Protein 7VF3 (pdb70)

Structure (mmCIF, N/CA/C/O backbone):
data_7VF3
#
_entry.id   7VF3
#
_cell.length_a   263.591
_cell.length_b   263.591
_cell.length_c   108.379
_cell.angle_alpha   90.000
_cell.angle_beta   90.000
_cell.angle_gamma   90.000
#
_symmetry.space_group_name_H-M   'I 41 2 2'
#
loop_
_entity.id
_entity.type
_entity.pdbx_description
1 polymer Plexin-B1
2 polymer 'Uteroglobin,PB1m7 peptide,Uteroglobin'
3 non-polymer 2-acetamido-2-deoxy-beta-D-glucopyranose
4 non-polymer DI(HYDROXYETHYL)ETHER
5 non-polymer 'TRIETHYLENE GLYCOL'
6 non-polymer 'TETRAETHYLENE GLYCOL'
7 water water
#
loop_
_atom_site.group_PDB
_atom_site.id
_atom_site.type_symbol
_atom_site.label_atom_id
_atom_site.label_alt_id
_atom_site.label_comp_id
_atom_site.label_asym_id
_atom_site.label_entity_id
_atom_site.label_seq_id
_atom_site.pdbx_PDB_ins_code
_atom_site.Cartn_x
_atom_site.Cartn_y
_atom_site.Cartn_z
_atom_site.occupancy
_atom_site.B_iso_or_equiv
_atom_site.auth_seq_id
_atom_site.auth_comp_id
_atom_site.auth_asym_id
_atom_site.auth_atom_id
_atom_site.pdbx_PDB_model_num
ATOM 1 N N . PRO A 1 6 ? 54.18104 -0.80233 36.00736 1.000 88.03089 24 PRO A N 1
ATOM 2 C CA . PRO A 1 6 ? 53.14869 -1.82400 35.78670 1.000 99.43590 24 PRO A CA 1
ATOM 3 C C . PRO A 1 6 ? 51.80818 -1.20436 35.39457 1.000 97.61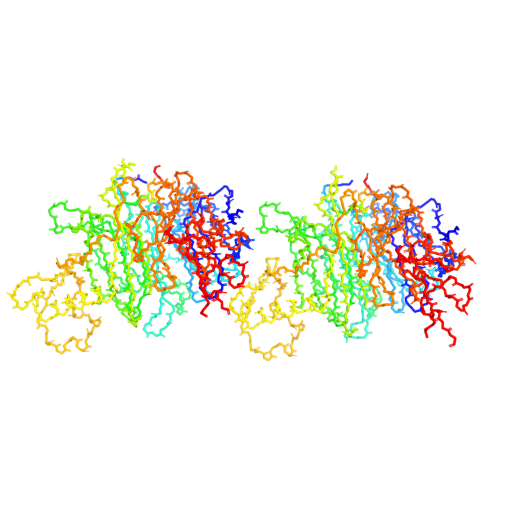438 24 PRO A C 1
ATOM 4 O O . PRO A 1 6 ? 51.10445 -0.72692 36.28365 1.000 92.20998 24 PRO A O 1
ATOM 8 N N . PRO A 1 7 ? 51.45744 -1.21763 34.10597 1.000 98.44867 25 PRO A N 1
ATOM 9 C CA . PRO A 1 7 ? 50.28065 -0.45632 33.66032 1.000 90.94772 25 PRO A CA 1
ATOM 10 C C . PRO A 1 7 ? 48.97967 -1.00831 34.22600 1.000 77.02164 25 PRO A C 1
ATOM 11 O O . PRO A 1 7 ? 48.85103 -2.19569 34.53324 1.000 72.49854 25 PRO A O 1
ATOM 15 N N . THR A 1 8 ? 48.02108 -0.10247 34.39139 1.000 63.49312 26 THR A N 1
ATOM 16 C CA . THR A 1 8 ? 46.68211 -0.46958 34.81583 1.000 50.88261 26 THR A CA 1
ATOM 17 C C . THR A 1 8 ? 46.02671 -1.35916 33.76944 1.000 54.96640 26 THR A C 1
ATOM 18 O O . THR A 1 8 ? 46.06427 -1.05992 32.57280 1.000 52.80246 26 THR A O 1
ATOM 22 N N . ALA A 1 9 ? 45.39891 -2.44360 34.22343 1.000 44.10211 27 ALA A N 1
ATOM 23 C CA . ALA A 1 9 ? 44.81021 -3.41454 33.31416 1.000 44.22436 27 ALA A CA 1
ATOM 24 C C . ALA A 1 9 ? 43.46827 -3.91326 33.83509 1.000 44.85082 27 ALA A C 1
ATOM 25 O O . ALA A 1 9 ? 43.18054 -3.87030 35.03303 1.000 56.77663 27 ALA A O 1
ATOM 27 N N . PHE A 1 10 ? 42.65148 -4.39438 32.89908 1.000 46.45944 28 PHE A N 1
ATOM 28 C CA . PHE A 1 10 ? 41.42114 -5.12297 33.18409 1.000 40.12370 28 PHE A CA 1
ATOM 29 C C . PHE A 1 10 ? 41.47234 -6.42224 32.38565 1.000 47.07126 28 PHE A C 1
ATOM 30 O O . PHE A 1 10 ? 41.44519 -6.40019 31.14712 1.000 39.02382 28 PHE A O 1
ATOM 38 N N . THR A 1 11 ? 41.56411 -7.55194 33.08394 1.000 46.13084 29 THR A N 1
ATOM 39 C CA . THR A 1 11 ? 41.67849 -8.86966 32.45861 1.000 46.06962 29 THR A CA 1
ATOM 40 C C . THR A 1 11 ? 40.56366 -9.75216 33.00454 1.000 48.54133 29 THR A C 1
ATOM 41 O O . THR A 1 11 ? 40.71795 -10.37888 34.06531 1.000 56.38635 29 THR A O 1
ATOM 45 N N . PRO A 1 12 ? 39.41895 -9.81797 32.32449 1.000 47.64089 30 PRO A N 1
ATOM 46 C CA . PRO A 1 12 ? 38.26737 -10.55559 32.86097 1.000 43.49539 30 PRO A CA 1
ATOM 47 C C . PRO A 1 12 ? 38.40945 -12.04594 32.59743 1.000 43.84171 30 PRO A C 1
ATOM 48 O O . PRO A 1 12 ? 38.67470 -12.46055 31.46934 1.000 66.34890 30 PRO A O 1
ATOM 52 N N . ASN A 1 13 ? 38.21005 -12.85242 33.63143 1.000 53.02154 31 ASN A N 1
ATOM 53 C CA . ASN A 1 13 ? 38.33512 -14.29490 33.48751 1.000 56.68965 31 ASN A CA 1
ATOM 54 C C . ASN A 1 13 ? 37.06068 -14.88654 32.89999 1.000 54.61147 31 ASN A C 1
ATOM 55 O O . ASN A 1 13 ? 35.96217 -14.34462 33.05730 1.000 57.40437 31 ASN A O 1
ATOM 60 N N . GLY A 1 14 ? 37.22460 -16.00663 32.19989 1.000 55.50058 32 GLY A N 1
ATOM 61 C CA . GLY A 1 14 ? 36.08503 -16.68683 31.60804 1.000 57.73706 32 GLY A CA 1
ATOM 62 C C . GLY A 1 14 ? 35.35995 -15.92493 30.51686 1.000 61.28021 32 GLY A C 1
ATOM 63 O O . GLY A 1 14 ? 34.15518 -16.12237 30.33682 1.000 59.14677 32 GLY A O 1
ATOM 64 N N . THR A 1 15 ? 36.05131 -15.05605 29.78574 1.000 49.71499 33 THR A N 1
ATOM 65 C CA . THR A 1 15 ? 35.40006 -14.35860 28.68822 1.000 54.54142 33 THR A CA 1
ATOM 66 C C . THR A 1 15 ? 36.46827 -13.84004 27.73139 1.000 48.62537 33 THR A C 1
ATOM 67 O O . THR A 1 15 ? 37.66182 -13.83574 28.04121 1.000 56.69407 33 THR A O 1
ATOM 71 N N . TYR A 1 16 ? 36.02248 -13.43173 26.54791 1.000 48.26709 34 TYR A N 1
ATOM 72 C CA . TYR A 1 16 ? 36.86613 -12.79534 25.54534 1.000 40.76022 34 TYR A CA 1
ATOM 73 C C . TYR A 1 16 ? 36.28583 -11.42599 25.22787 1.000 39.98790 34 TYR A C 1
ATOM 74 O O . TYR A 1 16 ? 35.07721 -11.21187 25.34134 1.000 36.28481 34 TYR A O 1
ATOM 83 N N . LEU A 1 17 ? 37.15480 -10.49612 24.84638 1.000 36.70586 35 LEU A N 1
ATOM 84 C CA . LEU A 1 17 ? 36.73485 -9.13195 24.55351 1.000 36.83166 35 LEU A CA 1
ATOM 85 C C . LEU A 1 17 ? 36.45476 -8.97270 23.05711 1.000 37.62175 35 LEU A C 1
ATOM 86 O O . LEU A 1 17 ? 37.01886 -9.68805 22.22152 1.000 35.14960 35 LEU A O 1
ATOM 91 N N . GLN A 1 18 ? 35.54806 -8.04346 22.72509 1.000 38.57690 36 GLN A N 1
ATOM 92 C CA . GLN A 1 18 ? 35.23871 -7.74910 21.32678 1.000 37.17262 36 GLN A CA 1
ATOM 93 C C . GLN A 1 18 ? 35.30873 -6.24988 21.04201 1.000 37.50106 36 GLN A C 1
ATOM 94 O O . GLN A 1 18 ? 35.95329 -5.83736 20.07460 1.000 34.43179 36 GLN A O 1
ATOM 100 N N . HIS A 1 19 ? 34.64954 -5.41840 21.85691 1.000 34.56213 37 HIS A N 1
ATOM 101 C CA . HIS A 1 19 ? 34.55976 -4.00169 21.53143 1.000 35.34131 37 HIS A CA 1
ATOM 102 C C . HIS A 1 19 ? 34.75442 -3.12532 22.76284 1.000 37.82038 37 HIS A C 1
ATOM 103 O O . HIS A 1 19 ? 34.48568 -3.52994 23.89566 1.000 35.14245 37 HIS A O 1
ATOM 110 N N . LEU A 1 20 ? 35.26745 -1.92243 22.50724 1.000 38.99770 38 LEU A N 1
ATOM 111 C CA . LEU A 1 20 ? 35.49589 -0.89863 23.51047 1.000 35.79997 38 LEU A CA 1
ATOM 112 C C . LEU A 1 20 ? 34.89707 0.39587 22.97646 1.000 36.34863 38 LEU A C 1
ATOM 113 O O . LEU A 1 20 ? 35.16318 0.78070 21.82818 1.000 39.22021 38 LEU A O 1
ATOM 118 N N . ALA A 1 21 ? 34.07420 1.04252 23.80186 1.000 35.17975 39 ALA A N 1
ATOM 119 C CA . ALA A 1 21 ? 33.45812 2.33465 23.52765 1.000 34.09347 39 ALA A CA 1
ATOM 120 C C . ALA A 1 21 ? 33.71626 3.25885 24.71121 1.000 37.48587 39 ALA A C 1
ATOM 121 O O . ALA A 1 21 ? 33.57946 2.84863 25.86179 1.000 37.67363 39 ALA A O 1
ATOM 123 N N . ARG A 1 22 ? 34.05511 4.51131 24.42536 1.000 35.70171 40 ARG A N 1
ATOM 124 C CA . ARG A 1 22 ? 34.33473 5.50934 25.44588 1.000 39.33214 40 ARG A CA 1
ATOM 125 C C . ARG A 1 22 ? 33.29614 6.62281 25.36388 1.000 42.83155 40 ARG A C 1
ATOM 126 O O . ARG A 1 22 ? 33.01811 7.12814 24.27809 1.000 40.52824 40 ARG A O 1
ATOM 134 N N . ASP A 1 23 ? 32.72389 7.00117 26.50300 1.000 39.62264 41 ASP A N 1
ATOM 135 C CA . ASP A 1 23 ? 31.80832 8.13995 26.51355 1.000 41.21151 41 ASP A CA 1
ATOM 136 C C . ASP A 1 23 ? 32.63615 9.41634 26.50661 1.000 45.02786 41 ASP A C 1
ATOM 137 O O . ASP A 1 23 ? 33.35122 9.68068 27.47837 1.000 42.08618 41 ASP A O 1
ATOM 142 N N . PRO A 1 24 ? 32.57347 10.23069 25.44184 1.000 48.72823 42 PRO A N 1
ATOM 143 C CA . PRO A 1 24 ? 33.41032 11.44681 25.40121 1.000 42.53183 42 PRO A CA 1
ATOM 144 C C . PRO A 1 24 ? 32.99947 12.52580 26.40634 1.000 46.34574 42 PRO A C 1
ATOM 145 O O . PRO A 1 24 ? 33.82395 13.39822 26.71564 1.000 45.76364 42 PRO A O 1
ATOM 149 N N . THR A 1 25 ? 31.78698 12.46953 26.96912 1.000 41.02819 43 THR A N 1
ATOM 150 C CA . THR A 1 25 ? 31.38085 13.47623 27.95228 1.000 42.75976 43 THR A CA 1
ATOM 151 C C . THR A 1 25 ? 31.84515 13.14294 29.37422 1.000 45.03667 43 THR A C 1
ATOM 152 O O . THR A 1 25 ? 32.08498 14.06012 30.17260 1.000 44.07956 43 THR A O 1
ATOM 156 N N . SER A 1 26 ? 31.97404 11.85769 29.71460 1.000 34.47753 44 SER A N 1
ATOM 157 C CA . SER A 1 26 ? 32.37465 11.44413 31.05323 1.000 40.95760 44 SER A CA 1
ATOM 158 C C . SER A 1 26 ? 33.71831 10.73267 31.11159 1.000 44.48497 44 SER A C 1
ATOM 159 O O . SER A 1 26 ? 34.37435 10.77410 32.16085 1.000 42.79054 44 SER A O 1
ATOM 162 N N . GLY A 1 27 ? 34.14337 10.08499 30.02615 1.000 35.79481 45 GLY A N 1
ATOM 163 C CA . GLY A 1 27 ? 35.30586 9.22617 30.03932 1.000 35.71606 45 GLY A CA 1
ATOM 164 C C . GLY A 1 27 ? 35.01082 7.79702 30.42209 1.000 41.06989 45 GLY A C 1
ATOM 165 O O . GLY A 1 27 ? 35.90789 6.94859 30.31785 1.000 38.79722 45 GLY A O 1
ATOM 166 N N . THR A 1 28 ? 33.78307 7.50063 30.86668 1.000 37.98918 46 THR A N 1
ATOM 167 C CA . THR A 1 28 ? 33.41897 6.13650 31.22856 1.000 35.90572 46 THR A CA 1
ATOM 168 C C . THR A 1 28 ? 33.64356 5.20467 30.04270 1.000 37.87645 46 THR A C 1
ATOM 169 O O . THR A 1 28 ? 33.36949 5.56961 28.89677 1.000 34.46986 46 THR A O 1
ATOM 173 N N . LEU A 1 29 ? 34.17987 4.01162 30.32280 1.000 36.49026 47 LEU A N 1
ATOM 174 C CA . LEU A 1 29 ? 34.45343 3.00946 29.29927 1.000 38.06104 47 LEU A CA 1
ATOM 175 C C . LEU A 1 29 ? 33.41112 1.90311 29.35047 1.000 33.43928 47 LEU A C 1
ATOM 176 O O . LEU A 1 29 ? 32.96391 1.49762 30.42878 1.000 37.26410 47 LEU A O 1
ATOM 181 N N . TYR A 1 30 ? 33.00524 1.44180 28.17733 1.000 37.29272 48 TYR A N 1
ATOM 182 C CA . TYR A 1 30 ? 32.09874 0.30892 28.05241 1.000 32.75833 48 TYR A CA 1
ATOM 183 C C . TYR A 1 30 ? 32.81276 -0.77988 27.27223 1.000 34.65522 48 TYR A C 1
ATOM 184 O O . TYR A 1 30 ? 33.43873 -0.50915 26.24198 1.000 34.11153 48 TYR A O 1
ATOM 193 N N . LEU A 1 31 ? 32.76107 -1.99709 27.79396 1.000 34.36726 49 LEU A N 1
ATOM 194 C CA . LEU A 1 31 ? 33.50125 -3.11402 27.23213 1.000 38.38854 49 LEU A CA 1
ATOM 195 C C . LEU A 1 31 ? 32.51402 -4.20019 26.83586 1.000 36.12598 49 LEU A C 1
ATOM 196 O O . LEU A 1 31 ? 31.74535 -4.66730 27.67558 1.000 37.93978 49 LEU A O 1
ATOM 201 N N . GLY A 1 32 ? 32.51747 -4.56989 25.55783 1.000 41.40242 50 GLY A N 1
ATOM 202 C CA . GLY A 1 32 ? 31.68949 -5.65131 25.06064 1.000 34.60931 50 GLY A CA 1
ATOM 203 C C . GLY A 1 32 ? 32.51344 -6.92331 24.99947 1.000 35.71608 50 GLY A C 1
ATOM 204 O O . GLY A 1 32 ? 33.59124 -6.94983 24.40740 1.000 35.71156 50 GLY A O 1
ATOM 205 N N . ALA A 1 33 ? 31.99270 -7.97103 25.62324 1.000 35.19550 51 ALA A N 1
ATOM 206 C CA . ALA A 1 33 ? 32.70725 -9.22811 25.76834 1.000 38.16513 51 ALA A CA 1
ATOM 207 C C . ALA A 1 33 ? 31.73936 -10.37136 25.49311 1.000 39.69992 51 ALA A C 1
ATOM 208 O O . ALA A 1 33 ? 30.52918 -10.17127 25.33203 1.000 33.82999 51 ALA A O 1
ATOM 210 N N . THR A 1 34 ? 32.26976 -11.58542 25.44872 1.000 35.02051 52 THR A N 1
ATOM 211 C CA . THR A 1 34 ? 31.41327 -12.74263 25.23994 1.000 36.79330 52 THR A CA 1
ATOM 212 C C . THR A 1 34 ? 30.59404 -12.99057 26.49573 1.000 43.42811 52 THR A C 1
ATOM 213 O O . THR A 1 34 ? 31.15116 -13.23098 27.57395 1.000 42.00154 52 THR A O 1
ATOM 217 N N . ASN A 1 35 ? 29.27461 -12.89118 26.36892 1.000 46.36388 53 ASN A N 1
ATOM 218 C CA . ASN A 1 35 ? 28.32030 -13.07567 27.45765 1.000 38.74519 53 ASN A CA 1
ATOM 219 C C . ASN A 1 35 ? 28.41885 -11.99588 28.52706 1.000 44.25475 53 ASN A C 1
ATOM 220 O O . ASN A 1 35 ? 27.77476 -12.12664 29.57864 1.000 41.89871 53 ASN A O 1
ATOM 225 N N . PHE A 1 36 ? 29.16347 -10.91161 28.29381 1.000 42.24253 54 PHE A N 1
ATOM 226 C CA . PHE A 1 36 ? 29.32156 -9.89130 29.32724 1.000 39.04163 54 PHE A CA 1
ATOM 227 C C . PHE A 1 36 ? 29.42852 -8.49322 28.72647 1.000 34.57830 54 PHE A C 1
ATOM 228 O O . PHE A 1 36 ? 29.98826 -8.30263 27.64673 1.000 33.84986 54 PHE A O 1
ATOM 236 N N . LEU A 1 37 ? 28.91505 -7.51290 29.46309 1.000 39.37307 55 LEU A N 1
ATOM 237 C CA . LEU A 1 37 ? 29.19139 -6.09921 29.23041 1.000 36.07811 55 LEU A CA 1
ATOM 238 C C . LEU A 1 37 ? 29.76847 -5.52904 30.52003 1.000 42.51495 55 LEU A C 1
ATOM 239 O O . LEU A 1 37 ? 29.28207 -5.86111 31.60224 1.000 41.68642 55 LEU A O 1
ATOM 244 N N . PHE A 1 38 ? 30.80036 -4.68886 30.42550 1.000 39.71218 56 PHE A N 1
ATOM 245 C CA . PHE A 1 38 ? 31.40704 -4.07768 31.60911 1.000 35.67917 56 PHE A CA 1
ATOM 246 C C . PHE A 1 38 ? 31.35641 -2.55430 31.52615 1.000 33.06111 56 PHE A C 1
ATOM 247 O O . PHE A 1 38 ? 31.56448 -1.97423 30.46681 1.000 38.67503 56 PHE A O 1
ATOM 255 N N . GLN A 1 39 ? 31.09928 -1.89832 32.64757 1.000 33.90309 57 GLN A N 1
ATOM 256 C CA . GLN A 1 39 ? 31.22133 -0.44920 32.73805 1.000 31.31478 57 GLN A CA 1
ATOM 257 C C . GLN A 1 39 ? 32.44350 -0.15631 33.59424 1.000 35.69219 57 GLN A C 1
ATOM 258 O O . GLN A 1 39 ? 32.52685 -0.63065 34.73158 1.000 34.10706 57 GLN A O 1
ATOM 264 N N . LEU A 1 40 ? 33.39845 0.59143 33.04295 1.000 32.47935 58 LEU A N 1
ATOM 265 C CA . LEU A 1 40 ? 34.66907 0.83175 33.71053 1.000 36.54078 58 LEU A CA 1
ATOM 266 C C . LEU A 1 40 ? 34.89840 2.33035 33.85923 1.000 37.86058 58 LEU A C 1
ATOM 267 O O . LEU A 1 40 ? 34.56116 3.10845 32.95963 1.000 35.52243 58 LEU A O 1
ATOM 272 N N . SER A 1 41 ? 35.46001 2.72888 35.00845 1.000 33.37686 59 SER A N 1
ATOM 273 C CA . SER A 1 41 ? 35.91963 4.09914 35.18163 1.000 39.31990 59 SER A CA 1
ATOM 274 C C . SER A 1 41 ? 37.06828 4.37661 34.21198 1.000 34.84377 59 SER A C 1
ATOM 275 O O . SER A 1 41 ? 37.65499 3.44997 33.65170 1.000 33.79059 59 SER A O 1
ATOM 278 N N . PRO A 1 42 ? 37.43743 5.64720 34.03814 1.000 38.00608 60 PRO A N 1
ATOM 279 C CA . PRO A 1 42 ? 38.62935 5.96476 33.23400 1.000 38.36678 60 PRO A CA 1
ATOM 280 C C . PRO A 1 42 ? 39.90778 5.30370 33.71927 1.000 36.40964 60 PRO A C 1
ATOM 281 O O . PRO A 1 42 ? 40.88139 5.25390 32.96029 1.000 43.30630 60 PRO A O 1
ATOM 285 N N . GLY A 1 43 ? 39.95672 4.82805 34.96075 1.000 40.34328 61 GLY A N 1
ATOM 286 C CA . GLY A 1 43 ? 41.13759 4.16814 35.49064 1.000 33.88202 61 GLY A CA 1
ATOM 287 C C . GLY A 1 43 ? 40.96637 2.66516 35.52195 1.000 38.77237 61 GLY A C 1
ATOM 288 O O . GLY A 1 43 ? 41.70054 1.96563 36.22128 1.000 37.33349 61 GLY A O 1
ATOM 289 N N . LEU A 1 44 ? 39.97525 2.17030 34.77711 1.000 36.25332 62 LEU A N 1
ATOM 290 C CA . LEU A 1 44 ? 39.69768 0.73848 34.62651 1.000 40.39889 62 LEU A CA 1
ATOM 291 C C . LEU A 1 44 ? 39.19827 0.08662 35.92421 1.000 41.60838 62 LEU A C 1
ATOM 292 O O . LEU A 1 44 ? 39.36479 -1.11693 36.11131 1.000 41.80202 62 LEU A O 1
ATOM 297 N N . GLN A 1 45 ? 38.55959 0.85128 36.82070 1.000 39.40459 63 GLN A N 1
ATOM 298 C CA . GLN A 1 45 ? 37.87408 0.27388 37.97368 1.000 44.44740 63 GLN A CA 1
ATOM 299 C C . GLN A 1 45 ? 36.48869 -0.21791 37.54452 1.000 38.54091 63 GLN A C 1
ATOM 300 O O . GLN A 1 45 ? 35.80481 0.45099 36.76775 1.000 39.00321 63 GLN A O 1
ATOM 306 N N . LEU A 1 46 ? 36.07469 -1.38101 38.05529 1.000 33.23802 64 LEU A N 1
ATOM 307 C CA . LEU A 1 46 ? 34.84190 -2.02283 37.59669 1.000 37.01187 64 LEU A CA 1
ATOM 308 C C . LEU A 1 46 ? 33.61440 -1.38010 38.24195 1.000 36.73754 64 LEU A C 1
ATOM 309 O O . LEU A 1 46 ? 33.42318 -1.48773 39.45591 1.000 39.21662 64 LEU A O 1
ATOM 314 N N . GLU A 1 47 ? 32.75714 -0.74414 37.43065 1.000 33.82310 65 GLU A N 1
ATOM 315 C CA . GLU A 1 47 ? 31.56472 -0.11152 37.99085 1.000 40.31516 65 GLU A CA 1
ATOM 316 C C . GLU A 1 47 ? 30.28424 -0.92144 37.82474 1.000 37.66264 65 GLU A C 1
ATOM 317 O O . GLU A 1 47 ? 29.32348 -0.66806 38.56105 1.000 40.28913 65 GLU A O 1
ATOM 323 N N . ALA A 1 48 ? 30.23867 -1.87040 36.89238 1.000 37.83878 66 ALA A N 1
ATOM 324 C CA . ALA A 1 48 ? 29.05071 -2.68920 36.68122 1.000 33.65745 66 ALA A CA 1
ATOM 325 C C . ALA A 1 48 ? 29.41031 -3.85771 35.78109 1.000 43.45382 66 ALA A C 1
ATOM 326 O O . ALA A 1 48 ? 30.29421 -3.74609 34.92352 1.000 39.51908 66 ALA A O 1
ATOM 328 N N . THR A 1 49 ? 28.71271 -4.97428 35.98191 1.000 40.48009 67 THR A N 1
ATOM 329 C CA . THR A 1 49 ? 28.85324 -6.15326 35.13713 1.000 45.13134 67 THR A CA 1
ATOM 330 C C . THR A 1 49 ? 27.46348 -6.66763 34.79799 1.000 46.09934 67 THR A C 1
ATOM 331 O O . THR A 1 49 ? 26.66848 -6.97182 35.69699 1.000 50.41279 67 THR A O 1
ATOM 335 N N . VAL A 1 50 ? 27.18707 -6.76211 33.49664 1.000 45.14692 68 VAL A N 1
ATOM 336 C CA . VAL A 1 50 ? 25.90422 -7.20527 32.97886 1.000 43.43293 68 VAL A CA 1
ATOM 337 C C . VAL A 1 50 ? 26.14991 -8.45438 32.14416 1.000 50.74518 68 VAL A C 1
ATOM 338 O O . VAL A 1 50 ? 26.99067 -8.44475 31.23464 1.000 45.96723 68 VAL A O 1
ATOM 342 N N . SER A 1 51 ? 25.44169 -9.53046 32.47869 1.000 45.37876 69 SER A N 1
ATOM 343 C CA . SER A 1 51 ? 25.49896 -10.76916 31.72658 1.000 48.11440 69 SER A CA 1
ATOM 344 C C . SER A 1 51 ? 24.55335 -10.67749 30.54098 1.000 44.62130 69 SER A C 1
ATOM 345 O O . SER A 1 51 ? 23.39398 -10.29536 30.70198 1.000 47.48676 69 SER A O 1
ATOM 348 N N . THR A 1 52 ? 25.06083 -11.03842 29.36196 1.000 41.38648 70 THR A N 1
ATOM 349 C CA . THR A 1 52 ? 24.30938 -11.04436 28.11264 1.000 41.77123 70 THR A CA 1
ATOM 350 C C . THR A 1 52 ? 24.13130 -12.43494 27.53585 1.000 40.36940 70 THR A C 1
ATOM 351 O O . THR A 1 52 ? 23.54105 -12.56609 26.46371 1.000 41.77171 70 THR A O 1
ATOM 355 N N . GLY A 1 53 ? 24.63952 -13.46730 28.19307 1.000 41.10592 71 GLY A N 1
ATOM 356 C CA . GLY A 1 53 ? 24.53289 -14.81753 27.69691 1.000 43.79577 71 GLY A CA 1
ATOM 357 C C . GLY A 1 53 ? 25.09039 -15.78518 28.72006 1.000 48.45265 71 GLY A C 1
ATOM 358 O O . GLY A 1 53 ? 25.51052 -15.38030 29.80654 1.000 47.57819 71 GLY A O 1
ATOM 359 N N . PRO A 1 54 ? 25.11250 -17.08865 28.40153 1.000 53.11188 72 PRO A N 1
ATOM 360 C CA . PRO A 1 54 ? 24.66071 -17.66764 27.13191 1.000 50.70255 72 PRO A CA 1
ATOM 361 C C . PRO A 1 54 ? 23.13938 -17.65139 26.99810 1.000 45.92637 72 PRO A C 1
ATOM 362 O O . PRO A 1 54 ? 22.44264 -17.46878 27.97939 1.000 53.83052 72 PRO A O 1
ATOM 366 N N . VAL A 1 55 ? 22.62860 -17.81127 25.78162 1.000 55.77644 73 VAL A N 1
ATOM 367 C CA . VAL A 1 55 ? 21.19371 -17.81678 25.53122 1.000 53.33315 73 VAL A CA 1
ATOM 368 C C . VAL A 1 55 ? 20.88150 -18.98342 24.61482 1.000 47.41213 73 VAL A C 1
ATOM 369 O O . VAL A 1 55 ? 21.75490 -19.50366 23.92393 1.000 56.35426 73 VAL A O 1
ATOM 373 N N . LEU A 1 56 ? 19.62290 -19.41231 24.64730 1.000 51.02972 74 LEU A N 1
ATOM 374 C CA . LEU A 1 56 ? 19.12658 -20.36054 23.66176 1.000 60.20701 74 LEU A CA 1
ATOM 375 C C . LEU A 1 56 ? 18.97410 -19.65023 22.31956 1.000 57.56164 74 LEU A C 1
ATOM 376 O O . LEU A 1 56 ? 18.34241 -18.59034 22.24263 1.000 53.44277 74 LEU A O 1
ATOM 381 N N . ASP A 1 57 ? 19.56943 -20.20847 21.26675 1.000 55.07326 75 ASP A N 1
ATOM 382 C CA . ASP A 1 57 ? 19.53033 -19.51215 19.98759 1.000 58.41392 75 ASP A CA 1
ATOM 383 C C . ASP A 1 57 ? 19.78931 -20.49062 18.85281 1.000 57.12539 75 ASP A C 1
ATOM 384 O O . ASP A 1 57 ? 20.29053 -21.60387 19.05622 1.000 55.59073 75 ASP A O 1
ATOM 389 N N . SER A 1 58 ? 19.41897 -20.05125 17.65306 1.000 55.72870 76 SER A N 1
ATOM 390 C CA . SER A 1 58 ? 19.74690 -20.72285 16.40568 1.000 55.03599 76 SER A CA 1
ATOM 391 C C . SER A 1 58 ? 19.72647 -19.67512 15.30239 1.000 57.83170 76 SER A C 1
ATOM 392 O O . SER A 1 58 ? 18.82860 -18.83260 15.26387 1.000 55.35523 76 SER A O 1
ATOM 395 N N . ARG A 1 59 ? 20.71803 -19.71847 14.41316 1.000 58.90275 77 ARG A N 1
ATOM 396 C CA . ARG A 1 59 ? 20.70882 -18.76376 13.30821 1.000 63.73322 77 ARG A CA 1
ATOM 397 C C . ARG A 1 59 ? 19.53741 -18.98065 12.37127 1.000 57.16847 77 ARG A C 1
ATOM 398 O O . ARG A 1 59 ? 19.23908 -18.08990 11.57216 1.000 66.38744 77 ARG A O 1
ATOM 406 N N . ASP A 1 60 ? 18.85598 -20.12058 12.47918 1.000 59.20406 78 ASP A N 1
ATOM 407 C CA . ASP A 1 60 ? 17.68174 -20.42380 11.67799 1.000 61.75001 78 ASP A CA 1
ATOM 408 C C . ASP A 1 60 ? 16.38390 -20.07719 12.39415 1.000 61.56652 78 ASP A C 1
ATOM 409 O O . ASP A 1 60 ? 15.30898 -20.44354 11.91232 1.000 66.41167 78 ASP A O 1
ATOM 414 N N . CYS A 1 61 ? 16.45751 -19.39478 13.53439 1.000 62.55532 79 CYS A N 1
ATOM 415 C CA . CYS A 1 61 ? 15.28813 -19.01818 14.31350 1.000 60.47413 79 CYS A CA 1
ATOM 416 C C . CYS A 1 61 ? 15.24671 -17.50732 14.51564 1.000 52.12623 79 CYS A C 1
ATOM 417 O O . CYS A 1 61 ? 16.27029 -16.82262 14.48163 1.000 51.49021 79 CYS A O 1
ATOM 420 N N . LEU A 1 62 ? 14.04229 -16.99741 14.77277 1.000 53.26400 80 LEU A N 1
ATOM 421 C CA . LEU A 1 62 ? 13.83035 -15.56977 14.90017 1.000 54.65365 80 LEU A CA 1
ATOM 422 C C . LEU A 1 62 ? 13.46413 -15.18331 16.33273 1.000 57.38344 80 LEU A C 1
ATOM 423 O O . LEU A 1 62 ? 12.69548 -15.89169 16.99111 1.000 54.80803 80 LEU A O 1
ATOM 428 N N . PRO A 1 63 ? 13.96480 -14.05536 16.82467 1.000 58.17109 81 PRO A N 1
ATOM 429 C CA . PRO A 1 63 ? 13.72888 -13.67410 18.23084 1.000 53.13327 81 PRO A CA 1
ATOM 430 C C . PRO A 1 63 ? 12.31191 -13.16553 18.44987 1.000 55.59510 81 PRO A C 1
ATOM 431 O O . PRO A 1 63 ? 11.64392 -12.73185 17.50157 1.000 52.24523 81 PRO A O 1
ATOM 435 N N . PRO A 1 64 ? 11.79145 -13.22853 19.69673 1.000 63.36133 82 PRO A N 1
ATOM 436 C CA . PRO A 1 64 ? 12.37780 -13.87117 20.88351 1.000 60.98222 82 PRO A CA 1
ATOM 437 C C . PRO A 1 64 ? 12.39905 -15.39906 20.77481 1.000 59.16941 82 PRO A C 1
ATOM 438 O O . PRO A 1 64 ? 11.37113 -15.98439 20.44232 1.000 62.28880 82 PRO A O 1
ATOM 442 N N . VAL A 1 65 ? 13.54470 -16.02132 21.06094 1.000 62.37236 83 VAL A N 1
ATOM 443 C CA . VAL A 1 65 ? 13.74850 -17.45189 20.82980 1.000 64.51842 83 VAL A CA 1
ATOM 444 C C . VAL A 1 65 ? 13.28329 -18.23694 22.05030 1.000 68.74670 83 VAL A C 1
ATOM 445 O O . VAL A 1 65 ? 13.82810 -18.08756 23.14864 1.000 68.53996 83 VAL A O 1
ATOM 449 N N . MET A 1 66 ? 12.27901 -19.07816 21.85873 1.000 70.85525 84 MET A N 1
ATOM 450 C CA . MET A 1 66 ? 11.77432 -19.95083 22.90240 1.000 73.40273 84 MET A CA 1
ATOM 451 C C . MET A 1 66 ? 11.65075 -21.35804 22.33343 1.000 72.59746 84 MET A C 1
ATOM 452 O O . MET A 1 66 ? 11.46946 -21.52277 21.12274 1.000 65.81706 84 MET A O 1
ATOM 457 N N . PRO A 1 67 ? 11.77262 -22.39231 23.18179 1.000 66.90854 85 PRO A N 1
ATOM 458 C CA . PRO A 1 67 ? 11.78700 -23.78191 22.67549 1.000 56.00424 85 PRO A CA 1
ATOM 459 C C . PRO A 1 67 ? 10.63227 -24.14738 21.76276 1.000 63.97323 85 PRO A C 1
ATOM 460 O O . PRO A 1 67 ? 10.83755 -24.87951 20.78680 1.000 59.02151 85 PRO A O 1
ATOM 464 N N . ASP A 1 68 ? 9.41574 -23.68428 22.05796 1.000 66.86459 86 ASP A N 1
ATOM 465 C CA . ASP A 1 68 ? 8.26480 -24.16968 21.30480 1.000 64.95398 86 ASP A CA 1
ATOM 466 C C . ASP A 1 68 ? 8.37873 -23.79588 19.82674 1.000 68.89856 86 ASP A C 1
ATOM 467 O O . ASP A 1 68 ? 8.12683 -24.63491 18.95920 1.000 68.62699 86 ASP A O 1
ATOM 472 N N . GLU A 1 69 ? 8.81423 -22.56929 19.52085 1.000 64.44145 87 GLU A N 1
ATOM 473 C CA . GLU A 1 69 ? 8.92652 -22.11135 18.13994 1.000 77.89193 87 GLU A CA 1
ATOM 474 C C . GLU A 1 69 ? 10.32787 -22.27810 17.56746 1.000 71.33579 87 GLU A C 1
ATOM 475 O O . GLU A 1 69 ? 10.54321 -21.97616 16.38903 1.000 65.81796 87 GLU A O 1
ATOM 481 N N . CYS A 1 70 ? 11.27601 -22.76666 18.35638 1.000 67.92316 88 CYS A N 1
ATOM 482 C CA . CYS A 1 70 ? 12.64409 -22.99090 17.89087 1.000 63.41856 88 CYS A CA 1
ATOM 483 C C . CYS A 1 70 ? 13.15550 -24.29440 18.47411 1.000 63.37613 88 CYS A C 1
ATOM 484 O O . CYS A 1 70 ? 14.00565 -24.30017 19.37225 1.000 65.56464 88 CYS A O 1
ATOM 487 N N . PRO A 1 71 ? 12.66713 -25.43207 17.97105 1.000 63.08848 89 PRO A N 1
ATOM 488 C CA . PRO A 1 71 ? 13.05561 -26.71774 18.56906 1.000 58.58212 89 PRO A CA 1
ATOM 489 C C . PRO A 1 71 ? 14.53776 -27.00940 18.42963 1.000 57.83946 89 PRO A C 1
ATOM 490 O O . PRO A 1 71 ? 15.08267 -27.76715 19.23854 1.000 65.96763 89 PRO A O 1
ATOM 494 N N . GLN A 1 72 ? 15.21190 -26.40878 17.44747 1.000 61.25518 90 GLN A N 1
ATOM 495 C CA . GLN A 1 72 ? 16.62768 -26.67068 17.20684 1.000 63.71021 90 GLN A CA 1
ATOM 496 C C . GLN A 1 72 ? 17.54123 -25.80964 18.06255 1.000 59.17554 90 GLN A C 1
ATOM 497 O O . GLN A 1 72 ? 18.76543 -25.94141 17.94790 1.000 68.74894 90 GLN A O 1
ATOM 503 N N . ALA A 1 73 ? 16.97461 -24.95556 18.91653 1.000 60.91276 91 ALA A N 1
ATOM 504 C CA . ALA A 1 73 ? 17.76375 -24.04176 19.72744 1.000 65.15892 91 ALA A CA 1
ATOM 505 C C . ALA A 1 73 ? 18.66656 -24.79495 20.69165 1.000 67.82076 91 ALA A C 1
ATOM 506 O O . ALA A 1 73 ? 18.21582 -25.67648 21.43220 1.000 73.02442 91 ALA A O 1
ATOM 508 N N . GLN A 1 74 ? 19.94530 -24.43407 20.69302 1.000 65.29096 92 GLN A N 1
ATOM 509 C CA . GLN A 1 74 ? 20.90888 -24.90353 21.66774 1.000 68.24257 92 GLN A CA 1
ATOM 510 C C . GLN A 1 74 ? 21.53690 -23.71782 22.39949 1.000 67.96902 92 GLN A C 1
ATOM 511 O O . GLN A 1 74 ? 21.48738 -22.57932 21.91545 1.000 66.09610 92 GLN A O 1
ATOM 517 N N . PRO A 1 75 ? 22.06640 -23.94012 23.60516 1.000 64.79182 93 PRO A N 1
ATOM 518 C CA . PRO A 1 75 ? 22.75018 -22.86129 24.30630 1.000 59.21173 93 PRO A CA 1
ATOM 519 C C . PRO A 1 75 ? 23.84525 -22.30161 23.43501 1.000 58.93428 93 PRO A C 1
ATOM 520 O O . PRO A 1 75 ? 24.61456 -23.04003 22.82256 1.000 60.75879 93 PRO A O 1
ATOM 524 N N . THR A 1 76 ? 23.92501 -20.95334 23.37671 1.000 60.20816 94 THR A N 1
ATOM 525 C CA . THR A 1 76 ? 24.79731 -20.21315 22.44044 1.000 53.11840 94 THR A CA 1
ATOM 526 C C . THR A 1 76 ? 25.40330 -19.05209 23.21964 1.000 48.91588 94 THR A C 1
ATOM 527 O O . THR A 1 76 ? 24.70355 -18.37243 23.97752 1.000 51.03941 94 THR A O 1
ATOM 531 N N . ASN A 1 77 ? 26.70585 -18.85886 23.07137 1.000 49.59250 95 ASN A N 1
ATOM 532 C CA . ASN A 1 77 ? 27.38309 -17.71648 23.67192 1.000 42.29146 95 ASN A CA 1
ATOM 533 C C . ASN A 1 77 ? 27.16221 -16.46762 22.81245 1.000 49.06737 95 ASN A C 1
ATOM 534 O O . ASN A 1 77 ? 26.81615 -16.55274 21.62940 1.000 45.14396 95 ASN A O 1
ATOM 539 N N . ASN A 1 78 ? 27.37953 -15.29719 23.42009 1.000 42.67990 96 ASN A N 1
ATOM 540 C CA . ASN A 1 78 ? 26.95013 -14.01539 22.85892 1.000 44.20411 96 ASN A CA 1
ATOM 541 C C . ASN A 1 78 ? 28.09362 -13.00711 22.83410 1.000 44.26448 96 ASN A C 1
ATOM 542 O O . ASN A 1 78 ? 28.15033 -12.09908 23.68416 1.000 37.59133 96 ASN A O 1
ATOM 547 N N . PRO A 1 79 ? 29.01931 -13.13153 21.87154 1.000 43.69791 97 PRO A N 1
ATOM 548 C CA . PRO A 1 79 ? 30.00155 -12.06325 21.65706 1.000 39.03381 97 PRO A CA 1
ATOM 549 C C . PRO A 1 79 ? 29.30086 -10.77287 21.25601 1.000 40.89868 97 PRO A C 1
ATOM 550 O O . PRO A 1 79 ? 28.36176 -10.77362 20.45674 1.000 38.04610 97 PRO A O 1
ATOM 554 N N . ASN A 1 80 ? 29.74837 -9.66886 21.85045 1.000 39.05696 98 ASN A N 1
ATOM 555 C CA . ASN A 1 80 ? 29.23182 -8.35689 21.49223 1.000 36.57000 98 ASN A CA 1
ATOM 556 C C . ASN A 1 80 ? 29.60801 -7.98741 20.05020 1.000 40.28481 98 ASN A C 1
ATOM 557 O O . ASN A 1 80 ? 30.76407 -8.11693 19.64481 1.000 33.67286 98 ASN A O 1
ATOM 562 N N . GLN A 1 81 ? 28.63305 -7.48280 19.29641 1.000 33.64318 99 GLN A N 1
ATOM 563 C CA . GLN A 1 81 ? 28.85393 -7.10688 17.90864 1.000 35.69224 99 GLN A CA 1
ATOM 564 C C . GLN A 1 81 ? 28.92390 -5.59516 17.70109 1.000 37.29068 99 GLN A C 1
ATOM 565 O O . GLN A 1 81 ? 29.56070 -5.14980 16.74147 1.000 41.62850 99 GLN A O 1
ATOM 571 N N . LEU A 1 82 ? 28.32920 -4.78957 18.58639 1.000 37.88037 100 LEU A N 1
ATOM 572 C CA . LEU A 1 82 ? 28.30535 -3.34357 18.38350 1.000 35.34705 100 LEU A CA 1
ATOM 573 C C . LEU A 1 82 ? 28.12362 -2.66314 19.73225 1.000 42.32030 100 LEU A C 1
ATOM 574 O O . LEU A 1 82 ? 27.26919 -3.07623 20.52053 1.000 36.19409 100 LEU A O 1
ATOM 579 N N . LEU A 1 83 ? 28.93545 -1.63947 20.00600 1.000 32.31617 101 LEU A N 1
ATOM 580 C CA . LEU A 1 83 ? 28.87757 -0.95784 21.29623 1.000 31.71230 101 LEU A CA 1
ATOM 581 C C . LEU A 1 83 ? 29.14519 0.51881 21.05237 1.000 36.29174 101 LEU A C 1
ATOM 582 O O . LEU A 1 83 ? 30.25784 0.89241 20.66388 1.000 38.50147 101 LEU A O 1
ATOM 587 N N . LEU A 1 84 ? 28.12993 1.35626 21.27437 1.000 33.38285 102 LEU A N 1
ATOM 588 C CA . LEU A 1 84 ? 28.20382 2.75561 20.87434 1.000 42.21249 102 LEU A CA 1
ATOM 589 C C . LEU A 1 84 ? 27.52238 3.64272 21.90328 1.000 41.28301 102 LEU A C 1
ATOM 590 O O . LEU A 1 84 ? 26.41716 3.34154 22.36017 1.000 43.06826 102 LEU A O 1
ATOM 595 N N . VAL A 1 85 ? 28.16979 4.75395 22.23247 1.000 41.25193 103 VAL A N 1
ATOM 596 C CA . VAL A 1 85 ? 27.59138 5.75983 23.11296 1.000 39.15217 103 VAL A CA 1
ATOM 597 C C . VAL A 1 85 ? 26.81527 6.77161 22.27555 1.000 45.33461 103 VAL A C 1
ATOM 598 O O . VAL A 1 85 ? 27.37692 7.43323 21.39910 1.000 44.84920 103 VAL A O 1
ATOM 602 N N . SER A 1 86 ? 25.52328 6.86957 22.51015 1.000 43.78431 104 SER A N 1
ATOM 603 C CA . SER A 1 86 ? 24.70134 7.94219 21.97518 1.000 44.78855 104 SER A CA 1
ATOM 604 C C . SER A 1 86 ? 24.48216 8.97972 23.05840 1.000 49.33393 104 SER A C 1
ATOM 605 O O . SER A 1 86 ? 24.80435 8.74667 24.22350 1.000 50.30271 104 SER A O 1
ATOM 608 N N . PRO A 1 87 ? 23.96729 10.16520 22.71259 1.000 50.66261 105 PRO A N 1
ATOM 609 C CA . PRO A 1 87 ? 23.75805 11.19201 23.75302 1.000 48.97509 105 PRO A CA 1
ATOM 610 C C . PRO A 1 87 ? 22.93112 10.70649 24.93743 1.000 52.39771 105 PRO A C 1
ATOM 611 O O . PRO A 1 87 ? 23.22610 11.06747 26.08291 1.000 58.78311 105 PRO A O 1
ATOM 615 N N . GLY A 1 88 ? 21.92653 9.86549 24.70857 1.000 52.00797 106 GLY A N 1
ATOM 616 C CA . GLY A 1 88 ? 21.09350 9.44824 25.82140 1.000 52.35815 106 GLY A CA 1
ATOM 617 C C . GLY A 1 88 ? 21.19693 7.99841 26.25951 1.000 51.96247 106 GLY A C 1
ATOM 618 O O . GLY A 1 88 ? 20.48695 7.60804 27.18475 1.000 50.65518 106 GLY A O 1
ATOM 619 N N . ALA A 1 89 ? 22.05463 7.18602 25.64337 1.000 46.85009 107 ALA A N 1
ATOM 620 C CA . ALA A 1 89 ? 22.01515 5.75651 25.92945 1.000 39.64340 107 ALA A CA 1
ATOM 621 C C . ALA A 1 89 ? 23.27030 5.07765 25.40871 1.000 44.42883 107 ALA A C 1
ATOM 622 O O . ALA A 1 89 ? 23.99946 5.61515 24.56988 1.000 44.32261 107 ALA A O 1
ATOM 624 N N . LEU A 1 90 ? 23.47805 3.85693 25.88812 1.000 36.44720 108 LEU A N 1
ATOM 625 C CA . LEU A 1 90 ? 24.44740 2.94306 25.31580 1.000 37.81127 108 LEU A CA 1
ATOM 626 C C . LEU A 1 90 ? 23.70943 1.98569 24.37176 1.000 41.28057 108 LEU A C 1
ATOM 627 O O . LEU A 1 90 ? 22.80106 1.26259 24.80218 1.000 36.32379 108 LEU A O 1
ATOM 632 N N . VAL A 1 91 ? 24.06888 2.02047 23.08310 1.000 39.83386 109 VAL A N 1
ATOM 633 C CA . VAL A 1 91 ? 23.56223 1.06404 22.09845 1.000 40.54618 109 VAL A CA 1
ATOM 634 C C . VAL A 1 91 ? 24.36878 -0.22540 22.18633 1.000 37.18465 109 VAL A C 1
ATOM 635 O O . VAL A 1 91 ? 25.60146 -0.19463 22.11998 1.000 30.73488 109 VAL A O 1
ATOM 639 N N . VAL A 1 92 ? 23.67614 -1.36333 22.32509 1.000 33.65536 110 VAL A N 1
ATOM 640 C CA . VAL A 1 92 ? 24.31979 -2.67228 22.41411 1.000 35.43749 110 VAL A CA 1
ATOM 641 C C . VAL A 1 92 ? 23.62129 -3.64179 21.47422 1.000 38.24271 110 VAL A C 1
ATOM 642 O O . VAL A 1 92 ? 22.41146 -3.86327 21.59669 1.000 43.06433 110 VAL A O 1
ATOM 646 N N . CYS A 1 93 ? 24.39421 -4.27836 20.59771 1.000 33.97161 111 CYS A N 1
ATOM 647 C CA . CYS A 1 93 ? 23.89803 -5.34037 19.73340 1.000 38.30810 111 CYS A CA 1
ATOM 648 C C . CYS A 1 93 ? 24.80649 -6.54694 19.90263 1.000 40.97085 111 CYS A C 1
ATOM 649 O O . CYS A 1 93 ? 26.01816 -6.43946 19.67631 1.000 39.07513 111 CYS A O 1
ATOM 652 N N . GLY A 1 94 ? 24.22983 -7.69215 20.27597 1.000 34.00916 112 GLY A N 1
ATOM 653 C CA . GLY A 1 94 ? 24.97082 -8.93446 20.35622 1.000 39.31157 112 GLY A CA 1
ATOM 654 C C . GLY A 1 94 ? 25.03773 -9.67246 19.01935 1.000 42.89939 112 GLY A C 1
ATOM 655 O O . GLY A 1 94 ? 24.56071 -9.20410 17.98519 1.000 37.29522 112 GLY A O 1
ATOM 656 N N . SER A 1 95 ? 25.65751 -10.85482 19.05722 1.000 39.07097 113 SER A N 1
ATOM 657 C CA . SER A 1 95 ? 25.71498 -11.77718 17.93216 1.000 40.12292 113 SER A CA 1
ATOM 658 C C . SER A 1 95 ? 24.54107 -12.75438 17.88571 1.000 47.06492 113 SER A C 1
ATOM 659 O O . SER A 1 95 ? 24.30545 -13.36632 16.83414 1.000 46.09457 113 SER A O 1
ATOM 662 N N . VAL A 1 96 ? 23.82830 -12.93879 18.99195 1.000 41.67588 114 VAL A N 1
ATOM 663 C CA . VAL A 1 96 ? 22.71854 -13.87469 19.06498 1.000 41.03384 114 VAL A CA 1
ATOM 664 C C . VAL A 1 96 ? 21.43303 -13.16037 18.66064 1.000 43.74703 114 VAL A C 1
ATOM 665 O O . VAL A 1 96 ? 21.36461 -11.93575 18.62472 1.000 47.60979 114 VAL A O 1
ATOM 669 N N . HIS A 1 97 ? 20.37178 -13.93829 18.41810 1.000 40.46584 115 HIS A N 1
ATOM 670 C CA . HIS A 1 97 ? 19.02788 -13.39592 18.19667 1.000 44.21706 115 HIS A CA 1
ATOM 671 C C . HIS A 1 97 ? 19.01246 -12.46518 16.98609 1.000 41.69011 115 HIS A C 1
ATOM 672 O O . HIS A 1 97 ? 18.40879 -11.39011 17.02019 1.000 41.53000 115 HIS A O 1
ATOM 679 N N . GLN A 1 98 ? 19.70690 -12.87889 15.92037 1.000 45.56865 116 GLN A N 1
ATOM 680 C CA . GLN A 1 98 ? 19.74088 -12.15775 14.64124 1.000 47.20257 116 GLN A CA 1
ATOM 681 C C . GLN A 1 98 ? 20.29907 -10.75056 14.79195 1.000 42.97612 116 GLN A C 1
ATOM 682 O O . GLN A 1 98 ? 19.93281 -9.85389 14.03865 1.000 47.78183 116 GLN A O 1
ATOM 688 N N . GLY A 1 99 ? 21.17544 -10.53384 15.77085 1.000 42.95984 117 GLY A N 1
ATOM 689 C CA . GLY A 1 99 ? 21.79718 -9.22760 15.91764 1.000 41.36010 117 GLY A CA 1
ATOM 690 C C . GLY A 1 99 ? 20.88544 -8.11928 16.40691 1.000 44.07068 117 GLY A C 1
ATOM 691 O O . GLY A 1 99 ? 21.13571 -6.95174 16.09302 1.000 45.45139 117 GLY A O 1
ATOM 692 N N . VAL A 1 100 ? 19.83867 -8.44865 17.18272 1.000 44.13727 118 VAL A N 1
ATOM 693 C CA . VAL A 1 100 ? 18.95103 -7.40552 17.72599 1.000 43.17960 118 VAL A CA 1
ATOM 694 C C . VAL A 1 100 ? 19.71148 -6.56925 18.75371 1.000 37.89111 118 VAL A C 1
ATOM 695 O O . VAL A 1 100 ? 20.72339 -6.99567 19.31234 1.000 34.64987 118 VAL A O 1
ATOM 699 N N . CYS A 1 101 ? 19.24308 -5.33695 18.96356 1.000 38.50834 119 CYS A N 1
ATOM 700 C CA . CYS A 1 101 ? 19.94125 -4.38237 19.81336 1.000 38.14186 119 CYS A CA 1
ATOM 701 C C . CYS A 1 101 ? 19.08550 -3.99749 21.01267 1.000 43.41921 119 CYS A C 1
ATOM 702 O O . CYS A 1 101 ? 17.88148 -4.25871 21.07471 1.000 37.51210 119 CYS A O 1
ATOM 705 N N . GLU A 1 102 ? 19.73641 -3.35670 21.97550 1.000 38.25371 120 GLU A N 1
ATOM 706 C CA . GLU A 1 102 ? 19.04953 -2.80099 23.12690 1.000 43.93179 120 GLU A CA 1
ATOM 707 C C . GLU A 1 102 ? 19.73573 -1.49524 23.46667 1.000 42.35646 120 GLU A C 1
ATOM 708 O O . GLU A 1 102 ? 20.80897 -1.18152 22.93909 1.000 43.48827 120 GLU A O 1
ATOM 714 N N . GLN A 1 103 ? 19.10502 -0.72656 24.34303 1.000 41.16909 121 GLN A N 1
ATOM 715 C CA . GLN A 1 103 ? 19.66513 0.52365 24.83005 1.000 42.22357 121 GLN A CA 1
ATOM 716 C C . GLN A 1 103 ? 19.67494 0.50163 26.35628 1.000 39.71527 121 GLN A C 1
ATOM 717 O O . GLN A 1 103 ? 18.65470 0.20434 26.98689 1.000 38.88766 121 GLN A O 1
ATOM 723 N N . ARG A 1 104 ? 20.83381 0.79559 26.93753 1.000 36.90421 122 ARG A N 1
ATOM 724 C CA . ARG A 1 104 ? 21.04881 0.77439 28.37424 1.000 42.22197 122 ARG A CA 1
ATOM 725 C C . ARG A 1 104 ? 21.46315 2.16089 28.83925 1.000 47.06685 122 ARG A C 1
ATOM 726 O O . ARG A 1 104 ? 21.97073 2.96946 28.05516 1.000 41.87383 122 ARG A O 1
ATOM 734 N N . ARG A 1 105 ? 21.22081 2.43250 30.12568 1.000 49.41292 123 ARG A N 1
ATOM 735 C CA . ARG A 1 105 ? 21.45795 3.75949 30.67934 1.000 48.00209 123 ARG A CA 1
ATOM 736 C C . ARG A 1 105 ? 22.94956 4.01850 30.86651 1.000 44.68412 123 ARG A C 1
ATOM 737 O O . ARG A 1 105 ? 23.68683 3.13925 31.32392 1.000 40.01421 123 ARG A O 1
ATOM 745 N N . LEU A 1 106 ? 23.38589 5.22921 30.50541 1.000 35.71098 124 LEU A N 1
ATOM 746 C CA . LEU A 1 106 ? 24.78058 5.61295 30.66023 1.000 37.05540 124 LEU A CA 1
ATOM 747 C C . LEU A 1 106 ? 25.09434 5.83952 32.13311 1.000 39.04060 124 LEU A C 1
ATOM 748 O O . LEU A 1 106 ? 24.35219 6.53735 32.82146 1.000 45.77495 124 LEU A O 1
ATOM 753 N N . GLY A 1 107 ? 26.18483 5.23343 32.62104 1.000 38.05155 125 GLY A N 1
ATOM 754 C CA . GLY A 1 107 ? 26.53359 5.30703 34.04173 1.000 46.86134 125 GLY A CA 1
ATOM 755 C C . GLY A 1 107 ? 25.70889 4.41124 34.95032 1.000 47.35016 125 GLY A C 1
ATOM 756 O O . GLY A 1 107 ? 25.84655 4.50133 36.17768 1.000 75.33467 125 GLY A O 1
ATOM 757 N N . GLN A 1 108 ? 24.83942 3.57964 34.37478 1.000 47.35722 126 GLN A N 1
ATOM 758 C CA . GLN A 1 108 ? 24.09431 2.55625 35.08218 1.000 46.10162 126 GLN A CA 1
ATOM 759 C C . GLN A 1 108 ? 23.76029 1.45428 34.07853 1.000 36.03506 126 GLN A C 1
ATOM 760 O O . GLN A 1 108 ? 22.58905 1.19650 33.77897 1.000 41.40192 126 GLN A O 1
ATOM 766 N N . LEU A 1 109 ? 24.80712 0.79165 33.58133 1.000 39.87640 127 LEU A N 1
ATOM 767 C CA . LEU A 1 109 ? 24.69729 -0.22793 32.53339 1.000 46.92253 127 LEU A CA 1
ATOM 768 C C . LEU A 1 109 ? 23.60692 -1.25798 32.80411 1.000 50.45915 127 LEU A C 1
ATOM 769 O O . LEU A 1 109 ? 23.00054 -1.78593 31.85710 1.000 47.19244 127 LEU A O 1
ATOM 774 N N . GLU A 1 110 ? 23.37176 -1.57324 34.08176 1.000 40.79912 128 GLU A N 1
ATOM 775 C CA . GLU A 1 110 ? 22.42887 -2.60494 34.49063 1.000 47.30546 128 GLU A CA 1
ATOM 776 C C . GLU A 1 110 ? 20.99227 -2.24370 34.16376 1.000 44.45970 128 GLU A C 1
ATOM 777 O O . GLU A 1 110 ? 20.14203 -3.14101 34.10696 1.000 53.40983 128 GLU A O 1
ATOM 783 N N . GLN A 1 111 ? 20.68326 -0.95724 34.00595 1.000 42.29203 129 GLN A N 1
ATOM 784 C CA . GLN A 1 111 ? 19.31729 -0.53742 33.72124 1.000 44.15415 129 GLN A CA 1
ATOM 785 C C . GLN A 1 111 ? 19.08508 -0.53321 32.21568 1.000 48.99671 129 GLN A C 1
ATOM 786 O O . GLN A 1 111 ? 19.75519 0.19410 31.47199 1.000 43.29582 129 GLN A O 1
ATOM 792 N N . LEU A 1 112 ? 18.12952 -1.34067 31.78269 1.000 42.33348 130 LEU A N 1
ATOM 793 C CA . LEU A 1 112 ? 17.68149 -1.34390 30.40135 1.000 45.40609 130 LEU A CA 1
ATOM 794 C C . LEU A 1 112 ? 16.78412 -0.13467 30.15577 1.000 44.67984 130 LEU A C 1
ATOM 795 O O . LEU A 1 112 ? 15.89460 0.15675 30.96102 1.000 48.18828 130 LEU A O 1
ATOM 800 N N . LEU A 1 113 ? 17.02465 0.57741 29.05550 1.000 48.85857 131 LEU A N 1
ATOM 801 C CA . LEU A 1 113 ? 16.16823 1.69085 28.66311 1.000 42.91429 131 LEU A CA 1
ATOM 802 C C . LEU A 1 113 ? 15.14834 1.30273 27.61367 1.000 44.90519 131 LEU A C 1
ATOM 803 O O . LEU A 1 113 ? 13.98287 1.68152 27.72365 1.000 47.08142 131 LEU A O 1
ATOM 808 N N . LEU A 1 114 ? 15.56658 0.55612 26.59508 1.000 54.67769 132 LEU A N 1
ATOM 809 C CA . LEU A 1 114 ? 14.68795 0.19152 25.48798 1.000 47.99814 132 LEU A CA 1
ATOM 810 C C . LEU A 1 114 ? 15.15201 -1.14521 24.92555 1.000 52.21414 132 LEU A C 1
ATOM 811 O O . LEU A 1 114 ? 16.33077 -1.28879 24.58368 1.000 48.36834 132 LEU A O 1
ATOM 816 N N . ARG A 1 115 ? 14.24112 -2.12201 24.87143 1.000 44.60275 133 ARG A N 1
ATOM 817 C CA . ARG A 1 115 ? 14.48689 -3.36970 24.16446 1.000 46.13700 133 ARG A CA 1
ATOM 818 C C . ARG A 1 115 ? 13.16887 -3.80444 23.55262 1.000 60.96611 133 ARG A C 1
ATOM 819 O O . ARG A 1 115 ? 12.24582 -4.19127 24.28212 1.000 50.45176 133 ARG A O 1
ATOM 827 N N . PRO A 1 116 ? 13.03307 -3.69664 22.23045 1.000 54.39900 134 PRO A N 1
ATOM 828 C CA . PRO A 1 116 ? 11.77774 -4.08816 21.57852 1.000 53.04308 134 PRO A CA 1
ATOM 829 C C . PRO A 1 116 ? 11.39798 -5.52089 21.93534 1.000 52.40607 134 PRO A C 1
ATOM 830 O O . PRO A 1 116 ? 12.23535 -6.42695 21.92200 1.000 54.27807 134 PRO A O 1
ATOM 834 N N . GLU A 1 117 ? 10.11785 -5.71709 22.25690 1.000 52.65315 135 GLU A N 1
ATOM 835 C CA . GLU A 1 117 ? 9.67695 -6.99945 22.79511 1.000 63.81314 135 GLU A CA 1
ATOM 836 C C . GLU A 1 117 ? 9.54509 -8.05640 21.70767 1.000 63.24470 135 GLU A C 1
ATOM 837 O O . GLU A 1 117 ? 9.91316 -9.21899 21.92145 1.000 61.98396 135 GLU A O 1
ATOM 843 N N . ARG A 1 118 ? 9.01073 -7.67750 20.54507 1.000 59.16744 136 ARG A N 1
ATOM 844 C CA . ARG A 1 118 ? 8.81625 -8.58929 19.41842 1.000 62.61826 136 ARG A CA 1
ATOM 845 C C . ARG A 1 118 ? 9.44154 -7.93151 18.19775 1.000 54.44706 136 ARG A C 1
ATOM 846 O O . ARG A 1 118 ? 8.75588 -7.25900 17.42052 1.000 51.40788 136 ARG A O 1
ATOM 854 N N . PRO A 1 119 ? 10.74747 -8.06424 18.02132 1.000 58.30889 137 PRO A N 1
ATOM 855 C CA . PRO A 1 119 ? 11.40607 -7.40661 16.88989 1.000 51.10386 137 PRO A CA 1
ATOM 856 C C . PRO A 1 119 ? 11.07824 -8.10209 15.58068 1.000 52.09474 137 PRO A C 1
ATOM 857 O O . PRO A 1 119 ? 10.93986 -9.32507 15.52046 1.000 55.74981 137 PRO A O 1
ATOM 861 N N . GLY A 1 120 ? 10.92924 -7.29265 14.52585 1.000 55.37717 138 GLY A N 1
ATOM 862 C CA . GLY A 1 120 ? 10.66410 -7.77612 13.19099 1.000 44.69298 138 GLY A CA 1
ATOM 863 C C . GLY A 1 120 ? 11.89414 -7.73768 12.29892 1.000 53.11674 138 GLY A C 1
ATOM 864 O O . GLY A 1 120 ? 13.01078 -7.47170 12.74937 1.000 47.38582 138 GLY A O 1
ATOM 865 N N . ASP A 1 121 ? 11.66168 -7.99433 10.99409 1.000 54.75818 139 ASP A N 1
ATOM 866 C CA . ASP A 1 121 ? 12.76557 -8.18914 10.05024 1.000 55.58639 139 ASP A CA 1
ATOM 867 C C . ASP A 1 121 ? 13.60053 -6.92479 9.84646 1.000 50.71158 139 ASP A C 1
ATOM 868 O O . ASP A 1 121 ? 14.79852 -7.03533 9.56560 1.000 51.77453 139 ASP A O 1
ATOM 873 N N . THR A 1 122 ? 13.01742 -5.73671 10.01298 1.000 53.29815 140 THR A N 1
ATOM 874 C CA . THR A 1 122 ? 13.77301 -4.49023 9.91389 1.000 50.85658 140 THR A CA 1
ATOM 875 C C . THR A 1 122 ? 14.52805 -4.14290 11.18810 1.000 47.08624 140 THR A C 1
ATOM 876 O O . THR A 1 122 ? 15.13669 -3.06853 11.24795 1.000 44.76831 140 THR A O 1
ATOM 880 N N . GLN A 1 123 ? 14.50786 -5.00989 12.20079 1.000 46.66507 141 GLN A N 1
ATOM 881 C CA . GLN A 1 123 ? 15.17670 -4.73486 13.46566 1.000 42.42184 141 GLN A CA 1
ATOM 882 C C . GLN A 1 123 ? 16.29545 -5.73118 13.74757 1.000 46.50582 141 GLN A C 1
ATOM 883 O O . GLN A 1 123 ? 16.80503 -5.77807 14.87750 1.000 41.34398 141 GLN A O 1
ATOM 889 N N . TYR A 1 124 ? 16.69779 -6.52303 12.74551 1.000 44.08415 142 TYR A N 1
ATOM 890 C CA . TYR A 1 124 ? 17.87304 -7.38980 12.84896 1.000 46.04866 142 TYR A CA 1
ATOM 891 C C . TYR A 1 124 ? 19.07187 -6.55909 12.39075 1.000 44.03666 142 TYR A C 1
ATOM 892 O O . TYR A 1 124 ? 19.25683 -6.31827 11.19994 1.000 44.01110 142 TYR A O 1
ATOM 901 N N . VAL A 1 125 ? 19.89223 -6.11195 13.34086 1.000 45.51324 143 VAL A N 1
ATOM 902 C CA . VAL A 1 125 ? 20.84855 -5.03947 13.07575 1.000 43.30920 143 VAL A CA 1
ATOM 903 C C . VAL A 1 125 ? 22.24079 -5.57450 12.76143 1.000 46.81686 143 VAL A C 1
ATOM 904 O O . VAL A 1 125 ? 22.81784 -5.28027 11.70273 1.000 43.72606 143 VAL A O 1
ATOM 908 N N . ALA A 1 126 ? 22.78878 -6.34848 13.68051 1.000 42.68552 144 ALA A N 1
ATOM 909 C CA . ALA A 1 126 ? 24.17872 -6.76468 13.62303 1.000 43.26676 144 ALA A CA 1
ATOM 910 C C . ALA A 1 126 ? 24.30997 -8.13911 12.97189 1.000 37.90122 144 ALA A C 1
ATOM 911 O O . ALA A 1 126 ? 23.35440 -8.91381 12.88917 1.000 38.39754 144 ALA A O 1
ATOM 913 N N . ALA A 1 127 ? 25.51680 -8.43567 12.50763 1.000 43.54221 145 ALA A N 1
ATOM 914 C CA . ALA A 1 127 ? 25.76452 -9.75808 11.96177 1.000 44.01099 145 ALA A CA 1
ATOM 915 C C . ALA A 1 127 ? 25.62976 -10.78821 13.07391 1.000 48.86865 145 ALA A C 1
ATOM 916 O O . ALA A 1 127 ? 26.09355 -10.56887 14.19339 1.000 48.79143 145 ALA A O 1
ATOM 918 N N . ASN A 1 128 ? 24.96439 -11.90597 12.77864 1.000 54.73191 146 ASN A N 1
ATOM 919 C CA . ASN A 1 128 ? 24.81130 -12.96403 13.76953 1.000 48.75778 146 ASN A CA 1
ATOM 920 C C . ASN A 1 128 ? 25.99800 -13.92082 13.79428 1.000 47.41194 146 ASN A C 1
ATOM 921 O O . ASN A 1 128 ? 25.83686 -15.07826 14.17998 1.000 62.29781 146 ASN A O 1
ATOM 926 N N . ASP A 1 129 ? 27.18312 -13.46623 13.39245 1.000 53.55959 147 ASP A N 1
ATOM 927 C CA . ASP A 1 129 ? 28.38500 -14.28682 13.32398 1.000 49.06488 147 ASP A CA 1
ATOM 928 C C . ASP A 1 129 ? 29.54023 -13.47239 13.88717 1.000 49.51876 147 ASP A C 1
ATOM 929 O O . ASP A 1 129 ? 29.81642 -12.37033 13.38777 1.000 52.26526 147 ASP A O 1
ATOM 934 N N . PRO A 1 130 ? 30.23150 -13.96580 14.91599 1.000 52.85253 148 PRO A N 1
ATOM 935 C CA . PRO A 1 130 ? 31.32132 -13.16898 15.51444 1.000 47.05322 148 PRO A CA 1
ATOM 936 C C . PRO A 1 130 ? 32.43612 -12.82882 14.53615 1.000 50.35837 148 PRO A C 1
ATOM 937 O O . PRO A 1 130 ? 33.10572 -11.80193 14.71245 1.000 45.62630 148 PRO A O 1
ATOM 941 N N . ALA A 1 131 ? 32.62686 -13.64846 13.49005 1.000 41.43215 149 ALA A N 1
ATOM 942 C CA . ALA A 1 131 ? 33.68609 -13.46708 12.50754 1.000 47.80232 149 ALA A CA 1
ATOM 943 C C . ALA A 1 131 ? 33.33939 -12.42828 11.44999 1.000 51.01981 149 ALA A C 1
ATOM 944 O O . ALA A 1 131 ? 34.21015 -12.05639 10.65659 1.000 49.07896 149 ALA A O 1
ATOM 946 N N . VAL A 1 132 ? 32.09428 -11.97022 11.41493 1.000 48.63120 150 VAL A N 1
ATOM 947 C CA . VAL A 1 132 ? 31.65982 -10.90385 10.52556 1.000 51.36625 150 VAL A CA 1
ATOM 948 C C . VAL A 1 132 ? 31.56128 -9.63623 11.35633 1.000 52.60586 150 VAL A C 1
ATOM 949 O O . VAL A 1 132 ? 30.95952 -9.64610 12.44086 1.000 45.00589 150 VAL A O 1
ATOM 953 N N . SER A 1 133 ? 32.16327 -8.54851 10.86723 1.000 46.20782 151 SER A N 1
ATOM 954 C CA . SER A 1 133 ? 32.20313 -7.31443 11.64127 1.000 49.98166 151 SER A CA 1
ATOM 955 C C . SER A 1 133 ? 30.96594 -6.45373 11.39321 1.000 49.79619 151 SER A C 1
ATOM 956 O O . SER A 1 133 ? 30.35342 -6.48154 10.31559 1.000 41.52273 151 SER A O 1
ATOM 959 N N . THR A 1 134 ? 30.60523 -5.69599 12.42502 1.000 39.06601 152 THR A N 1
ATOM 960 C CA . THR A 1 134 ? 29.54103 -4.70793 12.38717 1.000 38.33488 152 THR A CA 1
ATOM 961 C C . THR A 1 134 ? 30.16105 -3.40610 12.86392 1.000 38.49718 152 THR A C 1
ATOM 962 O O . THR A 1 134 ? 30.85081 -3.39009 13.89236 1.000 42.96845 152 THR A O 1
ATOM 966 N N . VAL A 1 135 ? 29.95606 -2.33180 12.11204 1.000 36.19460 153 VAL A N 1
ATOM 967 C CA . VAL A 1 135 ? 30.41727 -1.01355 12.52701 1.000 33.99289 153 VAL A CA 1
ATOM 968 C C . VAL A 1 135 ? 29.20369 -0.10993 12.64264 1.000 35.47789 153 VAL A C 1
ATOM 969 O O . VAL A 1 135 ? 28.15316 -0.35440 12.04929 1.000 35.83732 153 VAL A O 1
ATOM 973 N N . GLY A 1 136 ? 29.33997 0.91902 13.46512 1.000 37.82777 154 GLY A N 1
ATOM 974 C CA . GLY A 1 136 ? 28.22680 1.82333 13.65690 1.000 37.36052 154 GLY A CA 1
ATOM 975 C C . GLY A 1 136 ? 28.69750 3.22548 13.95403 1.000 36.21557 154 GLY A C 1
ATOM 976 O O . GLY A 1 136 ? 29.86458 3.45996 14.28262 1.000 40.54510 154 GLY A O 1
ATOM 977 N N . LEU A 1 137 ? 27.76425 4.16275 13.82312 1.000 36.05393 155 LEU A N 1
ATOM 978 C CA . LEU A 1 137 ? 27.98011 5.50601 14.32619 1.000 44.76849 155 LEU A CA 1
ATOM 979 C C . LEU A 1 137 ? 26.61288 6.10318 14.61808 1.000 42.25279 155 LEU A C 1
ATOM 980 O O . LEU A 1 137 ? 25.61794 5.75392 13.97468 1.000 40.92199 155 LEU A O 1
ATOM 985 N N . VAL A 1 138 ? 26.57991 7.01195 15.58980 1.000 36.41248 156 VAL A N 1
ATOM 986 C CA . VAL A 1 138 ? 25.35553 7.65995 16.04607 1.000 31.65410 156 VAL A CA 1
ATOM 987 C C . VAL A 1 138 ? 25.39678 9.11398 15.61629 1.000 34.31411 156 VAL A C 1
ATOM 988 O O . VAL A 1 138 ? 26.46332 9.73823 15.62319 1.000 38.21529 156 VAL A O 1
ATOM 992 N N . ALA A 1 139 ? 24.23205 9.66078 15.26444 1.000 34.07966 157 ALA A N 1
ATOM 993 C CA . ALA A 1 139 ? 24.13887 11.03760 14.81003 1.000 36.70137 157 ALA A CA 1
ATOM 994 C C . ALA A 1 139 ? 22.73821 11.56387 15.06663 1.000 40.25316 157 ALA A C 1
ATOM 995 O O . ALA A 1 139 ? 21.77099 10.79994 15.09316 1.000 44.35285 157 ALA A O 1
ATOM 997 N N . GLN A 1 140 ? 22.63427 12.88095 15.22362 1.000 40.89884 158 GLN A N 1
ATOM 998 C CA . GLN A 1 140 ? 21.32899 13.51255 15.34434 1.000 43.65066 158 GLN A CA 1
ATOM 999 C C . GLN A 1 140 ? 20.74802 13.73912 13.95246 1.000 45.93762 158 GLN A C 1
ATOM 1000 O O . GLN A 1 140 ? 21.43129 14.23187 13.05338 1.000 41.35617 158 GLN A O 1
ATOM 1006 N N . GLY A 1 141 ? 19.47540 13.38447 13.78558 1.000 45.22704 159 GLY A N 1
ATOM 1007 C CA . GLY A 1 141 ? 18.80961 13.48647 12.50763 1.000 43.66498 159 GLY A CA 1
ATOM 1008 C C . GLY A 1 141 ? 17.99149 14.76628 12.37936 1.000 46.23743 159 GLY A C 1
ATOM 1009 O O . GLY A 1 141 ? 17.82815 15.54539 13.32244 1.000 44.00239 159 GLY A O 1
ATOM 1010 N N . LEU A 1 142 ? 17.46626 14.97009 11.17187 1.000 41.26019 160 LEU A N 1
ATOM 1011 C CA . LEU A 1 142 ? 16.75446 16.19992 10.84136 1.000 43.57826 160 LEU A CA 1
ATOM 1012 C C . LEU A 1 142 ? 15.42051 16.34779 11.57022 1.000 41.66810 160 LEU A C 1
ATOM 1013 O O . LEU A 1 142 ? 14.82497 17.42952 11.50865 1.000 47.05922 160 LEU A O 1
ATOM 1018 N N . ALA A 1 143 ? 14.93221 15.31922 12.26338 1.000 43.85917 161 ALA A N 1
ATOM 1019 C CA . ALA A 1 143 ? 13.77807 15.50087 13.13629 1.000 49.88774 161 ALA A CA 1
ATOM 1020 C C . ALA A 1 143 ? 14.17650 15.66860 14.60088 1.000 52.23009 161 ALA A C 1
ATOM 1021 O O . ALA A 1 143 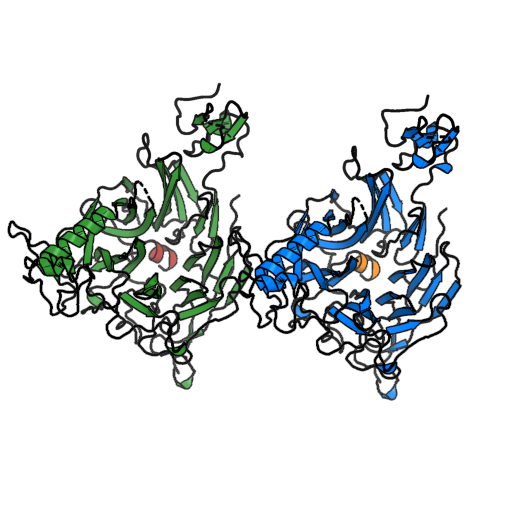? 13.32326 15.55522 15.49275 1.000 57.60951 161 ALA A O 1
ATOM 1023 N N . GLY A 1 144 ? 15.44967 15.94218 14.87199 1.000 53.09567 162 GLY A N 1
ATOM 1024 C CA . GLY A 1 144 ? 15.89617 16.10785 16.24593 1.000 53.94970 162 GLY A CA 1
ATOM 1025 C C . GLY A 1 144 ? 16.14154 14.81923 16.99482 1.000 61.89314 162 GLY A C 1
ATOM 1026 O O . GLY A 1 144 ? 16.50435 14.86141 18.17332 1.000 61.94223 162 GLY A O 1
ATOM 1027 N N . GLU A 1 145 ? 15.98054 13.67312 16.34410 1.000 62.59033 163 GLU A N 1
ATOM 1028 C CA . GLU A 1 145 ? 16.04114 12.40214 17.04137 1.000 57.59420 163 GLU A CA 1
ATOM 1029 C C . GLU A 1 145 ? 17.32230 11.65417 16.68828 1.000 49.82624 163 GLU A C 1
ATOM 1030 O O . GLU A 1 145 ? 17.92191 11.89808 15.64218 1.000 49.50627 163 GLU A O 1
ATOM 1036 N N . PRO A 1 146 ? 17.79671 10.77159 17.55880 1.000 57.63712 164 PRO A N 1
ATOM 1037 C CA . PRO A 1 146 ? 19.09050 10.12496 17.31337 1.000 41.35443 164 PRO A CA 1
ATOM 1038 C C . PRO A 1 146 ? 18.98402 8.99411 16.29631 1.000 42.72624 164 PRO A C 1
ATOM 1039 O O . PRO A 1 146 ? 18.00998 8.23682 16.26093 1.000 36.14036 164 PRO A O 1
ATOM 1043 N N . LEU A 1 147 ? 20.00081 8.90828 15.44130 1.000 35.89613 165 LEU A N 1
ATOM 1044 C CA . LEU A 1 147 ? 20.06650 7.92123 14.38105 1.000 45.33387 165 LEU A CA 1
ATOM 1045 C C . LEU A 1 147 ? 21.27032 7.02986 14.61573 1.000 37.26010 165 LEU A C 1
ATOM 1046 O O . LEU A 1 147 ? 22.26686 7.45808 15.19429 1.000 40.62190 165 LEU A O 1
ATOM 1051 N N . LEU A 1 148 ? 21.16992 5.78913 14.15899 1.000 37.73889 166 LEU A N 1
ATOM 1052 C CA . LEU A 1 148 ? 22.26381 4.83174 14.25060 1.000 36.38852 166 LEU A CA 1
ATOM 1053 C C . LEU A 1 148 ? 22.57556 4.35998 12.83734 1.000 35.59825 166 LEU A C 1
ATOM 1054 O O . LEU A 1 148 ? 21.74480 3.68067 12.22797 1.000 37.94679 166 LEU A O 1
ATOM 1059 N N . PHE A 1 149 ? 23.73600 4.74833 12.30032 1.000 34.76409 167 PHE A N 1
ATOM 1060 C CA . PHE A 1 149 ? 24.21296 4.18150 11.03621 1.000 36.33293 167 PHE A CA 1
ATOM 1061 C C . PHE A 1 149 ? 24.87899 2.85328 11.33145 1.000 36.08464 167 PHE A C 1
ATOM 1062 O O . PHE A 1 149 ? 25.66558 2.75281 12.27981 1.000 41.27409 167 PHE A O 1
ATOM 1070 N N . VAL A 1 150 ? 24.57797 1.82952 10.53484 1.000 37.90231 168 VAL A N 1
ATOM 1071 C CA . VAL A 1 150 ? 25.14991 0.50537 10.75987 1.000 35.25577 168 VAL A CA 1
ATOM 1072 C C . VAL A 1 150 ? 25.69630 -0.03682 9.45399 1.000 39.78500 168 VAL A C 1
ATOM 1073 O O . VAL A 1 150 ? 24.96315 -0.13922 8.46240 1.000 40.15109 168 VAL A O 1
ATOM 1077 N N . GLY A 1 151 ? 26.98378 -0.38274 9.45681 1.000 36.58169 169 GLY A N 1
ATOM 1078 C CA . GLY A 1 151 ? 27.57829 -1.14111 8.38339 1.000 32.63543 169 GLY A CA 1
ATOM 1079 C C . GLY A 1 151 ? 27.71721 -2.57823 8.83156 1.000 42.15970 169 GLY A C 1
ATOM 1080 O O . GLY A 1 151 ? 28.37503 -2.85778 9.83815 1.000 41.20635 169 GLY A O 1
ATOM 1081 N N . ARG A 1 152 ? 27.09990 -3.49338 8.09723 1.000 40.50183 170 ARG A N 1
ATOM 1082 C CA . ARG A 1 152 ? 27.03469 -4.90044 8.46092 1.000 44.02353 170 ARG A CA 1
ATOM 1083 C C . ARG A 1 152 ? 27.56149 -5.72630 7.29412 1.000 45.30827 170 ARG A C 1
ATOM 1084 O O . ARG A 1 152 ? 27.13135 -5.53769 6.15434 1.000 44.00949 170 ARG A O 1
ATOM 1092 N N . GLY A 1 153 ? 28.48184 -6.63523 7.57309 1.000 47.01429 171 GLY A N 1
ATOM 1093 C CA . GLY A 1 153 ? 28.97773 -7.49543 6.52270 1.000 41.06254 171 GLY A CA 1
ATOM 1094 C C . GLY A 1 153 ? 28.00282 -8.59671 6.16365 1.000 44.29942 171 GLY A C 1
ATOM 1095 O O . GLY A 1 153 ? 26.97540 -8.80674 6.81232 1.000 49.50194 171 GLY A O 1
ATOM 1096 N N . TYR A 1 154 ? 28.34903 -9.32150 5.10616 1.000 48.36833 172 TYR A N 1
ATOM 1097 C CA . TYR A 1 154 ? 27.47371 -10.36631 4.59424 1.000 49.78139 172 TYR A CA 1
ATOM 1098 C C . TYR A 1 154 ? 27.52137 -11.58343 5.50623 1.000 52.07586 172 TYR A C 1
ATOM 1099 O O . TYR A 1 154 ? 28.60394 -12.03622 5.88612 1.000 58.39064 172 TYR A O 1
ATOM 1108 N N . THR A 1 155 ? 26.35494 -12.12148 5.85840 1.000 52.42901 173 THR A N 1
ATOM 1109 C CA . THR A 1 155 ? 26.28520 -13.40990 6.53535 1.000 58.03512 173 THR A CA 1
ATOM 1110 C C . THR A 1 155 ? 25.52096 -14.37224 5.64678 1.000 56.59381 173 THR A C 1
ATOM 1111 O O . THR A 1 155 ? 24.48085 -14.01410 5.08675 1.000 65.29849 173 THR A O 1
ATOM 1115 N N . SER A 1 156 ? 26.04830 -15.58364 5.51362 1.000 68.52059 174 SER A N 1
ATOM 1116 C CA . SER A 1 156 ? 25.41934 -16.59127 4.67828 1.000 79.55077 174 SER A CA 1
ATOM 1117 C C . SER A 1 156 ? 24.52795 -17.51305 5.50113 1.000 91.80632 174 SER A C 1
ATOM 1118 O O . SER A 1 156 ? 23.38289 -17.78480 5.11731 1.000 95.89837 174 SER A O 1
ATOM 1121 N N . ARG A 1 157 ? 25.03330 -17.96765 6.64920 1.000 107.07253 175 ARG A N 1
ATOM 1122 C CA . ARG A 1 157 ? 24.35710 -18.99221 7.44154 1.000 113.44122 175 ARG A CA 1
ATOM 1123 C C . ARG A 1 157 ? 23.10522 -18.42547 8.11057 1.000 112.46662 175 ARG A C 1
ATOM 1124 O O . ARG A 1 157 ? 23.15472 -17.37405 8.76198 1.000 99.14352 175 ARG A O 1
ATOM 1132 N N . GLY A 1 158 ? 21.98041 -19.12675 7.93647 1.000 108.94552 176 GLY A N 1
ATOM 1133 C CA . GLY A 1 158 ? 20.72142 -18.75598 8.55373 1.000 96.64141 176 GLY A CA 1
ATOM 1134 C C . GLY A 1 158 ? 20.02923 -17.59086 7.86411 1.000 110.02516 176 GLY A C 1
ATOM 1135 O O . GLY A 1 158 ? 20.60380 -16.87679 7.03489 1.000 120.47950 176 GLY A O 1
ATOM 1136 N N . VAL A 1 159 ? 18.74920 -17.40699 8.21862 1.000 101.42433 177 VAL A N 1
ATOM 1137 C CA . VAL A 1 159 ? 18.00303 -16.23933 7.75690 1.000 101.92412 177 VAL A CA 1
ATOM 1138 C C . VAL A 1 159 ? 18.75310 -14.97499 8.17417 1.000 98.33607 177 VAL A C 1
ATOM 1139 O O . VAL A 1 159 ? 19.46566 -14.95553 9.19165 1.000 98.03156 177 VAL A O 1
ATOM 1143 N N . GLY A 1 160 ? 18.61011 -13.92008 7.38086 1.000 89.01098 178 GLY A N 1
ATOM 1144 C CA . GLY A 1 160 ? 19.31033 -12.68416 7.61470 1.000 76.45238 178 GLY A CA 1
ATOM 1145 C C . GLY A 1 160 ? 20.45073 -12.37289 6.65452 1.000 84.83603 178 GLY A C 1
ATOM 1146 O O . GLY A 1 160 ? 21.30891 -11.54505 6.99369 1.000 84.85504 178 GLY A O 1
ATOM 1147 N N . GLY A 1 161 ? 20.50554 -13.01998 5.49657 1.000 92.14697 179 GLY A N 1
ATOM 1148 C CA . GLY A 1 161 ? 21.40680 -12.59169 4.44659 1.000 87.25769 179 GLY A CA 1
ATOM 1149 C C . GLY A 1 161 ? 20.84661 -11.48991 3.57835 1.000 93.48829 179 GLY A C 1
ATOM 1150 O O . GLY A 1 161 ? 21.51878 -11.01373 2.65285 1.000 84.83993 179 GLY A O 1
ATOM 1151 N N . GLY A 1 162 ? 19.61117 -11.07867 3.85552 1.000 84.33429 180 GLY A N 1
ATOM 1152 C CA . GLY A 1 162 ? 18.94409 -10.01287 3.14627 1.000 80.55574 180 GLY A CA 1
ATOM 1153 C C . GLY A 1 162 ? 19.00900 -8.66586 3.82585 1.000 69.48162 180 GLY A C 1
ATOM 1154 O O . GLY A 1 162 ? 18.33028 -7.73484 3.37731 1.000 84.48954 180 GLY A O 1
ATOM 1155 N N . ILE A 1 163 ? 19.79715 -8.52283 4.88134 1.000 57.67117 181 ILE A N 1
ATOM 1156 C CA . ILE A 1 163 ? 19.89266 -7.23442 5.56751 1.000 48.47351 181 ILE A CA 1
ATOM 1157 C C . ILE A 1 163 ? 20.80052 -6.31251 4.75464 1.000 49.17053 181 ILE A C 1
ATOM 1158 O O . ILE A 1 163 ? 21.87888 -6.74582 4.30840 1.000 48.13429 181 ILE A O 1
ATOM 1163 N N . PRO A 1 164 ? 20.37944 -5.07514 4.49588 1.000 47.14261 182 PRO A N 1
ATOM 1164 C CA . PRO A 1 164 ? 21.18209 -4.18540 3.65488 1.000 42.36919 182 PRO A CA 1
ATOM 1165 C C . PRO A 1 164 ? 22.52418 -3.89937 4.29156 1.000 43.62870 182 PRO A C 1
ATOM 1166 O O . PRO A 1 164 ? 22.64821 -3.84186 5.52943 1.000 45.90769 182 PRO A O 1
ATOM 1170 N N . PRO A 1 165 ? 23.57280 -3.71194 3.48176 1.000 45.49884 183 PRO A N 1
ATOM 1171 C CA . PRO A 1 165 ? 24.92718 -3.53865 4.04587 1.000 41.91131 183 PRO A CA 1
ATOM 1172 C C . PRO A 1 165 ? 25.12441 -2.24970 4.84125 1.000 42.39874 183 PRO A C 1
ATOM 1173 O O . PRO A 1 165 ? 25.92892 -2.23285 5.77952 1.000 43.90088 183 PRO A O 1
ATOM 1177 N N . ILE A 1 166 ? 24.45821 -1.15950 4.47802 1.000 37.59503 184 ILE A N 1
ATOM 1178 C CA . ILE A 1 166 ? 24.44500 0.05638 5.27918 1.000 36.37863 184 ILE A CA 1
ATOM 1179 C C . ILE A 1 166 ? 22.99427 0.44972 5.50266 1.000 41.07630 184 ILE A C 1
ATOM 1180 O O . ILE A 1 166 ? 22.18304 0.38771 4.57063 1.000 38.28025 184 ILE A O 1
ATOM 1185 N N . THR A 1 167 ? 22.66908 0.82980 6.73728 1.000 34.88534 185 THR A N 1
ATOM 1186 C CA . THR A 1 167 ? 21.31332 1.21444 7.11161 1.000 40.65036 185 THR A CA 1
ATOM 1187 C C . THR A 1 167 ? 21.37972 2.38514 8.08758 1.000 37.39835 185 THR A C 1
ATOM 1188 O O . THR A 1 167 ? 22.39026 2.60597 8.76208 1.000 35.35224 185 THR A O 1
ATOM 1192 N N . THR A 1 168 ? 20.28303 3.12758 8.16455 1.000 35.05479 186 THR A N 1
ATOM 1193 C CA . THR A 1 168 ? 20.15528 4.26802 9.06633 1.000 35.39311 186 THR A CA 1
ATOM 1194 C C . THR A 1 168 ? 18.91016 4.01088 9.91172 1.000 40.87102 186 THR A C 1
ATOM 1195 O O . THR A 1 168 ? 17.78240 4.05166 9.40793 1.000 40.59893 186 THR A O 1
ATOM 1199 N N . ARG A 1 169 ? 19.10891 3.70474 11.19031 1.000 36.40168 187 ARG A N 1
ATOM 1200 C CA . ARG A 1 169 ? 18.01520 3.22487 12.01946 1.000 38.45283 187 ARG A CA 1
ATOM 1201 C C . ARG A 1 169 ? 17.67846 4.24919 13.09047 1.000 38.68001 187 ARG A C 1
ATOM 1202 O O . ARG A 1 169 ? 18.51403 5.06388 13.48893 1.000 45.58915 187 ARG A O 1
ATOM 1210 N N . ALA A 1 170 ? 16.43297 4.19863 13.54422 1.000 41.24342 188 ALA A N 1
ATOM 1211 C CA . ALA A 1 170 ? 15.92151 5.13177 14.53601 1.000 43.13926 188 ALA A CA 1
ATOM 1212 C C . ALA A 1 170 ? 16.17089 4.59208 15.93619 1.000 45.91124 188 ALA A C 1
ATOM 1213 O O . ALA A 1 170 ? 15.77732 3.46516 16.24470 1.000 45.27925 188 ALA A O 1
ATOM 1215 N N . LEU A 1 171 ? 16.80295 5.40193 16.78816 1.000 46.34941 189 LEU A N 1
ATOM 1216 C CA . LEU A 1 171 ? 17.05890 4.98429 18.16557 1.000 46.88167 189 LEU A CA 1
ATOM 1217 C C . LEU A 1 171 ? 15.93803 5.36921 19.12106 1.000 52.51578 189 LEU A C 1
ATOM 1218 O O . LEU A 1 171 ? 15.71282 4.65936 20.11353 1.000 60.85078 189 LEU A O 1
ATOM 1223 N N . TRP A 1 172 ? 15.23485 6.47424 18.87723 1.000 53.62779 190 TRP A N 1
ATOM 1224 C CA . TRP A 1 172 ? 14.11446 6.89558 19.72666 1.000 61.63100 190 TRP A CA 1
ATOM 1225 C C . TRP A 1 172 ? 12.91703 7.28160 18.86104 1.000 63.11384 190 TRP A C 1
ATOM 1226 O O . TRP A 1 172 ? 12.49244 8.44359 18.84605 1.000 60.56330 190 TRP A O 1
ATOM 1237 N N . PRO A 1 173 ? 12.33186 6.32353 18.14524 1.000 60.30076 191 PRO A N 1
ATOM 1238 C CA . PRO A 1 173 ? 11.21320 6.64038 17.26260 1.000 64.34050 191 PRO A CA 1
ATOM 1239 C C . PRO A 1 173 ? 9.95027 6.88105 18.07047 1.000 63.43028 191 PRO A C 1
ATOM 1240 O O . PRO A 1 173 ? 9.91221 6.57891 19.27095 1.000 61.26852 191 PRO A O 1
ATOM 1244 N N . PRO A 1 174 ? 8.90020 7.45782 17.45345 1.000 62.50234 192 PRO A N 1
ATOM 1245 C CA . PRO A 1 174 ? 7.64675 7.72076 18.17387 1.000 70.78592 192 PRO A CA 1
ATOM 1246 C C . PRO A 1 174 ? 7.15828 6.54005 18.99223 1.000 61.18747 192 PRO A C 1
ATOM 1247 O O . PRO A 1 174 ? 6.74789 6.70107 20.14861 1.000 66.21693 192 PRO A O 1
ATOM 1251 N N . ASP A 1 175 ? 7.18960 5.34896 18.39822 1.000 67.17827 193 ASP A N 1
ATOM 1252 C CA . ASP A 1 175 ? 6.83202 4.11482 19.08309 1.000 63.13782 193 ASP A CA 1
ATOM 1253 C C . ASP A 1 175 ? 8.10955 3.41150 19.52795 1.000 58.80179 193 ASP A C 1
ATOM 1254 O O . ASP A 1 175 ? 8.88457 2.95641 18.66376 1.000 55.12157 193 ASP A O 1
ATOM 1259 N N . PRO A 1 176 ? 8.38831 3.32095 20.84093 1.000 54.55431 194 PRO A N 1
ATOM 1260 C CA . PRO A 1 176 ? 9.61580 2.64929 21.30457 1.000 55.85322 194 PRO A CA 1
ATOM 1261 C C . PRO A 1 176 ? 9.80796 1.26228 20.71718 1.000 58.51617 194 PRO A C 1
ATOM 1262 O O . PRO A 1 176 ? 10.95565 0.84534 20.50005 1.000 56.25927 194 PRO A O 1
ATOM 1266 N N . GLN A 1 177 ? 8.71091 0.53451 20.45305 1.000 54.53416 195 GLN A N 1
ATOM 1267 C CA . GLN A 1 177 ? 8.79594 -0.82551 19.92903 1.000 53.38838 195 GLN A CA 1
ATOM 1268 C C . GLN A 1 177 ? 9.35200 -0.88051 18.51384 1.000 55.54156 195 GLN A C 1
ATOM 1269 O O . GLN A 1 177 ? 9.77036 -1.95679 18.07312 1.000 53.51667 195 GLN A O 1
ATOM 1275 N N . ALA A 1 178 ? 9.36808 0.24405 17.79795 1.000 52.90327 196 ALA A N 1
ATOM 1276 C CA . ALA A 1 178 ? 9.96137 0.32582 16.47367 1.000 47.07209 196 ALA A CA 1
ATOM 1277 C C . ALA A 1 178 ? 11.42955 0.69841 16.52197 1.000 46.62708 196 ALA A C 1
ATOM 1278 O O . ALA A 1 178 ? 12.04904 0.87249 15.46783 1.000 45.79814 196 ALA A O 1
ATOM 1280 N N . ALA A 1 179 ? 12.00017 0.82925 17.71627 1.000 49.20391 197 ALA A N 1
ATOM 1281 C CA . ALA A 1 179 ? 13.40399 1.19383 17.83419 1.000 44.46818 197 ALA A CA 1
ATOM 1282 C C . ALA A 1 179 ? 14.28916 0.21329 17.07347 1.000 39.79984 197 ALA A C 1
ATOM 1283 O O . ALA A 1 179 ? 14.02626 -0.99355 17.02451 1.000 42.12403 197 ALA A O 1
ATOM 1285 N N . PHE A 1 180 ? 15.34935 0.76492 16.48177 1.000 36.38999 198 PHE A N 1
ATOM 1286 C CA . PHE A 1 180 ? 16.39447 0.13000 15.68074 1.000 40.63906 198 PHE A CA 1
ATOM 1287 C C . PHE A 1 180 ? 15.95583 -0.26012 14.26223 1.000 43.27582 198 PHE A C 1
ATOM 1288 O O . PHE A 1 180 ? 16.78165 -0.80099 13.51964 1.000 43.90015 198 PHE A O 1
ATOM 1296 N N . SER A 1 181 ? 14.71498 0.00482 13.85550 1.000 42.73232 199 SER A N 1
ATOM 1297 C CA . SER A 1 181 ? 14.25401 -0.26473 12.49621 1.000 43.89286 199 SER A CA 1
ATOM 1298 C C . SER A 1 181 ? 14.60466 0.89238 11.56605 1.000 41.80414 199 SER A C 1
ATOM 1299 O O . SER A 1 181 ? 14.83331 2.02655 11.98906 1.000 52.15588 199 SER A O 1
ATOM 1302 N N . TYR A 1 182 ? 14.68626 0.58099 10.28390 1.000 47.37470 200 TYR A N 1
ATOM 1303 C CA . TYR A 1 182 ? 14.96611 1.57383 9.25592 1.000 46.16622 200 TYR A CA 1
ATOM 1304 C C . TYR A 1 182 ? 13.75192 1.74094 8.35131 1.000 45.43453 200 TYR A C 1
ATOM 1305 O O . TYR A 1 182 ? 13.03514 0.77731 8.08025 1.000 43.43897 200 TYR A O 1
ATOM 1314 N N . GLU A 1 183 ? 13.50742 2.97603 7.91911 1.000 52.11523 201 GLU A N 1
ATOM 1315 C CA . GLU A 1 183 ? 12.50025 3.24144 6.90051 1.000 56.24554 201 GLU A CA 1
ATOM 1316 C C . GLU A 1 183 ? 12.89134 2.56419 5.58974 1.000 50.69990 201 GLU A C 1
ATOM 1317 O O . GLU A 1 183 ? 14.04206 2.16275 5.39591 1.000 46.66911 201 GLU A O 1
ATOM 1323 N N . GLU A 1 184 ? 11.91529 2.46363 4.67416 1.000 53.03075 202 GLU A N 1
ATOM 1324 C CA . GLU A 1 184 ? 12.10806 1.70333 3.43726 1.000 55.19145 202 GLU A CA 1
ATOM 1325 C C . GLU A 1 184 ? 13.26884 2.23151 2.59642 1.000 52.88156 202 GLU A C 1
ATOM 1326 O O . GLU A 1 184 ? 13.97513 1.43974 1.96287 1.000 55.89400 202 GLU A O 1
ATOM 1332 N N . THR A 1 185 ? 13.50140 3.54587 2.59651 1.000 48.08542 203 THR A N 1
ATOM 1333 C CA . THR A 1 185 ? 14.58186 4.15326 1.82548 1.000 48.83900 203 THR A CA 1
ATOM 1334 C C . THR A 1 185 ? 15.84287 4.41942 2.65144 1.000 46.42300 203 THR A C 1
ATOM 1335 O O . THR A 1 185 ? 16.84896 4.87399 2.09365 1.000 45.25182 203 THR A O 1
ATOM 1339 N N . ALA A 1 186 ? 15.82498 4.12636 3.95283 1.000 46.21238 204 ALA A N 1
ATOM 1340 C CA . ALA A 1 186 ? 16.95410 4.37117 4.85479 1.000 44.38841 204 ALA A CA 1
ATOM 1341 C C . ALA A 1 186 ? 18.01871 3.27778 4.77989 1.000 42.90636 204 ALA A C 1
ATOM 1342 O O . ALA A 1 186 ? 18.51788 2.80570 5.80585 1.000 38.32236 204 ALA A O 1
ATOM 1344 N N . LYS A 1 187 ? 18.39610 2.86558 3.57031 1.000 43.74284 205 LYS A N 1
ATOM 1345 C CA . LYS A 1 187 ? 19.35109 1.78523 3.36604 1.000 39.06197 205 LYS A CA 1
ATOM 1346 C C . LYS A 1 187 ? 20.07713 2.02452 2.04771 1.000 49.37096 205 LYS A C 1
ATOM 1347 O O . LYS A 1 187 ? 19.57401 2.71598 1.15499 1.000 39.62129 205 LYS A O 1
ATOM 1353 N N . LEU A 1 188 ? 21.25387 1.41985 1.91742 1.000 46.68545 206 LEU A N 1
ATOM 1354 C CA . LEU A 1 188 ? 21.92118 1.32016 0.62342 1.000 48.25564 206 LEU A CA 1
ATOM 1355 C C . LEU A 1 188 ? 21.32445 0.12992 -0.12048 1.000 51.01825 206 LEU A C 1
ATOM 1356 O O . LEU A 1 188 ? 21.56018 -1.02090 0.25941 1.000 47.74374 206 LEU A O 1
ATOM 1361 N N . ALA A 1 189 ? 20.52350 0.39348 -1.15653 1.000 51.29331 207 ALA A N 1
ATOM 1362 C CA . ALA A 1 189 ? 19.85041 -0.68673 -1.88079 1.000 52.19798 207 ALA A CA 1
ATOM 1363 C C . ALA A 1 189 ? 20.85150 -1.32629 -2.83984 1.000 53.27084 207 ALA A C 1
ATOM 1364 O O . ALA A 1 189 ? 21.29642 -0.69753 -3.80444 1.000 63.18251 207 ALA A O 1
ATOM 1366 N N . VAL A 1 190 ? 21.23260 -2.56543 -2.55722 1.000 52.21904 208 VAL A N 1
ATOM 1367 C CA . VAL A 1 190 ? 22.33776 -3.22204 -3.23914 1.000 54.13658 208 VAL A CA 1
ATOM 1368 C C . VAL A 1 190 ? 22.00019 -4.70147 -3.33489 1.000 57.55304 208 VAL A C 1
ATOM 1369 O O . VAL A 1 190 ? 21.72301 -5.33749 -2.31341 1.000 58.29009 208 VAL A O 1
ATOM 1373 N N . GLY A 1 191 ? 21.99854 -5.24353 -4.56310 1.000 58.41400 209 GLY A N 1
ATOM 1374 C CA . GLY A 1 191 ? 21.82921 -6.66615 -4.77425 1.000 53.79993 209 GLY A CA 1
ATOM 1375 C C . GLY A 1 191 ? 23.15811 -7.40536 -4.73562 1.000 57.41716 209 GLY A C 1
ATOM 1376 O O . GLY A 1 191 ? 24.22208 -6.82558 -4.51534 1.000 55.42243 209 GLY A O 1
ATOM 1377 N N . ARG A 1 192 ? 23.08147 -8.71989 -4.94151 1.000 52.11877 210 ARG A N 1
ATOM 1378 C CA . ARG A 1 192 ? 24.27686 -9.55924 -5.03261 1.000 55.78768 210 ARG A CA 1
ATOM 1379 C C . ARG A 1 192 ? 25.16461 -9.38187 -3.80272 1.000 52.99335 210 ARG A C 1
ATOM 1380 O O . ARG A 1 192 ? 26.39524 -9.35426 -3.90169 1.000 50.39302 210 ARG A O 1
ATOM 1388 N N . LEU A 1 193 ? 24.52446 -9.23551 -2.63258 1.000 52.78644 211 LEU A N 1
ATOM 1389 C CA . LEU A 1 193 ? 25.27218 -9.00759 -1.39642 1.000 47.30755 211 LEU A CA 1
ATOM 1390 C C . LEU A 1 193 ? 26.34124 -10.07488 -1.18484 1.000 47.88049 211 LEU A C 1
ATOM 1391 O O . LEU A 1 193 ? 27.49033 -9.75085 -0.86318 1.000 48.28859 211 LEU A O 1
ATOM 1396 N N . SER A 1 194 ? 25.99446 -11.34726 -1.40660 1.000 49.84830 212 SER A N 1
ATOM 1397 C CA . SER A 1 194 ? 26.97098 -12.42550 -1.27120 1.000 51.72053 212 SER A CA 1
ATOM 1398 C C . SER A 1 194 ? 28.14582 -12.26555 -2.23042 1.000 54.89299 212 SER A C 1
ATOM 1399 O O . SER A 1 194 ? 29.23834 -12.77562 -1.95061 1.000 57.47784 212 SER A O 1
ATOM 1402 N N . GLU A 1 195 ? 27.94648 -11.57884 -3.36555 1.000 48.28789 213 GLU A N 1
ATOM 1403 C CA . GLU A 1 195 ? 29.02401 -11.43414 -4.34194 1.000 59.56857 213 GLU A CA 1
ATOM 1404 C C . GLU A 1 195 ? 29.92024 -10.25239 -3.99993 1.000 55.23097 213 GLU A C 1
ATOM 1405 O O . GLU A 1 195 ? 31.14921 -10.36400 -4.06917 1.000 53.50815 213 GLU A O 1
ATOM 1411 N N . TYR A 1 196 ? 29.32713 -9.11947 -3.62563 1.000 46.33732 214 TYR A N 1
ATOM 1412 C CA . TYR A 1 196 ? 30.13951 -8.00442 -3.14554 1.000 51.87431 214 TYR A CA 1
ATOM 1413 C C . TYR A 1 196 ? 30.82989 -8.34980 -1.83176 1.000 46.86289 214 TYR A C 1
ATOM 1414 O O . TYR A 1 196 ? 32.00399 -8.00785 -1.63469 1.000 43.54913 214 TYR A O 1
ATOM 1423 N N . SER A 1 197 ? 30.12962 -9.04462 -0.93618 1.000 44.01098 215 SER A N 1
ATOM 1424 C CA . SER A 1 197 ? 30.70018 -9.48730 0.32994 1.000 40.59758 215 SER A CA 1
ATOM 1425 C C . SER A 1 197 ? 31.38881 -8.32928 1.05677 1.000 41.46368 215 SER A C 1
ATOM 1426 O O . SER A 1 197 ? 32.59332 -8.35452 1.31056 1.000 41.59510 215 SER A O 1
ATOM 1429 N N . HIS A 1 198 ? 30.60275 -7.29105 1.35938 1.000 38.39535 216 HIS A N 1
ATOM 1430 C CA . HIS A 1 198 ? 31.10862 -6.16379 2.14064 1.000 42.32464 216 HIS A CA 1
ATOM 1431 C C . HIS A 1 198 ? 31.73017 -6.64412 3.44942 1.000 41.48599 216 HIS A C 1
ATOM 1432 O O . HIS A 1 198 ? 31.15051 -7.47429 4.15840 1.000 38.14803 216 HIS A O 1
ATOM 1439 N N . HIS A 1 199 ? 32.93270 -6.14217 3.73535 1.000 40.03458 217 HIS A N 1
ATOM 1440 C CA . HIS A 1 199 ? 33.62515 -6.30627 5.01185 1.000 41.96462 217 HIS A CA 1
ATOM 1441 C C . HIS A 1 199 ? 33.85546 -4.89970 5.55335 1.000 45.04668 217 HIS A C 1
ATOM 1442 O O . HIS A 1 199 ? 34.58429 -4.11231 4.93568 1.000 43.33037 217 HIS A O 1
ATOM 1449 N N . PHE A 1 200 ? 33.22949 -4.56942 6.68018 1.000 40.85636 218 PHE A N 1
ATOM 1450 C CA . PHE A 1 200 ? 33.32215 -3.21847 7.22666 1.000 39.48863 218 PHE A CA 1
ATOM 1451 C C . PHE A 1 200 ? 34.43695 -3.11621 8.25681 1.000 40.72632 218 PHE A C 1
ATOM 1452 O O . PHE A 1 200 ? 34.63765 -4.02256 9.07256 1.000 38.13935 218 PHE A O 1
ATOM 1460 N N . VAL A 1 201 ? 35.17207 -2.00821 8.20235 1.000 38.60176 219 VAL A N 1
ATOM 1461 C CA . VAL A 1 201 ? 36.32011 -1.79326 9.06902 1.000 39.78801 219 VAL A CA 1
ATOM 1462 C C . VAL A 1 201 ? 36.08186 -0.64670 10.04702 1.000 39.33075 219 VAL A C 1
ATOM 1463 O O . VAL A 1 201 ? 36.47662 -0.73415 11.20637 1.000 43.43352 219 VAL A O 1
ATOM 1467 N N . SER A 1 202 ? 35.44093 0.43785 9.60640 1.000 39.83542 220 SER A N 1
ATOM 1468 C CA . SER A 1 202 ? 35.25921 1.57331 10.49901 1.000 35.07809 220 SER A CA 1
ATOM 1469 C C . SER A 1 202 ? 34.12642 2.42781 9.96372 1.000 39.66059 220 SER A C 1
ATOM 1470 O O . SER A 1 202 ? 33.81556 2.39321 8.77077 1.000 39.07061 220 SER A O 1
ATOM 1473 N N . ALA A 1 203 ? 33.50996 3.19041 10.86246 1.000 38.98373 221 ALA A N 1
ATOM 1474 C CA . ALA A 1 203 ? 32.56348 4.23462 10.49954 1.000 29.61830 221 ALA A CA 1
ATOM 1475 C C . ALA A 1 203 ? 32.81282 5.43378 11.39828 1.000 42.57268 221 ALA A C 1
ATOM 1476 O O . ALA A 1 203 ? 32.98801 5.27805 12.61582 1.000 43.58592 221 ALA A O 1
ATOM 1478 N N . PHE A 1 204 ? 32.83761 6.62558 10.80605 1.000 38.64442 222 PHE A N 1
ATOM 1479 C CA . PHE A 1 204 ? 33.10088 7.83721 11.57535 1.000 39.75757 222 PHE A CA 1
ATOM 1480 C C . PHE A 1 204 ? 32.36315 8.99263 10.91875 1.000 43.00674 222 PHE A C 1
ATOM 1481 O O . PHE A 1 204 ? 31.86207 8.88238 9.79760 1.000 40.65496 222 PHE A O 1
ATOM 1489 N N . ALA A 1 205 ? 32.30009 10.10965 11.64014 1.000 34.89778 223 ALA A N 1
ATOM 1490 C CA . ALA A 1 205 ? 31.60466 11.29023 11.16905 1.000 41.44983 223 ALA A CA 1
ATOM 1491 C C . ALA A 1 205 ? 32.53193 12.49708 11.22542 1.000 46.42589 223 ALA A C 1
ATOM 1492 O O . ALA A 1 205 ? 33.43035 12.57855 12.06776 1.000 41.47117 223 ALA A O 1
ATOM 1494 N N . ARG A 1 206 ? 32.31716 13.42244 10.29300 1.000 48.40263 224 ARG A N 1
ATOM 1495 C CA . ARG A 1 206 ? 32.90287 14.75672 10.36778 1.000 52.42580 224 ARG A CA 1
ATOM 1496 C C . ARG A 1 206 ? 31.95763 15.74155 9.69935 1.000 51.53772 224 ARG A C 1
ATOM 1497 O O . ARG A 1 206 ? 31.52908 15.52626 8.55684 1.000 54.14208 224 ARG A O 1
ATOM 1505 N N . GLY A 1 207 ? 31.64793 16.81468 10.41281 1.000 39.95967 225 GLY A N 1
ATOM 1506 C CA . GLY A 1 207 ? 30.77030 17.82642 9.86074 1.000 44.05757 225 GLY A CA 1
ATOM 1507 C C . GLY A 1 207 ? 29.39476 17.25996 9.59203 1.000 49.65940 225 GLY A C 1
ATOM 1508 O O . GLY A 1 207 ? 28.78432 16.61015 10.44528 1.000 48.33955 225 GLY A O 1
ATOM 1509 N N . ALA A 1 208 ? 28.90353 17.49105 8.37738 1.000 50.66412 226 ALA A N 1
ATOM 1510 C CA . ALA A 1 208 ? 27.59528 17.02060 7.95426 1.000 48.40014 226 ALA A CA 1
ATOM 1511 C C . ALA A 1 208 ? 27.66361 15.66243 7.25785 1.000 42.21580 226 ALA A C 1
ATOM 1512 O O . ALA A 1 208 ? 26.69052 15.25426 6.61268 1.000 42.43927 226 ALA A O 1
ATOM 1514 N N . SER A 1 209 ? 28.77644 14.94259 7.38328 1.000 33.68245 227 SER A N 1
ATOM 1515 C CA . SER A 1 209 ? 28.94059 13.71256 6.61698 1.000 47.08676 227 SER A CA 1
ATOM 1516 C C . SER A 1 209 ? 29.26548 12.54381 7.53113 1.000 43.05921 227 SER A C 1
ATOM 1517 O O . SER A 1 209 ? 29.94881 12.70777 8.54335 1.000 41.49921 227 SER A O 1
ATOM 1520 N N . ALA A 1 210 ? 28.77209 11.36457 7.15835 1.000 42.51539 228 ALA A N 1
ATOM 1521 C CA . ALA A 1 210 ? 29.18651 10.09757 7.74294 1.000 38.85325 228 ALA A CA 1
ATOM 1522 C C . ALA A 1 210 ? 30.09467 9.38069 6.74906 1.000 45.39699 228 ALA A C 1
ATOM 1523 O O . ALA A 1 210 ? 29.88651 9.47838 5.53860 1.000 39.70702 228 ALA A O 1
ATOM 1525 N N . TYR A 1 211 ? 31.11581 8.68405 7.26040 1.000 45.01303 229 TYR A N 1
ATOM 1526 C CA . TYR A 1 211 ? 32.09183 7.98628 6.43009 1.000 37.86974 229 TYR A CA 1
ATOM 1527 C C . TYR A 1 211 ? 32.12960 6.50637 6.79535 1.000 40.91088 229 TYR A C 1
ATOM 1528 O O . TYR A 1 211 ? 31.99429 6.14857 7.96992 1.000 37.44668 229 TYR A O 1
ATOM 1537 N N . PHE A 1 212 ? 32.28459 5.64189 5.78820 1.000 30.51734 230 PHE A N 1
ATOM 1538 C CA . PHE A 1 212 ? 32.41633 4.20340 6.00178 1.000 33.18452 230 PHE A CA 1
ATOM 1539 C C . PHE A 1 212 ? 33.67820 3.70291 5.31073 1.000 37.89710 230 PHE A C 1
ATOM 1540 O O . PHE A 1 212 ? 33.94910 4.06880 4.16059 1.000 38.73582 230 PHE A O 1
ATOM 1548 N N . LEU A 1 213 ? 34.44777 2.87398 6.00288 1.000 35.45955 231 LEU A N 1
ATOM 1549 C CA . LEU A 1 213 ? 35.62399 2.24187 5.42578 1.000 38.64709 231 LEU A CA 1
ATOM 1550 C C . LEU A 1 213 ? 35.33532 0.75706 5.33427 1.000 40.57383 231 LEU A C 1
ATOM 1551 O O . LEU A 1 213 ? 34.93478 0.14611 6.32158 1.000 35.83639 231 LEU A O 1
ATOM 1556 N N . PHE A 1 214 ? 35.51437 0.17682 4.15089 1.000 37.54138 232 PHE A N 1
ATOM 1557 C CA . PHE A 1 214 ? 35.08188 -1.20311 3.98755 1.000 40.45570 232 PHE A CA 1
ATOM 1558 C C . PHE A 1 214 ? 35.81654 -1.81901 2.80753 1.000 39.23447 232 PHE A C 1
ATOM 1559 O O . PHE A 1 214 ? 36.42065 -1.12533 1.99271 1.000 38.35755 232 PHE A O 1
ATOM 1567 N N . LEU A 1 215 ? 35.76942 -3.14136 2.74878 1.000 37.89148 233 LEU A N 1
ATOM 1568 C CA . LEU A 1 215 ? 36.29271 -3.91579 1.64328 1.000 38.14067 233 LEU A CA 1
ATOM 1569 C C . LEU A 1 215 ? 35.11089 -4.52942 0.90531 1.000 43.53936 233 LEU A C 1
ATOM 1570 O O . LEU A 1 215 ? 34.11336 -4.89009 1.52896 1.000 40.12483 233 LEU A O 1
ATOM 1575 N N . ARG A 1 216 ? 35.21270 -4.65410 -0.41521 1.000 38.13454 234 ARG A N 1
ATOM 1576 C CA . ARG A 1 216 ? 34.19139 -5.37726 -1.15664 1.000 38.31541 234 ARG A CA 1
ATOM 1577 C C . ARG A 1 216 ? 34.80430 -5.84476 -2.46688 1.000 48.42460 234 ARG A C 1
ATOM 1578 O O . ARG A 1 216 ? 35.82723 -5.31994 -2.91342 1.000 40.98938 234 ARG A O 1
ATOM 1586 N N . ARG A 1 217 ? 34.18165 -6.85733 -3.06677 1.000 41.18131 235 ARG A N 1
ATOM 1587 C CA . ARG A 1 217 ? 34.68711 -7.39463 -4.32074 1.000 50.55485 235 ARG A CA 1
ATOM 1588 C C . ARG A 1 217 ? 34.44717 -6.40883 -5.46219 1.000 48.33053 235 ARG A C 1
ATOM 1589 O O . ARG A 1 217 ? 33.34967 -5.85566 -5.59515 1.000 44.38228 235 ARG A O 1
ATOM 1597 N N . ASP A 1 218 ? 35.47952 -6.16917 -6.27332 1.000 48.59855 236 ASP A N 1
ATOM 1598 C CA . ASP A 1 218 ? 35.29980 -5.40869 -7.50758 1.000 53.57596 236 ASP A CA 1
ATOM 1599 C C . ASP A 1 218 ? 34.79745 -6.37624 -8.56238 1.000 56.21571 236 ASP A C 1
ATOM 1600 O O . ASP A 1 218 ? 35.56445 -7.17491 -9.11097 1.000 59.76243 236 ASP A O 1
ATOM 1605 N N . LEU A 1 219 ? 33.49410 -6.32486 -8.83125 1.000 56.15916 237 LEU A N 1
ATOM 1606 C CA . LEU A 1 219 ? 32.89676 -7.27187 -9.76032 1.000 61.88383 237 LEU A CA 1
ATOM 1607 C C . LEU A 1 219 ? 33.18767 -6.93528 -11.22053 1.000 68.89262 237 LEU A C 1
ATOM 1608 O O . LEU A 1 219 ? 32.85057 -7.73740 -12.10158 1.000 76.21377 237 LEU A O 1
ATOM 1613 N N . GLN A 1 220 ? 33.81765 -5.79483 -11.50447 1.000 64.45787 238 GLN A N 1
ATOM 1614 C CA . GLN A 1 220 ? 34.21209 -5.48164 -12.87134 1.000 64.99162 238 GLN A CA 1
ATOM 1615 C C . GLN A 1 220 ? 35.59128 -6.01643 -13.22879 1.000 66.60447 238 GLN A C 1
ATOM 1616 O O . GLN A 1 220 ? 36.03385 -5.82802 -14.36530 1.000 79.10427 238 GLN A O 1
ATOM 1622 N N . ALA A 1 221 ? 36.25846 -6.69581 -12.30079 1.000 68.24187 239 ALA A N 1
ATOM 1623 C CA . ALA A 1 221 ? 37.54295 -7.34451 -12.52007 1.000 72.84304 239 ALA A CA 1
ATOM 1624 C C . ALA A 1 221 ? 37.35544 -8.85885 -12.52024 1.000 87.83110 239 ALA A C 1
ATOM 1625 O O . ALA A 1 221 ? 36.64260 -9.39670 -11.66495 1.000 85.00931 239 ALA A O 1
ATOM 1627 N N . GLN A 1 222 ? 37.99354 -9.54545 -13.48757 1.000 93.53411 240 GLN A N 1
ATOM 1628 C CA . GLN A 1 222 ? 37.87189 -11.00362 -13.57778 1.000 89.91876 240 GLN A CA 1
ATOM 1629 C C . GLN A 1 222 ? 38.40190 -11.69144 -12.32546 1.000 101.64914 240 GLN A C 1
ATOM 1630 O O . GLN A 1 222 ? 37.93517 -12.78354 -11.97021 1.000 96.54232 240 GLN A O 1
ATOM 1636 N N . SER A 1 223 ? 39.37452 -11.07560 -11.64668 1.000 92.61824 241 SER A N 1
ATOM 1637 C CA . SER A 1 223 ? 39.80313 -11.58213 -10.35024 1.000 73.65360 241 SER A CA 1
ATOM 1638 C C . SER A 1 223 ? 38.67808 -11.54736 -9.32529 1.000 77.49872 241 SER A C 1
ATOM 1639 O O . SER A 1 223 ? 38.70500 -12.33614 -8.37169 1.000 77.43634 241 SER A O 1
ATOM 1642 N N . ARG A 1 224 ? 37.69025 -10.66189 -9.49636 1.000 72.46080 242 ARG A N 1
ATOM 1643 C CA . ARG A 1 224 ? 36.67565 -10.44191 -8.46650 1.000 68.19400 242 ARG A CA 1
ATOM 1644 C C . ARG A 1 224 ? 37.34912 -10.20084 -7.11196 1.000 60.99800 242 ARG A C 1
ATOM 1645 O O . ARG A 1 224 ? 36.90164 -10.68343 -6.07058 1.000 57.53790 242 ARG A O 1
ATOM 1653 N N . ALA A 1 225 ? 38.45693 -9.46282 -7.13300 1.000 59.04058 243 ALA A N 1
ATOM 1654 C CA . ALA A 1 225 ? 39.28511 -9.26405 -5.95003 1.000 50.61387 243 ALA A CA 1
ATOM 1655 C C . ALA A 1 225 ? 38.72821 -8.17227 -5.05529 1.000 45.50948 243 ALA A C 1
ATOM 1656 O O . ALA A 1 225 ? 38.08438 -7.22756 -5.52276 1.000 46.00901 243 ALA A O 1
ATOM 1658 N N . PHE A 1 226 ? 38.98142 -8.31222 -3.75116 1.000 50.04262 244 PHE A N 1
ATOM 1659 C CA . PHE A 1 226 ? 38.55971 -7.29493 -2.80089 1.000 46.81941 244 PHE A CA 1
ATOM 1660 C C . PHE A 1 226 ? 39.37476 -6.01712 -2.98032 1.000 50.06275 244 PHE A C 1
ATOM 1661 O O . PHE A 1 226 ? 40.57416 -6.05726 -3.26709 1.000 47.94156 244 PHE A O 1
ATOM 1669 N N . ARG A 1 227 ? 38.69043 -4.88327 -2.87626 1.000 42.90059 245 ARG A N 1
ATOM 1670 C CA . ARG A 1 227 ? 39.28967 -3.56119 -2.94349 1.000 48.56443 245 ARG A CA 1
ATOM 1671 C C . ARG A 1 227 ? 38.81317 -2.77233 -1.73535 1.000 45.26666 245 ARG A C 1
ATOM 1672 O O . ARG A 1 227 ? 37.75322 -3.06182 -1.17561 1.000 41.44105 245 ARG A O 1
ATOM 1680 N N . ALA A 1 228 ? 39.60725 -1.79081 -1.32026 1.000 45.63270 246 ALA A N 1
ATOM 1681 C CA . ALA A 1 228 ? 39.23241 -0.93906 -0.19859 1.000 35.73430 246 ALA A CA 1
ATOM 1682 C C . ALA A 1 228 ? 38.51080 0.30982 -0.69588 1.000 40.36727 246 ALA A C 1
ATOM 1683 O O . ALA A 1 228 ? 38.91524 0.92486 -1.68768 1.000 39.17955 246 ALA A O 1
ATOM 1685 N N . TYR A 1 229 ? 37.45334 0.70118 0.02054 1.000 36.83169 247 TYR A N 1
ATOM 1686 C CA . TYR A 1 229 ? 36.65601 1.86113 -0.34990 1.000 38.52161 247 TYR A CA 1
ATOM 1687 C C . TYR A 1 229 ? 36.42461 2.72386 0.88284 1.000 41.59481 247 TYR A C 1
ATOM 1688 O O . TYR A 1 229 ? 36.41111 2.22028 2.00615 1.000 38.02799 247 TYR A O 1
ATOM 1697 N N . VAL A 1 230 ? 36.24798 4.02801 0.66976 1.000 39.59455 248 VAL A N 1
ATOM 1698 C CA . VAL A 1 230 ? 35.62949 4.91146 1.65209 1.000 33.20192 248 VAL A CA 1
ATOM 1699 C C . VAL A 1 230 ? 34.39147 5.49912 1.00357 1.000 35.72937 248 VAL A C 1
ATOM 1700 O O . VAL A 1 230 ? 34.44225 5.96042 -0.13985 1.000 38.45058 248 VAL A O 1
ATOM 1704 N N . SER A 1 231 ? 33.27224 5.43676 1.69568 1.000 36.92301 249 SER A N 1
ATOM 1705 C CA . SER A 1 231 ? 32.04425 5.99433 1.16525 1.000 34.96588 249 SER A CA 1
ATOM 1706 C C . SER A 1 231 ? 31.58304 7.10985 2.08775 1.000 38.14959 249 SER A C 1
ATOM 1707 O O . SER A 1 231 ? 31.83423 7.07641 3.29476 1.000 40.13211 249 SER A O 1
ATOM 1710 N N . ARG A 1 232 ? 30.94302 8.11864 1.50183 1.000 36.83381 250 ARG A N 1
ATOM 1711 C CA . ARG A 1 232 ? 30.44060 9.25178 2.26060 1.000 40.22067 250 ARG A CA 1
ATOM 1712 C C . ARG A 1 232 ? 28.94689 9.36116 2.01864 1.000 43.15187 250 ARG A C 1
ATOM 1713 O O . ARG A 1 232 ? 28.46974 9.15993 0.89486 1.000 41.32704 250 ARG A O 1
ATOM 1721 N N . VAL A 1 233 ? 28.20902 9.63028 3.08678 1.000 36.78966 251 VAL A N 1
ATOM 1722 C CA . VAL A 1 233 ? 26.78329 9.87607 2.97886 1.000 38.40319 251 VAL A CA 1
ATOM 1723 C C . VAL A 1 233 ? 26.47010 11.03179 3.92143 1.000 45.11732 251 VAL A C 1
ATOM 1724 O O . VAL A 1 233 ? 27.13530 11.21459 4.94473 1.000 54.69531 251 VAL A O 1
ATOM 1728 N N . CYS A 1 234 ? 25.48938 11.84809 3.54944 1.000 45.77897 252 CYS A N 1
ATOM 1729 C CA . CYS A 1 234 ? 25.08403 12.94895 4.41096 1.000 50.30068 252 CYS A CA 1
ATOM 1730 C C . CYS A 1 234 ? 24.59271 12.40092 5.75094 1.000 44.01593 252 CYS A C 1
ATOM 1731 O O . CYS A 1 234 ? 23.96340 11.33965 5.81441 1.000 42.58537 252 CYS A O 1
ATOM 1734 N N . LEU A 1 235 ? 24.89732 13.13144 6.83117 1.000 45.66784 253 LEU A N 1
ATOM 1735 C CA . LEU A 1 235 ? 24.83152 12.56269 8.17898 1.000 44.46610 253 LEU A CA 1
ATOM 1736 C C . LEU A 1 235 ? 23.42772 12.52013 8.78537 1.000 46.46655 253 LEU A C 1
ATOM 1737 O O . LEU A 1 235 ? 23.20217 11.72378 9.70786 1.000 54.74237 253 LEU A O 1
ATOM 1742 N N . ARG A 1 236 ? 22.47115 13.33496 8.31454 1.000 47.45889 254 ARG A N 1
ATOM 1743 C CA . ARG A 1 236 ? 21.25288 13.53152 9.09836 1.000 47.25874 254 ARG A CA 1
ATOM 1744 C C . ARG A 1 236 ? 19.91331 13.20714 8.42709 1.000 49.68031 254 ARG A C 1
ATOM 1745 O O . ARG A 1 236 ? 18.89586 13.16495 9.13853 1.000 44.94708 254 ARG A O 1
ATOM 1753 N N . ASP A 1 237 ? 19.86544 12.93635 7.10583 1.000 44.46728 255 ASP A N 1
ATOM 1754 C CA . ASP A 1 237 ? 18.57841 12.91433 6.40460 1.000 42.25531 255 ASP A CA 1
ATOM 1755 C C . ASP A 1 237 ? 17.87330 11.55492 6.38104 1.000 56.06098 255 ASP A C 1
ATOM 1756 O O . ASP A 1 237 ? 16.69675 11.51142 6.00040 1.000 56.57716 255 ASP A O 1
ATOM 1761 N N . GLN A 1 238 ? 18.52698 10.46558 6.81171 1.000 44.14006 256 GLN A N 1
ATOM 1762 C CA . GLN A 1 238 ? 17.99198 9.10001 6.74063 1.000 46.21249 256 GLN A CA 1
ATOM 1763 C C . GLN A 1 238 ? 17.85794 8.58468 5.30718 1.000 47.09221 256 GLN A C 1
ATOM 1764 O O . GLN A 1 238 ? 17.10808 7.63789 5.06034 1.000 53.65762 256 GLN A O 1
ATOM 1770 N N . HIS A 1 239 ? 18.53584 9.17552 4.33256 1.000 46.67799 257 HIS A N 1
ATOM 1771 C CA . HIS A 1 239 ? 18.41383 8.71182 2.95495 1.000 46.51016 257 HIS A CA 1
ATOM 1772 C C . HIS A 1 239 ? 19.80404 8.42452 2.42217 1.000 44.19943 257 HIS A C 1
ATOM 1773 O O . HIS A 1 239 ? 20.80745 8.80555 3.02531 1.000 41.38039 257 HIS A O 1
ATOM 1780 N N . TYR A 1 240 ? 19.87543 7.76546 1.26449 1.000 41.08055 258 TYR A N 1
ATOM 1781 C CA . TYR A 1 240 ? 21.17897 7.46571 0.68320 1.000 44.84726 258 TYR A CA 1
ATOM 1782 C C . TYR A 1 240 ? 21.38200 8.17849 -0.65419 1.000 46.90170 258 TYR A C 1
ATOM 1783 O O . TYR A 1 240 ? 22.28731 7.82686 -1.41909 1.000 42.65913 258 TYR A O 1
ATOM 1792 N N . TYR A 1 241 ? 20.60232 9.23966 -0.89444 1.000 38.11184 259 TYR A N 1
ATOM 1793 C CA . TYR A 1 241 ? 20.72845 10.03623 -2.11227 1.000 38.26293 259 TYR A CA 1
ATOM 1794 C C . TYR A 1 241 ? 22.15601 10.50934 -2.34380 1.000 40.05463 259 TYR A C 1
ATOM 1795 O O . TYR A 1 241 ? 22.61256 10.57713 -3.49237 1.000 34.60316 259 TYR A O 1
ATOM 1804 N N . SER A 1 242 ? 22.85775 10.84420 -1.26977 1.000 34.42317 260 SER A N 1
ATOM 1805 C CA . SER A 1 242 ? 24.17540 11.44789 -1.31244 1.000 33.86821 260 SER A CA 1
ATOM 1806 C C . SER A 1 242 ? 25.29046 10.43022 -1.25920 1.000 34.15469 260 SER A C 1
ATOM 1807 O O . SER A 1 242 ? 26.45669 10.82949 -1.21445 1.000 37.97460 260 SER A O 1
ATOM 1810 N N . TYR A 1 243 ? 24.96829 9.13463 -1.23334 1.000 32.82018 261 TYR A N 1
ATOM 1811 C CA . TYR A 1 243 ? 26.00484 8.11102 -1.13216 1.000 38.18098 261 TYR A CA 1
ATOM 1812 C C . TYR A 1 243 ? 26.96114 8.21125 -2.31365 1.000 42.12211 261 TYR A C 1
ATOM 1813 O O . TYR A 1 243 ? 26.53404 8.15334 -3.46776 1.000 37.27816 261 TYR A O 1
ATOM 1822 N N . VAL A 1 244 ? 28.25064 8.36947 -2.02380 1.000 40.41715 262 VAL A N 1
ATOM 1823 C CA . VAL A 1 244 ? 29.29082 8.34468 -3.04503 1.000 39.77243 262 VAL A CA 1
ATOM 1824 C C . VAL A 1 244 ? 30.42854 7.45804 -2.54563 1.000 41.91577 262 VAL A C 1
ATOM 1825 O O . VAL A 1 244 ? 30.85055 7.56455 -1.39204 1.000 39.93695 262 VAL A O 1
ATOM 1829 N N . GLU A 1 245 ? 30.92087 6.58016 -3.41122 1.000 43.51502 263 GLU A N 1
ATOM 1830 C CA . GLU A 1 245 ? 31.91062 5.56964 -3.06002 1.000 34.68539 263 GLU A CA 1
ATOM 1831 C C . GLU A 1 245 ? 33.24221 5.89513 -3.73023 1.000 41.90767 263 GLU A C 1
ATOM 1832 O O . GLU A 1 245 ? 33.31609 5.98539 -4.96803 1.000 41.44989 263 GLU A O 1
ATOM 1838 N N . LEU A 1 246 ? 34.29091 6.08409 -2.91630 1.000 36.73296 264 LEU A N 1
ATOM 1839 C CA . LEU A 1 246 ? 35.61778 6.36076 -3.44298 1.000 39.58955 264 LEU A CA 1
ATOM 1840 C C . LEU A 1 246 ? 36.54775 5.18279 -3.18420 1.000 38.65548 264 LEU A C 1
ATOM 1841 O O . LEU A 1 246 ? 36.65817 4.74070 -2.03727 1.000 45.50572 264 LEU A O 1
ATOM 1846 N N . PRO A 1 247 ? 37.19506 4.62304 -4.21333 1.000 42.70850 265 PRO A N 1
ATOM 1847 C CA . PRO A 1 247 ? 38.22141 3.59797 -3.97542 1.000 41.50398 265 PRO A CA 1
ATOM 1848 C C . PRO A 1 247 ? 39.42852 4.18926 -3.25430 1.000 43.22543 265 PRO A C 1
ATOM 1849 O O . PRO A 1 247 ? 39.85405 5.30833 -3.54630 1.000 44.76281 265 PRO A O 1
ATOM 1853 N N . LEU A 1 248 ? 40.00784 3.42317 -2.33505 1.000 42.19774 266 LEU A N 1
ATOM 1854 C CA . LEU A 1 248 ? 41.24058 3.83410 -1.66204 1.000 44.84264 266 LEU A CA 1
ATOM 1855 C C . LEU A 1 248 ? 42.43084 3.10317 -2.26193 1.000 50.98020 266 LEU A C 1
ATOM 1856 O O . LEU A 1 248 ? 42.36217 1.89796 -2.53074 1.000 56.52569 266 LEU A O 1
ATOM 1861 N N . ALA A 1 249 ? 43.53161 3.82798 -2.45739 1.000 40.03180 267 ALA A N 1
ATOM 1862 C CA . ALA A 1 249 ? 44.72408 3.25419 -3.07228 1.000 50.41324 267 ALA A CA 1
ATOM 1863 C C . ALA A 1 249 ? 45.93298 3.58949 -2.20756 1.000 51.38458 267 ALA A C 1
ATOM 1864 O O . ALA A 1 249 ? 46.51136 4.67320 -2.31618 1.000 55.88816 267 ALA A O 1
ATOM 1866 N N . CYS A 1 250 ? 46.31725 2.64985 -1.35950 1.000 49.98087 268 CYS A N 1
ATOM 1867 C CA . CYS A 1 250 ? 47.55825 2.74600 -0.61219 1.000 51.11851 268 CYS A CA 1
ATOM 1868 C C . CYS A 1 250 ? 48.68392 2.14075 -1.45241 1.000 45.34638 268 CYS A C 1
ATOM 1869 O O . CYS A 1 250 ? 48.69772 0.92697 -1.69120 1.000 50.04396 268 CYS A O 1
ATOM 1872 N N . GLU A 1 251 ? 49.64084 2.97502 -1.85843 1.000 48.30796 269 GLU A N 1
ATOM 1873 C CA . GLU A 1 251 ? 50.66507 2.62350 -2.84899 1.000 56.57828 269 GLU A CA 1
ATOM 1874 C C . GLU A 1 251 ? 50.03944 1.94601 -4.06894 1.000 53.57811 269 GLU A C 1
ATOM 1875 O O . GLU A 1 251 ? 50.40181 0.83728 -4.45805 1.000 56.62125 269 GLU A O 1
ATOM 1881 N N . GLY A 1 252 ? 49.06883 2.63683 -4.66341 1.000 50.43529 270 GLY A N 1
ATOM 1882 C CA . GLY A 1 252 ? 48.44034 2.11835 -5.87238 1.000 54.67844 270 GLY A CA 1
ATOM 1883 C C . GLY A 1 252 ? 47.56300 0.89406 -5.69521 1.000 62.42203 270 GLY A C 1
ATOM 1884 O O . GLY A 1 252 ? 47.18955 0.27681 -6.69607 1.000 60.20459 270 GLY A O 1
ATOM 1885 N N . GLY A 1 253 ? 47.19451 0.53600 -4.46078 1.000 57.88615 271 GLY A N 1
ATOM 1886 C CA . GLY A 1 253 ? 46.47408 -0.70033 -4.19425 1.000 48.44482 271 GLY A CA 1
ATOM 1887 C C . GLY A 1 253 ? 47.35977 -1.91138 -3.95745 1.000 50.33928 271 GLY A C 1
ATOM 1888 O O . GLY A 1 253 ? 46.83211 -3.00886 -3.72507 1.000 52.81527 271 GLY A O 1
ATOM 1889 N N . ARG A 1 254 ? 48.68578 -1.75267 -4.02789 1.000 51.56413 272 ARG A N 1
ATOM 1890 C CA . ARG A 1 254 ? 49.58367 -2.83647 -3.64128 1.000 51.58312 272 ARG A CA 1
ATOM 1891 C C . ARG A 1 254 ? 49.31399 -3.28166 -2.20862 1.000 54.95953 272 ARG A C 1
ATOM 1892 O O . ARG A 1 254 ? 49.31908 -4.48448 -1.91239 1.000 52.12487 272 ARG A O 1
ATOM 1900 N N . TYR A 1 255 ? 49.06984 -2.32686 -1.30666 1.000 49.66316 273 TYR A N 1
ATOM 1901 C CA . TYR A 1 255 ? 48.56409 -2.63394 0.03385 1.000 48.37917 273 TYR A CA 1
ATOM 1902 C C . TYR A 1 255 ? 47.04295 -2.48618 -0.02302 1.000 46.99931 273 TYR A C 1
ATOM 1903 O O . TYR A 1 255 ? 46.48399 -1.40190 0.15628 1.000 45.49853 273 TYR A O 1
ATOM 1912 N N . GLY A 1 256 ? 46.35815 -3.59806 -0.27819 1.000 38.93922 274 GLY A N 1
ATOM 1913 C CA . GLY A 1 256 ? 44.96991 -3.52198 -0.68324 1.000 43.78774 274 GLY A CA 1
ATOM 1914 C C . GLY A 1 256 ? 43.92676 -3.74044 0.39279 1.000 45.97036 274 GLY A C 1
ATOM 1915 O O . GLY A 1 256 ? 42.81763 -3.20675 0.29653 1.000 44.68679 274 GLY A O 1
ATOM 1916 N N . LEU A 1 257 ? 44.25313 -4.52105 1.41980 1.000 44.93114 275 LEU A N 1
ATOM 1917 C CA . LEU A 1 257 ? 43.25618 -4.94815 2.40492 1.000 42.90456 275 LEU A CA 1
ATOM 1918 C C . LEU A 1 257 ? 43.35758 -4.02007 3.60895 1.000 40.81035 275 LEU A C 1
ATOM 1919 O O . LEU A 1 257 ? 44.16361 -4.23637 4.51257 1.000 46.80796 275 LEU A O 1
ATOM 1924 N N . ILE A 1 258 ? 42.53846 -2.96712 3.61418 1.000 36.02690 276 ILE A N 1
ATOM 1925 C CA . ILE A 1 258 ? 42.47645 -2.09452 4.78233 1.000 42.70842 276 ILE A CA 1
ATOM 1926 C C . ILE A 1 258 ? 42.11616 -2.91752 6.02749 1.000 39.08037 276 ILE A C 1
ATOM 1927 O O . ILE A 1 258 ? 41.28567 -3.83415 5.97584 1.000 37.84742 276 ILE A O 1
ATOM 1932 N N . GLN A 1 259 ? 42.77945 -2.62053 7.15270 1.000 41.94175 277 GLN A N 1
ATOM 1933 C CA . GLN A 1 259 ? 42.57605 -3.35585 8.40851 1.000 43.45092 277 GLN A CA 1
ATOM 1934 C C . GLN A 1 259 ? 41.99279 -2.52228 9.53685 1.000 41.38511 277 GLN A C 1
ATOM 1935 O O . GLN A 1 259 ? 41.22095 -3.05617 10.33810 1.000 42.36586 277 GLN A O 1
ATOM 1941 N N . ALA A 1 260 ? 42.35290 -1.24283 9.63940 1.000 35.21615 278 ALA A N 1
ATOM 1942 C CA . ALA A 1 260 ? 42.02291 -0.41877 10.79943 1.000 38.62747 278 ALA A CA 1
ATOM 1943 C C . ALA A 1 260 ? 42.31877 1.02522 10.42735 1.000 39.71988 278 ALA A C 1
ATOM 1944 O O . ALA A 1 260 ? 43.08411 1.28963 9.49493 1.000 34.89254 278 ALA A O 1
ATOM 1946 N N . ALA A 1 261 ? 41.72880 1.96009 11.17966 1.000 34.92074 279 ALA A N 1
ATOM 1947 C CA . ALA A 1 261 ? 41.93815 3.37523 10.89153 1.000 37.13803 279 ALA A CA 1
ATOM 1948 C C . ALA A 1 261 ? 41.66218 4.20623 12.13782 1.000 37.39028 279 ALA A C 1
ATOM 1949 O O . ALA A 1 261 ? 41.10563 3.72504 13.12674 1.000 38.10344 279 ALA A O 1
ATOM 1951 N N . ALA A 1 262 ? 42.09347 5.46664 12.07021 1.000 34.87454 280 ALA A N 1
ATOM 1952 C CA . ALA A 1 262 ? 41.81461 6.49470 13.06185 1.000 37.26183 280 ALA A CA 1
ATOM 1953 C C . ALA A 1 262 ? 41.76366 7.83289 12.34632 1.000 40.64985 280 ALA A C 1
ATOM 1954 O O . ALA A 1 262 ? 42.34582 7.99204 11.26942 1.000 38.48517 280 ALA A O 1
ATOM 1956 N N . VAL A 1 263 ? 41.05866 8.78663 12.95120 1.000 41.05464 281 VAL A N 1
ATOM 1957 C CA . VAL A 1 263 ? 41.02807 10.17281 12.50326 1.000 41.05625 281 VAL A CA 1
ATOM 1958 C C . VAL A 1 263 ? 41.71980 11.00677 13.57369 1.000 46.85154 281 VAL A C 1
ATOM 1959 O O . VAL A 1 263 ? 41.59232 10.71929 14.76752 1.000 60.12115 281 VAL A O 1
ATOM 1963 N N . ALA A 1 264 ? 42.49716 12.00321 13.14746 1.000 56.01136 282 ALA A N 1
ATOM 1964 C CA . ALA A 1 264 ? 43.23283 12.85286 14.06894 1.000 40.72069 282 ALA A CA 1
ATOM 1965 C C . ALA A 1 264 ? 43.26136 14.26452 13.51601 1.000 51.40193 282 ALA A C 1
ATOM 1966 O O . ALA A 1 264 ? 43.15829 14.46923 12.30538 1.000 53.08137 282 ALA A O 1
ATOM 1968 N N . THR A 1 265 ? 43.41143 15.23684 14.41234 1.000 58.34642 283 THR A N 1
ATOM 1969 C CA . THR A 1 265 ? 43.47287 16.63719 14.00578 1.000 61.85867 283 THR A CA 1
ATOM 1970 C C . THR A 1 265 ? 44.90350 17.15754 13.94866 1.000 72.65099 283 THR A C 1
ATOM 1971 O O . THR A 1 265 ? 45.15456 18.24002 13.41380 1.000 85.54102 283 THR A O 1
ATOM 1975 N N . VAL A 1 269 ? 45.57965 23.88077 12.00187 1.000 92.73516 287 VAL A N 1
ATOM 1976 C CA . VAL A 1 269 ? 44.84412 23.95385 10.74042 1.000 99.07883 287 VAL A CA 1
ATOM 1977 C C . VAL A 1 269 ? 43.36789 23.63198 10.98712 1.000 105.07934 287 VAL A C 1
ATOM 1978 O O . VAL A 1 269 ? 43.04568 22.61482 11.60524 1.000 101.81449 287 VAL A O 1
ATOM 1982 N N . ALA A 1 270 ? 42.47689 24.50581 10.51297 1.000 108.60484 288 ALA A N 1
ATOM 1983 C CA . ALA A 1 270 ? 41.04237 24.28482 10.66328 1.000 104.74655 288 ALA A CA 1
ATOM 1984 C C . ALA A 1 270 ? 40.55713 23.22139 9.68224 1.000 105.44658 288 ALA A C 1
ATOM 1985 O O . ALA A 1 270 ? 41.07277 23.10145 8.56553 1.000 106.86086 288 ALA A O 1
ATOM 1987 N N . HIS A 1 271 ? 39.52954 22.46730 10.10576 1.000 96.89702 289 HIS A N 1
ATOM 1988 C CA . HIS A 1 271 ? 39.05460 21.24455 9.44642 1.000 96.62087 289 HIS A CA 1
ATOM 1989 C C . HIS A 1 271 ? 40.20267 20.43512 8.85051 1.000 93.31031 289 HIS A C 1
ATOM 1990 O O . HIS A 1 271 ? 40.08801 19.89526 7.74403 1.000 92.41501 289 HIS A O 1
ATOM 1997 N N . GLY A 1 272 ? 41.30168 20.33514 9.59727 1.000 82.73082 290 GLY A N 1
ATOM 1998 C CA . GLY A 1 272 ? 42.48495 19.63800 9.14427 1.000 65.33546 290 GLY A CA 1
ATOM 1999 C C . GLY A 1 272 ? 42.52911 18.18596 9.56805 1.000 50.32331 290 GLY A C 1
ATOM 2000 O O . GLY A 1 272 ? 43.61566 17.63645 9.73482 1.000 53.05821 290 GLY A O 1
ATOM 2001 N N . GLU A 1 273 ? 41.36939 17.55211 9.74024 1.000 52.64163 291 GLU A N 1
ATOM 2002 C CA . GLU A 1 273 ? 41.33317 16.14432 10.12079 1.000 53.67784 291 GLU A CA 1
ATOM 2003 C C . GLU A 1 273 ? 41.95089 15.28031 9.02774 1.000 49.57994 291 GLU A C 1
ATOM 2004 O O . GLU A 1 273 ? 41.70877 15.49540 7.83737 1.000 50.43158 291 GLU A O 1
ATOM 2010 N N . VAL A 1 274 ? 42.76647 14.30502 9.43436 1.000 45.51703 292 VAL A N 1
ATOM 2011 C CA . VAL A 1 274 ? 43.38590 13.35760 8.51185 1.000 45.83226 292 VAL A CA 1
ATOM 2012 C C . VAL A 1 274 ? 42.98312 11.95025 8.92062 1.000 45.10840 292 VAL A C 1
ATOM 2013 O O . VAL A 1 274 ? 43.02154 11.60917 10.10955 1.000 42.53577 292 VAL A O 1
ATOM 2017 N N . LEU A 1 275 ? 42.59309 11.13415 7.93987 1.000 40.45472 293 LEU A N 1
ATOM 2018 C CA . LEU A 1 275 ? 42.34774 9.71316 8.17245 1.000 40.08533 293 LEU A CA 1
ATOM 2019 C C . LEU A 1 275 ? 43.65412 8.95236 7.98946 1.000 38.06092 293 LEU A C 1
ATOM 2020 O O . LEU A 1 275 ? 44.26504 9.01868 6.92309 1.000 44.48790 293 LEU A O 1
ATOM 2025 N N . PHE A 1 276 ? 44.08908 8.25051 9.03172 1.000 43.24170 294 PHE A N 1
ATOM 2026 C CA . PHE A 1 276 ? 45.23882 7.35219 8.97210 1.000 40.66846 294 PHE A CA 1
ATOM 2027 C C . PHE A 1 276 ? 44.70010 5.92961 8.97775 1.000 41.76903 294 PHE A C 1
ATOM 2028 O O . PHE A 1 276 ? 43.92072 5.57437 9.86301 1.000 41.44691 294 PHE A O 1
ATOM 2036 N N . ALA A 1 277 ? 45.09811 5.12361 7.99702 1.000 37.22989 295 ALA A N 1
ATOM 2037 C CA . ALA A 1 277 ? 44.57422 3.77276 7.87799 1.000 40.06085 295 ALA A CA 1
ATOM 2038 C C . ALA A 1 277 ? 45.69988 2.79178 7.58268 1.000 42.23972 295 ALA A C 1
ATOM 2039 O O . ALA A 1 277 ? 46.61125 3.09715 6.80044 1.000 42.96790 295 ALA A O 1
ATOM 2041 N N . ALA A 1 278 ? 45.64027 1.61948 8.22291 1.000 38.36291 296 ALA A N 1
ATOM 2042 C CA . ALA A 1 278 ? 46.60129 0.54535 7.96925 1.000 44.06686 296 ALA A CA 1
ATOM 2043 C C . ALA A 1 278 ? 46.04330 -0.43130 6.94197 1.000 40.12635 296 ALA A C 1
ATOM 2044 O O . ALA A 1 278 ? 44.84424 -0.73016 6.93773 1.000 39.52545 296 ALA A O 1
ATOM 2046 N N . PHE A 1 279 ? 46.92903 -0.92677 6.07400 1.000 41.26446 297 PHE A N 1
ATOM 2047 C CA . PHE A 1 279 ? 46.57251 -1.80821 4.97069 1.000 32.90322 297 PHE A CA 1
ATOM 2048 C C . PHE A 1 279 ? 47.53729 -2.98056 4.95975 1.000 37.45046 297 PHE A C 1
ATOM 2049 O O . PHE A 1 279 ? 48.74811 -2.77731 5.08565 1.000 43.28381 297 PHE A O 1
ATOM 2057 N N . SER A 1 280 ? 47.01751 -4.19858 4.79524 1.000 37.29570 298 SER A N 1
ATOM 2058 C CA . SER A 1 280 ? 47.85187 -5.38342 4.63950 1.000 37.93323 298 SER A CA 1
ATOM 2059 C C . SER A 1 280 ? 48.01434 -5.70416 3.16062 1.000 52.70172 298 SER A C 1
ATOM 2060 O O . SER A 1 280 ? 47.07615 -5.54081 2.37351 1.000 41.59111 298 SER A O 1
ATOM 2063 N N . SER A 1 281 ? 49.21300 -6.14940 2.78400 1.000 54.30784 299 SER A N 1
ATOM 2064 C CA . SER A 1 281 ? 49.42307 -6.58445 1.40737 1.000 54.69663 299 SER A CA 1
ATOM 2065 C C . SER A 1 281 ? 48.79757 -7.94450 1.15074 1.000 53.33594 299 SER A C 1
ATOM 2066 O O . SER A 1 281 ? 48.37493 -8.22095 0.02546 1.000 63.17133 299 SER A O 1
ATOM 2069 N N . ALA A 1 282 ? 48.75724 -8.80534 2.15528 1.000 49.55282 300 ALA A N 1
ATOM 2070 C CA . ALA A 1 282 ? 48.29078 -10.16484 1.97929 1.000 55.49699 300 ALA A CA 1
ATOM 2071 C C . ALA A 1 282 ? 47.13548 -10.44231 2.93297 1.000 53.38981 300 ALA A C 1
ATOM 2072 O O . ALA A 1 282 ? 47.08656 -9.91038 4.04188 1.000 51.64109 300 ALA A O 1
ATOM 2074 N N . ALA A 1 283 ? 46.19498 -11.26397 2.46391 1.000 58.37666 301 ALA A N 1
ATOM 2075 C CA . ALA A 1 283 ? 45.06463 -11.70322 3.25750 1.000 51.59609 301 ALA A CA 1
ATOM 2076 C C . ALA A 1 283 ? 45.50971 -12.75156 4.26552 1.000 55.96355 301 ALA A C 1
ATOM 2077 O O . ALA A 1 283 ? 46.55219 -13.38719 4.08928 1.000 59.86023 301 ALA A O 1
ATOM 2079 N N . PRO A 1 284 ? 44.74281 -12.94400 5.33809 1.000 56.12388 302 PRO A N 1
ATOM 2080 C CA . PRO A 1 284 ? 45.10071 -13.97771 6.30457 1.000 61.90801 302 PRO A CA 1
ATOM 2081 C C . PRO A 1 284 ? 45.01755 -15.35276 5.67321 1.000 63.04917 302 PRO A C 1
ATOM 2082 O O . PRO A 1 284 ? 44.20309 -15.58730 4.76162 1.000 65.12994 302 PRO A O 1
ATOM 2086 N N . PRO A 1 285 ? 45.84850 -16.29827 6.12174 1.000 70.63247 303 PRO A N 1
ATOM 2087 C CA . PRO A 1 285 ? 45.87708 -17.62045 5.47907 1.000 73.26217 303 PRO A CA 1
ATOM 2088 C C . PRO A 1 285 ? 44.54094 -18.33740 5.62272 1.000 80.54770 303 PRO A C 1
ATOM 2089 O O . PRO A 1 285 ? 43.82450 -18.17257 6.60973 1.000 81.38560 303 PRO A O 1
ATOM 2093 N N . THR A 1 286 ? 44.20989 -19.14296 4.61667 1.000 97.77224 304 THR A N 1
ATOM 2094 C CA . THR A 1 286 ? 42.95688 -19.89294 4.60030 1.000 100.11485 304 THR A CA 1
ATOM 2095 C C . THR A 1 286 ? 42.86876 -20.83687 5.80118 1.000 102.07710 304 THR A C 1
ATOM 2096 O O . THR A 1 286 ? 42.66781 -22.04385 5.64227 1.000 111.81285 304 THR A O 1
ATOM 2100 N N . SER A 1 298 ? 55.31331 -13.24931 6.70586 1.000 76.17702 316 SER A N 1
ATOM 2101 C CA . SER A 1 298 ? 55.09771 -13.07259 5.26438 1.000 86.91999 316 SER A CA 1
ATOM 2102 C C . SER A 1 298 ? 54.02572 -12.03252 5.00140 1.000 89.89433 316 SER A C 1
ATOM 2103 O O . SER A 1 298 ? 52.99725 -12.00450 5.68328 1.000 87.26038 316 SER A O 1
ATOM 2106 N N . GLY A 1 299 ? 54.25516 -11.20161 3.98950 1.000 85.89262 317 GLY A N 1
ATOM 2107 C CA . GLY A 1 299 ? 53.40610 -10.05416 3.72519 1.000 71.31729 317 GLY A CA 1
ATOM 2108 C C . GLY A 1 299 ? 53.95475 -8.80289 4.38502 1.000 65.62247 317 GLY A C 1
ATOM 2109 O O . GLY A 1 299 ? 55.03453 -8.78896 4.98464 1.000 66.95481 317 GLY A O 1
ATOM 2110 N N . ALA A 1 300 ? 53.17984 -7.72996 4.27861 1.000 62.28676 318 ALA A N 1
ATOM 2111 C CA . ALA A 1 300 ? 53.63338 -6.43803 4.76325 1.000 54.79014 318 ALA A CA 1
ATOM 2112 C C . ALA A 1 300 ? 52.42574 -5.56389 5.04394 1.000 49.58668 318 ALA A C 1
ATOM 2113 O O . ALA A 1 300 ? 51.32780 -5.80139 4.52853 1.000 50.14412 318 ALA A O 1
ATOM 2115 N N . SER A 1 301 ? 52.64226 -4.54533 5.87389 1.000 44.64232 319 SER A N 1
ATOM 2116 C CA . SER A 1 301 ? 51.59616 -3.60084 6.23850 1.000 46.21270 319 SER A CA 1
ATOM 2117 C C . SER A 1 301 ? 52.08080 -2.19205 5.95418 1.000 39.74683 319 SER A C 1
ATOM 2118 O O . SER A 1 301 ? 53.27968 -1.91108 5.99519 1.000 43.49808 319 SER A O 1
ATOM 2121 N N . ALA A 1 302 ? 51.13849 -1.29993 5.69899 1.000 41.34717 320 ALA A N 1
ATOM 2122 C CA . ALA A 1 302 ? 51.46813 0.08809 5.42471 1.000 45.19581 320 ALA A CA 1
ATOM 2123 C C . ALA A 1 302 ? 50.48659 0.98168 6.16326 1.000 47.40714 320 ALA A C 1
ATOM 2124 O O . ALA A 1 302 ? 49.33378 0.60303 6.38325 1.000 42.16091 320 ALA A O 1
ATOM 2126 N N . LEU A 1 303 ? 50.94818 2.17566 6.53011 1.000 43.17941 321 LEU A N 1
ATOM 2127 C CA . LEU A 1 303 ? 50.08926 3.21017 7.09143 1.000 43.97450 321 LEU A CA 1
ATOM 2128 C C . LEU A 1 303 ? 49.95754 4.30549 6.04294 1.000 41.77247 321 LEU A C 1
ATOM 2129 O O . LEU A 1 303 ? 50.96584 4.87359 5.60370 1.000 42.34830 321 LEU A O 1
ATOM 2134 N N . CYS A 1 304 ? 48.72259 4.58838 5.64037 1.000 37.96984 322 CYS A N 1
ATOM 2135 C CA . CYS A 1 304 ? 48.42812 5.56647 4.60793 1.000 38.17195 322 CYS A CA 1
ATOM 2136 C C . CYS A 1 304 ? 47.57647 6.67545 5.19986 1.000 43.17501 322 CYS A C 1
ATOM 2137 O O . CYS A 1 304 ? 46.69466 6.41480 6.02282 1.000 48.48423 322 CYS A O 1
ATOM 2140 N N . ALA A 1 305 ? 47.86231 7.91370 4.80677 1.000 43.20588 323 ALA A N 1
ATOM 2141 C CA . ALA A 1 305 ? 47.15156 9.08492 5.30671 1.000 43.69728 323 ALA A CA 1
ATOM 2142 C C . ALA A 1 305 ? 46.27991 9.66971 4.20030 1.000 48.36599 323 ALA A C 1
ATOM 2143 O O . ALA A 1 305 ? 46.75246 9.86660 3.07369 1.000 43.63942 323 ALA A O 1
ATOM 2145 N N . PHE A 1 306 ? 45.01260 9.93863 4.51930 1.000 45.82732 324 PHE A N 1
ATOM 2146 C CA . PHE A 1 306 ? 44.06641 10.55642 3.58476 1.000 41.67681 324 PHE A CA 1
ATOM 2147 C C . PHE A 1 306 ? 43.42301 11.75963 4.27159 1.000 42.55019 324 PHE A C 1
ATOM 2148 O O . PHE A 1 306 ? 42.50376 11.59157 5.09483 1.000 39.56372 324 PHE A O 1
ATOM 2156 N N . PRO A 1 307 ? 43.86075 12.98025 3.96700 1.000 44.98513 325 PRO A N 1
ATOM 2157 C CA . PRO A 1 307 ? 43.23257 14.15600 4.58772 1.000 39.41037 325 PRO A CA 1
ATOM 2158 C C . PRO A 1 307 ? 41.75111 14.20365 4.24263 1.000 40.89048 325 PRO A C 1
ATOM 2159 O O . PRO A 1 307 ? 41.37185 14.05050 3.07804 1.000 45.52532 325 PRO A O 1
ATOM 2163 N N . LEU A 1 308 ? 40.90575 14.41118 5.26059 1.000 38.38735 326 LEU A N 1
ATOM 2164 C CA . LEU A 1 308 ? 39.46710 14.38974 5.02078 1.000 41.05770 326 LEU A CA 1
ATOM 2165 C C . LEU A 1 308 ? 39.03522 15.49292 4.05784 1.000 47.14636 326 LEU A C 1
ATOM 2166 O O . LEU A 1 308 ? 38.00815 15.35819 3.38044 1.000 45.45596 326 LEU A O 1
ATOM 2171 N N . ASP A 1 309 ? 39.80025 16.58182 3.97048 1.000 45.71599 327 ASP A N 1
ATOM 2172 C CA . ASP A 1 309 ? 39.50443 17.60054 2.96868 1.000 49.47642 327 ASP A CA 1
ATOM 2173 C C . ASP A 1 309 ? 39.67207 17.04700 1.55337 1.000 50.27166 327 ASP A C 1
ATOM 2174 O O . ASP A 1 309 ? 38.83889 17.30704 0.68019 1.000 46.83836 327 ASP A O 1
ATOM 2179 N N . GLU A 1 310 ? 40.73493 16.26508 1.31636 1.000 45.09662 328 GLU A N 1
ATOM 2180 C CA . GLU A 1 310 ? 40.90947 15.60708 0.02347 1.000 47.40202 328 GLU A CA 1
ATOM 2181 C C . GLU A 1 310 ? 39.82956 14.56676 -0.21927 1.000 45.99605 328 GLU A C 1
ATOM 2182 O O . GLU A 1 310 ? 39.38022 14.39717 -1.35285 1.000 41.21247 328 GLU A O 1
ATOM 2188 N N . VAL A 1 311 ? 39.41706 13.84866 0.83052 1.000 44.09850 329 VAL A N 1
ATOM 2189 C CA . VAL A 1 311 ? 38.31468 12.89900 0.70318 1.000 40.04613 329 VAL A CA 1
ATOM 2190 C C . VAL A 1 311 ? 37.05631 13.61261 0.24304 1.000 43.34224 329 VAL A C 1
ATOM 2191 O O . VAL A 1 311 ? 36.32798 13.12647 -0.63497 1.000 40.43403 329 VAL A O 1
ATOM 2195 N N . ASP A 1 312 ? 36.78199 14.78293 0.83446 1.000 47.98726 330 ASP A N 1
ATOM 2196 C CA . ASP A 1 312 ? 35.57041 15.53695 0.51749 1.000 46.57651 330 ASP A CA 1
ATOM 2197 C C . ASP A 1 312 ? 35.63913 16.16913 -0.87601 1.000 40.80206 330 ASP A C 1
ATOM 2198 O O . ASP A 1 312 ? 34.62603 16.21936 -1.58305 1.000 41.55828 330 ASP A O 1
ATOM 2203 N N . ARG A 1 313 ? 36.81112 16.66910 -1.28529 1.000 38.94219 331 ARG A N 1
ATOM 2204 C CA . ARG A 1 313 ? 36.93330 17.24849 -2.62261 1.000 47.22432 331 ARG A CA 1
ATOM 2205 C C . ARG A 1 313 ? 36.62462 16.21346 -3.69614 1.000 44.31202 331 ARG A C 1
ATOM 2206 O O . ARG A 1 313 ? 35.83516 16.47078 -4.60798 1.000 44.87815 331 ARG A O 1
ATOM 2214 N N . LEU A 1 314 ? 37.21682 15.02127 -3.58466 1.000 35.39339 332 LEU A N 1
ATOM 2215 C CA . LEU A 1 314 ? 36.94614 13.97903 -4.56514 1.000 39.34275 332 LEU A CA 1
ATOM 2216 C C . LEU A 1 314 ? 35.47617 13.56675 -4.54152 1.000 41.22270 332 LEU A C 1
ATOM 2217 O O . LEU A 1 314 ? 34.84833 13.42827 -5.60173 1.000 39.87407 332 LEU A O 1
ATOM 2222 N N . ALA A 1 315 ? 34.90401 13.38444 -3.33847 1.000 40.43549 333 ALA A N 1
ATOM 2223 C CA . ALA A 1 315 ? 33.47602 13.09969 -3.21943 1.000 39.87842 333 ALA A CA 1
ATOM 2224 C C . ALA A 1 315 ? 32.63970 14.21381 -3.83627 1.000 40.20113 333 ALA A C 1
ATOM 2225 O O . ALA A 1 315 ? 31.70756 13.94793 -4.60098 1.000 36.09276 333 ALA A O 1
ATOM 2227 N N . ASN A 1 316 ? 32.97206 15.47001 -3.51157 1.000 41.95802 334 ASN A N 1
ATOM 2228 C CA . ASN A 1 316 ? 32.29506 16.62601 -4.09282 1.000 40.61746 334 ASN A CA 1
ATOM 2229 C C . ASN A 1 316 ? 32.44637 16.64641 -5.61462 1.000 40.30173 334 ASN A C 1
ATOM 2230 O O . ASN A 1 316 ? 31.47326 16.88185 -6.33934 1.000 39.14231 334 ASN A O 1
ATOM 2235 N N . ARG A 1 317 ? 33.66605 16.40375 -6.11692 1.000 37.53051 335 ARG A N 1
ATOM 2236 C CA . ARG A 1 317 ? 33.89556 16.40021 -7.56609 1.000 39.75666 335 ARG A CA 1
ATOM 2237 C C . ARG A 1 317 ? 33.13563 15.27477 -8.24096 1.000 38.76864 335 ARG A C 1
ATOM 2238 O O . ARG A 1 317 ? 32.59007 15.45832 -9.33373 1.000 38.24831 335 ARG A O 1
ATOM 2246 N N . THR A 1 318 ? 33.10190 14.09760 -7.60429 1.000 37.66472 336 THR A N 1
ATOM 2247 C CA . THR A 1 318 ? 32.29445 12.99502 -8.11075 1.000 39.64491 336 THR A CA 1
ATOM 2248 C C . THR A 1 318 ? 30.83866 13.41039 -8.23202 1.000 41.21135 336 THR A C 1
ATOM 2249 O O . THR A 1 318 ? 30.20478 13.18707 -9.27038 1.000 42.27636 336 THR A O 1
ATOM 2253 N N . ARG A 1 319 ? 30.30475 14.03938 -7.18367 1.000 36.11269 337 ARG A N 1
ATOM 2254 C CA . ARG A 1 319 ? 28.90391 14.44453 -7.17656 1.000 40.97778 337 ARG A CA 1
ATOM 2255 C C . ARG A 1 319 ? 28.63965 15.51016 -8.22268 1.000 39.21213 337 ARG A C 1
ATOM 2256 O O . ARG A 1 319 ? 27.66321 15.42149 -8.98260 1.000 41.07179 337 ARG A O 1
ATOM 2264 N N . ASP A 1 320 ? 29.49579 16.52881 -8.27256 1.000 36.53398 338 ASP A N 1
ATOM 2265 C CA . ASP A 1 320 ? 29.28364 17.61193 -9.21961 1.000 39.21976 338 ASP A CA 1
ATOM 2266 C C . ASP A 1 320 ? 29.36005 17.10153 -10.65929 1.000 45.56993 338 ASP A C 1
ATOM 2267 O O . ASP A 1 320 ? 28.58020 17.53142 -11.51822 1.000 44.59264 338 ASP A O 1
ATOM 2272 N N . ALA A 1 321 ? 30.28101 16.17113 -10.93854 1.000 40.95425 339 ALA A N 1
ATOM 2273 C CA . ALA A 1 321 ? 30.37040 15.60841 -12.28541 1.000 40.73234 339 ALA A CA 1
ATOM 2274 C C . ALA A 1 321 ? 29.12817 14.78892 -12.61744 1.000 45.22744 339 ALA A C 1
ATOM 2275 O O . ALA A 1 321 ? 28.54271 14.94628 -13.69994 1.000 39.12179 339 ALA A O 1
ATOM 2277 N N . CYS A 1 322 ? 28.69467 13.93354 -11.68165 1.000 40.98953 340 CYS A N 1
ATOM 2278 C CA . CYS A 1 322 ? 27.50901 13.11917 -11.91028 1.000 45.49053 340 CYS A CA 1
ATOM 2279 C C . CYS A 1 322 ? 26.26299 13.98218 -12.08671 1.000 43.13001 340 CYS A C 1
ATOM 2280 O O . CYS A 1 322 ? 25.40846 13.66573 -12.92447 1.000 47.06170 340 CYS A O 1
ATOM 2283 N N . TYR A 1 323 ? 26.16902 15.09159 -11.34657 1.000 39.44935 341 TYR A N 1
ATOM 2284 C CA . TYR A 1 323 ? 24.96608 15.92197 -11.36809 1.000 41.69546 341 TYR A CA 1
ATOM 2285 C C . TYR A 1 323 ? 24.86914 16.78631 -12.61987 1.000 41.18651 341 TYR A C 1
ATOM 2286 O O . TYR A 1 323 ? 23.77868 16.91359 -13.18876 1.000 44.25901 341 TYR A O 1
ATOM 2295 N N . THR A 1 324 ? 25.97484 17.41510 -13.04685 1.000 43.10346 342 THR A N 1
ATOM 2296 C CA . THR A 1 324 ? 25.90919 18.48008 -14.04320 1.000 42.48268 342 THR A CA 1
ATOM 2297 C C . THR A 1 324 ? 26.69158 18.21558 -15.32585 1.000 43.50014 342 THR A C 1
ATOM 2298 O O . THR A 1 324 ? 26.49759 18.95108 -16.29350 1.000 46.22412 342 THR A O 1
ATOM 2302 N N . ARG A 1 325 ? 27.57797 17.22116 -15.36446 1.000 47.20698 343 ARG A N 1
ATOM 2303 C CA . ARG A 1 325 ? 28.42153 17.02055 -16.54005 1.000 42.45130 343 ARG A CA 1
ATOM 2304 C C . ARG A 1 325 ? 28.42814 15.56374 -16.99852 1.000 47.24625 343 ARG A C 1
ATOM 2305 O O . ARG A 1 325 ? 29.42346 15.09342 -17.55648 1.000 49.02940 343 ARG A O 1
ATOM 2313 N N . GLU A 1 326 ? 27.32321 14.84120 -16.78617 1.000 39.65797 344 GLU A N 1
ATOM 2314 C CA . GLU A 1 326 ? 27.18899 13.45387 -17.24056 1.000 43.60330 344 GLU A CA 1
ATOM 2315 C C . GLU A 1 326 ? 28.32564 12.57433 -16.73737 1.000 46.41450 344 GLU A C 1
ATOM 2316 O O . GLU A 1 326 ? 28.77001 11.65030 -17.42685 1.000 50.52079 344 GLU A O 1
ATOM 2322 N N . GLY A 1 327 ? 28.81379 12.86822 -15.53453 1.000 38.99619 345 GLY A N 1
ATOM 2323 C CA . GLY A 1 327 ? 29.83583 12.04762 -14.93216 1.000 38.15960 345 GLY A CA 1
ATOM 2324 C C . GLY A 1 327 ? 31.24347 12.43778 -15.28739 1.000 41.10206 345 GLY A C 1
ATOM 2325 O O . GLY A 1 327 ? 32.17993 11.71884 -14.92546 1.000 43.34360 345 GLY A O 1
ATOM 2326 N N . ARG A 1 328 ? 31.42439 13.55951 -15.96492 1.000 41.81662 346 ARG A N 1
ATOM 2327 C CA . ARG A 1 328 ? 32.72461 13.97433 -16.45408 1.000 46.19932 346 ARG A CA 1
ATOM 2328 C C . ARG A 1 328 ? 33.25134 15.15207 -15.64647 1.000 45.54560 346 ARG A C 1
ATOM 2329 O O . ARG A 1 328 ? 32.48151 15.95989 -15.12361 1.000 49.00779 346 ARG A O 1
ATOM 2337 N N . ALA A 1 329 ? 34.57662 15.23945 -15.55976 1.000 47.19145 347 ALA A N 1
ATOM 2338 C CA . ALA A 1 329 ? 35.23719 16.39462 -14.97659 1.000 51.58286 347 ALA A CA 1
ATOM 2339 C C . ALA A 1 329 ? 35.21558 17.54904 -15.97594 1.000 54.98899 347 ALA A C 1
ATOM 2340 O O . ALA A 1 329 ? 34.75627 17.40960 -17.10800 1.000 57.71236 347 ALA A O 1
ATOM 2342 N N . GLU A 1 330 ? 35.73383 18.70846 -15.56798 1.000 59.78231 348 GLU A N 1
ATOM 2343 C CA . GLU A 1 330 ? 35.70112 19.85754 -16.46147 1.000 64.24155 348 GLU A CA 1
ATOM 2344 C C . GLU A 1 330 ? 36.63627 19.69346 -17.64268 1.000 50.56475 348 GLU A C 1
ATOM 2345 O O . GLU A 1 330 ? 36.45087 20.38638 -18.64294 1.000 52.90193 348 GLU A O 1
ATOM 2351 N N . ASP A 1 331 ? 37.62781 18.79946 -17.55423 1.000 56.05667 349 ASP A N 1
ATOM 2352 C CA . ASP A 1 331 ? 38.49941 18.53569 -18.69660 1.000 54.33150 349 ASP A CA 1
ATOM 2353 C C . ASP A 1 331 ? 37.92262 17.49963 -19.66282 1.000 55.86287 349 ASP A C 1
ATOM 2354 O O . ASP A 1 331 ? 38.50948 17.28583 -20.72921 1.000 53.98946 349 ASP A O 1
ATOM 2359 N N . GLY A 1 332 ? 36.79321 16.85855 -19.31904 1.000 52.11529 350 GLY A N 1
ATOM 2360 C CA . GLY A 1 332 ? 36.17813 15.83161 -20.13494 1.000 48.62828 350 GLY A CA 1
ATOM 2361 C C . GLY A 1 332 ? 36.30764 14.42681 -19.58152 1.000 51.30355 350 GLY A C 1
ATOM 2362 O O . GLY A 1 332 ? 35.53025 13.55112 -19.96843 1.000 51.88243 350 GLY A O 1
ATOM 2363 N N . THR A 1 333 ? 37.25555 14.20542 -18.67635 1.000 49.34445 351 THR A N 1
ATOM 2364 C CA . THR A 1 333 ? 37.53412 12.88031 -18.13526 1.000 49.68732 351 THR A CA 1
ATOM 2365 C C . THR A 1 333 ? 36.30554 12.26888 -17.48598 1.000 45.02934 351 THR A C 1
ATOM 2366 O O . THR A 1 333 ? 35.56975 12.94810 -16.76935 1.000 42.40485 351 THR A O 1
ATOM 2370 N N . GLU A 1 334 ? 36.09016 10.97421 -17.72205 1.000 38.18427 352 GLU A N 1
ATOM 2371 C CA . GLU A 1 334 ? 35.03491 10.27160 -17.00307 1.000 43.77905 352 GLU A CA 1
ATOM 2372 C C . GLU A 1 334 ? 35.51272 10.01781 -15.57697 1.000 45.56936 352 GLU A C 1
ATOM 2373 O O . GLU A 1 334 ? 36.48886 9.29250 -15.36683 1.000 47.12577 352 GLU A O 1
ATOM 2379 N N . VAL A 1 335 ? 34.84045 10.61995 -14.60130 1.000 39.72391 353 VAL A N 1
ATOM 2380 C CA . VAL A 1 335 ? 35.23744 10.47468 -13.20686 1.000 45.92660 353 VAL A CA 1
ATOM 2381 C C . VAL A 1 335 ? 34.14195 9.88175 -12.33248 1.000 43.34142 353 VAL A C 1
ATOM 2382 O O . VAL A 1 335 ? 34.44628 9.39991 -11.23040 1.000 47.02897 353 VAL A O 1
ATOM 2386 N N . ALA A 1 336 ? 32.88509 9.87764 -12.76172 1.000 36.40414 354 ALA A N 1
ATOM 2387 C CA . ALA A 1 336 ? 31.81650 9.40303 -11.90096 1.000 42.08181 354 ALA A CA 1
ATOM 2388 C C . ALA A 1 336 ? 30.89916 8.47963 -12.68320 1.000 42.74666 354 ALA A C 1
ATOM 2389 O O . ALA A 1 336 ? 30.75047 8.61087 -13.89329 1.000 51.44639 354 ALA A O 1
ATOM 2391 N N . TYR A 1 337 ? 30.29762 7.53435 -11.96514 1.000 46.54221 355 TYR A N 1
ATOM 2392 C CA . TYR A 1 337 ? 29.40270 6.54066 -12.54400 1.000 44.36816 355 TYR A CA 1
ATOM 2393 C C . TYR A 1 337 ? 28.49997 6.03758 -11.41501 1.000 42.51674 355 TYR A C 1
ATOM 2394 O O . TYR A 1 337 ? 28.69208 6.38518 -10.24821 1.000 42.47486 355 TYR A O 1
ATOM 2403 N N . ILE A 1 338 ? 27.50205 5.22957 -11.77630 1.000 43.05003 356 ILE A N 1
ATOM 2404 C CA . ILE A 1 338 ? 26.53991 4.67202 -10.82792 1.000 42.52989 356 ILE A CA 1
ATOM 2405 C C . ILE A 1 338 ? 26.90288 3.21386 -10.56025 1.000 46.00250 356 ILE A C 1
ATOM 2406 O O . ILE A 1 338 ? 27.05161 2.42628 -11.50597 1.000 47.13164 356 ILE A O 1
ATOM 2411 N N . GLU A 1 339 ? 27.01947 2.84111 -9.27887 1.000 42.91126 357 GLU A N 1
ATOM 2412 C CA . GLU A 1 339 ? 27.46882 1.50703 -8.88873 1.000 40.38552 357 GLU A CA 1
ATOM 2413 C C . GLU A 1 339 ? 26.30260 0.55729 -8.62050 1.000 40.30002 357 GLU A C 1
ATOM 2414 O O . GLU A 1 339 ? 25.13366 0.93957 -8.62729 1.000 41.45303 357 GLU A O 1
ATOM 2420 N N . TYR A 1 340 ? 26.65014 -0.71767 -8.42206 1.000 43.33408 358 TYR A N 1
ATOM 2421 C CA . TYR A 1 340 ? 25.74874 -1.74149 -7.88905 1.000 46.07514 358 TYR A CA 1
ATOM 2422 C C . TYR A 1 340 ? 24.61806 -2.10082 -8.84933 1.000 55.03747 358 TYR A C 1
ATOM 2423 O O . TYR A 1 340 ? 23.55571 -2.57116 -8.42282 1.000 57.25712 358 TYR A O 1
ATOM 2432 N N . ASP A 1 341 ? 24.84988 -1.90078 -10.14477 1.000 58.71337 359 ASP A N 1
ATOM 2433 C CA . ASP A 1 341 ? 23.89731 -2.26003 -11.19485 1.000 58.35367 359 ASP A CA 1
ATOM 2434 C C . ASP A 1 341 ? 22.50835 -1.68816 -10.93201 1.000 57.42350 359 ASP A C 1
ATOM 2435 O O . ASP A 1 341 ? 21.49437 -2.28926 -11.28748 1.000 65.51125 359 ASP A O 1
ATOM 2440 N N . VAL A 1 342 ? 22.45516 -0.52132 -10.30138 1.000 56.82593 360 VAL A N 1
ATOM 2441 C CA . VAL A 1 342 ? 21.19296 0.17594 -10.08012 1.000 56.73743 360 VAL A CA 1
ATOM 2442 C C . VAL A 1 342 ? 20.80451 0.88288 -11.37247 1.000 51.54633 360 VAL A C 1
ATOM 2443 O O . VAL A 1 342 ? 21.67074 1.40911 -12.08476 1.000 50.77713 360 VAL A O 1
ATOM 2447 N N . ASN A 1 343 ? 19.50502 0.90750 -11.68489 1.000 48.99533 361 ASN A N 1
ATOM 2448 C CA . ASN A 1 343 ? 19.01023 1.59913 -12.87905 1.000 48.96713 361 ASN A CA 1
ATOM 2449 C C . ASN A 1 343 ? 19.00735 3.11175 -12.64303 1.000 48.19130 361 ASN A C 1
ATOM 2450 O O . ASN A 1 343 ? 17.96440 3.74081 -12.45618 1.000 49.45621 361 ASN A O 1
ATOM 2455 N N . SER A 1 344 ? 20.20258 3.70321 -12.70610 1.000 49.54541 362 SER A N 1
ATOM 2456 C CA . SER A 1 344 ? 20.40346 5.13848 -12.54693 1.000 44.10603 362 SER A CA 1
ATOM 2457 C C . SER A 1 344 ? 21.57012 5.54120 -13.44975 1.000 43.74810 362 SER A C 1
ATOM 2458 O O . SER A 1 344 ? 22.38124 4.70320 -13.84767 1.000 52.10186 362 SER A O 1
ATOM 2461 N N . ASP A 1 345 ? 21.62124 6.81700 -13.82341 1.000 46.15009 363 ASP A N 1
ATOM 2462 C CA . ASP A 1 345 ? 22.67983 7.32383 -14.69030 1.000 51.08961 363 ASP A CA 1
ATOM 2463 C C . ASP A 1 345 ? 22.98408 8.74240 -14.24384 1.000 48.80783 363 ASP A C 1
ATOM 2464 O O . ASP A 1 345 ? 22.11687 9.41271 -13.67806 1.000 48.82262 363 ASP A O 1
ATOM 2469 N N . CYS A 1 346 ? 24.22557 9.18050 -14.44953 1.000 47.89092 364 CYS A N 1
ATOM 2470 C CA . CYS A 1 346 ? 24.54943 10.57373 -14.17803 1.000 50.62432 364 CYS A CA 1
ATOM 2471 C C . CYS A 1 346 ? 23.77515 11.45697 -15.16402 1.000 48.97798 364 CYS A C 1
ATOM 2472 O O . CYS A 1 346 ? 23.15855 10.96802 -16.10149 1.000 47.03128 364 CYS A O 1
ATOM 2475 N N . ALA A 1 347 ? 23.81319 12.77213 -14.95518 1.000 48.18916 365 ALA A N 1
ATOM 2476 C CA . ALA A 1 347 ? 22.85525 13.65546 -15.60635 1.000 41.11072 365 ALA A CA 1
ATOM 2477 C C . ALA A 1 347 ? 23.52380 14.95209 -16.05313 1.000 42.85416 365 ALA A C 1
ATOM 2478 O O . ALA A 1 347 ? 24.70599 15.18832 -15.80493 1.000 42.57345 365 ALA A O 1
ATOM 2480 N N . GLN A 1 348 ? 22.73382 15.82187 -16.69020 1.000 39.40295 366 GLN A N 1
ATOM 2481 C CA . GLN A 1 348 ? 23.17678 17.16971 -17.04841 1.000 49.55254 366 GLN A CA 1
ATOM 2482 C C . GLN A 1 348 ? 22.18250 18.20448 -16.50161 1.000 47.21103 366 GLN A C 1
ATOM 2483 O O . GLN A 1 348 ? 21.50106 18.92057 -17.23725 1.000 45.01587 366 GLN A O 1
ATOM 2489 N N . LEU A 1 349 ? 22.10725 18.28259 -15.17940 1.000 42.65839 367 LEU A N 1
ATOM 2490 C CA . LEU A 1 349 ? 21.18194 19.18328 -14.51325 1.000 42.45159 367 LEU A CA 1
ATOM 2491 C C . LEU A 1 349 ? 21.76310 20.59253 -14.48446 1.000 45.96834 367 LEU A C 1
ATOM 2492 O O . LEU A 1 349 ? 22.97762 20.77425 -14.62638 1.000 43.06069 367 LEU A O 1
ATOM 2497 N N . PRO A 1 350 ? 20.92324 21.61351 -14.30119 1.000 49.86294 368 PRO A N 1
ATOM 2498 C CA . PRO A 1 350 ? 21.45990 22.97360 -14.16952 1.000 52.17720 368 PRO A CA 1
ATOM 2499 C C . PRO A 1 350 ? 22.38933 23.06764 -12.96896 1.000 50.25679 368 PRO A C 1
ATOM 2500 O O . PRO A 1 350 ? 22.25655 22.31541 -11.99889 1.000 46.99545 368 PRO A O 1
ATOM 2504 N N . VAL A 1 351 ? 23.35642 23.99099 -13.05909 1.000 46.35817 369 VAL A N 1
ATOM 2505 C CA . VAL A 1 351 ? 24.43148 24.08901 -12.06480 1.000 46.49040 369 VAL A CA 1
ATOM 2506 C C . VAL A 1 351 ? 23.94256 24.59336 -10.71003 1.000 44.82922 369 VAL A C 1
ATOM 2507 O O . VAL A 1 351 ? 24.60131 24.34081 -9.69607 1.000 43.21880 369 VAL A O 1
ATOM 2511 N N . ASP A 1 352 ? 22.80690 25.30254 -10.66042 1.000 42.19647 370 ASP A N 1
ATOM 2512 C CA . ASP A 1 352 ? 22.20254 25.68079 -9.38809 1.000 39.23440 370 ASP A CA 1
ATOM 2513 C C . ASP A 1 352 ? 21.83175 24.45781 -8.54854 1.000 47.76899 370 ASP A C 1
ATOM 2514 O O . ASP A 1 352 ? 21.59208 24.60107 -7.34832 1.000 53.60401 370 ASP A O 1
ATOM 2519 N N . THR A 1 353 ? 21.79962 23.26690 -9.15345 1.000 47.06373 371 THR A N 1
ATOM 2520 C CA . THR A 1 353 ? 21.59048 22.02600 -8.41415 1.000 46.62366 371 THR A CA 1
ATOM 2521 C C . THR A 1 353 ? 22.64700 21.80929 -7.33009 1.000 43.33070 371 THR A C 1
ATOM 2522 O O . THR A 1 353 ? 22.35258 21.20158 -6.29037 1.000 43.50115 371 THR A O 1
ATOM 2526 N N . LEU A 1 354 ? 23.88273 22.25616 -7.55555 1.000 41.09985 372 LEU A N 1
ATOM 2527 C CA . LEU A 1 354 ? 24.96363 21.86595 -6.65042 1.000 43.46988 372 LEU A CA 1
ATOM 2528 C C . LEU A 1 354 ? 24.87453 22.58221 -5.30812 1.000 44.33335 372 LEU A C 1
ATOM 2529 O O . LEU A 1 354 ? 25.25478 22.01368 -4.27848 1.000 57.30541 372 LEU A O 1
ATOM 2534 N N . ASP A 1 355 ? 24.39794 23.82028 -5.29907 1.000 47.35360 373 ASP A N 1
ATOM 2535 C CA . ASP A 1 355 ? 24.22149 24.56033 -4.06208 1.000 56.72888 373 ASP A CA 1
ATOM 2536 C C . ASP A 1 355 ? 22.88510 24.25192 -3.40618 1.000 49.73603 373 ASP A C 1
ATOM 2537 O O . ASP A 1 355 ? 22.78137 24.30081 -2.17596 1.000 50.93771 373 ASP A O 1
ATOM 2542 N N . ALA A 1 356 ? 21.86924 23.91282 -4.20640 1.000 46.79546 374 ALA A N 1
ATOM 2543 C CA . ALA A 1 356 ? 20.53084 23.65410 -3.69958 1.000 41.98781 374 ALA A CA 1
ATOM 2544 C C . ALA A 1 356 ? 20.36619 22.25003 -3.11897 1.000 40.20154 374 ALA A C 1
ATOM 2545 O O . ALA A 1 356 ? 19.62433 22.08350 -2.14720 1.000 42.43856 374 ALA A O 1
ATOM 2547 N N . TYR A 1 357 ? 21.02395 21.23306 -3.69172 1.000 40.44575 375 TYR A N 1
ATOM 2548 C CA . TYR A 1 357 ? 20.88281 19.84406 -3.24385 1.000 35.97746 375 TYR A CA 1
ATOM 2549 C C . TYR A 1 357 ? 22.24559 19.17317 -3.09657 1.000 37.84541 375 TYR A C 1
ATOM 2550 O O . TYR A 1 357 ? 22.50930 18.13375 -3.70775 1.000 38.24651 375 TYR A O 1
ATOM 2559 N N . PRO A 1 358 ? 23.12167 19.72500 -2.25615 1.000 38.95456 376 PRO A N 1
ATOM 2560 C CA . PRO A 1 358 ? 24.38442 19.03571 -1.93431 1.000 42.62660 376 PRO A CA 1
ATOM 2561 C C . PRO A 1 358 ? 24.19881 17.58538 -1.53361 1.000 46.57971 376 PRO A C 1
ATOM 2562 O O . PRO A 1 358 ? 25.06370 16.76108 -1.83990 1.000 44.75239 376 PRO A O 1
ATOM 2566 N N . CYS A 1 359 ? 23.09450 17.25033 -0.85131 1.000 38.78972 377 CYS A N 1
ATOM 2567 C CA . CYS A 1 359 ? 22.83700 15.89637 -0.38591 1.000 37.49563 377 CYS A CA 1
ATOM 2568 C C . CYS A 1 359 ? 21.84362 15.13779 -1.25574 1.000 45.44359 377 CYS A C 1
ATOM 2569 O O . CYS A 1 359 ? 21.43569 14.03571 -0.87909 1.000 45.15821 377 CYS A O 1
ATOM 2572 N N . GLY A 1 360 ? 21.44660 15.70226 -2.40520 1.000 37.23562 378 GLY A N 1
ATOM 2573 C CA . GLY A 1 360 ? 20.62456 15.00061 -3.36905 1.000 38.79014 378 GLY A CA 1
ATOM 2574 C C . GLY A 1 360 ? 19.14066 15.04296 -3.06994 1.000 38.57736 378 GLY A C 1
ATOM 2575 O O . GLY A 1 360 ? 18.65526 15.75955 -2.19531 1.000 44.50033 378 GLY A O 1
ATOM 2576 N N . SER A 1 361 ? 18.40542 14.24685 -3.84297 1.000 37.32160 379 SER A N 1
ATOM 2577 C CA . SER A 1 361 ? 16.97033 14.06678 -3.67239 1.000 38.11205 379 SER A CA 1
ATOM 2578 C C . SER A 1 361 ? 16.59383 12.68933 -4.18532 1.000 39.75032 379 SER A C 1
ATOM 2579 O O . SER A 1 361 ? 17.42834 11.94872 -4.70839 1.000 41.02545 379 SER A O 1
ATOM 2582 N N . ASP A 1 362 ? 15.32259 12.37191 -4.08045 1.000 37.25606 380 ASP A N 1
ATOM 2583 C CA . ASP A 1 362 ? 14.92199 11.04099 -4.49827 1.000 45.89291 380 ASP A CA 1
ATOM 2584 C C . ASP A 1 362 ? 14.91397 10.87370 -6.02538 1.000 44.14216 380 ASP A C 1
ATOM 2585 O O . ASP A 1 362 ? 14.44149 9.82476 -6.49092 1.000 40.32675 380 ASP A O 1
ATOM 2590 N N . HIS A 1 363 ? 15.40755 11.87194 -6.77339 1.000 42.01303 381 HIS A N 1
ATOM 2591 C CA . HIS A 1 363 ? 15.52107 11.77707 -8.22210 1.000 43.03803 381 HIS A CA 1
ATOM 2592 C C . HIS A 1 363 ? 16.92782 12.03231 -8.74950 1.000 45.19994 381 HIS A C 1
ATOM 2593 O O . HIS A 1 363 ? 17.16274 11.80407 -9.93741 1.000 46.01784 381 HIS A O 1
ATOM 2600 N N . THR A 1 364 ? 17.86246 12.50042 -7.92077 1.000 45.90508 382 THR A N 1
ATOM 2601 C CA . THR A 1 364 ? 19.22010 12.71155 -8.38966 1.000 40.74613 382 THR A CA 1
ATOM 2602 C C . THR A 1 364 ? 19.92260 11.36453 -8.55913 1.000 41.26701 382 THR A C 1
ATOM 2603 O O . THR A 1 364 ? 19.47763 10.35229 -8.01276 1.000 42.85315 382 THR A O 1
ATOM 2607 N N . PRO A 1 365 ? 20.99647 11.31718 -9.35058 1.000 45.39420 383 PRO A N 1
ATOM 2608 C CA . PRO A 1 365 ? 21.65951 10.02740 -9.61721 1.000 48.97074 383 PRO A CA 1
ATOM 2609 C C . PRO A 1 365 ? 22.21233 9.40321 -8.33842 1.000 44.30835 383 PRO A C 1
ATOM 2610 O O . PRO A 1 365 ? 22.84740 10.07841 -7.52923 1.000 46.26031 383 PRO A O 1
ATOM 2614 N N . SER A 1 366 ? 21.95494 8.10643 -8.15231 1.000 39.38831 384 SER A N 1
ATOM 2615 C CA . SER A 1 366 ? 22.39078 7.39978 -6.95460 1.000 44.84512 384 SER A CA 1
ATOM 2616 C C . SER A 1 366 ? 22.37256 5.90787 -7.24958 1.000 35.45009 384 SER A C 1
ATOM 2617 O O . SER A 1 366 ? 21.48675 5.45062 -7.97265 1.000 37.97077 384 SER A O 1
ATOM 2620 N N . PRO A 1 367 ? 23.31379 5.11361 -6.68941 1.000 36.33125 385 PRO A N 1
ATOM 2621 C CA . PRO A 1 367 ? 24.44899 5.47412 -5.82634 1.000 38.16815 385 PRO A CA 1
ATOM 2622 C C . PRO A 1 367 ? 25.74825 5.75668 -6.60973 1.000 40.81212 385 PRO A C 1
ATOM 2623 O O . PRO A 1 367 ? 26.17938 4.95195 -7.43249 1.000 38.18031 385 PRO A O 1
ATOM 2627 N N . MET A 1 368 ? 26.37126 6.89448 -6.32457 1.000 39.85686 386 MET A N 1
ATOM 2628 C CA . MET A 1 368 ? 27.48736 7.39065 -7.11453 1.000 39.02451 386 MET A CA 1
ATOM 2629 C C . MET A 1 368 ? 28.80004 6.74199 -6.69137 1.000 41.40105 386 MET A C 1
ATOM 2630 O O . MET A 1 368 ? 28.98760 6.34951 -5.53494 1.000 42.15413 386 MET A O 1
ATOM 2635 N N . ALA A 1 369 ? 29.71402 6.63292 -7.64697 1.000 39.18958 387 ALA A N 1
ATOM 2636 C CA . ALA A 1 369 ? 31.05113 6.16097 -7.34100 1.000 39.39160 387 ALA A CA 1
ATOM 2637 C C . ALA A 1 369 ? 32.04366 6.93613 -8.19088 1.000 38.97531 387 ALA A C 1
ATOM 2638 O O . ALA A 1 369 ? 31.68503 7.53741 -9.21123 1.000 42.74395 387 ALA A O 1
ATOM 2640 N N . SER A 1 370 ? 33.29552 6.91711 -7.75462 1.000 39.01169 388 SER A N 1
ATOM 2641 C CA . SER A 1 370 ? 34.39119 7.59504 -8.43309 1.000 40.12466 388 SER A CA 1
ATOM 2642 C C . SER A 1 370 ? 35.21557 6.58741 -9.21271 1.000 44.32229 388 SER A C 1
ATOM 2643 O O . SER A 1 370 ? 35.58912 5.54082 -8.66895 1.000 40.46575 388 SER A O 1
ATOM 2646 N N . ARG A 1 371 ? 35.48139 6.90475 -10.49284 1.000 45.65433 389 ARG A N 1
ATOM 2647 C CA . ARG A 1 371 ? 36.45387 6.15398 -11.28250 1.000 40.00831 389 ARG A CA 1
ATOM 2648 C C . ARG A 1 371 ? 37.87348 6.45649 -10.83455 1.000 37.24462 389 ARG A C 1
ATOM 2649 O O . ARG A 1 371 ? 38.78245 5.65377 -11.05648 1.000 46.03839 389 ARG A O 1
ATOM 2657 N N . VAL A 1 372 ? 38.07516 7.61744 -10.22842 1.000 42.21005 390 VAL A N 1
ATOM 2658 C CA . VAL A 1 372 ? 39.38959 8.05862 -9.77538 1.000 44.71993 390 VAL A CA 1
ATOM 2659 C C . VAL A 1 372 ? 39.58116 7.59920 -8.33341 1.000 50.15971 390 VAL A C 1
ATOM 2660 O O . VAL A 1 372 ? 38.81206 8.02689 -7.45012 1.000 46.29218 390 VAL A O 1
ATOM 2664 N N . PRO A 1 373 ? 40.57387 6.76792 -8.04856 1.000 45.81112 391 PRO A N 1
ATOM 2665 C CA . PRO A 1 373 ? 40.84748 6.38317 -6.66314 1.000 44.09879 391 PRO A CA 1
ATOM 2666 C C . PRO A 1 373 ? 41.46833 7.52264 -5.87466 1.000 49.75242 391 PRO A C 1
ATOM 2667 O O . PRO A 1 373 ? 42.13818 8.40211 -6.41954 1.000 51.39942 391 PRO A O 1
ATOM 2671 N N . LEU A 1 374 ? 41.22440 7.50114 -4.56580 1.000 48.99153 392 LEU A N 1
ATOM 2672 C CA . LEU A 1 374 ? 41.96348 8.34567 -3.63932 1.000 48.38851 392 LEU A CA 1
ATOM 2673 C C . LEU A 1 374 ? 43.31749 7.69379 -3.38023 1.000 45.45756 392 LEU A C 1
ATOM 2674 O O . LEU A 1 374 ? 43.37359 6.55890 -2.89976 1.000 50.17322 392 LEU A O 1
ATOM 2679 N N . GLU A 1 375 ? 44.40277 8.37594 -3.73588 1.000 46.35240 393 GLU A N 1
ATOM 2680 C CA . GLU A 1 375 ? 45.73501 7.79327 -3.65537 1.000 48.15002 393 GLU A CA 1
ATOM 2681 C C . GLU A 1 375 ? 46.50049 8.36580 -2.47331 1.000 51.36795 393 GLU A C 1
ATOM 2682 O O . GLU A 1 375 ? 46.31366 9.52105 -2.08555 1.000 56.85839 393 GLU A O 1
ATOM 2688 N N . ALA A 1 376 ? 47.36203 7.53237 -1.90156 1.000 52.37363 394 ALA A N 1
ATOM 2689 C CA . ALA A 1 376 ? 48.27475 7.96991 -0.86127 1.000 49.52238 394 ALA A CA 1
ATOM 2690 C C . ALA A 1 376 ? 49.56563 7.19049 -1.01516 1.000 52.13306 394 ALA A C 1
ATOM 2691 O O . ALA A 1 376 ? 49.54841 6.01663 -1.39391 1.000 46.82137 394 ALA A O 1
ATOM 2693 N N . THR A 1 377 ? 50.67055 7.85608 -0.74016 1.000 49.66186 395 THR A N 1
ATOM 2694 C CA . THR A 1 377 ? 51.95016 7.18887 -0.63034 1.000 51.89196 395 THR A CA 1
ATOM 2695 C C . THR A 1 377 ? 52.18240 6.82433 0.82809 1.000 57.15418 395 THR A C 1
ATOM 2696 O O . THR A 1 377 ? 52.02530 7.69431 1.70059 1.000 55.10813 395 THR A O 1
ATOM 2700 N N . PRO A 1 378 ? 52.49411 5.56311 1.12820 1.000 56.35670 396 PRO A N 1
ATOM 2701 C CA . PRO A 1 378 ? 52.59780 5.12894 2.52874 1.000 53.77617 396 PRO A CA 1
ATOM 2702 C C . PRO A 1 378 ? 53.50414 6.00917 3.38185 1.000 48.07416 396 PRO A C 1
ATOM 2703 O O . PRO A 1 378 ? 54.58953 6.41510 2.96295 1.000 57.28563 396 PRO A O 1
ATOM 2707 N N . ILE A 1 379 ? 53.01730 6.31833 4.58627 1.000 49.57441 397 ILE A N 1
ATOM 2708 C CA . ILE A 1 379 ? 53.84572 6.91427 5.62833 1.000 47.47905 397 ILE A CA 1
ATOM 2709 C C . ILE A 1 379 ? 54.95813 5.95867 6.02143 1.000 43.45067 397 ILE A C 1
ATOM 2710 O O . ILE A 1 379 ? 56.09499 6.37222 6.28296 1.000 57.91980 397 ILE A O 1
ATOM 2715 N N . LEU A 1 380 ? 54.64877 4.66581 6.07415 1.000 44.21542 398 LEU A N 1
ATOM 2716 C CA . LEU A 1 380 ? 55.59048 3.66282 6.55153 1.000 47.79811 398 LEU A CA 1
ATOM 2717 C C . LEU A 1 380 ? 55.18361 2.31542 5.98351 1.000 47.23404 398 LEU A C 1
ATOM 2718 O O . LEU A 1 380 ? 53.99506 2.05414 5.78769 1.000 48.72947 398 LEU A O 1
ATOM 2723 N N . GLU A 1 381 ? 56.17590 1.45396 5.74900 1.000 46.98980 399 GLU A N 1
ATOM 2724 C CA . GLU A 1 381 ? 55.94957 0.10809 5.22370 1.000 47.52471 399 GLU A CA 1
ATOM 2725 C C . GLU A 1 381 ? 56.76278 -0.85095 6.07307 1.000 48.92749 399 GLU A C 1
ATOM 2726 O O . GLU A 1 381 ? 57.98018 -0.68089 6.18798 1.000 51.76596 399 GLU A O 1
ATOM 2732 N N . TRP A 1 382 ? 56.10187 -1.83913 6.67376 1.000 46.57276 400 TRP A N 1
ATOM 2733 C CA . TRP A 1 382 ? 56.76001 -2.78749 7.56971 1.000 52.67669 400 TRP A CA 1
ATOM 2734 C C . TRP A 1 382 ? 56.57984 -4.20806 7.05144 1.000 49.80690 400 TRP A C 1
ATOM 2735 O O . TRP A 1 382 ? 55.43676 -4.68680 6.95122 1.000 51.53496 400 TRP A O 1
ATOM 2746 N N . PRO A 1 383 ? 57.65226 -4.92684 6.73626 1.000 54.47332 401 PRO A N 1
ATOM 2747 C CA . PRO A 1 383 ? 57.51067 -6.33122 6.33396 1.000 50.99055 401 PRO A CA 1
ATOM 2748 C C . PRO A 1 383 ? 57.26098 -7.23399 7.53147 1.000 54.83663 401 PRO A C 1
ATOM 2749 O O . PRO A 1 383 ? 57.79115 -7.00853 8.62180 1.000 59.74334 401 PRO A O 1
ATOM 2753 N N . GLY A 1 384 ? 56.43625 -8.25955 7.32188 1.000 52.45450 402 GLY A N 1
ATOM 2754 C CA . GLY A 1 384 ? 56.19903 -9.26514 8.33826 1.000 54.84948 402 GLY A CA 1
ATOM 2755 C C . GLY A 1 384 ? 55.31961 -8.83763 9.49062 1.000 60.71370 402 GLY A C 1
ATOM 2756 O O . GLY A 1 384 ? 55.09007 -9.63822 10.39929 1.000 65.79054 402 GLY A O 1
ATOM 2757 N N . ILE A 1 385 ? 54.82236 -7.60568 9.48756 1.000 56.69647 403 ILE A N 1
ATOM 2758 C CA . ILE A 1 385 ? 53.91773 -7.10365 10.51048 1.000 52.47000 403 ILE A CA 1
ATOM 2759 C C . ILE A 1 385 ? 52.54909 -6.92696 9.87356 1.000 50.70163 403 ILE A C 1
ATOM 2760 O O . ILE A 1 385 ? 52.43817 -6.36301 8.77929 1.000 53.15297 403 ILE A O 1
ATOM 2765 N N . GLN A 1 386 ? 51.51765 -7.41837 10.53967 1.000 42.71355 404 GLN A N 1
ATOM 2766 C CA . GLN A 1 386 ? 50.13429 -7.22464 10.11621 1.000 38.14481 404 GLN A CA 1
ATOM 2767 C C . GLN A 1 386 ? 49.48293 -6.26528 11.10521 1.000 48.01460 404 GLN A C 1
ATOM 2768 O O . GLN A 1 386 ? 49.08732 -6.66350 12.20926 1.000 45.91021 404 GLN A O 1
ATOM 2774 N N . LEU A 1 387 ? 49.40872 -4.99253 10.71815 1.000 37.14753 405 LEU A N 1
ATOM 2775 C CA . LEU A 1 387 ? 48.86881 -3.96817 11.59625 1.000 38.13874 405 LEU A CA 1
ATOM 2776 C C . LEU A 1 387 ? 47.35985 -4.13662 11.72157 1.000 41.67955 405 LEU A C 1
ATOM 2777 O O . LEU A 1 387 ? 46.65462 -4.28647 10.72737 1.000 36.26964 405 LEU A O 1
ATOM 2782 N N . THR A 1 388 ? 46.85727 -4.13937 12.95566 1.000 43.09930 406 THR A N 1
ATOM 2783 C CA . THR A 1 388 ? 45.43032 -4.30967 13.17243 1.000 35.32900 406 THR A CA 1
ATOM 2784 C C . THR A 1 388 ? 44.80136 -3.15822 13.93672 1.000 36.67455 406 THR A C 1
ATOM 2785 O O . THR A 1 388 ? 43.59645 -3.20170 14.18985 1.000 41.08327 406 THR A O 1
ATOM 2789 N N . ALA A 1 389 ? 45.56787 -2.14259 14.33093 1.000 38.14524 407 ALA A N 1
ATOM 2790 C CA . ALA A 1 389 ? 45.01228 -1.06578 15.14636 1.000 39.58675 407 ALA A CA 1
ATOM 2791 C C . ALA A 1 389 ? 45.80715 0.21279 14.91956 1.000 33.71396 407 ALA A C 1
ATOM 2792 O O . ALA A 1 389 ? 47.02849 0.16446 14.77173 1.000 39.68957 407 ALA A O 1
ATOM 2794 N N . VAL A 1 390 ? 45.11390 1.34974 14.92064 1.000 32.34624 408 VAL A N 1
ATOM 2795 C CA . VAL A 1 390 ? 45.71994 2.64599 14.62445 1.000 35.02204 408 VAL A CA 1
ATOM 2796 C C . VAL A 1 390 ? 45.12252 3.69062 15.55791 1.000 40.04301 408 VAL A C 1
ATOM 2797 O O . VAL A 1 390 ? 43.89645 3.75810 15.73836 1.000 29.82312 408 VAL A O 1
ATOM 2801 N N . ALA A 1 391 ? 45.99401 4.51529 16.13698 1.000 32.78890 409 ALA A N 1
ATOM 2802 C CA . ALA A 1 391 ? 45.59477 5.70254 16.87998 1.000 38.01282 409 ALA A CA 1
ATOM 2803 C C . ALA A 1 391 ? 46.70021 6.72546 16.70800 1.000 33.98540 409 ALA A C 1
ATOM 2804 O O . ALA A 1 391 ? 47.88370 6.38162 16.77079 1.000 40.02265 409 ALA A O 1
ATOM 2806 N N . VAL A 1 392 ? 46.31950 7.97269 16.50559 1.000 33.32585 410 VAL A N 1
ATOM 2807 C CA . VAL A 1 392 ? 47.26781 9.00429 16.13160 1.000 35.96128 410 VAL A CA 1
ATOM 2808 C C . VAL A 1 392 ? 47.03295 10.23516 16.98592 1.000 38.47774 410 VAL A C 1
ATOM 2809 O O . VAL A 1 392 ? 45.88444 10.62865 17.22001 1.000 37.57960 410 VAL A O 1
ATOM 2813 N N . THR A 1 393 ? 48.12679 10.83751 17.45140 1.000 36.10674 411 THR A N 1
ATOM 2814 C CA . THR A 1 393 ? 48.07730 12.03824 18.26430 1.000 39.07613 411 THR A CA 1
ATOM 2815 C C . THR A 1 393 ? 49.17994 12.97890 17.79846 1.000 44.83661 411 THR A C 1
ATOM 2816 O O . THR A 1 393 ? 49.89924 12.69994 16.83393 1.000 45.12486 411 THR A O 1
ATOM 2820 N N . MET A 1 394 ? 49.27931 14.11656 18.46701 1.000 43.74297 412 MET A N 1
ATOM 2821 C CA . MET A 1 394 ? 50.21257 15.17340 18.11999 1.000 52.45521 412 MET A CA 1
ATOM 2822 C C . MET A 1 394 ? 50.97199 15.57666 19.37993 1.000 60.18201 412 MET A C 1
ATOM 2823 O O . MET A 1 394 ? 50.43707 15.51929 20.49113 1.000 62.42946 412 MET A O 1
ATOM 2828 N N . GLU A 1 395 ? 52.23228 15.96457 19.20555 1.000 62.53158 413 GLU A N 1
ATOM 2829 C CA . GLU A 1 395 ? 53.00078 16.56313 20.29288 1.000 50.26255 413 GLU A CA 1
ATOM 2830 C C . GLU A 1 395 ? 53.90735 17.61355 19.68419 1.000 52.41667 413 GLU A C 1
ATOM 2831 O O . GLU A 1 395 ? 54.73963 17.28290 18.83809 1.000 51.79898 413 GLU A O 1
ATOM 2837 N N . ASP A 1 396 ? 53.73109 18.86431 20.11036 1.000 55.80140 414 ASP A N 1
ATOM 2838 C CA . ASP A 1 396 ? 54.50354 19.99444 19.60113 1.000 56.84977 414 ASP A CA 1
ATOM 2839 C C . ASP A 1 396 ? 54.42045 20.09153 18.08180 1.000 56.42954 414 ASP A C 1
ATOM 2840 O O . ASP A 1 396 ? 55.41802 20.33085 17.39762 1.000 66.69694 414 ASP A O 1
ATOM 2845 N N . GLY A 1 397 ? 53.21985 19.89509 17.54745 1.000 53.37094 415 GLY A N 1
ATOM 2846 C CA . GLY A 1 397 ? 52.98281 20.04937 16.12779 1.000 58.51959 415 GLY A CA 1
ATOM 2847 C C . GLY A 1 397 ? 53.34535 18.85416 15.27931 1.000 59.67689 415 GLY A C 1
ATOM 2848 O O . GLY A 1 397 ? 53.20028 18.91648 14.05170 1.000 57.09626 415 GLY A O 1
ATOM 2849 N N . HIS A 1 398 ? 53.79799 17.76287 15.87884 1.000 55.79391 416 HIS A N 1
ATOM 2850 C CA . HIS A 1 398 ? 54.29554 16.65667 15.08358 1.000 57.68986 416 HIS A CA 1
ATOM 2851 C C . HIS A 1 398 ? 53.59808 15.36050 15.46006 1.000 56.20052 416 HIS A C 1
ATOM 2852 O O . HIS A 1 398 ? 53.38557 15.06356 16.64265 1.000 55.68716 416 HIS A O 1
ATOM 2859 N N . THR A 1 399 ? 53.24078 14.60750 14.41994 1.000 50.27703 417 THR A N 1
ATOM 2860 C CA . THR A 1 399 ? 52.39246 13.42969 14.53717 1.000 43.68737 417 THR A CA 1
ATOM 2861 C C . THR A 1 399 ? 53.13442 12.28077 15.21438 1.000 49.95271 417 THR A C 1
ATOM 2862 O O . THR A 1 399 ? 54.29110 11.99238 14.87313 1.000 40.56509 417 THR A O 1
ATOM 2866 N N . ILE A 1 400 ? 52.45689 11.60544 16.14744 1.000 38.02629 418 ILE A N 1
ATOM 2867 C CA . ILE A 1 400 ? 52.92753 10.35264 16.73425 1.000 41.24725 418 ILE A CA 1
ATOM 2868 C C . ILE A 1 400 ? 51.83479 9.30406 16.55442 1.000 46.22894 418 ILE A C 1
ATOM 2869 O O . ILE A 1 400 ? 50.66284 9.56638 16.85419 1.000 41.32850 418 ILE A O 1
ATOM 2874 N N . ALA A 1 401 ? 52.20970 8.11906 16.07565 1.000 39.99221 419 ALA A N 1
ATOM 2875 C CA . ALA A 1 401 ? 51.24059 7.06649 15.79513 1.000 42.20665 419 ALA A CA 1
ATOM 2876 C C . ALA A 1 401 ? 51.44129 5.91356 16.77018 1.000 41.35391 419 ALA A C 1
ATOM 2877 O O . ALA A 1 401 ? 52.57714 5.50733 17.02937 1.000 41.58989 419 ALA A O 1
ATOM 2879 N N . PHE A 1 402 ? 50.34385 5.40167 17.32129 1.000 44.60577 420 PHE A N 1
ATOM 2880 C CA . PHE A 1 402 ? 50.35546 4.17874 18.11942 1.000 41.66177 420 PHE A CA 1
ATOM 2881 C C . PHE A 1 402 ? 49.69076 3.09722 17.27782 1.000 40.99644 420 PHE A C 1
ATOM 2882 O O . PHE A 1 402 ? 48.55560 3.27682 16.82468 1.000 39.52778 420 PHE A O 1
ATOM 2890 N N . LEU A 1 403 ? 50.39590 1.98985 17.05802 1.000 34.90214 421 LEU A N 1
ATOM 2891 C CA . LEU A 1 403 ? 49.95483 0.95723 16.12639 1.000 42.16143 421 LEU A CA 1
ATOM 2892 C C . LEU A 1 403 ? 50.00315 -0.41102 16.77778 1.000 42.22365 421 LEU A C 1
ATOM 2893 O O . LEU A 1 403 ? 51.03547 -0.78846 17.33525 1.000 49.66383 421 LEU A O 1
ATOM 2898 N N . GLY A 1 404 ? 48.91072 -1.16737 16.67407 1.000 39.34173 422 GLY A N 1
ATOM 2899 C CA . GLY A 1 404 ? 48.86084 -2.52935 17.17963 1.000 39.81650 422 GLY A CA 1
ATOM 2900 C C . GLY A 1 404 ? 48.87011 -3.51991 16.02957 1.000 42.68993 422 GLY A C 1
ATOM 2901 O O . GLY A 1 404 ? 48.35149 -3.22939 14.94979 1.000 41.20075 422 GLY A O 1
ATOM 2902 N N . ASP A 1 405 ? 49.44736 -4.70143 16.26579 1.000 39.03561 423 ASP A N 1
ATOM 2903 C CA . ASP A 1 405 ? 49.60284 -5.71681 15.23306 1.000 39.27079 423 ASP A CA 1
ATOM 2904 C C . ASP A 1 405 ? 48.90285 -7.02403 15.62823 1.000 45.37044 423 ASP A C 1
ATOM 2905 O O . ASP A 1 405 ? 48.34954 -7.15634 16.72196 1.000 42.67100 423 ASP A O 1
ATOM 2910 N N . SER A 1 406 ? 48.93410 -8.00019 14.70747 1.000 40.92000 424 SER A N 1
ATOM 2911 C CA . SER A 1 406 ? 48.23082 -9.27062 14.86632 1.000 39.32273 424 SER A CA 1
ATOM 2912 C C . SER A 1 406 ? 48.84448 -10.17640 15.92368 1.000 46.12416 424 SER A C 1
ATOM 2913 O O . SER A 1 406 ? 48.21814 -11.17770 16.29837 1.000 45.96530 424 SER A O 1
ATOM 2916 N N . GLN A 1 407 ? 50.05506 -9.87631 16.38404 1.000 45.18336 425 GLN A N 1
ATOM 2917 C CA . GLN A 1 407 ? 50.71677 -10.68115 17.39634 1.000 49.85603 425 GLN A CA 1
ATOM 2918 C C . GLN A 1 407 ? 50.60440 -10.07557 18.79189 1.000 45.20328 425 GLN A C 1
ATOM 2919 O O . GLN A 1 407 ? 51.25188 -10.56367 19.72359 1.000 53.37396 425 GLN A O 1
ATOM 2925 N N . GLY A 1 408 ? 49.79547 -9.03098 18.95197 1.000 41.14564 426 GLY A N 1
ATOM 2926 C CA . GLY A 1 408 ? 49.51956 -8.48540 20.25832 1.000 39.01842 426 GLY A CA 1
ATOM 2927 C C . GLY A 1 408 ? 50.49666 -7.44090 20.72018 1.000 48.06157 426 GLY A C 1
ATOM 2928 O O . GLY A 1 408 ? 50.60153 -7.19338 21.92560 1.000 40.48179 426 GLY A O 1
ATOM 2929 N N . GLN A 1 409 ? 51.21167 -6.80812 19.80326 1.000 45.43125 427 GLN A N 1
ATOM 2930 C CA . GLN A 1 409 ? 52.22368 -5.83961 20.16504 1.000 42.14929 427 GLN A CA 1
ATOM 2931 C C . GLN A 1 409 ? 51.71879 -4.44367 19.85753 1.000 43.28732 427 GLN A C 1
ATOM 2932 O O . GLN A 1 409 ? 50.93210 -4.25395 18.92463 1.000 41.13540 427 GLN A O 1
ATOM 2938 N N . LEU A 1 410 ? 52.13332 -3.48633 20.68138 1.000 45.84423 428 LEU A N 1
ATOM 2939 C CA . LEU A 1 410 ? 51.83268 -2.07502 20.49899 1.000 42.89794 428 LEU A CA 1
ATOM 2940 C C . LEU A 1 410 ? 53.13408 -1.35117 20.18039 1.000 45.79342 428 LEU A C 1
ATOM 2941 O O . LEU A 1 410 ? 54.07838 -1.39084 20.97988 1.000 48.35294 428 LEU A O 1
ATOM 2946 N N . HIS A 1 411 ? 53.17614 -0.69876 19.01929 1.000 42.38980 429 HIS A N 1
ATOM 2947 C CA . HIS A 1 411 ? 54.32134 0.06183 18.53851 1.000 40.84845 429 HIS A CA 1
ATOM 2948 C C . HIS A 1 411 ? 54.00299 1.55115 18.57656 1.000 37.37159 429 HIS A C 1
ATOM 2949 O O . HIS A 1 411 ? 52.86572 1.95648 18.33943 1.000 39.69076 429 HIS A O 1
ATOM 2956 N N . ARG A 1 412 ? 55.02131 2.36460 18.85281 1.000 39.75364 430 ARG A N 1
ATOM 2957 C CA . ARG A 1 412 ? 54.90291 3.81912 18.85344 1.000 38.31833 430 ARG A CA 1
ATOM 2958 C C . ARG A 1 412 ? 55.88829 4.37280 17.83924 1.000 36.74595 430 ARG A C 1
ATOM 2959 O O . ARG A 1 412 ? 57.03429 3.92793 17.78012 1.000 42.47877 430 ARG A O 1
ATOM 2967 N N . VAL A 1 413 ? 55.43708 5.33060 17.03508 1.000 43.01303 431 VAL A N 1
ATOM 2968 C CA . VAL A 1 413 ? 56.19209 5.80347 15.88422 1.000 40.10156 431 VAL A CA 1
ATOM 2969 C C . VAL A 1 413 ? 56.10808 7.32291 15.83258 1.000 41.09343 431 VAL A C 1
ATOM 2970 O O . VAL A 1 413 ? 55.00868 7.88311 15.78671 1.000 40.50547 431 VAL A O 1
ATOM 2974 N N . TYR A 1 414 ? 57.26311 7.98512 15.86445 1.000 33.51420 432 TYR A N 1
ATOM 2975 C CA . TYR A 1 414 ? 57.34212 9.41232 15.59822 1.000 41.24647 432 TYR A CA 1
ATOM 2976 C C . TYR A 1 414 ? 57.34759 9.64973 14.08926 1.000 43.50934 432 TYR A C 1
ATOM 2977 O O . TYR A 1 414 ? 58.16465 9.07268 13.36670 1.000 40.47374 432 TYR A O 1
ATOM 2986 N N . LEU A 1 415 ? 56.44276 10.49956 13.61825 1.000 44.07767 433 LEU A N 1
ATOM 2987 C CA . LEU A 1 415 ? 56.29445 10.75613 12.19767 1.000 43.54318 433 LEU A CA 1
ATOM 2988 C C . LEU A 1 415 ? 56.78041 12.14221 11.81240 1.000 50.48915 433 LEU A C 1
ATOM 2989 O O . LEU A 1 415 ? 56.58404 12.55936 10.66714 1.000 54.16149 433 LEU A O 1
ATOM 2994 N N . GLY A 1 416 ? 57.42809 12.85787 12.73085 1.000 46.73748 434 GLY A N 1
ATOM 2995 C CA . GLY A 1 416 ? 57.93416 14.17905 12.44596 1.000 44.56414 434 GLY A CA 1
ATOM 2996 C C . GLY A 1 416 ? 59.27959 14.14290 11.74803 1.000 47.49143 434 GLY A C 1
ATOM 2997 O O . GLY A 1 416 ? 59.77874 13.07147 11.37489 1.000 42.04570 434 GLY A O 1
ATOM 2998 N N . PRO A 1 417 ? 59.89336 15.31838 11.56205 1.000 46.65152 435 PRO A N 1
ATOM 2999 C CA . PRO A 1 417 ? 61.20723 15.38427 10.90181 1.000 43.22112 435 PRO A CA 1
ATOM 3000 C C . PRO A 1 417 ? 62.24088 14.55967 11.65342 1.000 49.45418 435 PRO A C 1
ATOM 3001 O O . PRO A 1 417 ? 62.30105 14.59170 12.88511 1.000 54.44398 435 PRO A O 1
ATOM 3005 N N . GLY A 1 418 ? 63.06487 13.82154 10.90261 1.000 51.05169 436 GLY A N 1
ATOM 3006 C CA . GLY A 1 418 ? 64.13631 13.02905 11.48020 1.000 46.18086 436 GLY A CA 1
ATOM 3007 C C . GLY A 1 418 ? 63.87201 11.53945 11.59298 1.000 47.92251 436 GLY A C 1
ATOM 3008 O O . GLY A 1 418 ? 64.76883 10.80663 12.03170 1.000 47.08344 436 GLY A O 1
ATOM 3009 N N . SER A 1 419 ? 62.68704 11.07551 11.20161 1.000 45.06488 437 SER A N 1
ATOM 3010 C CA . SER A 1 419 ? 62.24558 9.70148 11.36848 1.000 44.37308 437 SER A CA 1
ATOM 3011 C C . SER A 1 419 ? 62.16429 8.98316 10.02319 1.000 54.11316 437 SER A C 1
ATOM 3012 O O . SER A 1 419 ? 61.91935 9.59918 8.98234 1.000 51.50550 437 SER A O 1
ATOM 3015 N N . ASP A 1 420 ? 62.35692 7.66522 10.06123 1.000 50.57700 438 ASP A N 1
ATOM 3016 C CA . ASP A 1 420 ? 62.18116 6.80349 8.90493 1.000 56.38004 438 ASP A CA 1
ATOM 3017 C C . ASP A 1 420 ? 60.86140 6.04992 8.94318 1.000 54.45398 438 ASP A C 1
ATOM 3018 O O . ASP A 1 420 ? 60.56138 5.30626 8.00520 1.000 61.01508 438 ASP A O 1
ATOM 3023 N N . GLY A 1 421 ? 60.08047 6.20771 10.00547 1.000 53.72235 439 GLY A N 1
ATOM 3024 C CA . GLY A 1 421 ? 58.84410 5.47501 10.17744 1.000 50.02878 439 GLY A CA 1
ATOM 3025 C C . GLY A 1 421 ? 58.98162 4.17531 10.92520 1.000 44.22237 439 GLY A C 1
ATOM 3026 O O . GLY A 1 421 ? 58.00642 3.42687 11.01473 1.000 45.20640 439 GLY A O 1
ATOM 3027 N N . HIS A 1 422 ? 60.08468 3.88994 11.39694 1.000 50.17570 440 HIS A N 1
ATOM 3028 C CA . HIS A 1 422 ? 60.37309 2.76168 12.26087 1.000 54.98930 440 HIS A CA 1
ATOM 3029 C C . HIS A 1 422 ? 59.93523 3.08334 13.69381 1.000 48.31664 440 HIS A C 1
ATOM 3030 O O . HIS A 1 422 ? 60.03183 4.23335 14.13009 1.000 47.42814 440 HIS A O 1
ATOM 3037 N N . PRO A 1 423 ? 59.40674 2.11227 14.44505 1.000 53.17987 441 PRO A N 1
ATOM 3038 C CA . PRO A 1 423 ? 58.91020 2.41224 15.79981 1.000 46.40718 441 PRO A CA 1
ATOM 3039 C C . PRO A 1 423 ? 60.05033 2.67253 16.77986 1.000 50.63969 441 PRO A C 1
ATOM 3040 O O . PRO A 1 423 ? 61.11113 2.04927 16.69857 1.000 57.09374 441 PRO A O 1
ATOM 3044 N N . TYR A 1 424 ? 59.83283 3.61496 17.71279 1.000 44.38325 442 TYR A N 1
ATOM 3045 C CA . TYR A 1 424 ? 60.79941 3.85564 18.78301 1.000 45.78026 442 TYR A CA 1
ATOM 3046 C C . TYR A 1 424 ? 60.51893 3.03485 20.03167 1.000 50.04254 442 TYR A C 1
ATOM 3047 O O . TYR A 1 424 ? 61.33909 3.04224 20.95378 1.000 55.79821 442 TYR A O 1
ATOM 3056 N N . SER A 1 425 ? 59.37835 2.35137 20.09069 1.000 45.08017 443 SER A N 1
ATOM 3057 C CA . SER A 1 425 ? 59.02696 1.48685 21.20632 1.000 43.52578 443 SER A CA 1
ATOM 3058 C C . SER A 1 425 ? 58.13926 0.36374 20.69260 1.000 45.16012 443 SER A C 1
ATOM 3059 O O . SER A 1 425 ? 57.27191 0.59068 19.84279 1.000 46.00280 443 SER A O 1
ATOM 3062 N N . THR A 1 426 ? 58.35760 -0.83796 21.21588 1.000 42.91074 444 THR A N 1
ATOM 3063 C CA . THR A 1 426 ? 57.51986 -1.99450 20.91570 1.000 47.16298 444 THR A CA 1
ATOM 3064 C C . THR A 1 426 ? 57.36057 -2.79282 22.20023 1.000 49.59652 444 THR A C 1
ATOM 3065 O O . THR A 1 426 ? 58.35959 -3.15737 22.82834 1.000 60.79617 444 THR A O 1
ATOM 3069 N N . GLN A 1 427 ? 56.11115 -3.03377 22.60422 1.000 48.63624 445 GLN A N 1
ATOM 3070 C CA . GLN A 1 427 ? 55.79326 -3.75393 23.83040 1.000 47.91836 445 GLN A CA 1
ATOM 3071 C C . GLN A 1 427 ? 54.70177 -4.78191 23.55123 1.000 50.29745 445 GLN A C 1
ATOM 3072 O O . GLN A 1 427 ? 53.82725 -4.57327 22.70410 1.000 50.46257 445 GLN A O 1
ATOM 3078 N N . SER A 1 428 ? 54.76466 -5.90026 24.26485 1.000 48.12238 446 SER A N 1
ATOM 3079 C CA . SER A 1 428 ? 53.78216 -6.96925 24.12572 1.000 46.87788 446 SER A CA 1
ATOM 3080 C C . SER A 1 428 ? 52.61761 -6.72277 25.07982 1.000 46.50843 446 SER A C 1
ATOM 3081 O O . SER A 1 428 ? 52.80695 -6.72867 26.29442 1.000 48.77271 446 SER A O 1
ATOM 3084 N N . ILE A 1 429 ? 51.42486 -6.47517 24.53138 1.000 49.80220 447 ILE A N 1
ATOM 3085 C CA . ILE A 1 429 ? 50.21278 -6.45828 25.34513 1.000 37.41256 447 ILE A CA 1
ATOM 3086 C C . ILE A 1 429 ? 49.79542 -7.88094 25.69546 1.000 44.84710 447 ILE A C 1
ATOM 3087 O O . ILE A 1 429 ? 49.53657 -8.19556 26.86127 1.000 52.00163 447 ILE A O 1
ATOM 3092 N N . GLN A 1 430 ? 49.73379 -8.75887 24.69035 1.000 48.23503 448 GLN A N 1
ATOM 3093 C CA . GLN A 1 430 ? 49.46311 -10.18221 24.90344 1.000 43.80795 448 GLN A CA 1
ATOM 3094 C C . GLN A 1 430 ? 49.98130 -10.92163 23.67344 1.000 52.28815 448 GLN A C 1
ATOM 3095 O O . GLN A 1 430 ? 49.46045 -10.72187 22.57033 1.000 46.59357 448 GLN A O 1
ATOM 3101 N N . GLN A 1 431 ? 50.97010 -11.78834 23.85683 1.000 47.38215 449 GLN A N 1
ATOM 3102 C CA . GLN A 1 431 ? 51.58306 -12.45821 22.71783 1.000 55.93160 449 GLN A CA 1
ATOM 3103 C C . GLN A 1 431 ? 50.57767 -13.35644 21.99034 1.000 57.35465 449 GLN A C 1
ATOM 3104 O O . GLN A 1 431 ? 49.96912 -14.24543 22.59298 1.000 56.57995 449 GLN A O 1
ATOM 3110 N N . GLY A 1 432 ? 50.39416 -13.11337 20.68704 1.000 50.59928 450 GLY A N 1
ATOM 3111 C CA . GLY A 1 432 ? 49.55129 -13.95340 19.85829 1.000 44.79172 450 GLY A CA 1
ATOM 3112 C C . GLY A 1 432 ? 48.08845 -13.56783 19.80003 1.000 47.63768 450 GLY A C 1
ATOM 3113 O O . GLY A 1 432 ? 47.29370 -14.30979 19.21455 1.000 53.63218 450 GLY A O 1
ATOM 3114 N N . SER A 1 433 ? 47.70865 -12.43478 20.37421 1.000 39.24697 451 SER A N 1
ATOM 3115 C CA . SER A 1 433 ? 46.32744 -11.98623 20.37058 1.000 44.93633 451 SER A CA 1
ATOM 3116 C C . SER A 1 433 ? 46.32023 -10.58047 19.79209 1.000 45.65080 451 SER A C 1
ATOM 3117 O O . SER A 1 433 ? 46.81753 -9.64916 20.42908 1.000 39.83450 451 SER A O 1
ATOM 3120 N N . ALA A 1 434 ? 45.75526 -10.42909 18.59245 1.000 40.13433 452 ALA A N 1
ATOM 3121 C CA . ALA A 1 434 ? 45.80353 -9.14743 17.89169 1.000 41.46965 452 ALA A CA 1
ATOM 3122 C C . ALA A 1 434 ? 45.24702 -8.02384 18.75911 1.000 41.86300 452 ALA A C 1
ATOM 3123 O O . ALA A 1 434 ? 44.34295 -8.21847 19.57632 1.000 39.17537 452 ALA A O 1
ATOM 3125 N N . VAL A 1 435 ? 45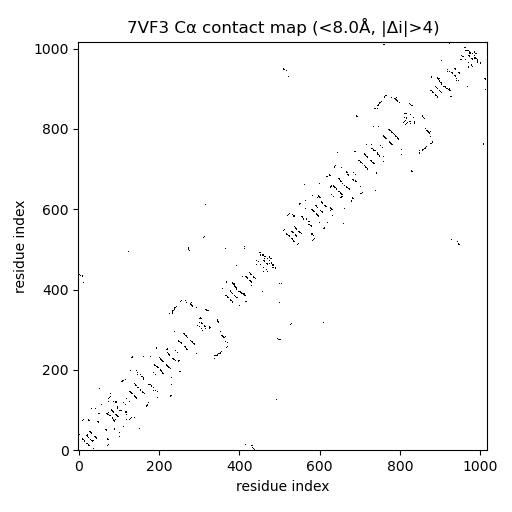.81254 -6.84263 18.57942 1.000 41.34965 453 VAL A N 1
ATOM 3126 C CA . VAL A 1 435 ? 45.27801 -5.63266 19.18453 1.000 35.50059 453 VAL A CA 1
ATOM 3127 C C . VAL A 1 435 ? 44.01429 -5.23162 18.44045 1.000 39.30345 453 VAL A C 1
ATOM 3128 O O . VAL A 1 435 ? 43.97811 -5.22640 17.19707 1.000 40.60417 453 VAL A O 1
ATOM 3132 N N . SER A 1 436 ? 42.96846 -4.92307 19.19987 1.000 36.02400 454 SER A N 1
ATOM 3133 C CA . SER A 1 436 ? 41.69181 -4.50929 18.63927 1.000 36.73717 454 SER A CA 1
ATOM 3134 C C . SER A 1 436 ? 41.81364 -3.15960 17.93713 1.000 43.26842 454 SER A C 1
ATOM 3135 O O . SER A 1 436 ? 42.53744 -2.26811 18.38775 1.000 44.61253 454 SER A O 1
ATOM 3138 N N . ARG A 1 437 ? 41.06891 -2.99790 16.83315 1.000 40.33433 455 ARG A N 1
ATOM 3139 C CA . ARG A 1 437 ? 41.03501 -1.69741 16.17629 1.000 40.17348 455 ARG A CA 1
ATOM 3140 C C . ARG A 1 437 ? 40.35876 -0.63923 17.03815 1.000 42.14050 455 ARG A C 1
ATOM 3141 O O . ARG A 1 437 ? 40.43467 0.54030 16.69789 1.000 37.49054 455 ARG A O 1
ATOM 3149 N N . ASP A 1 438 ? 39.75068 -1.02935 18.17203 1.000 39.72877 456 ASP A N 1
ATOM 3150 C CA . ASP A 1 438 ? 39.04766 -0.11511 19.06657 1.000 38.66901 456 ASP A CA 1
ATOM 3151 C C . ASP A 1 438 ? 39.97588 0.65928 20.03262 1.000 37.28120 456 ASP A C 1
ATOM 3152 O O . ASP A 1 438 ? 39.48547 1.24359 20.99739 1.000 56.27496 456 ASP A O 1
ATOM 3157 N N . LEU A 1 439 ? 41.27403 0.68920 19.74696 1.000 46.88401 457 LEU A N 1
ATOM 3158 C CA . LEU A 1 439 ? 42.22688 1.61149 20.36136 1.000 46.31850 457 LEU A CA 1
ATOM 3159 C C . LEU A 1 439 ? 41.66223 3.03072 20.48062 1.000 45.97090 457 LEU A C 1
ATOM 3160 O O . LEU A 1 439 ? 41.21327 3.61154 19.49214 1.000 49.45632 457 LEU A O 1
ATOM 3165 N N . THR A 1 440 ? 41.69194 3.59484 21.69764 1.000 44.65986 458 THR A N 1
ATOM 3166 C CA . THR A 1 440 ? 41.20289 4.95149 21.92593 1.000 40.48735 458 THR A CA 1
ATOM 3167 C C . THR A 1 440 ? 42.02146 5.67451 22.99331 1.000 40.75482 458 THR A C 1
ATOM 3168 O O . THR A 1 440 ? 42.55493 5.06666 23.92713 1.000 41.07260 458 THR A O 1
ATOM 3172 N N . PHE A 1 441 ? 42.12103 6.99018 22.82303 1.000 39.01372 459 PHE A N 1
ATOM 3173 C CA . PHE A 1 441 ? 42.76922 7.87838 23.76808 1.000 38.41153 459 PHE A CA 1
ATOM 3174 C C . PHE A 1 441 ? 41.77758 8.32696 24.83936 1.000 49.38158 459 PHE A C 1
ATOM 3175 O O . PHE A 1 441 ? 40.55649 8.22577 24.67618 1.000 42.20321 459 PHE A O 1
ATOM 3183 N N . ASP A 1 442 ? 42.31405 8.84947 25.93774 1.000 44.44293 460 ASP A N 1
ATOM 3184 C CA . ASP A 1 442 ? 41.46735 9.50354 26.92141 1.000 43.53338 460 ASP A CA 1
ATOM 3185 C C . ASP A 1 442 ? 41.31060 10.97892 26.55214 1.000 43.93016 460 ASP A C 1
ATOM 3186 O O . ASP A 1 442 ? 41.84633 11.44859 25.54227 1.000 51.07104 460 ASP A O 1
ATOM 3191 N N . GLY A 1 443 ? 40.55661 11.71753 27.37320 1.000 43.85761 461 GLY A N 1
ATOM 3192 C CA . GLY A 1 443 ? 40.19230 13.08415 27.02868 1.000 44.88707 461 GLY A CA 1
ATOM 3193 C C . GLY A 1 443 ? 41.37340 14.00451 26.79535 1.000 45.13271 461 GLY A C 1
ATOM 3194 O O . GLY A 1 443 ? 41.32533 14.87182 25.91961 1.000 55.15614 461 GLY A O 1
ATOM 3195 N N . THR A 1 444 ? 42.44431 13.82282 27.54600 1.000 45.46993 462 THR A N 1
ATOM 3196 C CA . THR A 1 444 ? 43.60241 14.69787 27.48524 1.000 45.82198 462 THR A CA 1
ATOM 3197 C C . THR A 1 444 ? 44.67982 14.19503 26.52802 1.000 47.93407 462 THR A C 1
ATOM 3198 O O . THR A 1 444 ? 45.73842 14.82349 26.42212 1.000 51.29843 462 THR A O 1
ATOM 3202 N N . PHE A 1 445 ? 44.43993 13.07174 25.85027 1.000 40.92872 463 PHE A N 1
ATOM 3203 C CA . PHE A 1 445 ? 45.44345 12.40322 25.02447 1.000 37.80925 463 PHE A CA 1
ATOM 3204 C C . PHE A 1 445 ? 46.70666 12.10127 25.82551 1.000 42.64274 463 PHE A C 1
ATOM 3205 O O . PHE A 1 445 ? 47.81520 12.11901 25.28906 1.000 41.43975 463 PHE A O 1
ATOM 3213 N N . GLU A 1 446 ? 46.55130 11.82891 27.12624 1.000 43.00419 464 GLU A N 1
ATOM 3214 C CA . GLU A 1 446 ? 47.67535 11.43917 27.96463 1.000 37.72590 464 GLU A CA 1
ATOM 3215 C C . GLU A 1 446 ? 47.75985 9.93282 28.16259 1.000 38.77377 464 GLU A C 1
ATOM 3216 O O . GLU A 1 446 ? 48.82487 9.42701 28.53417 1.000 41.10319 464 GLU A O 1
ATOM 3222 N N . HIS A 1 447 ? 46.67610 9.20310 27.90767 1.000 38.73394 465 HIS A N 1
ATOM 3223 C CA . HIS A 1 447 ? 46.69956 7.75112 28.00678 1.000 41.20490 465 HIS A CA 1
ATOM 3224 C C . HIS A 1 447 ? 46.01394 7.15202 26.78678 1.000 43.09797 465 HIS A C 1
ATOM 3225 O O . HIS A 1 447 ? 45.19254 7.78945 26.12354 1.000 38.73500 465 HIS A O 1
ATOM 3232 N N . LEU A 1 448 ? 46.36157 5.90646 26.50538 1.000 40.60900 466 LEU A N 1
ATOM 3233 C CA . LEU A 1 448 ? 45.76325 5.16447 25.41228 1.000 39.62636 466 LEU A CA 1
ATOM 3234 C C . LEU A 1 448 ? 45.21886 3.85636 25.96489 1.000 44.03043 466 LEU A C 1
ATOM 3235 O O . LEU A 1 448 ? 45.89952 3.16923 26.73039 1.000 39.62679 466 LEU A O 1
ATOM 3240 N N . TYR A 1 449 ? 43.98628 3.52321 25.58512 1.000 37.59108 467 TYR A N 1
ATOM 3241 C CA . TYR A 1 449 ? 43.37073 2.27052 25.99440 1.000 37.42905 467 TYR A CA 1
ATOM 3242 C C . TYR A 1 449 ? 43.58869 1.24010 24.89426 1.000 39.57489 467 TYR A C 1
ATOM 3243 O O . TYR A 1 449 ? 43.08248 1.39848 23.77899 1.000 41.72623 467 TYR A O 1
ATOM 3252 N N . VAL A 1 450 ? 44.33515 0.19066 25.21716 1.000 43.30198 468 VAL A N 1
ATOM 3253 C CA . VAL A 1 450 ? 44.76296 -0.82816 24.26599 1.000 43.49979 468 VAL A CA 1
ATOM 3254 C C . VAL A 1 450 ? 44.18302 -2.15855 24.70452 1.000 39.64753 468 VAL A C 1
ATOM 3255 O O . VAL A 1 450 ? 44.32165 -2.53307 25.87242 1.000 44.17895 468 VAL A O 1
ATOM 3259 N N . MET A 1 451 ? 43.60517 -2.89700 23.76149 1.000 39.35534 469 MET A N 1
ATOM 3260 C CA . MET A 1 451 ? 42.84796 -4.10389 24.05558 1.000 37.59626 469 MET A CA 1
ATOM 3261 C C . MET A 1 451 ? 43.26186 -5.24196 23.13369 1.000 42.85937 469 MET A C 1
ATOM 3262 O O . MET A 1 451 ? 43.29492 -5.05929 21.91750 1.000 43.46525 469 MET A O 1
ATOM 3267 N N . THR A 1 452 ? 43.56587 -6.41173 23.70176 1.000 40.31764 470 THR A N 1
ATOM 3268 C CA . THR A 1 452 ? 43.64752 -7.65821 22.95149 1.000 41.07557 470 THR A CA 1
ATOM 3269 C C . THR A 1 452 ? 42.39033 -8.47471 23.25334 1.000 44.72744 470 THR A C 1
ATOM 3270 O O . THR A 1 452 ? 41.44180 -7.97591 23.87217 1.000 43.20496 470 THR A O 1
ATOM 3274 N N . GLN A 1 453 ? 42.37694 -9.74073 22.81678 1.000 39.13060 471 GLN A N 1
ATOM 3275 C CA . GLN A 1 453 ? 41.17811 -10.54925 23.02290 1.000 42.37618 471 GLN A CA 1
ATOM 3276 C C . GLN A 1 453 ? 40.95508 -10.90472 24.49050 1.000 47.41782 471 GLN A C 1
ATOM 3277 O O . GLN A 1 453 ? 39.84053 -11.30868 24.85607 1.000 46.35775 471 GLN A O 1
ATOM 3283 N N . SER A 1 454 ? 41.96102 -10.73504 25.34899 1.000 41.92480 472 SER A N 1
ATOM 3284 C CA . SER A 1 454 ? 41.80723 -11.11628 26.74047 1.000 46.21334 472 SER A CA 1
ATOM 3285 C C . SER A 1 454 ? 42.12766 -10.01898 27.75031 1.000 47.18274 472 SER A C 1
ATOM 3286 O O . SER A 1 454 ? 41.87167 -10.22814 28.94236 1.000 42.53149 472 SER A O 1
ATOM 3289 N N . THR A 1 455 ? 42.67407 -8.87227 27.33412 1.000 40.81780 473 THR A N 1
ATOM 3290 C CA . THR A 1 455 ? 43.05858 -7.86720 28.31395 1.000 42.56637 473 THR A CA 1
ATOM 3291 C C . THR A 1 455 ? 42.94706 -6.46589 27.73059 1.000 37.40005 473 THR A C 1
ATOM 3292 O O . THR A 1 455 ? 43.20125 -6.23793 26.54833 1.000 40.30390 473 THR A O 1
ATOM 3296 N N . LEU A 1 456 ? 42.55248 -5.53244 28.59312 1.000 35.65640 474 LEU A N 1
ATOM 3297 C CA . LEU A 1 456 ? 42.50264 -4.11465 28.29076 1.000 34.49353 474 LEU A CA 1
ATOM 3298 C C . LEU A 1 456 ? 43.49384 -3.40450 29.20030 1.000 41.54022 474 LEU A C 1
ATOM 3299 O O . LEU A 1 456 ? 43.52150 -3.66567 30.41232 1.000 44.29254 474 LEU A O 1
ATOM 3304 N N . LEU A 1 457 ? 44.29479 -2.50997 28.62677 1.000 38.29580 475 LEU A N 1
ATOM 3305 C CA . LEU A 1 457 ? 45.35796 -1.80489 29.33102 1.000 37.53605 475 LEU A CA 1
ATOM 3306 C C . LEU A 1 457 ? 45.15990 -0.30504 29.21614 1.000 43.87842 475 LEU A C 1
ATOM 3307 O O . LEU A 1 457 ? 44.75974 0.19338 28.16208 1.000 45.25515 475 LEU A O 1
ATOM 3312 N N . LYS A 1 458 ? 45.45809 0.42269 30.28745 1.000 39.93344 476 LYS A N 1
ATOM 3313 C CA . LYS A 1 458 ? 45.56448 1.87359 30.20429 1.000 38.91813 476 LYS A CA 1
ATOM 3314 C C . LYS A 1 458 ? 47.05561 2.20429 30.15144 1.000 45.17755 476 LYS A C 1
ATOM 3315 O O . LYS A 1 458 ? 47.77940 1.98859 31.12277 1.000 43.99078 476 LYS A O 1
ATOM 3321 N N . VAL A 1 459 ? 47.51708 2.67798 29.00093 1.000 43.23636 477 VAL A N 1
ATOM 3322 C CA . VAL A 1 459 ? 48.92990 2.89000 28.69631 1.000 40.21271 477 VAL A CA 1
ATOM 3323 C C . VAL A 1 459 ? 49.18937 4.39331 28.68132 1.000 46.81518 477 VAL A C 1
ATOM 3324 O O . VAL A 1 459 ? 48.53983 5.11091 27.90577 1.000 44.91529 477 VAL A O 1
ATOM 3328 N N . PRO A 1 460 ? 50.11304 4.91672 29.49720 1.000 39.53253 478 PRO A N 1
ATOM 3329 C CA . PRO A 1 460 ? 50.48026 6.33807 29.36894 1.000 38.82949 478 PRO A CA 1
ATOM 3330 C C . PRO A 1 460 ? 51.23745 6.58417 28.07021 1.000 40.44376 478 PRO A C 1
ATOM 3331 O O . PRO A 1 460 ? 52.05732 5.76698 27.64722 1.000 44.90485 478 PRO A O 1
ATOM 3335 N N . VAL A 1 461 ? 50.91416 7.69330 27.39869 1.000 41.24377 479 VAL A N 1
ATOM 3336 C CA . VAL A 1 461 ? 51.55578 7.95813 26.11435 1.000 43.94613 479 VAL A CA 1
ATOM 3337 C C . VAL A 1 461 ? 53.02799 8.28263 26.30381 1.000 48.60442 479 VAL A C 1
ATOM 3338 O O . VAL A 1 461 ? 53.81994 8.13359 25.36345 1.000 52.60860 479 VAL A O 1
ATOM 3342 N N . ALA A 1 462 ? 53.41292 8.71506 27.50464 1.000 45.45462 480 ALA A N 1
ATOM 3343 C CA . ALA A 1 462 ? 54.79207 9.03760 27.82986 1.000 52.14970 480 ALA A CA 1
ATOM 3344 C C . ALA A 1 462 ? 54.99754 8.81733 29.31630 1.000 54.87394 480 ALA A C 1
ATOM 3345 O O . ALA A 1 462 ? 54.07298 8.99122 30.11227 1.000 52.70629 480 ALA A O 1
ATOM 3347 N N . SER A 1 463 ? 56.21151 8.41941 29.68355 1.000 67.26170 481 SER A N 1
ATOM 3348 C CA . SER A 1 463 ? 56.58559 8.20325 31.08183 1.000 62.34448 481 SER A CA 1
ATOM 3349 C C . SER A 1 463 ? 57.87249 8.94645 31.39273 1.000 61.79944 481 SER A C 1
ATOM 3350 O O . SER A 1 463 ? 58.83613 8.38704 31.91983 1.000 71.11485 481 SER A O 1
ATOM 3353 N N . CYS A 1 464 ? 57.87850 10.24603 31.07298 1.000 57.12245 482 CYS A N 1
ATOM 3354 C CA . CYS A 1 464 ? 59.06829 11.07509 31.23998 1.000 63.19518 482 CYS A CA 1
ATOM 3355 C C . CYS A 1 464 ? 59.43542 11.23606 32.70983 1.000 66.68969 482 CYS A C 1
ATOM 3356 O O . CYS A 1 464 ? 60.62037 11.21801 33.05859 1.000 64.40642 482 CYS A O 1
ATOM 3359 N N . ALA A 1 465 ? 58.43289 11.39077 33.58018 1.000 63.96316 483 ALA A N 1
ATOM 3360 C CA . ALA A 1 465 ? 58.67919 11.68360 34.98971 1.000 67.07741 483 ALA A CA 1
ATOM 3361 C C . ALA A 1 465 ? 59.41651 10.55891 35.71182 1.000 68.64743 483 ALA A C 1
ATOM 3362 O O . ALA A 1 465 ? 60.09708 10.82319 36.70981 1.000 71.62604 483 ALA A O 1
ATOM 3364 N N . GLN A 1 466 ? 59.30206 9.31765 35.22752 1.000 78.65343 484 GLN A N 1
ATOM 3365 C CA . GLN A 1 466 ? 59.99391 8.17098 35.81297 1.000 77.62095 484 GLN A CA 1
ATOM 3366 C C . GLN A 1 466 ? 61.50839 8.33226 35.83378 1.000 74.59908 484 GLN A C 1
ATOM 3367 O O . GLN A 1 466 ? 62.18821 7.55605 36.51074 1.000 72.68499 484 GLN A O 1
ATOM 3373 N N . HIS A 1 467 ? 62.05587 9.29925 35.11297 1.000 78.93539 485 HIS A N 1
ATOM 3374 C CA . HIS A 1 467 ? 63.49640 9.47512 35.01139 1.000 81.14927 485 HIS A CA 1
ATOM 3375 C C . HIS A 1 467 ? 63.88558 10.69484 35.83618 1.000 81.98893 485 HIS A C 1
ATOM 3376 O O . HIS A 1 467 ? 63.35454 11.79158 35.62555 1.000 79.41621 485 HIS A O 1
ATOM 3383 N N . LEU A 1 468 ? 64.79302 10.49743 36.79292 1.000 84.61803 486 LEU A N 1
ATOM 3384 C CA . LEU A 1 468 ? 65.14092 11.55131 37.72920 1.000 79.99271 486 LEU A CA 1
ATOM 3385 C C . LEU A 1 468 ? 66.54116 12.11284 37.52974 1.000 75.48182 486 LEU A C 1
ATOM 3386 O O . LEU A 1 468 ? 66.89763 13.08597 38.20137 1.000 85.41911 486 LEU A O 1
ATOM 3391 N N . ASP A 1 469 ? 67.33842 11.53820 36.63546 1.000 77.40255 487 ASP A N 1
ATOM 3392 C CA . ASP A 1 469 ? 68.58434 12.14556 36.19270 1.000 77.09032 487 ASP A CA 1
ATOM 3393 C C . ASP A 1 469 ? 68.50263 12.45482 34.69693 1.000 80.98532 487 ASP A C 1
ATOM 3394 O O . ASP A 1 469 ? 67.64551 11.92981 33.98350 1.000 84.99104 487 ASP A O 1
ATOM 3399 N N . CYS A 1 470 ? 69.39810 13.33079 34.22580 1.000 72.04654 488 CYS A N 1
ATOM 3400 C CA . CYS A 1 470 ? 69.37867 13.70879 32.81491 1.000 74.57899 488 CYS A CA 1
ATOM 3401 C C . CYS A 1 470 ? 69.69991 12.51899 31.92091 1.000 79.17964 488 CYS A C 1
ATOM 3402 O O . CYS A 1 470 ? 69.07815 12.33757 30.86777 1.000 74.75082 488 CYS A O 1
ATOM 3405 N N . ALA A 1 471 ? 70.66417 11.69145 32.33480 1.000 78.65469 489 ALA A N 1
ATOM 3406 C CA . ALA A 1 471 ? 71.16088 10.63118 31.46425 1.000 74.35484 489 ALA A CA 1
ATOM 3407 C C . ALA A 1 471 ? 70.06810 9.61387 31.15925 1.000 75.83989 489 ALA A C 1
ATOM 3408 O O . ALA A 1 471 ? 69.84576 9.26123 29.99423 1.000 75.92737 489 ALA A O 1
ATOM 3410 N N . SER A 1 472 ? 69.35874 9.14540 32.19350 1.000 68.43874 490 SER A N 1
ATOM 3411 C CA . SER A 1 472 ? 68.26802 8.20579 31.95876 1.000 74.04796 490 SER A CA 1
ATOM 3412 C C . SER A 1 472 ? 67.12618 8.86413 31.19295 1.000 70.29181 490 SER A C 1
ATOM 3413 O O . SER A 1 472 ? 66.42538 8.18473 30.43818 1.000 73.58100 490 SER A O 1
ATOM 3416 N N . CYS A 1 473 ? 66.92250 10.17226 31.37856 1.000 66.79123 491 CYS A N 1
ATOM 3417 C CA . CYS A 1 473 ? 65.94237 10.89754 30.57619 1.000 70.57511 491 CYS A CA 1
ATOM 3418 C C . CYS A 1 473 ? 66.27637 10.79858 29.09364 1.000 64.15762 491 CYS A C 1
ATOM 3419 O O . CYS A 1 473 ? 65.43517 10.40102 28.28068 1.000 63.25619 491 CYS A O 1
ATOM 3422 N N . LEU A 1 474 ? 67.51869 11.13377 28.73237 1.000 67.07964 492 LEU A N 1
ATOM 3423 C CA . LEU A 1 474 ? 67.94233 11.15984 27.34151 1.000 63.83710 492 LEU A CA 1
ATOM 3424 C C . LEU A 1 474 ? 68.20991 9.77095 26.77675 1.000 65.56801 492 LEU A C 1
ATOM 3425 O O . LEU A 1 474 ? 68.19932 9.60857 25.54957 1.000 59.72855 492 LEU A O 1
ATOM 3430 N N . ALA A 1 475 ? 68.41902 8.77137 27.63984 1.000 64.79709 493 ALA A N 1
ATOM 3431 C CA . ALA A 1 475 ? 68.70055 7.41452 27.18491 1.000 63.62156 493 ALA A CA 1
ATOM 3432 C C . ALA A 1 475 ? 67.42718 6.66968 26.79635 1.000 65.29512 493 ALA A C 1
ATOM 3433 O O . ALA A 1 475 ? 67.44950 5.85067 25.87186 1.000 76.19985 493 ALA A O 1
ATOM 3435 N N . HIS A 1 476 ? 66.31831 6.91329 27.49728 1.000 58.95185 494 HIS A N 1
ATOM 3436 C CA . HIS A 1 476 ? 65.02365 6.33871 27.12608 1.000 61.67877 494 HIS A CA 1
ATOM 3437 C C . HIS A 1 476 ? 64.39898 7.26721 26.09246 1.000 54.62106 494 HIS A C 1
ATOM 3438 O O . HIS A 1 476 ? 63.59662 8.14986 26.39965 1.000 57.84625 494 HIS A O 1
ATOM 3445 N N . ARG A 1 477 ? 64.82558 7.07446 24.84040 1.000 55.43766 495 ARG A N 1
ATOM 3446 C CA . ARG A 1 477 ? 64.52194 8.01713 23.76919 1.000 48.29591 495 ARG A CA 1
ATOM 3447 C C . ARG A 1 477 ? 63.03888 7.95832 23.42414 1.000 48.84443 495 ARG A C 1
ATOM 3448 O O . ARG A 1 477 ? 62.50082 6.88526 23.13700 1.000 44.50853 495 ARG A O 1
ATOM 3456 N N . ASP A 1 478 ? 62.38537 9.10581 23.46733 1.000 44.94232 496 ASP A N 1
ATOM 3457 C CA . ASP A 1 478 ? 60.93962 9.21548 23.37540 1.000 46.41031 496 ASP A CA 1
ATOM 3458 C C . ASP A 1 478 ? 60.64908 10.62184 22.87320 1.000 44.80205 496 ASP A C 1
ATOM 3459 O O . ASP A 1 478 ? 61.16727 11.58774 23.44449 1.000 52.99484 496 ASP A O 1
ATOM 3464 N N . PRO A 1 479 ? 59.86115 10.79205 21.80852 1.000 46.40351 497 PRO A N 1
ATOM 3465 C CA . PRO A 1 479 ? 59.62923 12.14758 21.28749 1.000 46.08654 497 PRO A CA 1
ATOM 3466 C C . PRO A 1 479 ? 58.96107 13.08268 22.29092 1.000 48.06617 497 PRO A C 1
ATOM 3467 O O . PRO A 1 479 ? 59.07177 14.30320 22.13138 1.000 47.57125 497 PRO A O 1
ATOM 3471 N N . TYR A 1 480 ? 58.30397 12.55740 23.33427 1.000 45.16883 498 TYR A N 1
ATOM 3472 C CA . TYR A 1 480 ? 57.65883 13.41283 24.32939 1.000 50.92379 498 TYR A CA 1
ATOM 3473 C C . TYR A 1 480 ? 58.64213 13.96941 25.34679 1.000 46.52313 498 TYR A C 1
ATOM 3474 O O . TYR A 1 480 ? 58.38539 15.03902 25.91717 1.000 53.41560 498 TYR A O 1
ATOM 3483 N N . CYS A 1 481 ? 59.75304 13.27181 25.59253 1.000 45.59590 499 CYS A N 1
ATOM 3484 C CA . CYS A 1 481 ? 60.53923 13.48084 26.80371 1.000 50.80328 499 CYS A CA 1
ATOM 3485 C C . CYS A 1 481 ? 61.84294 14.21206 26.52160 1.000 58.22871 499 CYS A C 1
ATOM 3486 O O . CYS A 1 481 ? 62.50689 13.97061 25.50256 1.000 56.23865 499 CYS A O 1
ATOM 3489 N N . GLY A 1 482 ? 62.20556 15.09716 27.45277 1.000 55.95322 500 GLY A N 1
ATOM 3490 C CA . GLY A 1 482 ? 63.43804 15.86070 27.41312 1.000 55.27081 500 GLY A CA 1
ATOM 3491 C C . GLY A 1 482 ? 63.76169 16.39300 28.79137 1.000 57.21190 500 GLY A C 1
ATOM 3492 O O . GLY A 1 482 ? 62.90621 16.45336 29.67756 1.000 65.24990 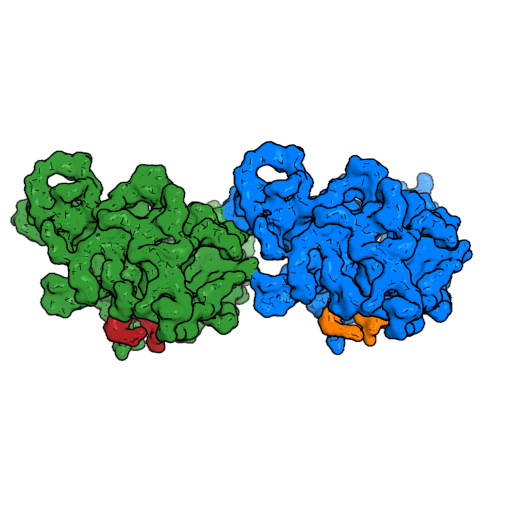500 GLY A O 1
ATOM 3493 N N . TRP A 1 483 ? 65.01853 16.78491 28.96977 1.000 57.39280 501 TRP A N 1
ATOM 3494 C CA . TRP A 1 483 ? 65.50332 17.26700 30.25536 1.000 64.20468 501 TRP A CA 1
ATOM 3495 C C . TRP A 1 483 ? 65.37496 18.78644 30.32918 1.000 69.80965 501 TRP A C 1
ATOM 3496 O O . TRP A 1 483 ? 66.09135 19.50577 29.62485 1.000 66.79422 501 TRP A O 1
ATOM 3507 N N . CYS A 1 484 ? 64.47458 19.27496 31.19173 1.000 66.70804 502 CYS A N 1
ATOM 3508 C CA . CYS A 1 484 ? 64.39777 20.70551 31.48691 1.000 73.96007 502 CYS A CA 1
ATOM 3509 C C . CYS A 1 484 ? 65.57882 21.07260 32.37920 1.000 73.76383 502 CYS A C 1
ATOM 3510 O O . CYS A 1 484 ? 65.61775 20.67662 33.54956 1.000 73.73393 502 CYS A O 1
ATOM 3513 N N . VAL A 1 485 ? 66.54355 21.81905 31.82272 1.000 72.88712 503 VAL A N 1
ATOM 3514 C CA . VAL A 1 485 ? 67.78898 22.11142 32.53617 1.000 78.03593 503 VAL A CA 1
ATOM 3515 C C . VAL A 1 485 ? 67.51089 22.92678 33.79137 1.000 86.80884 503 VAL A C 1
ATOM 3516 O O . VAL A 1 485 ? 67.94078 22.56287 34.89155 1.000 81.73286 503 VAL A O 1
ATOM 3520 N N . LEU A 1 486 ? 66.78768 24.04150 33.64667 1.000 99.35806 504 LEU A N 1
ATOM 3521 C CA . LEU A 1 486 ? 66.52565 24.93813 34.76663 1.000 97.38819 504 LEU A CA 1
ATOM 3522 C C . LEU A 1 486 ? 65.37148 24.47070 35.64574 1.000 93.66798 504 LEU A C 1
ATOM 3523 O O . LEU A 1 486 ? 64.87360 25.25733 36.45781 1.000 98.66806 504 LEU A O 1
ATOM 3528 N N . LEU A 1 487 ? 64.94087 23.21641 35.50003 1.000 77.70698 505 LEU A N 1
ATOM 3529 C CA . LEU A 1 487 ? 63.98335 22.61049 36.41740 1.000 83.23384 505 LEU A CA 1
ATOM 3530 C C . LEU A 1 487 ? 64.45280 21.28704 37.00196 1.000 80.02772 505 LEU A C 1
ATOM 3531 O O . LEU A 1 487 ? 63.79060 20.77579 37.90875 1.000 78.81692 505 LEU A O 1
ATOM 3536 N N . GLY A 1 488 ? 65.55376 20.71842 36.51500 1.000 81.18261 506 GLY A N 1
ATOM 3537 C CA . GLY A 1 488 ? 66.01332 19.41277 36.97931 1.000 77.54862 506 GLY A CA 1
ATOM 3538 C C . GLY A 1 488 ? 64.97870 18.31403 36.85386 1.000 81.67401 506 GLY A C 1
ATOM 3539 O O . GLY A 1 488 ? 64.87539 17.45283 37.74163 1.000 83.75494 506 GLY A O 1
ATOM 3540 N N . ARG A 1 489 ? 64.21250 18.31735 35.76654 1.000 75.36720 507 ARG A N 1
ATOM 3541 C CA . ARG A 1 489 ? 63.12817 17.36516 35.57937 1.000 75.49692 507 ARG A CA 1
ATOM 3542 C C . ARG A 1 489 ? 63.11909 16.85004 34.14461 1.000 77.15151 507 ARG A C 1
ATOM 3543 O O . ARG A 1 489 ? 63.42533 17.59091 33.20340 1.000 68.08196 507 ARG A O 1
ATOM 3551 N N . CYS A 1 490 ? 62.77525 15.57012 33.99327 1.000 71.45764 508 CYS A N 1
ATOM 3552 C CA . CYS A 1 490 ? 62.47115 14.97652 32.69598 1.000 63.16339 508 CYS A CA 1
ATOM 3553 C C . CYS A 1 490 ? 60.99137 15.22911 32.43544 1.000 66.54902 508 CYS A C 1
ATOM 3554 O O . CYS A 1 490 ? 60.13439 14.71037 33.15465 1.000 70.03370 508 CYS A O 1
ATOM 3557 N N . SER A 1 491 ? 60.68637 16.03660 31.42671 1.000 65.43525 509 SER A N 1
ATOM 3558 C CA . SER A 1 491 ? 59.31871 16.48685 31.20873 1.000 61.62444 509 SER A CA 1
ATOM 3559 C C . SER A 1 491 ? 59.03828 16.54940 29.71678 1.000 64.36957 509 SER A C 1
ATOM 3560 O O . SER A 1 491 ? 59.86408 16.16713 28.88281 1.000 60.34518 509 SER A O 1
ATOM 3563 N N . ARG A 1 492 ? 57.86273 17.06433 29.39517 1.000 62.26150 510 ARG A N 1
ATOM 3564 C CA . ARG A 1 492 ? 57.49773 17.45950 28.05065 1.000 60.11143 510 ARG A CA 1
ATOM 3565 C C . ARG A 1 492 ? 57.91059 18.91389 27.82699 1.000 65.41558 510 ARG A C 1
ATOM 3566 O O . ARG A 1 492 ? 58.06709 19.68436 28.77684 1.000 63.04445 510 ARG A O 1
ATOM 3574 N N . ARG A 1 493 ? 58.11615 19.27957 26.55459 1.000 64.64423 511 ARG A N 1
ATOM 3575 C CA . ARG A 1 493 ? 58.56190 20.64015 26.24294 1.000 68.20014 511 ARG A CA 1
ATOM 3576 C C . ARG A 1 493 ? 57.60381 21.68484 26.80620 1.000 67.93202 511 ARG A C 1
ATOM 3577 O O . ARG A 1 493 ? 58.03551 22.74660 27.26990 1.000 67.36781 511 ARG A O 1
ATOM 3585 N N . SER A 1 494 ? 56.29998 21.39691 26.78105 1.000 69.10933 512 SER A N 1
ATOM 3586 C CA . SER A 1 494 ? 55.32238 22.33676 27.31630 1.000 68.58164 512 SER A CA 1
ATOM 3587 C C . SER A 1 494 ? 55.51492 22.55558 28.81073 1.000 77.77293 512 SER A C 1
ATOM 3588 O O . SER A 1 494 ? 55.17828 23.62684 29.32780 1.000 86.65630 512 SER A O 1
ATOM 3591 N N . GLU A 1 495 ? 56.06139 21.56852 29.51502 1.000 77.90471 513 GLU A N 1
ATOM 3592 C CA . GLU A 1 495 ? 56.28021 21.65894 30.95217 1.000 67.02267 513 GLU A CA 1
ATOM 3593 C C . GLU A 1 495 ? 57.62023 22.29033 31.31605 1.000 73.24284 513 GLU A C 1
ATOM 3594 O O . GLU A 1 495 ? 57.90417 22.45948 32.50498 1.000 81.34094 513 GLU A O 1
ATOM 3600 N N . CYS A 1 496 ? 58.44339 22.65979 30.33192 1.000 79.84649 514 CYS A N 1
ATOM 3601 C CA . CYS A 1 496 ? 59.73615 23.30116 30.59214 1.000 85.33098 514 CYS A CA 1
ATOM 3602 C C . CYS A 1 496 ? 59.58850 24.81359 30.42271 1.000 94.61496 514 CYS A C 1
ATOM 3603 O O . CYS A 1 496 ? 60.02025 25.40583 29.42975 1.000 91.91149 514 CYS A O 1
ATOM 3606 N N . SER A 1 497 ? 58.97956 25.44353 31.42904 1.000 94.11172 515 SER A N 1
ATOM 3607 C CA . SER A 1 497 ? 58.76749 26.88630 31.45808 1.000 97.53302 515 SER A CA 1
ATOM 3608 C C . SER A 1 497 ? 58.37518 27.29817 32.87172 1.000 104.71942 515 SER A C 1
ATOM 3609 O O . SER A 1 497 ? 57.76496 26.51627 33.60736 1.000 101.02707 515 SER A O 1
ATOM 3612 N N . ARG A 1 498 ? 58.73445 28.52587 33.24312 1.000 102.23383 516 ARG A N 1
ATOM 3613 C CA . ARG A 1 498 ? 58.30893 29.10067 34.52258 1.000 100.18299 516 ARG A CA 1
ATOM 3614 C C . ARG A 1 498 ? 57.83637 30.53603 34.33771 1.000 102.93334 516 ARG A C 1
ATOM 3615 O O . ARG A 1 498 ? 57.33823 30.90068 33.27200 1.000 106.50559 516 ARG A O 1
ATOM 3623 N N . PRO A 1 502 ? 60.02453 29.72730 27.54722 1.000 116.24119 520 PRO A N 1
ATOM 3624 C CA . PRO A 1 502 ? 60.52374 28.42335 27.09058 1.000 114.83923 520 PRO A CA 1
ATOM 3625 C C . PRO A 1 502 ? 62.01415 28.22134 27.38231 1.000 113.32575 520 PRO A C 1
ATOM 3626 O O . PRO A 1 502 ? 62.84995 28.71176 26.61972 1.000 110.51964 520 PRO A O 1
ATOM 3630 N N . GLU A 1 503 ? 62.33315 27.50205 28.46095 1.000 107.65925 521 GLU A N 1
ATOM 3631 C CA . GLU A 1 503 ? 63.70963 27.32846 28.90892 1.000 103.20289 521 GLU A CA 1
ATOM 3632 C C . GLU A 1 503 ? 64.38901 26.18134 28.15497 1.000 101.18696 521 GLU A C 1
ATOM 3633 O O . GLU A 1 503 ? 63.76044 25.44905 27.38373 1.000 103.79392 521 GLU A O 1
ATOM 3639 N N . GLN A 1 504 ? 65.69360 26.02562 28.39122 1.000 93.19865 522 GLN A N 1
ATOM 3640 C CA . GLN A 1 504 ? 66.47945 25.03761 27.65759 1.000 87.84926 522 GLN A CA 1
ATOM 3641 C C . GLN A 1 504 ? 65.99247 23.62300 27.95167 1.000 85.77595 522 GLN A C 1
ATOM 3642 O O . GLN A 1 504 ? 65.91703 23.21008 29.11457 1.000 82.61794 522 GLN A O 1
ATOM 3648 N N . TRP A 1 505 ? 65.69506 22.87436 26.88608 1.000 79.35660 523 TRP A N 1
ATOM 3649 C CA . TRP A 1 505 ? 65.09354 21.54446 26.96889 1.000 72.47024 523 TRP A CA 1
ATOM 3650 C C . TRP A 1 505 ? 65.89122 20.59339 26.08641 1.000 71.64002 523 TRP A C 1
ATOM 3651 O O . TRP A 1 505 ? 65.91891 20.75912 24.86111 1.000 65.30485 523 TRP A O 1
ATOM 3662 N N . LEU A 1 506 ? 66.52577 19.59533 26.70179 1.000 66.29113 524 LEU A N 1
ATOM 3663 C CA . LEU A 1 506 ? 67.36147 18.64058 25.97390 1.000 60.13753 524 LEU A CA 1
ATOM 3664 C C . LEU A 1 506 ? 66.48256 17.48923 25.49685 1.000 61.84096 524 LEU A C 1
ATOM 3665 O O . LEU A 1 506 ? 66.11203 16.61912 26.28344 1.000 59.68755 524 LEU A O 1
ATOM 3670 N N . TRP A 1 507 ? 66.16278 17.46890 24.20007 1.000 56.76428 525 TRP A N 1
ATOM 3671 C CA . TRP A 1 507 ? 65.32091 16.41529 23.64281 1.000 50.67353 525 TRP A CA 1
ATOM 3672 C C . TRP A 1 507 ? 66.01231 15.05587 23.72845 1.000 56.65988 525 TRP A C 1
ATOM 3673 O O . TRP A 1 507 ? 67.17066 14.90884 23.32350 1.000 58.32186 525 TRP A O 1
ATOM 3684 N N . SER A 1 508 ? 65.29235 14.05331 24.24370 1.000 50.99281 526 SER A N 1
ATOM 3685 C CA . SER A 1 508 ? 65.80368 12.68582 24.24253 1.000 53.69376 526 SER A CA 1
ATOM 3686 C C . SER A 1 508 ? 65.82146 12.07535 22.84839 1.000 54.16005 526 SER A C 1
ATOM 3687 O O . SER A 1 508 ? 66.45973 11.03093 22.65537 1.000 53.35823 526 SER A O 1
ATOM 3690 N N . PHE A 1 509 ? 65.12746 12.69731 21.89090 1.000 48.58142 527 PHE A N 1
ATOM 3691 C CA . PHE A 1 509 ? 65.07666 12.26727 20.50343 1.000 51.02129 527 PHE A CA 1
ATOM 3692 C C . PHE A 1 509 ? 66.07648 13.02827 19.62872 1.000 49.40302 527 PHE A C 1
ATOM 3693 O O . PHE A 1 509 ? 65.85542 13.16727 18.42647 1.000 53.60401 527 PHE A O 1
ATOM 3701 N N . GLN A 1 510 ? 67.16287 13.53966 20.21504 1.000 57.54317 528 GLN A N 1
ATOM 3702 C CA . GLN A 1 510 ? 68.28300 14.11960 19.46914 1.000 61.56751 528 GLN A CA 1
ATOM 3703 C C . GLN A 1 510 ? 69.55558 13.41986 19.92648 1.000 64.34457 528 GLN A C 1
ATOM 3704 O O . GLN A 1 510 ? 70.25992 13.91899 20.81921 1.000 62.32873 528 GLN A O 1
ATOM 3710 N N . PRO A 1 511 ? 69.89505 12.26967 19.33235 1.000 62.51352 529 PRO A N 1
ATOM 3711 C CA . PRO A 1 511 ? 71.00945 11.46646 19.85977 1.000 57.63611 529 PRO A CA 1
ATOM 3712 C C . PRO A 1 511 ? 72.35794 12.15003 19.78216 1.000 58.25998 529 PRO A C 1
ATOM 3713 O O . PRO A 1 511 ? 73.22870 11.84616 20.60601 1.000 69.70418 529 PRO A O 1
ATOM 3717 N N . GLU A 1 512 ? 72.56734 13.06534 18.83443 1.000 63.52321 530 GLU A N 1
ATOM 3718 C CA . GLU A 1 512 ? 73.83687 13.78659 18.77403 1.000 68.25986 530 GLU A CA 1
ATOM 3719 C C . GLU A 1 512 ? 73.98564 14.80914 19.89586 1.000 64.48284 530 GLU A C 1
ATOM 3720 O O . GLU A 1 512 ? 75.03666 15.44998 19.97402 1.000 63.95549 530 GLU A O 1
ATOM 3726 N N . LEU A 1 513 ? 72.97099 14.97616 20.75063 1.000 76.37266 531 LEU A N 1
ATOM 3727 C CA . LEU A 1 513 ? 72.96551 15.95496 21.83571 1.000 76.05154 531 LEU A CA 1
ATOM 3728 C C . LEU A 1 513 ? 72.85599 15.24031 23.17589 1.000 67.49131 531 LEU A C 1
ATOM 3729 O O . LEU A 1 513 ? 71.96243 14.41140 23.36862 1.000 69.87317 531 LEU A O 1
ATOM 3734 N N . GLY A 1 514 ? 73.74871 15.57113 24.10498 1.000 73.75126 532 GLY A N 1
ATOM 3735 C CA . GLY A 1 514 ? 73.76105 14.88134 25.38041 1.000 65.52201 532 GLY A CA 1
ATOM 3736 C C . GLY A 1 514 ? 73.64996 15.77774 26.59755 1.000 73.88099 532 GLY A C 1
ATOM 3737 O O . GLY A 1 514 ? 73.40922 16.98303 26.48079 1.000 77.21990 532 GLY A O 1
ATOM 3738 N N . CYS A 1 515 ? 73.82210 15.18823 27.77669 1.000 87.16874 533 CYS A N 1
ATOM 3739 C CA . CYS A 1 515 ? 73.76561 15.93638 29.02079 1.000 86.48549 533 CYS A CA 1
ATOM 3740 C C . CYS A 1 515 ? 74.95664 16.88467 29.13538 1.000 92.87618 533 CYS A C 1
ATOM 3741 O O . CYS A 1 515 ? 75.97683 16.73665 28.45550 1.000 91.18780 533 CYS A O 1
ATOM 3744 N N . LEU A 1 516 ? 74.81462 17.86735 30.01888 1.000 97.74002 534 LEU A N 1
ATOM 3745 C CA . LEU A 1 516 ? 75.82164 18.90955 30.17870 1.000 101.40245 534 LEU A CA 1
ATOM 3746 C C . LEU A 1 516 ? 76.75174 18.59988 31.35088 1.000 82.59184 534 LEU A C 1
ATOM 3747 O O . LEU A 1 516 ? 77.75027 17.89557 31.19027 1.000 85.33385 534 LEU A O 1
ATOM 3752 N N . CYS B 2 72 ? 35.54267 -21.06574 10.53821 1.000 120.14806 100 CYS B N 1
ATOM 3753 C CA . CYS B 2 72 ? 35.90339 -19.85634 9.80266 1.000 124.36556 100 CYS B CA 1
ATOM 3754 C C . CYS B 2 72 ? 35.48875 -19.97111 8.34621 1.000 124.46134 100 CYS B C 1
ATOM 3755 O O . CYS B 2 72 ? 34.48091 -20.60987 8.02811 1.000 122.22219 100 CYS B O 1
ATOM 3758 N N . ASN B 2 73 ? 36.28615 -19.36058 7.47064 1.000 118.58586 101 ASN B N 1
ATOM 3759 C CA . ASN B 2 73 ? 36.00721 -19.30324 6.03971 1.000 111.74092 101 ASN B CA 1
ATOM 3760 C C . ASN B 2 73 ? 37.19854 -18.65105 5.35278 1.000 103.58973 101 ASN B C 1
ATOM 3761 O O . ASN B 2 73 ? 38.07507 -18.08455 6.00841 1.000 102.18319 101 ASN B O 1
ATOM 3766 N N . SER B 2 74 ? 37.22139 -18.73850 4.01728 1.000 99.73506 102 SER B N 1
ATOM 3767 C CA . SER B 2 74 ? 38.18306 -17.99144 3.21014 1.000 90.32305 102 SER B CA 1
ATOM 3768 C C . SER B 2 74 ? 37.75809 -16.54523 3.01657 1.000 87.63060 102 SER B C 1
ATOM 3769 O O . SER B 2 74 ? 38.47632 -15.77681 2.36408 1.000 74.08355 102 SER B O 1
ATOM 3772 N N . ASN B 2 75 ? 36.60435 -16.17013 3.56397 1.000 85.42138 103 ASN B N 1
ATOM 3773 C CA . ASN B 2 75 ? 36.13533 -14.79566 3.56060 1.000 75.19977 103 ASN B CA 1
ATOM 3774 C C . ASN B 2 75 ? 36.87332 -13.90938 4.55599 1.000 69.14420 103 ASN B C 1
ATOM 3775 O O . ASN B 2 75 ? 36.53077 -12.72841 4.67486 1.000 64.97144 103 ASN B O 1
ATOM 3780 N N . VAL B 2 76 ? 37.86537 -14.43709 5.26908 1.000 63.78386 104 VAL B N 1
ATOM 3781 C CA . VAL B 2 76 ? 38.52926 -13.68408 6.32874 1.000 59.44315 104 VAL B CA 1
ATOM 3782 C C . VAL B 2 76 ? 39.58966 -12.78993 5.69442 1.000 52.59826 104 VAL B C 1
ATOM 3783 O O . VAL B 2 76 ? 40.58352 -13.27316 5.15206 1.000 55.24986 104 VAL B O 1
ATOM 3787 N N . LEU B 2 77 ? 39.36577 -11.47904 5.76083 1.000 50.09090 105 LEU B N 1
ATOM 3788 C CA . LEU B 2 77 ? 40.31705 -10.47445 5.31484 1.000 47.09048 105 LEU B CA 1
ATOM 3789 C C . LEU B 2 77 ? 40.94616 -9.70032 6.46829 1.000 50.32855 105 LEU B C 1
ATOM 3790 O O . LEU B 2 77 ? 41.95086 -9.00932 6.26033 1.000 44.72369 105 LEU B O 1
ATOM 3795 N N . SER B 2 78 ? 40.38960 -9.80851 7.67187 1.000 46.60349 106 SER B N 1
ATOM 3796 C CA . SER B 2 78 ? 40.90923 -9.11907 8.84181 1.000 41.99764 106 SER B CA 1
ATOM 3797 C C . SER B 2 78 ? 41.88475 -10.01224 9.59608 1.000 46.45511 106 SER B C 1
ATOM 3798 O O . SER B 2 78 ? 41.55997 -11.15440 9.94332 1.000 48.29426 106 SER B O 1
ATOM 3801 N N . TRP B 2 79 ? 43.08880 -9.49016 9.83822 1.000 47.57363 107 TRP B N 1
ATOM 3802 C CA . TRP B 2 79 ? 44.06107 -10.22696 10.63845 1.000 46.42431 107 TRP B CA 1
ATOM 3803 C C . TRP B 2 79 ? 43.66055 -10.28393 12.11116 1.000 43.93280 107 TRP B C 1
ATOM 3804 O O . TRP B 2 79 ? 43.96967 -11.27099 12.78887 1.000 44.94717 107 TRP B O 1
ATOM 3815 N N . GLN B 2 80 ? 42.96387 -9.26230 12.61507 1.000 38.35372 108 GLN B N 1
ATOM 3816 C CA . GLN B 2 80 ? 42.40532 -9.35904 13.96153 1.000 38.17253 108 GLN B CA 1
ATOM 3817 C C . GLN B 2 80 ? 41.41274 -10.51612 14.05221 1.000 43.73039 108 GLN B C 1
ATOM 3818 O O . GLN B 2 80 ? 41.44907 -11.29847 15.01078 1.000 47.76803 108 GLN B O 1
ATOM 3824 N N . THR B 2 81 ? 40.54686 -10.66294 13.03841 1.000 42.13431 109 THR B N 1
ATOM 3825 C CA . THR B 2 81 ? 39.58338 -11.76176 13.01284 1.000 47.69839 109 THR B CA 1
ATOM 3826 C C . THR B 2 81 ? 40.29215 -13.10955 12.97808 1.000 52.62958 109 THR B C 1
ATOM 3827 O O . THR B 2 81 ? 39.95688 -14.01756 13.74867 1.000 49.43984 109 THR B O 1
ATOM 3831 N N . TYR B 2 82 ? 41.28176 -13.24719 12.09044 1.000 48.23928 110 TYR B N 1
ATOM 3832 C CA . TYR B 2 82 ? 42.08935 -14.46137 12.02651 1.000 55.44490 110 TYR B CA 1
ATOM 3833 C C . TYR B 2 82 ? 42.77001 -14.76907 13.36627 1.000 47.93167 110 TYR B C 1
ATOM 3834 O O . TYR B 2 82 ? 42.75259 -15.91546 13.82759 1.000 48.98881 110 TYR B O 1
ATOM 3843 N N . SER B 2 83 ? 43.38773 -13.76590 13.99700 1.000 45.70099 111 SER B N 1
ATOM 3844 C CA . SER B 2 83 ? 44.03708 -14.00148 15.28486 1.000 50.89238 111 SER B CA 1
ATOM 3845 C C . SER B 2 83 ? 43.03489 -14.46545 16.33745 1.000 49.16666 111 SER B C 1
ATOM 3846 O O . SER B 2 83 ? 43.30239 -15.42361 17.07468 1.000 48.43587 111 SER B O 1
ATOM 3849 N N . TRP B 2 84 ? 41.86951 -13.82113 16.39375 1.000 42.49752 112 TRP B N 1
ATOM 3850 C CA . TRP B 2 84 ? 40.90051 -14.03324 17.46465 1.000 50.19584 112 TRP B CA 1
ATOM 3851 C C . TRP B 2 84 ? 39.98987 -15.23600 17.25958 1.000 49.76273 112 TRP B C 1
ATOM 3852 O O . TRP B 2 84 ? 39.59582 -15.86348 18.24691 1.000 51.93733 112 TRP B O 1
ATOM 3863 N N . TYR B 2 85 ? 39.60787 -15.54830 16.01594 1.000 49.10234 113 TYR B N 1
ATOM 3864 C CA . TYR B 2 85 ? 38.59466 -16.55882 15.74603 1.000 54.25286 113 TYR B CA 1
ATOM 3865 C C . TYR B 2 85 ? 39.07468 -17.71052 14.87702 1.000 59.69739 113 TYR B C 1
ATOM 3866 O O . TYR B 2 85 ? 38.36854 -18.72240 14.79055 1.000 68.94130 113 TYR B O 1
ATOM 3875 N N . CYS B 2 86 ? 40.24265 -17.59874 14.24652 1.000 61.58093 114 CYS B N 1
ATOM 3876 C CA . CYS B 2 86 ? 40.77699 -18.67104 13.39955 1.000 73.30117 114 CYS B CA 1
ATOM 3877 C C . CYS B 2 86 ? 42.15208 -19.08755 13.92176 1.000 68.94652 114 CYS B C 1
ATOM 3878 O O . CYS B 2 86 ? 42.43191 -20.27749 14.07591 1.000 77.99434 114 CYS B O 1
ATOM 3881 N N . PRO C 1 6 ? 57.87635 -1.19837 -17.94158 1.000 98.44397 24 PRO C N 1
ATOM 3882 C CA . PRO C 1 6 ? 57.18950 -1.91512 -19.02593 1.000 99.59014 24 PRO C CA 1
ATOM 3883 C C . PRO C 1 6 ? 55.85602 -1.26165 -19.37834 1.000 106.53279 24 PRO C C 1
ATOM 3884 O O . PRO C 1 6 ? 55.24467 -0.65600 -18.49264 1.000 102.26659 24 PRO C O 1
ATOM 3888 N N . PRO C 1 7 ? 55.41707 -1.37912 -20.63640 1.000 113.14628 25 PRO C N 1
ATOM 3889 C CA . PRO C 1 7 ? 54.18484 -0.69532 -21.05099 1.000 105.94515 25 PRO C CA 1
ATOM 3890 C C . PRO C 1 7 ? 52.95542 -1.31087 -20.40103 1.000 94.74182 25 PRO C C 1
ATOM 3891 O O . PRO C 1 7 ? 52.88945 -2.51681 -20.14496 1.000 87.55675 25 PRO C O 1
ATOM 3895 N N . THR C 1 8 ? 51.98277 -0.44946 -20.11997 1.000 69.76930 26 THR C N 1
ATOM 3896 C CA . THR C 1 8 ? 50.72078 -0.89131 -19.55735 1.000 57.54320 26 THR C CA 1
ATOM 3897 C C . THR C 1 8 ? 49.91188 -1.64611 -20.60991 1.000 57.50134 26 THR C C 1
ATOM 3898 O O . THR C 1 8 ? 49.85259 -1.25088 -21.77817 1.000 54.35893 26 THR C O 1
ATOM 3902 N N . ALA C 1 9 ? 49.28398 -2.73946 -20.18469 1.000 53.53388 27 ALA C N 1
ATOM 3903 C CA . ALA C 1 9 ? 48.68774 -3.70806 -21.08826 1.000 49.01019 27 ALA C CA 1
ATOM 3904 C C . ALA C 1 9 ? 47.31289 -4.13055 -20.59357 1.000 47.93512 27 ALA C C 1
ATOM 3905 O O . ALA C 1 9 ? 47.02281 -4.09336 -19.39233 1.000 44.34611 27 ALA C O 1
ATOM 3907 N N . PHE C 1 10 ? 46.47296 -4.54575 -21.53970 1.000 49.51730 28 PHE C N 1
ATOM 3908 C CA . PHE C 1 10 ? 45.21173 -5.21411 -21.23889 1.000 44.46453 28 PHE C CA 1
ATOM 3909 C C . PHE C 1 10 ? 45.09491 -6.44041 -22.13402 1.000 44.63928 28 PHE C C 1
ATOM 3910 O O . PHE C 1 10 ? 44.95176 -6.31173 -23.35881 1.000 44.08140 28 PHE C O 1
ATOM 3918 N N . THR C 1 11 ? 45.14210 -7.61623 -21.50979 1.000 44.28474 29 THR C N 1
ATOM 3919 C CA . THR C 1 11 ? 45.10105 -8.92341 -22.16003 1.000 42.74331 29 THR C CA 1
ATOM 3920 C C . THR C 1 11 ? 43.91232 -9.70680 -21.61739 1.000 49.19942 29 THR C C 1
ATOM 3921 O O . THR C 1 11 ? 44.04330 -10.43454 -20.61869 1.000 53.64509 29 THR C O 1
ATOM 3925 N N . PRO C 1 12 ? 42.73778 -9.59095 -22.23758 1.000 47.95272 30 PRO C N 1
ATOM 3926 C CA . PRO C 1 12 ? 41.55826 -10.28667 -21.71727 1.000 44.57694 30 PRO C CA 1
ATOM 3927 C C . PRO C 1 12 ? 41.64219 -11.78193 -21.96063 1.000 52.05623 30 PRO C C 1
ATOM 3928 O O . PRO C 1 12 ? 42.14360 -12.23138 -22.99053 1.000 60.41419 30 PRO C O 1
ATOM 3932 N N . ASN C 1 13 ? 41.12417 -12.55185 -21.00729 1.000 55.56284 31 ASN C N 1
ATOM 3933 C CA . ASN C 1 13 ? 41.13372 -14.00744 -21.08369 1.000 58.43337 31 ASN C CA 1
ATOM 3934 C C . ASN C 1 13 ? 39.89529 -14.51963 -21.81448 1.000 57.29625 31 ASN C C 1
ATOM 3935 O O . ASN C 1 13 ? 38.81029 -13.93965 -21.71158 1.000 58.72463 31 ASN C O 1
ATOM 3940 N N . GLY C 1 14 ? 40.05984 -15.61265 -22.55161 1.000 51.77196 32 GLY C N 1
ATOM 3941 C CA . GLY C 1 14 ? 38.91406 -16.24146 -23.17600 1.000 45.81492 32 GLY C CA 1
ATOM 3942 C C . GLY C 1 14 ? 38.19340 -15.42242 -24.23215 1.000 61.40751 32 GLY C C 1
ATOM 3943 O O . GLY C 1 14 ? 36.98844 -15.61527 -24.42528 1.000 58.78799 32 GLY C O 1
ATOM 3944 N N . THR C 1 15 ? 38.88625 -14.51838 -24.92817 1.000 51.38448 33 THR C N 1
ATOM 3945 C CA . THR C 1 15 ? 38.24596 -13.76557 -26.00315 1.000 50.53316 33 THR C CA 1
ATOM 3946 C C . THR C 1 15 ? 39.30160 -13.29130 -26.99871 1.000 43.08338 33 THR C C 1
ATOM 3947 O O . THR C 1 15 ? 40.50336 -13.44941 -26.78274 1.000 50.84383 33 THR C O 1
ATOM 3951 N N . TYR C 1 16 ? 38.83118 -12.71133 -28.10151 1.000 43.10990 34 TYR C N 1
ATOM 3952 C CA . TYR C 1 16 ? 39.68067 -12.08170 -29.10413 1.000 40.82737 34 TYR C CA 1
ATOM 3953 C C . TYR C 1 16 ? 39.16744 -10.66792 -29.33428 1.000 42.64137 34 TYR C C 1
ATOM 3954 O O . TYR C 1 16 ? 37.96047 -10.41169 -29.24945 1.000 39.05174 34 TYR C O 1
ATOM 3963 N N . LEU C 1 17 ? 40.09241 -9.75050 -29.60376 1.000 37.16769 35 LEU C N 1
ATOM 3964 C CA . LEU C 1 17 ? 39.77087 -8.34771 -29.83641 1.000 38.84145 35 LEU C CA 1
ATOM 3965 C C . LEU C 1 17 ? 39.48458 -8.09801 -31.32483 1.000 39.81861 35 LEU C C 1
ATOM 3966 O O . LEU C 1 17 ? 40.06726 -8.74752 -32.19860 1.000 38.96843 35 LEU C O 1
ATOM 3971 N N . GLN C 1 18 ? 38.55828 -7.16261 -31.60915 1.000 37.02348 36 GLN C N 1
ATOM 3972 C CA . GLN C 1 18 ? 38.26296 -6.75629 -32.98959 1.000 40.37309 36 GLN C CA 1
ATOM 3973 C C . GLN C 1 18 ? 38.47653 -5.26043 -33.20637 1.000 37.00059 36 GLN C C 1
ATOM 3974 O O . GLN C 1 18 ? 39.13892 -4.87247 -34.17329 1.000 41.51981 36 GLN C O 1
ATOM 3980 N N . HIS C 1 19 ? 37.95988 -4.41337 -32.31433 1.000 33.79072 37 HIS C N 1
ATOM 3981 C CA . HIS C 1 19 ? 37.93717 -2.98058 -32.56382 1.000 36.66612 37 HIS C CA 1
ATOM 3982 C C . HIS C 1 19 ? 38.24112 -2.16510 -31.31423 1.000 38.24227 37 HIS C C 1
ATOM 3983 O O . HIS C 1 19 ? 37.96462 -2.57888 -30.18385 1.000 39.16671 37 HIS C O 1
ATOM 3990 N N . LEU C 1 20 ? 38.80214 -0.98159 -31.54680 1.000 36.11180 38 LEU C N 1
ATOM 3991 C CA . LEU C 1 20 ? 39.11451 -0.01631 -30.50299 1.000 36.47702 38 LEU C CA 1
ATOM 3992 C C . LEU C 1 20 ? 38.53372 1.33823 -30.89671 1.000 38.32078 38 LEU C C 1
ATOM 3993 O O . LEU C 1 20 ? 38.72612 1.79538 -32.03129 1.000 42.71568 38 LEU C O 1
ATOM 3998 N N . ALA C 1 21 ? 37.82487 1.96952 -29.96516 1.000 38.50745 39 ALA C N 1
ATOM 3999 C CA . ALA C 1 21 ? 37.30662 3.32158 -30.13606 1.000 42.69834 39 ALA C CA 1
ATOM 4000 C C . ALA C 1 21 ? 37.64027 4.14517 -28.89831 1.000 41.95218 39 ALA C C 1
ATOM 4001 O O . ALA C 1 21 ? 37.33549 3.73329 -27.78054 1.000 39.20711 39 ALA C O 1
ATOM 4003 N N . ARG C 1 22 ? 38.25434 5.30651 -29.11228 1.000 41.94476 40 ARG C N 1
ATOM 4004 C CA . ARG C 1 22 ? 38.57230 6.25983 -28.06220 1.000 33.61364 40 ARG C CA 1
ATOM 4005 C C . ARG C 1 22 ? 37.57899 7.41609 -28.09831 1.000 43.70303 40 ARG C C 1
ATOM 4006 O O . ARG C 1 22 ? 37.38467 8.03635 -29.14625 1.000 43.74515 40 ARG C O 1
ATOM 4014 N N . ASP C 1 23 ? 36.97195 7.71876 -26.96068 1.000 39.84828 41 ASP C N 1
ATOM 4015 C CA . ASP C 1 23 ? 36.14188 8.91512 -26.87001 1.000 38.41061 41 ASP C CA 1
ATOM 4016 C C . ASP C 1 23 ? 37.04687 10.13934 -26.89858 1.000 42.00608 41 ASP C C 1
ATOM 4017 O O . ASP C 1 23 ? 37.85796 10.31162 -25.98131 1.000 44.46776 41 ASP C O 1
ATOM 4022 N N . PRO C 1 24 ? 36.97795 10.99053 -27.92614 1.000 42.19384 42 PRO C N 1
ATOM 4023 C CA . PRO C 1 24 ? 37.93683 12.10300 -28.00448 1.000 40.05441 42 PRO C CA 1
ATOM 4024 C C . PRO C 1 24 ? 37.69378 13.14964 -26.94759 1.000 43.87794 42 PRO C C 1
ATOM 4025 O O . PRO C 1 24 ? 38.63339 13.86144 -26.57819 1.000 47.52936 42 PRO C O 1
ATOM 4029 N N . THR C 1 25 ? 36.47895 13.22764 -26.40613 1.000 41.74289 43 THR C N 1
ATOM 4030 C CA . THR C 1 25 ? 36.16207 14.21843 -25.38946 1.000 40.79114 43 THR C CA 1
ATOM 4031 C C . THR C 1 25 ? 36.58081 13.80234 -23.98635 1.000 38.86916 43 THR C C 1
ATOM 4032 O O . THR C 1 25 ? 36.70843 14.66810 -23.11310 1.000 44.57510 43 THR C O 1
ATOM 4036 N N . SER C 1 26 ? 36.80759 12.51091 -23.74474 1.000 44.56300 44 SER C N 1
ATOM 4037 C CA . SER C 1 26 ? 37.09702 12.03402 -22.39799 1.000 41.68718 44 SER C CA 1
ATOM 4038 C C . SER C 1 26 ? 38.38592 11.23616 -22.29225 1.000 45.32369 44 SER C C 1
ATOM 4039 O O . SER C 1 26 ? 38.98582 11.19549 -21.20807 1.000 39.01924 44 SER C O 1
ATOM 4042 N N . GLY C 1 27 ? 38.83270 10.60681 -23.37735 1.000 38.05310 45 GLY C N 1
ATOM 4043 C CA . GLY C 1 27 ? 39.96516 9.71181 -23.32698 1.000 39.07405 45 GLY C CA 1
ATOM 4044 C C . GLY C 1 27 ? 39.61411 8.27046 -23.03224 1.000 40.66339 45 GLY C C 1
ATOM 4045 O O . GLY C 1 27 ? 40.48989 7.40227 -23.14236 1.000 43.71618 45 GLY C O 1
ATOM 4046 N N . THR C 1 28 ? 38.36446 7.98635 -22.67645 1.000 42.35720 46 THR C N 1
ATOM 4047 C CA . THR C 1 28 ? 37.96792 6.61939 -22.36281 1.000 42.94974 46 THR C CA 1
ATOM 4048 C C . THR C 1 28 ? 38.11034 5.72842 -23.59076 1.000 39.87066 46 THR C C 1
ATOM 4049 O O . THR C 1 28 ? 37.80797 6.13429 -24.71264 1.000 41.03478 46 THR C O 1
ATOM 4053 N N . LEU C 1 29 ? 38.58878 4.50825 -23.37447 1.000 42.83456 47 LEU C N 1
ATOM 4054 C CA . LEU C 1 29 ? 38.72624 3.51792 -24.43311 1.000 39.09929 47 LEU C CA 1
ATOM 4055 C C . LEU C 1 29 ? 37.57222 2.53395 -24.36299 1.000 39.29958 47 LEU C C 1
ATOM 4056 O O . LEU C 1 29 ? 37.14820 2.13184 -23.27509 1.000 43.86926 47 LEU C O 1
ATOM 4061 N N . TYR C 1 30 ? 37.05438 2.16733 -25.52220 1.000 39.34036 48 TYR C N 1
ATOM 4062 C CA . TYR C 1 30 ? 36.03968 1.13551 -25.63689 1.000 39.62315 48 TYR C CA 1
ATOM 4063 C C . TYR C 1 30 ? 36.58940 0.06074 -26.56367 1.000 41.36777 48 TYR C C 1
ATOM 4064 O O . TYR C 1 30 ? 37.22298 0.37842 -27.56975 1.000 36.91309 48 TYR C O 1
ATOM 4073 N N . LEU C 1 31 ? 36.37603 -1.20216 -26.20121 1.000 38.04153 49 LEU C N 1
ATOM 4074 C CA . LEU C 1 31 ? 36.97712 -2.33908 -26.87859 1.000 33.94741 49 LEU C CA 1
ATOM 4075 C C . LEU C 1 31 ? 35.88448 -3.31276 -27.30009 1.000 41.58302 49 LEU C C 1
ATOM 4076 O O . LEU C 1 31 ? 35.06587 -3.72574 -26.47633 1.000 41.56871 49 LEU C O 1
ATOM 4081 N N . GLY C 1 32 ? 35.84989 -3.66294 -28.58185 1.000 37.20861 50 GLY C N 1
ATOM 4082 C CA . GLY C 1 32 ? 34.92654 -4.66740 -29.08267 1.000 35.64413 50 GLY C CA 1
ATOM 4083 C C . GLY C 1 32 ? 35.64303 -5.99735 -29.24728 1.000 38.88434 50 GLY C C 1
ATOM 4084 O O . GLY C 1 32 ? 36.71586 -6.05992 -29.84603 1.000 37.58153 50 GLY C O 1
ATOM 4085 N N . ALA C 1 33 ? 35.02608 -7.05342 -28.72291 1.000 39.43537 51 ALA C N 1
ATOM 4086 C CA . ALA C 1 33 ? 35.67754 -8.34756 -28.64522 1.000 41.13074 51 ALA C CA 1
ATOM 4087 C C . ALA C 1 33 ? 34.64792 -9.43949 -28.90051 1.000 39.56459 51 ALA C C 1
ATOM 4088 O O . ALA C 1 33 ? 33.45499 -9.17053 -29.05759 1.000 42.81430 51 ALA C O 1
ATOM 4090 N N . THR C 1 34 ? 35.11170 -10.68354 -28.93291 1.000 33.66179 52 THR C N 1
ATOM 4091 C CA . THR C 1 34 ? 34.20084 -11.80572 -29.14403 1.000 41.87283 52 THR C CA 1
ATOM 4092 C C . THR C 1 34 ? 33.39775 -12.02562 -27.87258 1.000 45.60571 52 THR C C 1
ATOM 4093 O O . THR C 1 34 ? 33.96177 -12.36639 -26.82370 1.000 38.02363 52 THR C O 1
ATOM 4097 N N . ASN C 1 35 ? 32.08871 -11.79180 -27.95750 1.000 42.49548 53 ASN C N 1
ATOM 4098 C CA . ASN C 1 35 ? 31.14464 -11.93630 -26.85667 1.000 45.04356 53 ASN C CA 1
ATOM 4099 C C . ASN C 1 35 ? 31.35001 -10.91828 -25.74648 1.000 43.34802 53 ASN C C 1
ATOM 4100 O O . ASN C 1 35 ? 30.67851 -11.01114 -24.71657 1.000 44.82466 53 ASN C O 1
ATOM 4105 N N . PHE C 1 36 ? 32.22512 -9.92792 -25.92337 1.000 40.27765 54 PHE C N 1
ATOM 4106 C CA . PHE C 1 36 ? 32.46580 -8.97275 -24.85153 1.000 42.81881 54 PHE C CA 1
ATOM 4107 C C . PHE C 1 36 ? 32.62311 -7.56324 -25.40119 1.000 42.33967 54 PHE C C 1
ATOM 4108 O O . PHE C 1 36 ? 33.13562 -7.35319 -26.50711 1.000 41.99766 54 PHE C O 1
ATOM 4116 N N . LEU C 1 37 ? 32.21080 -6.59947 -24.58496 1.000 42.62868 55 LEU C N 1
ATOM 4117 C CA . LEU C 1 37 ? 32.54670 -5.19382 -24.74975 1.000 41.60941 55 LEU C CA 1
ATOM 4118 C C . LEU C 1 37 ? 33.26468 -4.74230 -23.48844 1.000 43.69546 55 LEU C C 1
ATOM 4119 O O . LEU C 1 37 ? 32.83122 -5.07090 -22.37596 1.000 47.75648 55 LEU C O 1
ATOM 4124 N N . PHE C 1 38 ? 34.36126 -4.00424 -23.64458 1.000 39.12496 56 PHE C N 1
ATOM 4125 C CA . PHE C 1 38 ? 35.12711 -3.51814 -22.50183 1.000 47.18004 56 PHE C CA 1
ATOM 4126 C C . PHE C 1 38 ? 35.16803 -1.98851 -22.52357 1.000 44.24689 56 PHE C C 1
ATOM 4127 O O . PHE C 1 38 ? 35.27682 -1.37949 -23.58931 1.000 40.66468 56 PHE C O 1
ATOM 4135 N N . GLN C 1 39 ? 35.02640 -1.37180 -21.34986 1.000 42.19078 57 GLN C N 1
ATOM 4136 C CA . GLN C 1 39 ? 35.34338 0.04059 -21.14263 1.000 42.30215 57 GLN C CA 1
ATOM 4137 C C . GLN C 1 39 ? 36.60658 0.11990 -20.29481 1.000 42.84121 57 GLN C C 1
ATOM 4138 O O . GLN C 1 39 ? 36.74760 -0.62470 -19.32261 1.000 39.90717 57 GLN C O 1
ATOM 4144 N N . LEU C 1 40 ? 37.52596 1.00705 -20.66860 1.000 41.15228 58 LEU C N 1
ATOM 4145 C CA . LEU C 1 40 ? 38.81997 1.09933 -20.00975 1.000 38.50174 58 LEU C CA 1
ATOM 4146 C C . LEU C 1 40 ? 39.16069 2.56130 -19.77326 1.000 40.30769 58 LEU C C 1
ATOM 4147 O O . LEU C 1 40 ? 38.90357 3.40223 -20.63631 1.000 39.32820 58 LEU C O 1
ATOM 4152 N N . SER C 1 41 ? 39.76021 2.86115 -18.61182 1.000 37.50507 59 SER C N 1
ATOM 4153 C CA . SER C 1 41 ? 40.30210 4.19439 -18.37355 1.000 37.76987 59 SER C CA 1
ATOM 4154 C C . SER C 1 41 ? 41.40748 4.51959 -19.38430 1.000 45.90569 59 SER C C 1
ATOM 4155 O O . SER C 1 41 ? 41.93763 3.62250 -20.04943 1.000 35.85923 59 SER C O 1
ATOM 4158 N N . PRO C 1 42 ? 41.78957 5.79883 -19.49597 1.000 40.65322 60 PRO C N 1
ATOM 4159 C CA . PRO C 1 42 ? 42.92783 6.15016 -20.35488 1.000 41.74227 60 PRO C CA 1
ATOM 4160 C C . PRO C 1 42 ? 44.22347 5.45603 -19.95898 1.000 47.95400 60 PRO C C 1
ATOM 4161 O O . PRO C 1 42 ? 45.14002 5.38316 -20.78545 1.000 50.13445 60 PRO C O 1
ATOM 4165 N N . GLY C 1 43 ? 44.32519 4.94931 -18.72708 1.000 39.58788 61 GLY C N 1
ATOM 4166 C CA . GLY C 1 43 ? 45.47091 4.16993 -18.28143 1.000 39.11789 61 GLY C CA 1
ATOM 4167 C C . GLY C 1 43 ? 45.27950 2.66366 -18.40239 1.000 48.78924 61 GLY C C 1
ATOM 4168 O O . GLY C 1 43 ? 46.04530 1.89222 -17.81747 1.000 45.55541 61 GLY C O 1
ATOM 4169 N N . LEU C 1 44 ? 44.26007 2.23798 -19.16167 1.000 45.24936 62 LEU C N 1
ATOM 4170 C CA . LEU C 1 44 ? 43.97964 0.82332 -19.45181 1.000 45.04930 62 LEU C CA 1
ATOM 4171 C C . LEU C 1 44 ? 43.56198 0.04998 -18.20725 1.000 48.13918 62 LEU C C 1
ATOM 4172 O O . LEU C 1 44 ? 43.87118 -1.13369 -18.06700 1.000 52.52235 62 LEU C O 1
ATOM 4177 N N . GLN C 1 45 ? 42.85023 0.70836 -17.29866 1.000 44.13484 63 GLN C N 1
ATOM 4178 C CA . GLN C 1 45 ? 42.24051 0.02345 -16.17399 1.000 48.08046 63 GLN C CA 1
ATOM 4179 C C . GLN C 1 45 ? 40.82917 -0.38483 -16.57960 1.000 44.09964 63 GLN C C 1
ATOM 4180 O O . GLN C 1 45 ? 40.05528 0.44708 -17.06026 1.000 43.44821 63 GLN C O 1
ATOM 4186 N N . LEU C 1 46 ? 40.51109 -1.66868 -16.40491 1.000 45.60406 64 LEU C N 1
ATOM 4187 C CA . LEU C 1 46 ? 39.20580 -2.21575 -16.75550 1.000 42.19294 64 LEU C CA 1
ATOM 4188 C C . LEU C 1 46 ? 38.11178 -1.59846 -15.89211 1.000 47.24614 64 LEU C C 1
ATOM 4189 O O . LEU C 1 46 ? 38.07850 -1.81874 -14.68158 1.000 41.91077 64 LEU C O 1
ATOM 4194 N N . GLU C 1 47 ? 37.21526 -0.82691 -16.50145 1.000 46.66234 65 GLU C N 1
ATOM 4195 C CA . GLU C 1 47 ? 36.16692 -0.16489 -15.74312 1.000 40.84209 65 GLU C CA 1
ATOM 4196 C C . GLU C 1 47 ? 34.81919 -0.84291 -15.88586 1.000 43.95000 65 GLU C C 1
ATOM 4197 O O . GLU C 1 47 ? 33.98731 -0.73031 -14.98577 1.000 52.98143 65 GLU C O 1
ATOM 4203 N N . ALA C 1 48 ? 34.57724 -1.55070 -16.98235 1.000 47.40825 66 ALA C N 1
ATOM 4204 C CA . ALA C 1 48 ? 33.28908 -2.19384 -17.18477 1.000 44.86225 66 ALA C CA 1
ATOM 4205 C C . ALA C 1 48 ? 33.45196 -3.27883 -18.23272 1.000 47.22470 66 ALA C C 1
ATOM 4206 O O . ALA C 1 48 ? 34.22988 -3.12398 -19.17385 1.000 41.41025 66 ALA C O 1
ATOM 4208 N N . THR C 1 49 ? 32.74055 -4.38485 -18.03510 1.000 56.01425 67 THR C N 1
ATOM 4209 C CA . THR C 1 49 ? 32.64900 -5.47200 -18.99717 1.000 46.35052 67 THR C CA 1
ATOM 4210 C C . THR C 1 49 ? 31.18229 -5.73338 -19.29092 1.000 53.20549 67 THR C C 1
ATOM 4211 O O . THR C 1 49 ? 30.36753 -5.78008 -18.37180 1.000 56.04516 67 THR C O 1
ATOM 4215 N N . VAL C 1 50 ? 30.84585 -5.88098 -20.57078 1.000 52.53029 68 VAL C N 1
ATOM 4216 C CA . VAL C 1 50 ? 29.48613 -6.19800 -20.99005 1.000 51.21699 68 VAL C CA 1
ATOM 4217 C C . VAL C 1 50 ? 29.54058 -7.40273 -21.91926 1.000 49.97070 68 VAL C C 1
ATOM 4218 O O . VAL C 1 50 ? 30.29166 -7.39904 -22.89757 1.000 46.39292 68 VAL C O 1
ATOM 4222 N N . SER C 1 51 ? 28.76373 -8.43221 -21.60893 1.000 43.27843 69 SER C N 1
ATOM 4223 C CA . SER C 1 51 ? 28.72190 -9.60900 -22.45608 1.000 50.50974 69 SER C CA 1
ATOM 4224 C C . SER C 1 51 ? 27.75366 -9.39661 -23.61593 1.000 51.27474 69 SER C C 1
ATOM 4225 O O . SER C 1 51 ? 26.63298 -8.91984 -23.41797 1.000 51.39662 69 SER C O 1
ATOM 4228 N N . THR C 1 52 ? 28.19782 -9.74286 -24.83025 1.000 48.70910 70 THR C N 1
ATOM 4229 C CA . THR C 1 52 ? 27.40585 -9.62066 -26.04983 1.000 39.86665 70 THR C CA 1
ATOM 4230 C C . THR C 1 52 ? 27.06590 -10.96238 -26.68135 1.000 44.98268 70 THR C C 1
ATOM 4231 O O . THR C 1 52 ? 26.43826 -10.98859 -27.74747 1.000 46.51458 70 THR C O 1
ATOM 4235 N N . GLY C 1 53 ? 27.48950 -12.06650 -26.07987 1.000 44.33609 71 GLY C N 1
ATOM 4236 C CA . GLY C 1 53 ? 27.27340 -13.38119 -26.62950 1.000 44.78116 71 GLY C CA 1
ATOM 4237 C C . GLY C 1 53 ? 27.83284 -14.42615 -25.68957 1.000 46.83922 71 GLY C C 1
ATOM 4238 O O . GLY C 1 53 ? 28.34012 -14.10481 -24.61153 1.000 45.23997 71 GLY C O 1
ATOM 4239 N N . PRO C 1 54 ? 27.76409 -15.70390 -26.07461 1.000 48.76118 72 PRO C N 1
ATOM 4240 C CA . PRO C 1 54 ? 27.24878 -16.22324 -27.33791 1.000 48.87334 72 PRO C CA 1
ATOM 4241 C C . PRO C 1 54 ? 25.73098 -16.07767 -27.45169 1.000 53.45094 72 PRO C C 1
ATOM 4242 O O . PRO C 1 54 ? 25.05359 -15.85857 -26.45167 1.000 45.37923 72 PRO C O 1
ATOM 4246 N N . VAL C 1 55 ? 25.20233 -16.17077 -28.67012 1.000 47.96849 73 VAL C N 1
ATOM 4247 C CA . VAL C 1 55 ? 23.76789 -16.10525 -28.90360 1.000 49.04585 73 VAL C CA 1
ATOM 4248 C C . VAL C 1 55 ? 23.36821 -17.29731 -29.75901 1.000 48.38471 73 VAL C C 1
ATOM 4249 O O . VAL C 1 55 ? 24.20994 -18.01663 -30.29483 1.000 55.57311 73 VAL C O 1
ATOM 4253 N N . LEU C 1 56 ? 22.06524 -17.51306 -29.86592 1.000 53.05022 74 LEU C N 1
ATOM 4254 C CA . LEU C 1 56 ? 21.53934 -18.49777 -30.79833 1.000 57.53237 74 LEU C CA 1
ATOM 4255 C C . LEU C 1 56 ? 21.18429 -17.78771 -32.09313 1.000 56.24167 74 LEU C C 1
ATOM 4256 O O . LEU C 1 56 ? 20.51082 -16.75006 -32.06964 1.000 57.17838 74 LEU C O 1
ATOM 4261 N N . ASP C 1 57 ? 21.66982 -18.31403 -33.21465 1.000 52.72262 75 ASP C N 1
ATOM 4262 C CA . ASP C 1 57 ? 21.57388 -17.53405 -34.43707 1.000 50.33505 75 ASP C CA 1
ATOM 4263 C C . ASP C 1 57 ? 21.77350 -18.43848 -35.64264 1.000 59.61987 75 ASP C C 1
ATOM 4264 O O . ASP C 1 57 ? 22.19846 -19.59272 -35.52291 1.000 55.94564 75 ASP C O 1
ATOM 4269 N N . SER C 1 58 ? 21.42707 -17.89051 -36.80440 1.000 57.33087 76 SER C N 1
ATOM 4270 C CA . SER C 1 58 ? 21.69914 -18.48121 -38.10139 1.000 57.10870 76 SER C CA 1
ATOM 4271 C C . SER C 1 58 ? 21.69175 -17.34652 -39.11620 1.000 60.23374 76 SER C C 1
ATOM 4272 O O . SER C 1 58 ? 20.95028 -16.37211 -38.95967 1.000 59.86175 76 SER C O 1
ATOM 4275 N N . ARG C 1 59 ? 22.53514 -17.46698 -40.14962 1.000 58.86503 77 ARG C N 1
ATOM 4276 C CA . ARG C 1 59 ? 22.59442 -16.41627 -41.15981 1.000 58.68701 77 ARG C CA 1
ATOM 4277 C C . ARG C 1 59 ? 21.36206 -16.41842 -42.04373 1.000 52.79784 77 ARG C C 1
ATOM 4278 O O . ARG C 1 59 ? 21.09835 -15.41771 -42.71031 1.000 61.85835 77 ARG C O 1
ATOM 4286 N N . ASP C 1 60 ? 20.57449 -17.48961 -42.01354 1.000 54.65590 78 ASP C N 1
ATOM 4287 C CA . ASP C 1 60 ? 19.32602 -17.57390 -42.75263 1.000 66.41753 78 ASP C CA 1
ATOM 4288 C C . ASP C 1 60 ? 18.11606 -17.18968 -41.90669 1.000 66.69538 78 ASP C C 1
ATOM 4289 O O . ASP C 1 60 ? 16.97666 -17.42929 -42.32442 1.000 66.20658 78 ASP C O 1
ATOM 4294 N N . CYS C 1 61 ? 18.33253 -16.60055 -40.73149 1.000 63.70579 79 CYS C N 1
ATOM 4295 C CA . CYS C 1 61 ? 17.24698 -16.15585 -39.87004 1.000 58.00582 79 CYS C CA 1
ATOM 4296 C C . CYS C 1 61 ? 17.32065 -14.64952 -39.65107 1.000 55.83474 79 CYS C C 1
ATOM 4297 O O . CYS C 1 61 ? 18.37113 -14.02351 -39.81073 1.000 52.85429 79 CYS C O 1
ATOM 4300 N N . LEU C 1 62 ? 16.18298 -14.07449 -39.28150 1.000 57.10041 80 LEU C N 1
ATOM 4301 C CA . LEU C 1 62 ? 16.05594 -12.64289 -39.06431 1.000 58.45134 80 LEU C CA 1
ATOM 4302 C C . LEU C 1 62 ? 15.83298 -12.35400 -37.58827 1.000 53.02234 80 LEU C C 1
ATOM 4303 O O . LEU C 1 62 ? 15.17961 -13.13669 -36.89529 1.000 52.89934 80 LEU C O 1
ATOM 4308 N N . PRO C 1 63 ? 16.35999 -11.24614 -37.07697 1.000 55.25343 81 PRO C N 1
ATOM 4309 C CA . PRO C 1 63 ? 16.23230 -10.95029 -35.64365 1.000 47.96989 81 PRO C CA 1
ATOM 4310 C C . PRO C 1 63 ? 14.89969 -10.28752 -35.33720 1.000 50.68548 81 PRO C C 1
ATOM 4311 O O . PRO C 1 63 ? 14.31984 -9.61825 -36.20546 1.000 55.32161 81 PRO C O 1
ATOM 4315 N N . PRO C 1 64 ? 14.35683 -10.46116 -34.11293 1.000 61.38467 82 PRO C N 1
ATOM 4316 C CA . PRO C 1 64 ? 14.86956 -11.24939 -32.98115 1.000 58.96194 82 PRO C CA 1
ATOM 4317 C C . PRO C 1 64 ? 14.76087 -12.75595 -33.23968 1.000 60.92353 82 PRO C C 1
ATOM 4318 O O . PRO C 1 64 ? 13.70698 -13.25900 -33.64523 1.000 54.44807 82 PRO C O 1
ATOM 4322 N N . VAL C 1 65 ? 15.85906 -13.46609 -33.01339 1.000 53.23299 83 VAL C N 1
ATOM 4323 C CA . VAL C 1 65 ? 15.91205 -14.89599 -33.28881 1.000 55.01812 83 VAL C CA 1
ATOM 4324 C C . VAL C 1 65 ? 15.26786 -15.63140 -32.12272 1.000 63.42117 83 VAL C C 1
ATOM 4325 O O . VAL C 1 65 ? 15.69715 -15.49117 -30.97353 1.000 64.59497 83 VAL C O 1
ATOM 4329 N N . MET C 1 66 ? 14.21665 -16.38487 -32.41045 1.000 56.51686 84 MET C N 1
ATOM 4330 C CA . MET C 1 66 ? 13.52670 -17.17446 -31.41277 1.000 61.59152 84 MET C CA 1
ATOM 4331 C C . MET C 1 66 ? 13.35395 -18.58068 -31.96053 1.000 66.33143 84 MET C C 1
ATOM 4332 O O . MET C 1 66 ? 13.21704 -18.75741 -33.17438 1.000 62.55017 84 MET C O 1
ATOM 4337 N N . PRO C 1 67 ? 13.35552 -19.59715 -31.08745 1.000 62.91872 85 PRO C N 1
ATOM 4338 C CA . PRO C 1 67 ? 13.37918 -20.99972 -31.55786 1.000 59.52729 85 PRO C CA 1
ATOM 4339 C C . PRO C 1 67 ? 12.41106 -21.35285 -32.67962 1.000 59.53149 85 PRO C C 1
ATOM 4340 O O . PRO C 1 67 ? 12.85221 -21.97078 -33.65566 1.000 63.42544 85 PRO C O 1
ATOM 4344 N N . ASP C 1 68 ? 11.12598 -20.99349 -32.60636 1.000 61.35392 86 ASP C N 1
ATOM 4345 C CA . ASP C 1 68 ? 10.25031 -21.45973 -33.68099 1.000 60.21560 86 ASP C CA 1
ATOM 4346 C C . ASP C 1 68 ? 10.47460 -20.69451 -34.98462 1.000 70.65416 86 ASP C C 1
ATOM 4347 O O . ASP C 1 68 ? 10.36144 -21.28432 -36.06726 1.000 78.00238 86 ASP C O 1
ATOM 4352 N N . GLU C 1 69 ? 10.80237 -19.40286 -34.91714 1.000 66.75256 87 GLU C N 1
ATOM 4353 C CA . GLU C 1 69 ? 11.09314 -18.65943 -36.13921 1.000 65.15225 87 GLU C CA 1
ATOM 4354 C C . GLU C 1 69 ? 12.41701 -19.07950 -36.76321 1.000 61.88397 87 GLU C C 1
ATOM 4355 O O . GLU C 1 69 ? 12.62617 -18.86826 -37.96021 1.000 73.19351 87 GLU C O 1
ATOM 4361 N N . CYS C 1 70 ? 13.30936 -19.66943 -35.98128 1.000 64.57487 88 CYS C N 1
ATOM 4362 C CA . CYS C 1 70 ? 14.64406 -20.05892 -36.42983 1.000 60.10069 88 CYS C CA 1
ATOM 4363 C C . CYS C 1 70 ? 14.95259 -21.44378 -35.87528 1.000 66.23916 88 CYS C C 1
ATOM 4364 O O . CYS C 1 70 ? 15.77413 -21.58675 -34.96062 1.000 55.69778 88 CYS C O 1
ATOM 4367 N N . PRO C 1 71 ? 14.30295 -22.48931 -36.40731 1.000 58.01421 89 PRO C N 1
ATOM 4368 C CA . PRO C 1 71 ? 14.51070 -23.84088 -35.86579 1.000 54.58205 89 PRO C CA 1
ATOM 4369 C C . PRO C 1 71 ? 15.92879 -24.33468 -36.04362 1.000 55.64387 89 PRO C C 1
ATOM 4370 O O . PRO C 1 71 ? 16.34257 -25.24100 -35.31369 1.000 63.43171 89 PRO C O 1
ATOM 4374 N N . GLN C 1 72 ? 16.67843 -23.78350 -37.00384 1.000 58.06650 90 GLN C N 1
ATOM 4375 C CA . GLN C 1 72 ? 18.06958 -24.15590 -37.24017 1.000 59.20643 90 GLN C CA 1
ATOM 4376 C C . GLN C 1 72 ? 19.04833 -23.33207 -36.41188 1.000 58.11467 90 GLN C C 1
ATOM 4377 O O . GLN C 1 72 ? 20.25782 -23.42572 -36.63682 1.000 59.90267 90 GLN C O 1
ATOM 4383 N N . ALA C 1 73 ? 18.55538 -22.53656 -35.46342 1.000 67.52344 91 ALA C N 1
ATOM 4384 C CA . ALA C 1 73 ? 19.43057 -21.71024 -34.64235 1.000 61.05962 91 ALA C CA 1
ATOM 4385 C C . ALA C 1 73 ? 20.41437 -22.56913 -33.86167 1.000 62.76331 91 ALA C C 1
ATOM 4386 O O . ALA C 1 73 ? 20.05379 -23.59802 -33.28342 1.000 62.16645 91 ALA C O 1
ATOM 4388 N N . GLN C 1 74 ? 21.66815 -22.12959 -33.84691 1.000 62.88810 92 GLN C N 1
ATOM 4389 C CA . GLN C 1 74 ? 22.76860 -22.80724 -33.19067 1.000 55.82944 92 GLN C CA 1
ATOM 4390 C C . GLN C 1 74 ? 23.56329 -21.78915 -32.39108 1.000 62.38468 92 GLN C C 1
ATOM 4391 O O . GLN C 1 74 ? 23.57040 -20.59527 -32.73115 1.000 52.27854 92 GLN C O 1
ATOM 4397 N N . PRO C 1 75 ? 24.22734 -22.22465 -31.32106 1.000 59.77085 93 PRO C N 1
ATOM 4398 C CA . PRO C 1 75 ? 25.07343 -21.30598 -30.55295 1.000 61.38168 93 PRO C CA 1
ATOM 4399 C C . PRO C 1 75 ? 26.13293 -20.66989 -31.43711 1.000 49.77819 93 PRO C C 1
ATOM 4400 O O . PRO C 1 75 ? 26.82484 -21.35389 -32.19308 1.000 53.77209 93 PRO C O 1
ATOM 4404 N N . THR C 1 76 ? 26.26513 -19.34722 -31.31586 1.000 49.40767 94 THR C N 1
ATOM 4405 C CA . THR C 1 76 ? 27.10619 -18.54396 -32.19591 1.000 51.56149 94 THR C CA 1
ATOM 4406 C C . THR C 1 76 ? 27.83014 -17.48282 -31.38077 1.000 50.12633 94 THR C C 1
ATOM 4407 O O . THR C 1 76 ? 27.19635 -16.75454 -30.61371 1.000 59.39537 94 THR C O 1
ATOM 4411 N N . ASN C 1 77 ? 29.14391 -17.38490 -31.55232 1.000 48.03653 95 ASN C N 1
ATOM 4412 C CA . ASN C 1 77 ? 29.90037 -16.30993 -30.92527 1.000 47.26988 95 ASN C CA 1
ATOM 4413 C C . ASN C 1 77 ? 29.67688 -14.98953 -31.66392 1.000 47.10893 95 ASN C C 1
ATOM 4414 O O . ASN C 1 77 ? 29.26823 -14.96074 -32.82662 1.000 41.46203 95 ASN C O 1
ATOM 4419 N N . ASN C 1 78 ? 29.94187 -13.87858 -30.97068 1.000 42.24428 96 ASN C N 1
ATOM 4420 C CA . ASN C 1 78 ? 29.59449 -12.55102 -31.48324 1.000 42.63219 96 ASN C CA 1
ATOM 4421 C C . ASN C 1 78 ? 30.79993 -11.61985 -31.48783 1.000 43.27332 96 ASN C C 1
ATOM 4422 O O . ASN C 1 78 ? 30.94899 -10.76741 -30.59185 1.000 41.71651 96 ASN C O 1
ATOM 4427 N N . PRO C 1 79 ? 31.67937 -11.75491 -32.48421 1.000 39.73715 97 PRO C N 1
ATOM 4428 C CA . PRO C 1 79 ? 32.73098 -10.75345 -32.69325 1.000 39.96727 97 PRO C CA 1
ATOM 4429 C C . PRO C 1 79 ? 32.14992 -9.38699 -33.00931 1.000 38.30834 97 PRO C C 1
ATOM 4430 O O . PRO C 1 79 ? 31.24452 -9.25203 -33.83623 1.000 37.81740 97 PRO C O 1
ATOM 4434 N N . ASN C 1 80 ? 32.68419 -8.36556 -32.34385 1.000 36.05598 98 ASN C N 1
ATOM 4435 C CA . ASN C 1 80 ? 32.29550 -6.99483 -32.64874 1.000 36.26989 98 ASN C CA 1
ATOM 4436 C C . ASN C 1 80 ? 32.64734 -6.63975 -34.09672 1.000 36.44586 98 ASN C C 1
ATOM 4437 O O . ASN C 1 80 ? 33.73317 -6.95382 -34.57775 1.000 39.02523 98 ASN C O 1
ATOM 4442 N N . GLN C 1 81 ? 31.72675 -5.95363 -34.77616 1.000 34.65789 99 GLN C N 1
ATOM 4443 C CA . GLN C 1 81 ? 31.90801 -5.55360 -36.16197 1.000 36.81644 99 GLN C CA 1
ATOM 4444 C C . GLN C 1 81 ? 32.05940 -4.04801 -36.32962 1.000 31.08042 99 GLN C C 1
ATOM 4445 O O . GLN C 1 81 ? 32.72172 -3.61026 -37.27222 1.000 43.26327 99 GLN C O 1
ATOM 4451 N N . LEU C 1 82 ? 31.49829 -3.25366 -35.42119 1.000 37.40792 100 LEU C N 1
ATOM 4452 C CA . LEU C 1 82 ? 31.57500 -1.79711 -35.49631 1.000 39.38920 100 LEU C CA 1
ATOM 4453 C C . LEU C 1 82 ? 31.49285 -1.21415 -34.08546 1.000 39.87054 100 LEU C C 1
ATOM 4454 O O . LEU C 1 82 ? 30.62328 -1.59439 -33.29162 1.000 36.76928 100 LEU C O 1
ATOM 4459 N N . LEU C 1 83 ? 32.38422 -0.28008 -33.78248 1.000 36.77219 101 LEU C N 1
ATOM 4460 C CA . LEU C 1 83 ? 32.43189 0.31684 -32.45343 1.000 31.29078 101 LEU C CA 1
ATOM 4461 C C . LEU C 1 83 ? 32.78565 1.78563 -32.63206 1.000 31.57382 101 LEU C C 1
ATOM 4462 O O . LEU C 1 83 ? 33.90403 2.10505 -33.03600 1.000 39.94876 101 LEU C O 1
ATOM 4467 N N . LEU C 1 84 ? 31.85582 2.68375 -32.32619 1.000 32.22987 102 LEU C N 1
ATOM 4468 C CA . LEU C 1 84 ? 32.05640 4.09536 -32.63302 1.000 36.39091 102 LEU C CA 1
ATOM 4469 C C . LEU C 1 84 ? 31.47488 4.95499 -31.52582 1.000 38.73838 102 LEU C C 1
ATOM 4470 O O . LEU C 1 84 ? 30.40184 4.66446 -30.99390 1.000 43.09175 102 LEU C O 1
ATOM 4475 N N . VAL C 1 85 ? 32.18197 6.02121 -31.19805 1.000 39.75492 103 VAL C N 1
ATOM 4476 C CA . VAL C 1 85 ? 31.71629 7.01337 -30.24601 1.000 33.91526 103 VAL C CA 1
ATOM 4477 C C . VAL C 1 85 ? 30.93779 8.08219 -31.01112 1.000 39.80040 103 VAL C C 1
ATOM 4478 O O . VAL C 1 85 ? 31.46347 8.70503 -31.93350 1.000 42.44838 103 VAL C O 1
ATOM 4482 N N . SER C 1 86 ? 29.68838 8.28825 -30.64229 1.000 40.24825 104 SER C N 1
ATOM 4483 C CA . SER C 1 86 ? 28.88257 9.38282 -31.14830 1.000 42.15152 104 SER C CA 1
ATOM 4484 C C . SER C 1 86 ? 28.56952 10.32632 -29.99385 1.000 45.08719 104 SER C C 1
ATOM 4485 O O . SER C 1 86 ? 28.88775 10.02815 -28.83750 1.000 49.31469 104 SER C O 1
ATOM 4488 N N . PRO C 1 87 ? 27.97461 11.49456 -30.26245 1.000 43.90472 105 PRO C N 1
ATOM 4489 C CA . PRO C 1 87 ? 27.60580 12.37909 -29.14140 1.000 43.32129 105 PRO C CA 1
ATOM 4490 C C . PRO C 1 87 ? 26.60730 11.71132 -28.19571 1.000 46.50418 105 PRO C C 1
ATOM 4491 O O . PRO C 1 87 ? 25.48430 11.38697 -28.58681 1.000 44.42111 105 PRO C O 1
ATOM 4495 N N . GLY C 1 88 ? 27.00907 11.45174 -26.95096 1.000 47.84269 106 GLY C N 1
ATOM 4496 C CA . GLY C 1 88 ? 26.11744 10.86966 -25.97107 1.000 48.46737 106 GLY C CA 1
ATOM 4497 C C . GLY C 1 88 ? 26.06833 9.34635 -25.90626 1.000 51.21941 106 GLY C C 1
ATOM 4498 O O . GLY C 1 88 ? 25.69507 8.80368 -24.85969 1.000 59.22671 106 GLY C O 1
ATOM 4499 N N . ALA C 1 89 ? 26.44529 8.63647 -26.97089 1.000 42.26226 107 ALA C N 1
ATOM 4500 C CA . ALA C 1 89 ? 26.21291 7.19573 -27.03369 1.000 39.89522 107 ALA C CA 1
ATOM 4501 C C . ALA C 1 89 ? 27.38896 6.45640 -27.66283 1.000 40.63339 107 ALA C C 1
ATOM 4502 O O . ALA C 1 89 ? 28.14176 7.00036 -28.47330 1.000 44.21848 107 ALA C O 1
ATOM 4504 N N . LEU C 1 90 ? 27.53808 5.19340 -27.28393 1.000 39.98709 108 LEU C N 1
ATOM 4505 C CA . LEU C 1 90 ? 28.45922 4.28991 -27.95683 1.000 39.24264 108 LEU C CA 1
ATOM 4506 C C . LEU C 1 90 ? 27.63075 3.44870 -28.91755 1.000 41.59682 108 LEU C C 1
ATOM 4507 O O . LEU C 1 90 ? 26.64517 2.82696 -28.50811 1.000 41.49918 108 LEU C O 1
ATOM 4512 N N . VAL C 1 91 ? 27.99297 3.49603 -30.19819 1.000 36.20565 109 VAL C N 1
ATOM 4513 C CA . VAL C 1 91 ? 27.34279 2.72122 -31.24950 1.000 39.86153 109 VAL C CA 1
ATOM 4514 C C . VAL C 1 91 ? 28.02420 1.35986 -31.31495 1.000 36.10683 109 VAL C C 1
ATOM 4515 O O . VAL C 1 91 ? 29.24104 1.27699 -31.51723 1.000 35.25832 109 VAL C O 1
ATOM 4519 N N . VAL C 1 92 ? 27.25503 0.29047 -31.14147 1.000 30.82654 110 VAL C N 1
ATOM 4520 C CA . VAL C 1 92 ? 27.81716 -1.05708 -31.12107 1.000 38.65285 110 VAL C CA 1
ATOM 4521 C C . VAL C 1 92 ? 27.05767 -1.89216 -32.13907 1.000 36.35525 110 VAL C C 1
ATOM 4522 O O . VAL C 1 92 ? 25.82601 -1.94310 -32.09344 1.000 39.01108 110 VAL C O 1
ATOM 4526 N N . CYS C 1 93 ? 27.78173 -2.54474 -33.05073 1.000 37.85848 111 CYS C N 1
ATOM 4527 C CA . CYS C 1 93 ? 27.17883 -3.48820 -33.99513 1.000 44.26459 111 CYS C CA 1
ATOM 4528 C C . CYS C 1 93 ? 27.95655 -4.79528 -33.96340 1.000 40.96097 111 CYS C C 1
ATOM 4529 O O . CYS C 1 93 ? 29.17859 -4.79389 -34.13846 1.000 40.44317 111 CYS C O 1
ATOM 4532 N N . GLY C 1 94 ? 27.24728 -5.90867 -33.74580 1.000 33.46988 112 GLY C N 1
ATOM 4533 C CA . GLY C 1 94 ? 27.87598 -7.21256 -33.69164 1.000 35.70901 112 GLY C CA 1
ATOM 4534 C C . GLY C 1 94 ? 27.89090 -7.90741 -35.04809 1.000 41.82835 112 GLY C C 1
ATOM 4535 O O . GLY C 1 94 ? 27.42141 -7.38540 -36.05468 1.000 35.98866 112 GLY C O 1
ATOM 4536 N N . SER C 1 95 ? 28.46487 -9.11423 -35.05537 1.000 42.74547 113 SER C N 1
ATOM 4537 C CA . SER C 1 95 ? 28.44531 -10.00397 -36.20686 1.000 40.64886 113 SER C CA 1
ATOM 4538 C C . SER C 1 95 ? 27.16404 -10.82645 -36.31482 1.000 44.07457 113 SER C C 1
ATOM 4539 O O . SER C 1 95 ? 26.83209 -11.27763 -37.41181 1.000 41.25502 113 SER C O 1
ATOM 4542 N N . VAL C 1 96 ? 26.44495 -11.02721 -35.21151 1.000 40.35558 114 VAL C N 1
ATOM 4543 C CA . VAL C 1 96 ? 25.27531 -11.89700 -35.17919 1.000 41.83784 114 VAL C CA 1
ATOM 4544 C C . VAL C 1 96 ? 24.01772 -11.09878 -35.51380 1.000 38.79514 114 VAL C C 1
ATOM 4545 O O . VAL C 1 96 ? 24.07112 -9.87275 -35.66088 1.000 37.40213 114 VAL C O 1
ATOM 4549 N N . HIS C 1 97 ? 22.88202 -11.78868 -35.65244 1.000 33.16359 115 HIS C N 1
ATOM 4550 C CA . HIS C 1 97 ? 21.58006 -11.15498 -35.84103 1.000 38.15378 115 HIS C CA 1
ATOM 4551 C C . HIS C 1 97 ? 21.58095 -10.14985 -36.99315 1.000 40.02159 115 HIS C C 1
ATOM 4552 O O . HIS C 1 97 ? 21.05788 -9.03845 -36.87344 1.000 40.40477 115 HIS C O 1
ATOM 4559 N N . GLN C 1 98 ? 22.15820 -10.55950 -38.13456 1.000 41.07304 116 GLN C N 1
ATOM 4560 C CA . GLN C 1 98 ? 22.17927 -9.73966 -39.34175 1.000 32.48065 116 GLN C CA 1
ATOM 4561 C C . GLN C 1 98 ? 22.86473 -8.40227 -39.10626 1.000 35.92848 116 GLN C C 1
ATOM 4562 O O . GLN C 1 98 ? 22.49546 -7.39693 -39.70865 1.000 43.39127 116 GLN C O 1
ATOM 4568 N N . GLY C 1 99 ? 23.82410 -8.35352 -38.19133 1.000 38.33993 117 GLY C N 1
ATOM 4569 C CA . GLY C 1 99 ? 24.55353 -7.11534 -37.96436 1.000 39.92821 117 GLY C CA 1
ATOM 4570 C C . GLY C 1 99 ? 23.76378 -5.94521 -37.41381 1.000 39.50345 117 GLY C C 1
ATOM 4571 O O . GLY C 1 99 ? 24.14166 -4.79111 -37.65934 1.000 36.25371 117 GLY C O 1
ATOM 4572 N N . VAL C 1 100 ? 22.67765 -6.20717 -36.66269 1.000 39.57727 118 VAL C N 1
ATOM 4573 C CA . VAL C 1 100 ? 21.92485 -5.09481 -36.04310 1.000 38.41628 118 VAL C CA 1
ATOM 4574 C C . VAL C 1 100 ? 22.80168 -4.39279 -35.00353 1.000 40.18068 118 VAL C C 1
ATOM 4575 O O . VAL C 1 100 ? 23.77063 -4.95843 -34.47023 1.000 32.16233 118 VAL C O 1
ATOM 4579 N N . CYS C 1 101 ? 22.47037 -3.12870 -34.72820 1.000 38.70149 119 CYS C N 1
ATOM 4580 C CA . CYS C 1 101 ? 23.22611 -2.32524 -33.77096 1.000 36.14146 119 CYS C CA 1
ATOM 4581 C C . CYS C 1 101 ? 22.40219 -1.96997 -32.54346 1.000 38.90837 119 CYS C C 1
ATOM 4582 O O . CYS C 1 101 ? 21.18894 -2.19417 -32.46462 1.000 45.64343 119 CYS C O 1
ATOM 4585 N N . GLU C 1 102 ? 23.09967 -1.37752 -31.58467 1.000 38.10040 120 GLU C N 1
ATOM 4586 C CA . GLU C 1 102 ? 22.49600 -0.86768 -30.36872 1.000 44.90711 120 GLU C CA 1
ATOM 4587 C C . GLU C 1 102 ? 23.31179 0.34426 -29.94337 1.000 43.89385 120 GLU C C 1
ATOM 4588 O O . GLU C 1 102 ? 24.45085 0.53137 -30.38386 1.000 41.54313 120 GLU C O 1
ATOM 4594 N N . GLN C 1 103 ? 22.71650 1.18272 -29.10295 1.000 39.07007 121 GLN C N 1
ATOM 4595 C CA . GLN C 1 103 ? 23.41084 2.32108 -28.51862 1.000 39.34937 121 GLN C CA 1
ATOM 4596 C C . GLN C 1 103 ? 23.48875 2.14926 -27.00584 1.000 39.52231 121 GLN C C 1
ATOM 4597 O O . GLN C 1 103 ? 22.49851 1.78077 -26.37156 1.000 49.12673 121 GLN C O 1
ATOM 4603 N N . ARG C 1 104 ? 24.66524 2.40554 -26.43790 1.000 44.60981 122 ARG C N 1
ATOM 4604 C CA . ARG C 1 104 ? 24.90203 2.30726 -25.00325 1.000 45.30717 122 ARG C CA 1
ATOM 4605 C C . ARG C 1 104 ? 25.47545 3.61917 -24.48610 1.000 45.72156 122 ARG C C 1
ATOM 4606 O O . ARG C 1 104 ? 26.13073 4.35493 -25.22658 1.000 42.45674 122 ARG C O 1
ATOM 4614 N N . ARG C 1 105 ? 25.24025 3.89894 -23.20138 1.000 45.94705 123 ARG C N 1
ATOM 4615 C CA . ARG C 1 105 ? 25.67648 5.16750 -22.62239 1.000 49.16183 123 ARG C CA 1
ATOM 4616 C C . ARG C 1 105 ? 27.19431 5.20601 -22.46205 1.000 48.37801 123 ARG C C 1
ATOM 4617 O O . ARG C 1 105 ? 27.78866 4.29044 -21.88833 1.000 44.46164 123 ARG C O 1
ATOM 4625 N N . LEU C 1 106 ? 27.81974 6.26759 -22.97815 1.000 44.50907 124 LEU C N 1
ATOM 4626 C CA . LEU C 1 106 ? 29.23436 6.50429 -22.71382 1.000 46.19141 124 LEU C CA 1
ATOM 4627 C C . LEU C 1 106 ? 29.44572 6.68436 -21.20518 1.000 45.45697 124 LEU C C 1
ATOM 4628 O O . LEU C 1 106 ? 28.66708 7.37112 -20.54142 1.000 47.60859 124 LEU C O 1
ATOM 4633 N N . GLY C 1 107 ? 30.48651 6.03532 -20.66802 1.000 43.39859 125 GLY C N 1
ATOM 4634 C CA . GLY C 1 107 ? 30.79728 6.07682 -19.25911 1.000 47.61515 125 GLY C CA 1
ATOM 4635 C C . GLY C 1 107 ? 30.05972 5.06653 -18.40433 1.000 49.07211 125 GLY C C 1
ATOM 4636 O O . GLY C 1 107 ? 30.46125 4.84951 -17.25653 1.000 52.80812 125 GLY C O 1
ATOM 4637 N N . GLN C 1 108 ? 29.01151 4.44291 -18.92483 1.000 56.11258 126 GLN C N 1
ATOM 4638 C CA . GLN C 1 108 ? 28.15419 3.52894 -18.18467 1.000 50.08936 126 GLN C CA 1
ATOM 4639 C C . GLN C 1 108 ? 27.67211 2.45509 -19.15298 1.000 48.90098 126 GLN C C 1
ATOM 4640 O O . GLN C 1 108 ? 26.47431 2.33055 -19.42980 1.000 47.04760 126 GLN C O 1
ATOM 4646 N N . LEU C 1 109 ? 28.63255 1.66591 -19.65730 1.000 43.81370 127 LEU C N 1
ATOM 4647 C CA . LEU C 1 109 ? 28.41489 0.75835 -20.79098 1.000 48.86905 127 LEU C CA 1
ATOM 4648 C C . LEU C 1 109 ? 27.26521 -0.21975 -20.58312 1.000 54.29775 127 LEU C C 1
ATOM 4649 O O . LEU C 1 109 ? 26.71027 -0.73329 -21.56540 1.000 54.70404 127 LEU C O 1
ATOM 4654 N N . GLU C 1 110 ? 26.92388 -0.51692 -19.32733 1.000 48.28035 128 GLU C N 1
ATOM 4655 C CA . GLU C 1 110 ? 25.84412 -1.44153 -19.00006 1.000 52.72743 128 GLU C CA 1
ATOM 4656 C C . GLU C 1 110 ? 24.48800 -0.85176 -19.32915 1.000 50.47074 128 GLU C C 1
ATOM 4657 O O . GLU C 1 110 ? 23.52990 -1.59742 -19.55716 1.000 61.26654 128 GLU C O 1
ATOM 4663 N N . GLN C 1 111 ? 24.36645 0.47085 -19.25939 1.000 55.55334 129 GLN C N 1
ATOM 4664 C CA . GLN C 1 111 ? 23.11175 1.13915 -19.57297 1.000 48.56031 129 GLN C CA 1
ATOM 4665 C C . GLN C 1 111 ? 22.89418 1.11430 -21.08237 1.000 60.74443 129 GLN C C 1
ATOM 4666 O O . GLN C 1 111 ? 23.68390 1.68447 -21.84341 1.000 53.07052 129 GLN C O 1
ATOM 4672 N N . LEU C 1 112 ? 21.83670 0.44431 -21.50935 1.000 59.54135 130 LEU C N 1
ATOM 4673 C CA . LEU C 1 112 ? 21.44266 0.45576 -22.90433 1.000 51.75259 130 LEU C CA 1
ATOM 4674 C C . LEU C 1 112 ? 20.64532 1.72037 -23.18343 1.000 49.73971 130 LEU C C 1
ATOM 4675 O O . LEU C 1 112 ? 19.81797 2.12971 -22.37487 1.000 58.66996 130 LEU C O 1
ATOM 4680 N N . LEU C 1 113 ? 20.90816 2.36167 -24.31849 1.000 51.87410 131 LEU C N 1
ATOM 4681 C CA . LEU C 1 113 ? 20.12444 3.54709 -24.64668 1.000 44.91147 131 LEU C CA 1
ATOM 4682 C C . LEU C 1 113 ? 19.05848 3.27538 -25.68928 1.000 51.95014 131 LEU C C 1
ATOM 4683 O O . LEU C 1 113 ? 17.96857 3.84260 -25.61389 1.000 57.80241 131 LEU C O 1
ATOM 4688 N N . LEU C 1 114 ? 19.35119 2.41668 -26.65842 1.000 54.04523 132 LEU C N 1
ATOM 4689 C CA . LEU C 1 114 ? 18.49891 2.26003 -27.82650 1.000 54.46272 132 LEU C CA 1
ATOM 4690 C C . LEU C 1 114 ? 18.82613 0.92645 -28.48006 1.000 51.08222 132 LEU C C 1
ATOM 4691 O O . LEU C 1 114 ? 19.98740 0.65360 -28.78473 1.000 50.24774 132 LEU C O 1
ATOM 4696 N N . ARG C 1 115 ? 17.81718 0.09954 -28.66239 1.000 48.98757 133 ARG C N 1
ATOM 4697 C CA . ARG C 1 115 ? 17.96668 -1.17778 -29.35812 1.000 54.34358 133 ARG C CA 1
ATOM 4698 C C . ARG C 1 115 ? 16.59688 -1.51067 -29.91140 1.000 55.27703 133 ARG C C 1
ATOM 4699 O O . ARG C 1 115 ? 15.71776 -1.98060 -29.17300 1.000 54.99086 133 ARG C O 1
ATOM 4707 N N . PRO C 1 116 ? 16.35890 -1.24559 -31.19448 1.000 52.69367 134 PRO C N 1
ATOM 4708 C CA . PRO C 1 116 ? 15.05027 -1.54018 -31.79779 1.000 56.46723 134 PRO C CA 1
ATOM 4709 C C . PRO C 1 116 ? 14.58671 -2.96552 -31.51015 1.000 50.15634 134 PRO C C 1
ATOM 4710 O O . PRO C 1 116 ? 15.35082 -3.92948 -31.61898 1.000 50.10956 134 PRO C O 1
ATOM 4714 N N . GLU C 1 117 ? 13.31725 -3.08530 -31.11671 1.000 55.18591 135 GLU C N 1
ATOM 4715 C CA . GLU C 1 117 ? 12.80042 -4.36372 -30.64849 1.000 53.48086 135 GLU C CA 1
ATOM 4716 C C . GLU C 1 117 ? 12.53530 -5.31592 -31.80882 1.000 55.75606 135 GLU C C 1
ATOM 4717 O O . GLU C 1 117 ? 12.81287 -6.51616 -31.70340 1.000 55.38369 135 GLU C O 1
ATOM 4723 N N . ARG C 1 118 ? 12.01097 -4.80882 -32.92457 1.000 51.46124 136 ARG C N 1
ATOM 4724 C CA . ARG C 1 118 ? 11.72425 -5.63138 -34.10046 1.000 55.03856 136 ARG C CA 1
ATOM 4725 C C . ARG C 1 118 ? 12.36630 -5.00487 -35.33569 1.000 52.25311 136 ARG C C 1
ATOM 4726 O O . ARG C 1 118 ? 11.68231 -4.37952 -36.15755 1.000 52.60354 136 ARG C O 1
ATOM 4734 N N . PRO C 1 119 ? 13.68050 -5.17448 -35.50612 1.000 45.03635 137 PRO C N 1
ATOM 4735 C CA . PRO C 1 119 ? 14.38203 -4.51036 -36.61410 1.000 50.28594 137 PRO C CA 1
ATOM 4736 C C . PRO C 1 119 ? 13.96026 -5.05881 -37.97154 1.000 47.98817 137 PRO C C 1
ATOM 4737 O O . PRO C 1 119 ? 13.78723 -6.26872 -38.14872 1.000 47.34715 137 PRO C O 1
ATOM 4741 N N . GLY C 1 120 ? 13.81533 -4.15222 -38.94034 1.000 49.97491 138 GLY C N 1
ATOM 4742 C CA . GLY C 1 120 ? 13.45790 -4.51261 -40.29529 1.000 40.36531 138 GLY C CA 1
ATOM 4743 C C . GLY C 1 120 ? 14.66464 -4.58216 -41.21830 1.000 50.24940 138 GLY C C 1
ATOM 4744 O O . GLY C 1 120 ? 15.81778 -4.45201 -40.79678 1.000 41.54243 138 GLY C O 1
ATOM 4745 N N . ASP C 1 121 ? 14.36994 -4.78528 -42.51632 1.000 54.59689 139 ASP C N 1
ATOM 4746 C CA . ASP C 1 121 ? 15.40181 -4.99749 -43.53278 1.000 54.49541 139 ASP C CA 1
ATOM 4747 C C . ASP C 1 121 ? 16.27601 -3.76475 -43.75565 1.000 47.15176 139 ASP C C 1
ATOM 4748 O O . ASP C 1 121 ? 17.40152 -3.90648 -44.24399 1.000 50.60569 139 ASP C O 1
ATOM 4753 N N . THR C 1 122 ? 15.81764 -2.57035 -43.38668 1.000 42.25864 140 THR C N 1
ATOM 4754 C CA . THR C 1 122 ? 16.68418 -1.39934 -43.43582 1.000 43.51802 140 THR C CA 1
ATOM 4755 C C . THR C 1 122 ? 17.48858 -1.20619 -42.15838 1.000 44.84389 140 THR C C 1
ATOM 4756 O O . THR C 1 122 ? 18.15733 -0.17789 -42.01953 1.000 49.00225 140 THR C O 1
ATOM 4760 N N . GLN C 1 123 ? 17.44764 -2.16544 -41.22746 1.000 45.75600 141 GLN C N 1
ATOM 4761 C CA . GLN C 1 123 ? 18.16032 -2.04039 -39.96074 1.000 45.26014 141 GLN C CA 1
ATOM 4762 C C . GLN C 1 123 ? 19.22390 -3.11912 -39.78654 1.000 42.59070 141 GLN C C 1
ATOM 4763 O O . GLN C 1 123 ? 19.73731 -3.30751 -38.67600 1.000 40.07444 141 GLN C O 1
ATOM 4769 N N . TYR C 1 124 ? 19.57994 -3.81173 -40.86190 1.000 36.01864 142 TYR C N 1
ATOM 4770 C CA . TYR C 1 124 ? 20.69140 -4.76153 -40.85558 1.000 36.44204 142 TYR C CA 1
ATOM 4771 C C . TYR C 1 124 ? 21.93809 -3.97360 -41.26043 1.000 44.14803 142 TYR C C 1
ATOM 4772 O O . TYR C 1 124 ? 22.13193 -3.64373 -42.43218 1.000 44.47579 142 TYR C O 1
ATOM 4781 N N . VAL C 1 125 ? 22.78254 -3.65142 -40.28449 1.000 44.21520 143 VAL C N 1
ATOM 4782 C CA . VAL C 1 125 ? 23.81647 -2.63941 -40.48562 1.000 43.39411 143 VAL C CA 1
ATOM 4783 C C . VAL C 1 125 ? 25.14856 -3.26189 -40.87882 1.000 39.81070 143 VAL C C 1
ATOM 4784 O O . VAL C 1 125 ? 25.68246 -3.00346 -41.96592 1.000 38.73299 143 VAL C O 1
ATOM 4788 N N . ALA C 1 126 ? 25.69515 -4.07583 -39.99448 1.000 41.64074 144 ALA C N 1
ATOM 4789 C CA . ALA C 1 126 ? 27.04269 -4.57388 -40.18791 1.000 45.86761 144 ALA C CA 1
ATOM 4790 C C . ALA C 1 126 ? 27.02306 -5.89484 -40.94647 1.000 45.40299 144 ALA C C 1
ATOM 4791 O O . ALA C 1 126 ? 25.97171 -6.49812 -41.19943 1.000 46.14781 144 ALA C O 1
ATOM 4793 N N . ALA C 1 127 ? 28.21795 -6.33695 -41.30915 1.000 44.24724 145 ALA C N 1
ATOM 4794 C CA . ALA C 1 127 ? 28.37792 -7.61913 -41.96682 1.000 46.71167 145 ALA C CA 1
ATOM 4795 C C . ALA C 1 127 ? 28.21130 -8.74382 -40.94842 1.000 45.86431 145 ALA C C 1
ATOM 4796 O O . ALA C 1 127 ? 28.75549 -8.67190 -39.83907 1.000 47.63700 145 ALA C O 1
ATOM 4798 N N . ASN C 1 128 ? 27.45260 -9.78238 -41.31363 1.000 44.80291 146 ASN C N 1
ATOM 4799 C CA . ASN C 1 128 ? 27.23838 -10.91833 -40.42355 1.000 43.82020 146 ASN C CA 1
ATOM 4800 C C . ASN C 1 128 ? 28.31350 -11.98824 -40.56818 1.000 49.06032 146 ASN C C 1
ATOM 4801 O O . ASN C 1 128 ? 28.02108 -13.17629 -40.42051 1.000 57.01945 146 ASN C O 1
ATOM 4806 N N . ASP C 1 129 ? 29.55679 -11.58328 -40.84576 1.000 53.04838 147 ASP C N 1
ATOM 4807 C CA . ASP C 1 129 ? 30.71624 -12.46096 -40.99134 1.000 48.59075 147 ASP C CA 1
ATOM 4808 C C . ASP C 1 129 ? 31.95413 -11.71058 -40.51825 1.000 47.21734 147 ASP C C 1
ATOM 4809 O O . ASP C 1 129 ? 32.26569 -10.64428 -41.05572 1.000 48.95203 147 ASP C O 1
ATOM 4814 N N . PRO C 1 130 ? 32.68386 -12.22664 -39.51688 1.000 59.44689 148 PRO C N 1
ATOM 4815 C CA . PRO C 1 130 ? 33.83576 -11.47760 -38.96931 1.000 48.84842 148 PRO C CA 1
ATOM 4816 C C . PRO C 1 130 ? 34.97231 -11.25908 -39.95492 1.000 53.01363 148 PRO C C 1
ATOM 4817 O O . PRO C 1 130 ? 35.76817 -10.33231 -39.75228 1.000 53.92941 148 PRO C O 1
ATOM 4821 N N . ALA C 1 131 ? 35.09276 -12.08223 -41.00092 1.000 48.94359 149 ALA C N 1
ATOM 4822 C CA . ALA C 1 131 ? 36.15054 -11.87868 -41.98090 1.000 49.47929 149 ALA C CA 1
ATOM 4823 C C . ALA C 1 131 ? 35.82432 -10.76848 -42.97145 1.000 47.00724 149 ALA C C 1
ATOM 4824 O O . ALA C 1 131 ? 36.70262 -10.36029 -43.73801 1.000 56.40018 149 ALA C O 1
ATOM 4826 N N . VAL C 1 132 ? 34.58891 -10.28519 -42.98466 1.000 46.88449 150 VAL C N 1
ATOM 4827 C CA . VAL C 1 132 ? 34.18880 -9.16243 -43.81959 1.000 50.52849 150 VAL C CA 1
ATOM 4828 C C . VAL C 1 132 ? 34.13036 -7.92498 -42.93684 1.000 46.92346 150 VAL C C 1
ATOM 4829 O O . VAL C 1 132 ? 33.53832 -7.95992 -41.85227 1.000 46.69447 150 VAL C O 1
ATOM 4833 N N . SER C 1 133 ? 34.73815 -6.83097 -43.39272 1.000 51.60450 151 SER C N 1
ATOM 4834 C CA . SER C 1 133 ? 34.92323 -5.66648 -42.53588 1.000 45.96858 151 SER C CA 1
ATOM 4835 C C . SER C 1 133 ? 33.76630 -4.69096 -42.67713 1.000 41.61503 151 SER C C 1
ATOM 4836 O O . SER C 1 133 ? 33.12427 -4.59813 -43.72352 1.000 42.44540 151 SER C O 1
ATOM 4839 N N . THR C 1 134 ? 33.50616 -3.97104 -41.59476 1.000 43.28489 152 THR C N 1
ATOM 4840 C CA . THR C 1 134 ? 32.52592 -2.89975 -41.55597 1.000 40.44381 152 THR C CA 1
ATOM 4841 C C . THR C 1 134 ? 33.24860 -1.66946 -41.04177 1.000 38.98445 152 THR C C 1
ATOM 4842 O O . THR C 1 134 ? 33.96979 -1.75143 -40.04022 1.000 46.94683 152 THR C O 1
ATOM 4846 N N . VAL C 1 135 ? 33.08090 -0.54501 -41.73333 1.000 38.04407 153 VAL C N 1
ATOM 4847 C CA . VAL C 1 135 ? 33.60437 0.73217 -41.26270 1.000 41.25949 153 VAL C CA 1
ATOM 4848 C C . VAL C 1 135 ? 32.42818 1.67201 -41.05914 1.000 34.55078 153 VAL C C 1
ATOM 4849 O O . VAL C 1 135 ? 31.33241 1.45721 -41.58111 1.000 41.56834 153 VAL C O 1
ATOM 4853 N N . GLY C 1 136 ? 32.66306 2.71065 -40.26937 1.000 32.91024 154 GLY C N 1
ATOM 4854 C CA . GLY C 1 136 ? 31.59521 3.61712 -39.90165 1.000 31.51240 154 GLY C CA 1
ATOM 4855 C C . GLY C 1 136 ? 32.14898 4.98853 -39.62457 1.000 32.66942 154 GLY C C 1
ATOM 4856 O O . GLY C 1 136 ? 33.31955 5.14245 -39.26143 1.000 38.74751 154 GLY C O 1
ATOM 4857 N N . LEU C 1 137 ? 31.29611 5.99179 -39.79108 1.000 32.25581 155 LEU C N 1
ATOM 4858 C CA . LEU C 1 137 ? 31.66406 7.37708 -39.54520 1.000 36.79628 155 LEU C CA 1
ATOM 4859 C C . LEU C 1 137 ? 30.47409 8.08325 -38.90017 1.000 44.10901 155 LEU C C 1
ATOM 4860 O O . LEU C 1 137 ? 29.39059 8.14925 -39.49430 1.000 44.13979 155 LEU C O 1
ATOM 4865 N N . VAL C 1 138 ? 30.65625 8.59121 -37.68712 1.000 33.97805 156 VAL C N 1
ATOM 4866 C CA . VAL C 1 138 ? 29.61874 9.41266 -37.07897 1.000 41.96335 156 VAL C CA 1
ATOM 4867 C C . VAL C 1 138 ? 29.75221 10.82174 -37.62065 1.000 35.63668 156 VAL C C 1
ATOM 4868 O O . VAL C 1 138 ? 30.84468 11.39319 -37.62191 1.000 38.46977 156 VAL C O 1
ATOM 4872 N N . ALA C 1 139 ? 28.64000 11.40053 -38.03788 1.000 36.40038 157 ALA C N 1
ATOM 4873 C CA . ALA C 1 139 ? 28.65267 12.75628 -38.54949 1.000 48.52650 157 ALA C CA 1
ATOM 4874 C C . ALA C 1 139 ? 27.33103 13.42993 -38.21013 1.000 59.55050 157 ALA C C 1
ATOM 4875 O O . ALA C 1 139 ? 26.43452 12.82953 -37.60975 1.000 53.95139 157 ALA C O 1
ATOM 4877 N N . GLN C 1 140 ? 27.23076 14.69655 -38.59847 1.000 67.30809 158 GLN C N 1
ATOM 4878 C CA . GLN C 1 140 ? 26.04268 15.51166 -38.41888 1.000 73.99566 158 GLN C CA 1
ATOM 4879 C C . GLN C 1 140 ? 25.34977 15.63083 -39.76629 1.000 68.98656 158 GLN C C 1
ATOM 4880 O O . GLN C 1 140 ? 25.99367 15.58017 -40.81694 1.000 77.62280 158 GLN C O 1
ATOM 4886 N N . GLY C 1 141 ? 24.02721 15.74444 -39.73771 1.000 78.18094 159 GLY C N 1
ATOM 4887 C CA . GLY C 1 141 ? 23.25989 15.85047 -40.95801 1.000 82.70691 159 GLY C CA 1
ATOM 4888 C C . GLY C 1 141 ? 22.98381 17.29179 -41.32848 1.000 90.66822 159 GLY C C 1
ATOM 4889 O O . GLY C 1 141 ? 23.45829 18.23320 -40.69181 1.000 91.58199 159 GLY C O 1
ATOM 4890 N N . LEU C 1 142 ? 22.18394 17.44899 -42.38576 1.000 93.63084 160 LEU C N 1
ATOM 4891 C CA . LEU C 1 142 ? 21.76201 18.75350 -42.87211 1.000 85.33532 160 LEU C CA 1
ATOM 4892 C C . LEU C 1 142 ? 21.32423 19.66291 -41.72559 1.000 83.31395 160 LEU C C 1
ATOM 4893 O O . LEU C 1 142 ? 21.56476 20.87337 -41.76797 1.000 92.98991 160 LEU C O 1
ATOM 4898 N N . ALA C 1 143 ? 20.71190 19.08751 -40.68442 1.000 83.81699 161 ALA C N 1
ATOM 4899 C CA . ALA C 1 143 ? 20.25401 19.83913 -39.52153 1.000 66.94407 161 ALA C CA 1
ATOM 4900 C C . ALA C 1 143 ? 21.11538 19.61959 -38.29256 1.000 87.64131 161 ALA C C 1
ATOM 4901 O O . ALA C 1 143 ? 20.81407 20.18854 -37.23794 1.000 94.16786 161 ALA C O 1
ATOM 4903 N N . GLY C 1 144 ? 22.16524 18.80243 -38.38922 1.000 91.37077 162 GLY C N 1
ATOM 4904 C CA . GLY C 1 144 ? 23.06025 18.57131 -37.26741 1.000 86.41047 162 GLY C CA 1
ATOM 4905 C C . GLY C 1 144 ? 22.73175 17.38119 -36.38867 1.000 86.94003 162 GLY C C 1
ATOM 4906 O O . GLY C 1 144 ? 23.52547 17.06888 -35.49126 1.000 96.51022 162 GLY C O 1
ATOM 4907 N N . GLU C 1 145 ? 21.58937 16.72142 -36.60122 1.000 77.34983 163 GLU C N 1
ATOM 4908 C CA . GLU C 1 145 ? 21.29453 15.47479 -35.90770 1.000 68.45896 163 GLU C CA 1
ATOM 4909 C C . GLU C 1 145 ? 22.42457 14.46572 -36.12741 1.000 75.99151 163 GLU C C 1
ATOM 4910 O O . GLU C 1 145 ? 23.11947 14.50579 -37.15229 1.000 74.33993 163 GLU C O 1
ATOM 4916 N N . PRO C 1 146 ? 22.62956 13.54937 -35.18066 1.000 68.87911 164 PRO C N 1
ATOM 4917 C CA . PRO C 1 146 ? 23.67919 12.53548 -35.34585 1.000 64.78894 164 PRO C CA 1
ATOM 4918 C C . PRO C 1 146 ? 23.31944 11.54443 -36.44953 1.000 57.45475 164 PRO C C 1
ATOM 4919 O O . PRO C 1 146 ? 22.18546 11.06355 -36.52729 1.000 59.17832 164 PRO C O 1
ATOM 4923 N N . LEU C 1 147 ? 24.29620 11.24872 -37.31306 1.000 46.21939 165 LEU C N 1
ATOM 4924 C CA . LEU C 1 147 ? 24.11944 10.31698 -38.42161 1.000 43.66969 165 LEU C CA 1
ATOM 4925 C C . LEU C 1 147 ? 25.28499 9.34125 -38.44923 1.000 41.67058 165 LEU C C 1
ATOM 4926 O O . LEU C 1 147 ? 26.40020 9.68195 -38.04768 1.000 42.65378 165 LEU C O 1
ATOM 4931 N N . LEU C 1 148 ? 25.02051 8.12349 -38.92291 1.000 35.16215 166 LEU C N 1
ATOM 4932 C CA . LEU C 1 148 ? 26.03958 7.08056 -39.02880 1.000 37.87905 166 LEU C CA 1
ATOM 4933 C C . LEU C 1 148 ? 26.19310 6.66796 -40.49750 1.000 44.46879 166 LEU C C 1
ATOM 4934 O O . LEU C 1 148 ? 25.28266 6.04797 -41.06792 1.000 39.21278 166 LEU C O 1
ATOM 4939 N N . PHE C 1 149 ? 27.32788 7.01846 -41.11545 1.000 38.75552 167 PHE C N 1
ATOM 4940 C CA . PHE C 1 149 ? 27.66536 6.49928 -42.44237 1.000 35.57449 167 PHE C CA 1
ATOM 4941 C C . PHE C 1 149 ? 28.26759 5.11482 -42.27357 1.000 38.15684 167 PHE C C 1
ATOM 4942 O O . PHE C 1 149 ? 29.18844 4.93941 -41.47260 1.000 42.64051 167 PHE C O 1
ATOM 4950 N N . VAL C 1 150 ? 27.78353 4.12371 -43.02548 1.000 35.11277 168 VAL C N 1
ATOM 4951 C CA . VAL C 1 150 ? 28.30527 2.76558 -42.87368 1.000 31.85927 168 VAL C CA 1
ATOM 4952 C C . VAL C 1 150 ? 28.80634 2.24050 -44.21836 1.000 35.76101 168 VAL C C 1
ATOM 4953 O O . VAL C 1 150 ? 28.06496 2.23750 -45.20363 1.000 36.19590 168 VAL C O 1
ATOM 4957 N N . GLY C 1 151 ? 30.06031 1.77743 -44.24395 1.000 37.38141 169 GLY C N 1
ATOM 4958 C CA . GLY C 1 151 ? 30.60424 1.01275 -45.34582 1.000 30.96659 169 GLY C CA 1
ATOM 4959 C C . GLY C 1 151 ? 30.67963 -0.46395 -45.00129 1.000 36.26746 169 GLY C C 1
ATOM 4960 O O . GLY C 1 151 ? 31.39410 -0.86390 -44.07483 1.000 35.41452 169 GLY C O 1
ATOM 4961 N N . ARG C 1 152 ? 29.93846 -1.28497 -45.73420 1.000 36.42903 170 ARG C N 1
ATOM 4962 C CA . ARG C 1 152 ? 29.76401 -2.69523 -45.41130 1.000 41.27572 170 ARG C CA 1
ATOM 4963 C C . ARG C 1 152 ? 30.25915 -3.51195 -46.59727 1.000 42.73627 170 ARG C C 1
ATOM 4964 O O . ARG C 1 152 ? 29.88360 -3.23212 -47.73960 1.000 37.05463 170 ARG C O 1
ATOM 4972 N N . GLY C 1 153 ? 31.13397 -4.49068 -46.33275 1.000 43.77862 171 GLY C N 1
ATOM 4973 C CA . GLY C 1 153 ? 31.60562 -5.35543 -47.39677 1.000 37.09881 171 GLY C CA 1
ATOM 4974 C C . GLY C 1 153 ? 30.59472 -6.42928 -47.76185 1.000 39.88616 171 GLY C C 1
ATOM 4975 O O . GLY C 1 153 ? 29.64771 -6.68280 -47.02218 1.000 49.94640 171 GLY C O 1
ATOM 4976 N N . TYR C 1 154 ? 30.80151 -7.05812 -48.92292 1.000 46.55608 172 TYR C N 1
ATOM 4977 C CA . TYR C 1 154 ? 29.83420 -8.01998 -49.44485 1.000 43.85649 172 TYR C CA 1
ATOM 4978 C C . TYR C 1 154 ? 29.84443 -9.30104 -48.61534 1.000 46.22515 172 TYR C C 1
ATOM 4979 O O . TYR C 1 154 ? 30.90623 -9.78935 -48.21480 1.000 46.63877 172 TYR C O 1
ATOM 4988 N N . THR C 1 155 ? 28.65320 -9.84384 -48.34608 1.000 48.35969 173 THR C N 1
ATOM 4989 C CA . THR C 1 155 ? 28.51252 -11.10889 -47.63276 1.000 51.47746 173 THR C CA 1
ATOM 4990 C C . THR C 1 155 ? 27.68787 -12.06710 -48.47474 1.000 59.70793 173 THR C C 1
ATOM 4991 O O . THR C 1 155 ? 26.57228 -11.73362 -48.88935 1.000 59.96345 173 THR C O 1
ATOM 4995 N N . SER C 1 156 ? 28.23554 -13.26471 -48.69415 1.000 71.74622 174 SER C N 1
ATOM 4996 C CA . SER C 1 156 ? 27.63914 -14.23468 -49.60542 1.000 77.38817 174 SER C CA 1
ATOM 4997 C C . SER C 1 156 ? 26.48402 -14.98212 -48.95517 1.000 91.06333 174 SER C C 1
ATOM 4998 O O . SER C 1 156 ? 25.42730 -15.16450 -49.57476 1.000 100.23641 174 SER C O 1
ATOM 5001 N N . ARG C 1 157 ? 26.67130 -15.42140 -47.71635 1.000 103.12379 175 ARG C N 1
ATOM 5002 C CA . ARG C 1 157 ? 25.68343 -16.22082 -47.00683 1.000 111.91925 175 ARG C CA 1
ATOM 5003 C C . ARG C 1 157 ? 24.67899 -15.33236 -46.27812 1.000 111.39990 175 ARG C C 1
ATOM 5004 O O . ARG C 1 157 ? 25.00483 -14.22731 -45.82344 1.000 97.64070 175 ARG C O 1
ATOM 5012 N N . GLY C 1 158 ? 23.44412 -15.82026 -46.18968 1.000 102.82881 176 GLY C N 1
ATOM 5013 C CA . GLY C 1 158 ? 22.40942 -15.16207 -45.41913 1.000 104.07675 176 GLY C CA 1
ATOM 5014 C C . GLY C 1 158 ? 21.44066 -14.37153 -46.28297 1.000 115.34561 176 GLY C C 1
ATOM 5015 O O . GLY C 1 158 ? 21.60976 -14.21855 -47.49700 1.000 121.68125 176 GLY C O 1
ATOM 5016 N N . VAL C 1 159 ? 20.38999 -13.87015 -45.61978 1.000 97.29863 177 VAL C N 1
ATOM 5017 C CA . VAL C 1 159 ? 19.41484 -13.03017 -46.30520 1.000 100.30623 177 VAL C CA 1
ATOM 5018 C C . VAL C 1 159 ? 20.02889 -11.67659 -46.64052 1.000 102.88238 177 VAL C C 1
ATOM 5019 O O . VAL C 1 159 ? 19.59159 -11.00189 -47.58588 1.000 106.20591 177 VAL C O 1
ATOM 5023 N N . GLY C 1 160 ? 21.06076 -11.27008 -45.90441 1.000 96.89223 178 GLY C N 1
ATOM 5024 C CA . GLY C 1 160 ? 21.79435 -10.06436 -46.22165 1.000 79.87573 178 GLY C CA 1
ATOM 5025 C C . GLY C 1 160 ? 22.67398 -10.25667 -47.44411 1.000 93.01816 178 GLY C C 1
ATOM 5026 O O . GLY C 1 160 ? 22.68841 -11.30167 -48.09720 1.000 109.31942 178 GLY C O 1
ATOM 5027 N N . GLY C 1 161 ? 23.44544 -9.21283 -47.74298 1.000 84.88490 179 GLY C N 1
ATOM 5028 C CA . GLY C 1 161 ? 24.17283 -9.15216 -48.99117 1.000 87.63187 179 GLY C CA 1
ATOM 5029 C C . GLY C 1 161 ? 23.43229 -8.44886 -50.10673 1.000 97.36203 179 GLY C C 1
ATOM 5030 O O . GLY C 1 161 ? 24.00484 -8.25887 -51.18758 1.000 94.96386 179 GLY C O 1
ATOM 5031 N N . GLY C 1 162 ? 22.16478 -8.09529 -49.89489 1.000 86.58534 180 GLY C N 1
ATOM 5032 C CA . GLY C 1 162 ? 21.47840 -7.14707 -50.74717 1.000 59.39127 180 GLY C CA 1
ATOM 5033 C C . GLY C 1 162 ? 21.46100 -5.80188 -50.04716 1.000 59.48640 180 GLY C C 1
ATOM 5034 O O . GLY C 1 162 ? 20.63038 -4.94591 -50.36037 1.000 71.14900 180 GLY C O 1
ATOM 5035 N N . ILE C 1 163 ? 22.35776 -5.60711 -49.08312 1.000 51.98786 181 ILE C N 1
ATOM 5036 C CA . ILE C 1 163 ? 22.42873 -4.36433 -48.31766 1.000 48.24183 181 ILE C CA 1
ATOM 5037 C C . ILE C 1 163 ? 23.37051 -3.42882 -49.05770 1.000 45.18134 181 ILE C C 1
ATOM 5038 O O . ILE C 1 163 ? 24.46935 -3.85268 -49.44730 1.000 43.43219 181 ILE C O 1
ATOM 5043 N N . PRO C 1 164 ? 22.98156 -2.17232 -49.27757 1.000 43.39806 182 PRO C N 1
ATOM 5044 C CA . PRO C 1 164 ? 23.85122 -1.25595 -50.01491 1.000 42.16047 182 PRO C CA 1
ATOM 5045 C C . PRO C 1 164 ? 25.22060 -1.18022 -49.37806 1.000 41.89335 182 PRO C C 1
ATOM 5046 O O . PRO C 1 164 ? 25.36536 -1.30150 -48.14617 1.000 42.62479 182 PRO C O 1
ATOM 5050 N N . PRO C 1 165 ? 26.27191 -1.02015 -50.18382 1.000 39.92720 183 PRO C N 1
ATOM 5051 C CA . PRO C 1 165 ? 27.63029 -1.01713 -49.61416 1.000 38.45607 183 PRO C CA 1
ATOM 5052 C C . PRO C 1 165 ? 27.94390 0.21138 -48.76486 1.000 37.42057 183 PRO C C 1
ATOM 5053 O O . PRO C 1 165 ? 28.74259 0.12026 -47.82035 1.000 37.59297 183 PRO C O 1
ATOM 5057 N N . ILE C 1 166 ? 27.36316 1.36432 -49.08516 1.000 34.89755 184 ILE C N 1
ATOM 5058 C CA . ILE C 1 166 ? 27.46835 2.55840 -48.25173 1.000 38.80375 184 ILE C CA 1
ATOM 5059 C C . ILE C 1 166 ? 26.06305 3.06465 -47.97828 1.000 38.13140 184 ILE C C 1
ATOM 5060 O O . ILE C 1 166 ? 25.28293 3.25887 -48.91677 1.000 32.28658 184 ILE C O 1
ATOM 5065 N N . THR C 1 167 ? 25.74026 3.26984 -46.69203 1.000 36.52978 185 THR C N 1
ATOM 5066 C CA . THR C 1 167 ? 24.42350 3.73888 -46.26386 1.000 35.27687 185 THR C CA 1
ATOM 5067 C C . THR C 1 167 ? 24.58503 4.89380 -45.28280 1.000 40.95981 185 THR C C 1
ATOM 5068 O O . THR C 1 167 ? 25.59812 4.99766 -44.58591 1.000 36.71669 185 THR C O 1
ATOM 5072 N N . THR C 1 168 ? 23.55873 5.74270 -45.20925 1.000 37.28186 186 THR C N 1
ATOM 5073 C CA . THR C 1 168 ? 23.48688 6.84293 -44.24935 1.000 34.30722 186 THR C CA 1
ATOM 5074 C C . THR C 1 168 ? 22.30948 6.57104 -43.32080 1.000 41.35454 186 THR C C 1
ATOM 5075 O O . THR C 1 168 ? 21.14468 6.63090 -43.74854 1.000 37.26034 186 THR C O 1
ATOM 5079 N N . ARG C 1 169 ? 22.61384 6.30787 -42.04750 1.000 40.30999 187 ARG C N 1
ATOM 5080 C CA . ARG C 1 169 ? 21.64443 5.79356 -41.09161 1.000 39.37612 187 ARG C CA 1
ATOM 5081 C C . ARG C 1 169 ? 21.44928 6.77161 -39.93803 1.000 42.88930 187 ARG C C 1
ATOM 5082 O O . ARG C 1 169 ? 22.38878 7.45563 -39.50235 1.000 36.89353 187 ARG C O 1
ATOM 5090 N N . ALA C 1 170 ? 20.20998 6.82228 -39.45283 1.000 41.81699 188 ALA C N 1
ATOM 5091 C CA . ALA C 1 170 ? 19.81595 7.70795 -38.37008 1.000 47.58817 188 ALA C CA 1
ATOM 5092 C C . ALA C 1 170 ? 20.21368 7.11623 -37.02977 1.000 44.13686 188 ALA C C 1
ATOM 5093 O O . ALA C 1 170 ? 19.96907 5.93719 -36.76108 1.000 47.96335 188 ALA C O 1
ATOM 5095 N N . LEU C 1 171 ? 20.81681 7.94675 -36.18513 1.000 45.47906 189 LEU C N 1
ATOM 5096 C CA . LEU C 1 171 ? 21.19450 7.52364 -34.84742 1.000 43.93241 189 LEU C CA 1
ATOM 5097 C C . LEU C 1 171 ? 20.15072 7.87895 -33.80347 1.000 50.86791 189 LEU C C 1
ATOM 5098 O O . LEU C 1 171 ? 19.91041 7.08654 -32.88886 1.000 58.44884 189 LEU C O 1
ATOM 5103 N N . TRP C 1 172 ? 19.50269 9.03490 -33.91526 1.000 51.34113 190 TRP C N 1
ATOM 5104 C CA . TRP C 1 172 ? 18.44403 9.42989 -32.98513 1.000 55.42696 190 TRP C CA 1
ATOM 5105 C C . TRP C 1 172 ? 17.23391 9.94815 -33.75867 1.000 53.01615 190 TRP C C 1
ATOM 5106 O O . TRP C 1 172 ? 16.92150 11.14183 -33.72120 1.000 58.29962 190 TRP C O 1
ATOM 5117 N N . PRO C 1 173 ? 16.51589 9.06503 -34.44863 1.000 53.19984 191 PRO C N 1
ATOM 5118 C CA . PRO C 1 173 ? 15.34059 9.48036 -35.22373 1.000 50.84013 191 PRO C CA 1
ATOM 5119 C C . PRO C 1 173 ? 14.18756 9.81553 -34.30538 1.000 57.20761 191 PRO C C 1
ATOM 5120 O O . PRO C 1 173 ? 14.23357 9.50317 -33.10955 1.000 57.52628 191 PRO C O 1
ATOM 5124 N N . PRO C 1 174 ? 13.13583 10.43921 -34.83615 1.000 62.32941 192 PRO C N 1
ATOM 5125 C CA . PRO C 1 174 ? 11.94564 10.70831 -34.01007 1.000 54.75934 192 PRO C CA 1
ATOM 5126 C C . PRO C 1 174 ? 11.36630 9.46854 -33.33928 1.000 60.57377 192 PRO C C 1
ATOM 5127 O O . PRO C 1 174 ? 11.03105 9.50627 -32.14716 1.000 56.62281 192 PRO C O 1
ATOM 5131 N N . ASP C 1 175 ? 11.20984 8.37064 -34.08447 1.000 61.14371 193 ASP C N 1
ATOM 5132 C CA . ASP C 1 175 ? 10.78111 7.10395 -33.50546 1.000 58.49556 193 ASP C CA 1
ATOM 5133 C C . ASP C 1 175 ? 12.03183 6.32187 -33.13713 1.000 55.17087 193 ASP C C 1
ATOM 5134 O O . ASP C 1 175 ? 12.80471 5.95260 -34.03852 1.000 55.92007 193 ASP C O 1
ATOM 5139 N N . PRO C 1 176 ? 12.29161 6.06866 -31.84978 1.000 53.56197 194 PRO C N 1
ATOM 5140 C CA . PRO C 1 176 ? 13.51735 5.34206 -31.48981 1.000 54.24266 194 PRO C CA 1
ATOM 5141 C C . PRO C 1 176 ? 13.57673 3.96547 -32.11455 1.000 47.78459 194 PRO C C 1
ATOM 5142 O O . PRO C 1 176 ? 14.66711 3.48240 -32.41622 1.000 49.21059 194 PRO C O 1
ATOM 5146 N N . GLN C 1 177 ? 12.43017 3.32710 -32.35278 1.000 52.73258 195 GLN C N 1
ATOM 5147 C CA . GLN C 1 177 ? 12.45489 2.01470 -32.98171 1.000 48.29960 195 GLN C CA 1
ATOM 5148 C C . GLN C 1 177 ? 12.92118 2.06135 -34.42671 1.000 52.78369 195 GLN C C 1
ATOM 5149 O O . GLN C 1 177 ? 13.20092 0.99966 -34.99014 1.000 56.00945 195 GLN C O 1
ATOM 5155 N N . ALA C 1 178 ? 13.00040 3.24913 -35.03364 1.000 46.65875 196 ALA C N 1
ATOM 5156 C CA . ALA C 1 178 ? 13.55428 3.43633 -36.36549 1.000 45.64027 196 ALA C CA 1
ATOM 5157 C C . ALA C 1 178 ? 15.06718 3.64675 -36.34940 1.000 50.13157 196 ALA C C 1
ATOM 5158 O O . ALA C 1 178 ? 15.65960 3.87800 -37.40779 1.000 50.23461 196 ALA C O 1
ATOM 5160 N N . ALA C 1 179 ? 15.70670 3.56514 -35.18372 1.000 48.49407 197 ALA C N 1
ATOM 5161 C CA . ALA C 1 179 ? 17.13496 3.84400 -35.11475 1.000 45.43338 197 ALA C CA 1
ATOM 5162 C C . ALA C 1 179 ? 17.91305 2.89805 -36.01959 1.000 42.11416 197 ALA C C 1
ATOM 5163 O O . ALA C 1 179 ? 17.56835 1.72238 -36.16669 1.000 40.67497 197 ALA C O 1
ATOM 5165 N N . PHE C 1 180 ? 18.97170 3.44066 -36.63337 1.000 36.27626 198 PHE C N 1
ATOM 5166 C CA . PHE C 1 180 ? 19.92409 2.75279 -37.50640 1.000 38.81853 198 PHE C CA 1
ATOM 5167 C C . PHE C 1 180 ? 19.35423 2.40957 -38.87745 1.000 42.42698 198 PHE C C 1
ATOM 5168 O O . PHE C 1 180 ? 20.02349 1.72631 -39.65792 1.000 40.15429 198 PHE C O 1
ATOM 5176 N N . SER C 1 181 ? 18.14828 2.86868 -39.19971 1.000 40.63851 199 SER C N 1
ATOM 5177 C CA . SER C 1 181 ? 17.57050 2.65180 -40.51444 1.000 46.11543 199 SER C CA 1
ATOM 5178 C C . SER C 1 181 ? 18.01546 3.74767 -41.46800 1.000 42.23348 199 SER C C 1
ATOM 5179 O O . SER C 1 181 ? 18.36908 4.85595 -41.05738 1.000 45.31783 199 SER C O 1
ATOM 5182 N N . TYR C 1 182 ? 18.05258 3.40820 -42.74569 1.000 42.92052 200 TYR C N 1
ATOM 5183 C CA . TYR C 1 182 ? 18.41287 4.35853 -43.78374 1.000 39.05487 200 TYR C CA 1
ATOM 5184 C C . TYR C 1 182 ? 17.17550 4.64879 -44.61402 1.000 41.34245 200 TYR C C 1
ATOM 5185 O O . TYR C 1 182 ? 16.38310 3.74432 -44.88821 1.000 44.92730 200 TYR C O 1
ATOM 5194 N N . GLU C 1 183 ? 16.98379 5.91553 -44.97438 1.000 47.07998 201 GLU C N 1
ATOM 5195 C CA . GLU C 1 183 ? 15.88283 6.25878 -45.86607 1.000 54.68651 201 GLU C CA 1
ATOM 5196 C C . GLU C 1 183 ? 16.13745 5.67431 -47.26584 1.000 53.37307 201 GLU C C 1
ATOM 5197 O O . GLU C 1 183 ? 17.25041 5.26151 -47.59946 1.000 46.46155 201 GLU C O 1
ATOM 5203 N N . GLU C 1 184 ? 15.07609 5.64364 -48.08064 1.000 58.59879 202 GLU C N 1
ATOM 5204 C CA . GLU C 1 184 ? 15.09971 4.93779 -49.36318 1.000 65.53861 202 GLU C CA 1
ATOM 5205 C C . GLU C 1 184 ? 16.23900 5.39561 -50.26800 1.000 60.91603 202 GLU C C 1
ATOM 5206 O O . GLU C 1 184 ? 16.84718 4.57508 -50.96343 1.000 61.68272 202 GLU C O 1
ATOM 5212 N N . THR C 1 185 ? 16.53364 6.69785 -50.28560 1.000 56.61013 203 THR C N 1
ATOM 5213 C CA . THR C 1 185 ? 17.56618 7.24673 -51.15482 1.000 53.76287 203 THR C CA 1
ATOM 5214 C C . THR C 1 185 ? 18.89922 7.46045 -50.44131 1.000 48.01492 203 THR C C 1
ATOM 5215 O O . THR C 1 185 ? 19.87525 7.83414 -51.09464 1.000 53.88653 203 THR C O 1
ATOM 5219 N N . ALA C 1 186 ? 18.98223 7.20240 -49.13477 1.000 46.43048 204 ALA C N 1
ATOM 5220 C CA . ALA C 1 186 ? 20.21366 7.44512 -48.38427 1.000 45.52893 204 ALA C CA 1
ATOM 5221 C C . ALA C 1 186 ? 21.18467 6.26899 -48.47843 1.000 41.58859 204 ALA C C 1
ATOM 5222 O O . ALA C 1 186 ? 21.62824 5.73471 -47.45642 1.000 40.54430 204 ALA C O 1
ATOM 5224 N N . LYS C 1 187 ? 21.51869 5.86128 -49.70050 1.000 42.02978 205 LYS C N 1
ATOM 5225 C CA . LYS C 1 187 ? 22.37537 4.71030 -49.94939 1.000 40.16441 205 LYS C CA 1
ATOM 5226 C C . LYS C 1 187 ? 23.07331 4.89294 -51.29388 1.000 44.37772 205 LYS C C 1
ATOM 5227 O O . LYS C 1 187 ? 22.58554 5.58990 -52.18702 1.000 39.80847 205 LYS C O 1
ATOM 5233 N N . LEU C 1 188 ? 24.22033 4.25430 -51.42835 1.000 41.62983 206 LEU C N 1
ATOM 5234 C CA . LEU C 1 188 ? 24.87008 4.10703 -52.72308 1.000 43.60620 206 LEU C CA 1
ATOM 5235 C C . LEU C 1 188 ? 24.27440 2.87836 -53.40667 1.000 46.43996 206 LEU C C 1
ATOM 5236 O O . LEU C 1 188 ? 24.53411 1.74666 -52.99056 1.000 47.61880 206 LEU C O 1
ATOM 5241 N N . ALA C 1 189 ? 23.44942 3.10286 -54.42688 1.000 57.63153 207 ALA C N 1
ATOM 5242 C CA . ALA C 1 189 ? 22.81864 2.01585 -55.16992 1.000 53.54524 207 ALA C CA 1
ATOM 5243 C C . ALA C 1 189 ? 23.82056 1.41009 -56.15418 1.000 58.45302 207 ALA C C 1
ATOM 5244 O O . ALA C 1 189 ? 24.28429 2.09403 -57.07333 1.000 58.58414 207 ALA C O 1
ATOM 5246 N N . VAL C 1 190 ? 24.14074 0.13030 -55.96378 1.000 58.44963 208 VAL C N 1
ATOM 5247 C CA . VAL C 1 190 ? 25.19371 -0.55795 -56.70265 1.000 59.25362 208 VAL C CA 1
ATOM 5248 C C . VAL C 1 190 ? 24.63946 -1.86601 -57.26366 1.000 55.03330 208 VAL C C 1
ATOM 5249 O O . VAL C 1 190 ? 24.16988 -2.72095 -56.50476 1.000 69.72619 208 VAL C O 1
ATOM 5253 N N . GLY C 1 191 ? 24.71649 -2.03382 -58.57866 1.000 64.30474 209 GLY C N 1
ATOM 5254 C CA . GLY C 1 191 ? 24.43587 -3.32612 -59.17552 1.000 70.69843 209 GLY C CA 1
ATOM 5255 C C . GLY C 1 191 ? 25.63279 -4.25956 -59.09639 1.000 70.22921 209 GLY C C 1
ATOM 5256 O O . GLY C 1 191 ? 26.75534 -3.83412 -58.83334 1.000 78.99812 209 GLY C O 1
ATOM 5257 N N . ARG C 1 192 ? 25.38037 -5.55167 -59.31247 1.000 62.27712 210 ARG C N 1
ATOM 5258 C CA . ARG C 1 192 ? 26.43127 -6.57062 -59.28755 1.000 52.36634 210 ARG C CA 1
ATOM 5259 C C . ARG C 1 192 ? 27.25021 -6.48153 -58.00036 1.000 52.08517 210 ARG C C 1
ATOM 5260 O O . ARG C 1 192 ? 28.48436 -6.47622 -58.01660 1.000 56.03483 210 ARG C O 1
ATOM 5268 N N . LEU C 1 193 ? 26.54359 -6.38607 -56.87085 1.000 48.15158 211 LEU C N 1
ATOM 5269 C CA . LEU C 1 193 ? 27.21701 -6.18390 -55.59405 1.000 43.74062 211 LEU C CA 1
ATOM 5270 C C . LEU C 1 193 ? 28.30067 -7.23085 -55.35569 1.000 44.63197 211 LEU C C 1
ATOM 5271 O O . LEU C 1 193 ? 29.41749 -6.89200 -54.95547 1.000 49.53635 211 LEU C O 1
ATOM 5276 N N . SER C 1 194 ? 27.99462 -8.50558 -55.63449 1.000 38.71786 212 SER C N 1
ATOM 5277 C CA . SER C 1 194 ? 28.94487 -9.59256 -55.41439 1.000 41.00559 212 SER C CA 1
ATOM 5278 C C . SER C 1 194 ? 30.17598 -9.47307 -56.30226 1.000 42.88142 212 SER C C 1
ATOM 5279 O O . SER C 1 194 ? 31.27658 -9.83561 -55.87611 1.000 53.32139 212 SER C O 1
ATOM 5282 N N . GLU C 1 195 ? 30.01530 -8.98365 -57.53716 1.000 48.19989 213 GLU C N 1
ATOM 5283 C CA . GLU C 1 195 ? 31.13918 -8.87165 -58.46533 1.000 45.66320 213 GLU C CA 1
ATOM 5284 C C . GLU C 1 195 ? 32.04989 -7.70323 -58.11229 1.000 45.79738 213 GLU C C 1
ATOM 5285 O O . GLU C 1 195 ? 33.26913 -7.79939 -58.27908 1.000 44.12701 213 GLU C O 1
ATOM 5291 N N . TYR C 1 196 ? 31.48253 -6.59520 -57.62275 1.000 37.31225 214 TYR C N 1
ATOM 5292 C CA . TYR C 1 196 ? 32.32392 -5.48167 -57.19912 1.000 39.43366 214 TYR C CA 1
ATOM 5293 C C . TYR C 1 196 ? 33.05825 -5.81900 -55.91536 1.000 41.56947 214 TYR C C 1
ATOM 5294 O O . TYR C 1 196 ? 34.20789 -5.39945 -55.73697 1.000 39.71991 214 TYR C O 1
ATOM 5303 N N . SER C 1 197 ? 32.41651 -6.59246 -55.03338 1.000 49.82887 215 SER C N 1
ATOM 5304 C CA . SER C 1 197 ? 33.01141 -7.11676 -53.80590 1.000 41.81799 215 SER C CA 1
ATOM 5305 C C . SER C 1 197 ? 33.76338 -6.06535 -53.00193 1.000 38.22135 215 SER C C 1
ATOM 5306 O O . SER C 1 197 ? 34.97422 -6.20370 -52.78877 1.000 36.77762 215 SER C O 1
ATOM 5309 N N . HIS C 1 198 ? 33.05567 -5.02526 -52.55351 1.000 33.85577 216 HIS C N 1
ATOM 5310 C CA . HIS C 1 198 ? 33.65713 -3.97622 -51.73813 1.000 38.09953 216 HIS C CA 1
ATOM 5311 C C . HIS C 1 198 ? 34.29288 -4.57280 -50.48755 1.000 38.99810 216 HIS C C 1
ATOM 5312 O O . HIS C 1 198 ? 33.69350 -5.41358 -49.81533 1.000 38.70288 216 HIS C O 1
ATOM 5319 N N . HIS C 1 199 ? 35.53306 -4.17789 -50.21307 1.000 37.96780 217 HIS C N 1
ATOM 5320 C CA . HIS C 1 199 ? 36.20322 -4.44519 -48.94272 1.000 36.32162 217 HIS C CA 1
ATOM 5321 C C . HIS C 1 199 ? 36.55244 -3.06633 -48.39885 1.000 41.42630 217 HIS C C 1
ATOM 5322 O O . HIS C 1 199 ? 37.35221 -2.34643 -49.01072 1.000 39.76611 217 HIS C O 1
ATOM 5329 N N . PHE C 1 200 ? 35.93924 -2.67371 -47.28518 1.000 37.22953 218 PHE C N 1
ATOM 5330 C CA . PHE C 1 200 ? 36.13940 -1.32800 -46.76750 1.000 35.13081 218 PHE C CA 1
ATOM 5331 C C . PHE C 1 200 ? 37.28527 -1.30107 -45.76439 1.000 32.41264 218 PHE C C 1
ATOM 5332 O O . PHE C 1 200 ? 37.45511 -2.23056 -44.97276 1.000 37.80639 218 PHE C O 1
ATOM 5340 N N . VAL C 1 201 ? 38.06839 -0.22614 -45.80278 1.000 35.54041 219 VAL C N 1
ATOM 5341 C CA . VAL C 1 201 ? 39.25907 -0.08671 -44.98236 1.000 36.51075 219 VAL C CA 1
ATOM 5342 C C . VAL C 1 201 ? 39.06526 0.97124 -43.89179 1.000 34.32464 219 VAL C C 1
ATOM 5343 O O . VAL C 1 201 ? 39.44537 0.76272 -42.74983 1.000 38.84029 219 VAL C O 1
ATOM 5347 N N . SER C 1 202 ? 38.44790 2.10190 -44.22885 1.000 40.15763 220 SER C N 1
ATOM 5348 C CA . SER C 1 202 ? 38.21319 3.13401 -43.23008 1.000 38.05857 220 SER C CA 1
ATOM 5349 C C . SER C 1 202 ? 37.28614 4.19808 -43.80942 1.000 39.36712 220 SER C C 1
ATOM 5350 O O . SER C 1 202 ? 37.00571 4.22261 -45.01196 1.000 36.11236 220 SER C O 1
ATOM 5353 N N . ALA C 1 203 ? 36.75526 5.03275 -42.91365 1.000 37.28024 221 ALA C N 1
ATOM 5354 C CA . ALA C 1 203 ? 35.92369 6.17989 -43.25730 1.000 36.10872 221 ALA C CA 1
ATOM 5355 C C . ALA C 1 203 ? 36.33548 7.33172 -42.35128 1.000 38.68847 221 ALA C C 1
ATOM 5356 O O . ALA C 1 203 ? 36.59749 7.11598 -41.16413 1.000 41.83647 221 ALA C O 1
ATOM 5358 N N . PHE C 1 204 ? 36.38800 8.54451 -42.90455 1.000 36.16818 222 PHE C N 1
ATOM 5359 C CA . PHE C 1 204 ? 36.78327 9.72073 -42.14142 1.000 33.12263 222 PHE C CA 1
ATOM 5360 C C . PHE C 1 204 ? 36.08087 10.94550 -42.71650 1.000 41.54668 222 PHE C C 1
ATOM 5361 O O . PHE C 1 204 ? 35.54256 10.92178 -43.82964 1.000 38.46201 222 PHE C O 1
ATOM 5369 N N . ALA C 1 205 ? 36.09426 12.02882 -41.94464 1.000 37.94428 223 ALA C N 1
ATOM 5370 C CA . ALA C 1 205 ? 35.46974 13.28228 -42.34267 1.000 38.25978 223 ALA C CA 1
ATOM 5371 C C . ALA C 1 205 ? 36.49487 14.40576 -42.27787 1.000 40.22391 223 ALA C C 1
ATOM 5372 O O . ALA C 1 205 ? 37.36628 14.40466 -41.40743 1.000 44.80081 223 ALA C O 1
ATOM 5374 N N . ARG C 1 206 ? 36.37520 15.36951 -43.19015 1.000 41.95305 224 ARG C N 1
ATOM 5375 C CA . ARG C 1 206 ? 37.18064 16.59031 -43.16913 1.000 48.10519 224 ARG C CA 1
ATOM 5376 C C . ARG C 1 206 ? 36.30132 17.70798 -43.70276 1.000 46.90819 224 ARG C C 1
ATOM 5377 O O . ARG C 1 206 ? 35.73292 17.57473 -44.79046 1.000 51.11872 224 ARG C O 1
ATOM 5385 N N . GLY C 1 207 ? 36.17394 18.78847 -42.93847 1.000 42.08934 225 GLY C N 1
ATOM 5386 C CA . GLY C 1 207 ? 35.31857 19.89495 -43.35152 1.000 43.14381 225 GLY C CA 1
ATOM 5387 C C . GLY C 1 207 ? 33.88812 19.44330 -43.58575 1.000 56.70466 225 GLY C C 1
ATOM 5388 O O . GLY C 1 207 ? 33.25395 18.84149 -42.71274 1.000 49.43959 225 GLY C O 1
ATOM 5389 N N . ALA C 1 208 ? 33.36358 19.70723 -44.78566 1.000 59.66240 226 ALA C N 1
ATOM 5390 C CA . ALA C 1 208 ? 31.98721 19.34836 -45.10362 1.000 52.51610 226 ALA C CA 1
ATOM 5391 C C . ALA C 1 208 ? 31.88760 18.07490 -45.94416 1.000 47.60995 226 ALA C C 1
ATOM 5392 O O . ALA C 1 208 ? 30.82730 17.79739 -46.51470 1.000 51.25879 226 ALA C O 1
ATOM 5394 N N . SER C 1 209 ? 32.94419 17.26877 -45.99166 1.000 40.02914 227 SER C N 1
ATOM 5395 C CA . SER C 1 209 ? 32.94870 16.04361 -46.78090 1.000 47.75984 227 SER C CA 1
ATOM 5396 C C . SER C 1 209 ? 33.19433 14.82777 -45.89849 1.000 37.78897 227 SER C C 1
ATOM 5397 O O . SER C 1 209 ? 34.00331 14.88235 -44.97366 1.000 40.59998 227 SER C O 1
ATOM 5400 N N . ALA C 1 210 ? 32.53666 13.71702 -46.23541 1.000 41.37766 228 ALA C N 1
ATOM 5401 C CA . ALA C 1 210 ? 32.88059 12.38855 -45.73891 1.000 32.60997 228 ALA C CA 1
ATOM 5402 C C . ALA C 1 210 ? 33.65820 11.62341 -46.80646 1.000 36.23788 228 ALA C C 1
ATOM 5403 O O . ALA C 1 210 ? 33.35127 11.72509 -47.99626 1.000 35.16041 228 ALA C O 1
ATOM 5405 N N . TYR C 1 211 ? 34.65328 10.84452 -46.37795 1.000 38.13294 229 TYR C N 1
ATOM 5406 C CA . TYR C 1 211 ? 35.49743 10.07111 -47.28249 1.000 32.95099 229 TYR C CA 1
ATOM 5407 C C . TYR C 1 211 ? 35.48584 8.59892 -46.89848 1.000 36.78923 229 TYR C C 1
ATOM 5408 O O . TYR C 1 211 ? 35.41679 8.26411 -45.71256 1.000 38.91723 229 TYR C O 1
ATOM 5417 N N . PHE C 1 212 ? 35.53847 7.71544 -47.90287 1.000 35.26236 230 PHE C N 1
ATOM 5418 C CA . PHE C 1 212 ? 35.60008 6.27484 -47.67890 1.000 30.41430 230 PHE C CA 1
ATOM 5419 C C . PHE C 1 212 ? 36.79846 5.69678 -48.40891 1.000 40.73810 230 PHE C C 1
ATOM 5420 O O . PHE C 1 212 ? 37.08276 6.07046 -49.55454 1.000 32.47548 230 PHE C O 1
ATOM 5428 N N . LEU C 1 213 ? 37.50983 4.78972 -47.74467 1.000 36.64261 231 LEU C N 1
ATOM 5429 C CA . LEU C 1 213 ? 38.63207 4.08618 -48.35208 1.000 32.37889 231 LEU C CA 1
ATOM 5430 C C . LEU C 1 213 ? 38.23812 2.62856 -48.50138 1.000 29.94884 231 LEU C C 1
ATOM 5431 O O . LEU C 1 213 ? 37.72053 2.03873 -47.55908 1.000 34.82075 231 LEU C O 1
ATOM 5436 N N . PHE C 1 214 ? 38.42576 2.06455 -49.69963 1.000 34.60622 232 PHE C N 1
ATOM 5437 C CA . PHE C 1 214 ? 37.98217 0.69543 -49.92098 1.000 35.27310 232 PHE C CA 1
ATOM 5438 C C . PHE C 1 214 ? 38.67365 0.10633 -51.13308 1.000 32.57451 232 PHE C C 1
ATOM 5439 O O . PHE C 1 214 ? 39.17571 0.82187 -52.00240 1.000 39.20838 232 PHE C O 1
ATOM 5447 N N . LEU C 1 215 ? 38.64493 -1.21324 -51.18822 1.000 33.67497 233 LEU C N 1
ATOM 5448 C CA . LEU C 1 215 ? 39.03472 -1.97711 -52.35556 1.000 35.69002 233 LEU C CA 1
ATOM 5449 C C . LEU C 1 215 ? 37.76898 -2.49144 -53.01908 1.000 36.39494 233 LEU C C 1
ATOM 5450 O O . LEU C 1 215 ? 36.78530 -2.77320 -52.33565 1.000 45.73071 233 LEU C O 1
ATOM 5455 N N . ARG C 1 216 ? 37.78980 -2.60508 -54.34238 1.000 36.07191 234 ARG C N 1
ATOM 5456 C CA . ARG C 1 216 ? 36.71374 -3.24502 -55.09003 1.000 39.13316 234 ARG C CA 1
ATOM 5457 C C . ARG C 1 216 ? 37.29379 -3.65322 -56.43329 1.000 37.12439 234 ARG C C 1
ATOM 5458 O O . ARG C 1 216 ? 38.33045 -3.12930 -56.85794 1.000 35.98095 234 ARG C 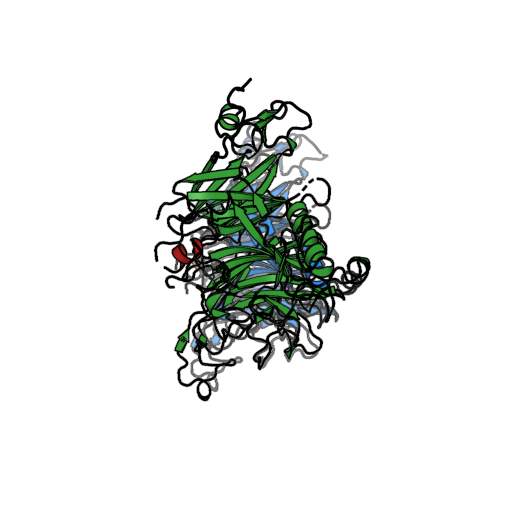O 1
ATOM 5466 N N . ARG C 1 217 ? 36.63748 -4.61446 -57.08643 1.000 30.03422 235 ARG C N 1
ATOM 5467 C CA . ARG C 1 217 ? 37.07885 -5.01620 -58.41693 1.000 43.01719 235 ARG C CA 1
ATOM 5468 C C . ARG C 1 217 ? 36.78221 -3.92145 -59.43567 1.000 37.23661 235 ARG C C 1
ATOM 5469 O O . ARG C 1 217 ? 35.67959 -3.36997 -59.46707 1.000 39.90063 235 ARG C O 1
ATOM 5477 N N . ASP C 1 218 ? 37.78374 -3.58152 -60.24203 1.000 35.48995 236 ASP C N 1
ATOM 5478 C CA . ASP C 1 218 ? 37.57388 -2.65957 -61.35577 1.000 41.43830 236 ASP C CA 1
ATOM 5479 C C . ASP C 1 218 ? 36.97844 -3.47829 -62.48352 1.000 37.43405 236 ASP C C 1
ATOM 5480 O O . ASP C 1 218 ? 37.69186 -4.14826 -63.23319 1.000 37.76625 236 ASP C O 1
ATOM 5485 N N . LEU C 1 219 ? 35.64797 -3.44317 -62.59096 1.000 33.26967 237 LEU C N 1
ATOM 5486 C CA . LEU C 1 219 ? 34.97431 -4.30375 -63.55184 1.000 41.41530 237 LEU C CA 1
ATOM 5487 C C . LEU C 1 219 ? 35.08504 -3.77676 -64.98051 1.000 42.86545 237 LEU C C 1
ATOM 5488 O O . LEU C 1 219 ? 34.83136 -4.53371 -65.92268 1.000 37.34869 237 LEU C O 1
ATOM 5493 N N . GLN C 1 220 ? 35.45940 -2.50467 -65.16509 1.000 41.25965 238 GLN C N 1
ATOM 5494 C CA . GLN C 1 220 ? 35.74873 -2.00326 -66.50106 1.000 40.11006 238 GLN C CA 1
ATOM 5495 C C . GLN C 1 220 ? 37.13820 -2.40439 -66.97995 1.000 42.71221 238 GLN C C 1
ATOM 5496 O O . GLN C 1 220 ? 37.44268 -2.25678 -68.16752 1.000 45.51440 238 GLN C O 1
ATOM 5502 N N . ALA C 1 221 ? 37.97508 -2.92827 -66.09428 1.000 47.25274 239 ALA C N 1
ATOM 5503 C CA . ALA C 1 221 ? 39.29936 -3.39090 -66.46118 1.000 47.05593 239 ALA C CA 1
ATOM 5504 C C . ALA C 1 221 ? 39.24743 -4.86069 -66.86269 1.000 46.77781 239 ALA C C 1
ATOM 5505 O O . ALA C 1 221 ? 38.47628 -5.65075 -66.31386 1.000 49.94837 239 ALA C O 1
ATOM 5507 N N . GLN C 1 222 ? 40.07187 -5.21965 -67.84607 1.000 54.57623 240 GLN C N 1
ATOM 5508 C CA . GLN C 1 222 ? 40.05423 -6.58860 -68.35010 1.000 58.85283 240 GLN C CA 1
ATOM 5509 C C . GLN C 1 222 ? 40.43931 -7.58637 -67.26146 1.000 57.99115 240 GLN C C 1
ATOM 5510 O O . GLN C 1 222 ? 39.84216 -8.66561 -67.15218 1.000 62.41569 240 GLN C O 1
ATOM 5516 N N . SER C 1 223 ? 41.43509 -7.24133 -66.44811 1.000 51.38119 241 SER C N 1
ATOM 5517 C CA . SER C 1 223 ? 41.79457 -8.09270 -65.31997 1.000 55.90481 241 SER C CA 1
ATOM 5518 C C . SER C 1 223 ? 40.61566 -8.30924 -64.37264 1.000 52.76379 241 SER C C 1
ATOM 5519 O O . SER C 1 223 ? 40.50305 -9.37996 -63.76538 1.000 53.83583 241 SER C O 1
ATOM 5522 N N . ARG C 1 224 ? 39.72023 -7.32184 -64.25930 1.000 48.67314 242 ARG C N 1
ATOM 5523 C CA . ARG C 1 224 ? 38.67061 -7.31033 -63.23833 1.000 44.84902 242 ARG C CA 1
ATOM 5524 C C . ARG C 1 224 ? 39.30184 -7.29174 -61.84961 1.000 47.63311 242 ARG C C 1
ATOM 5525 O O . ARG C 1 224 ? 38.71761 -7.77156 -60.87600 1.000 46.72516 242 ARG C O 1
ATOM 5533 N N . ALA C 1 225 ? 40.50437 -6.71889 -61.76323 1.000 45.80987 243 ALA C N 1
ATOM 5534 C CA . ALA C 1 225 ? 41.33034 -6.78409 -60.56345 1.000 41.98059 243 ALA C CA 1
ATOM 5535 C C . ALA C 1 225 ? 40.85090 -5.82589 -59.48941 1.000 36.44216 243 ALA C C 1
ATOM 5536 O O . ALA C 1 225 ? 40.26669 -4.77396 -59.77563 1.000 37.07899 243 ALA C O 1
ATOM 5538 N N . PHE C 1 226 ? 41.10538 -6.20502 -58.23778 1.000 38.16617 244 PHE C N 1
ATOM 5539 C CA . PHE C 1 226 ? 40.80201 -5.33193 -57.10921 1.000 38.24384 244 PHE C CA 1
ATOM 5540 C C . PHE C 1 226 ? 41.69089 -4.10705 -57.15466 1.000 34.94423 244 PHE C C 1
ATOM 5541 O O . PHE C 1 226 ? 42.88359 -4.19682 -57.43924 1.000 39.31283 244 PHE C O 1
ATOM 5549 N N . ARG C 1 227 ? 41.10739 -2.95718 -56.85133 1.000 38.37529 245 ARG C N 1
ATOM 5550 C CA . ARG C 1 227 ? 41.84134 -1.70838 -56.89510 1.000 36.49975 245 ARG C CA 1
ATOM 5551 C C . ARG C 1 227 ? 41.39973 -0.86115 -55.71756 1.000 39.00151 245 ARG C C 1
ATOM 5552 O O . ARG C 1 227 ? 40.30531 -1.05019 -55.18111 1.000 35.91590 245 ARG C O 1
ATOM 5560 N N . ALA C 1 228 ? 42.26119 0.06801 -55.30804 1.000 37.73713 246 ALA C N 1
ATOM 5561 C CA . ALA C 1 228 ? 41.98374 0.90846 -54.15571 1.000 36.94247 246 ALA C CA 1
ATOM 5562 C C . ALA C 1 228 ? 41.33170 2.21876 -54.58578 1.000 36.34577 246 ALA C C 1
ATOM 5563 O O . ALA C 1 228 ? 41.78383 2.86897 -55.52878 1.000 37.69748 246 ALA C O 1
ATOM 5565 N N . TYR C 1 229 ? 40.29026 2.62691 -53.85299 1.000 32.37582 247 TYR C N 1
ATOM 5566 C CA . TYR C 1 229 ? 39.58451 3.86595 -54.14500 1.000 37.45114 247 TYR C CA 1
ATOM 5567 C C . TYR C 1 229 ? 39.42524 4.68857 -52.87786 1.000 33.99561 247 TYR C C 1
ATOM 5568 O O . TYR C 1 229 ? 39.24338 4.14490 -51.78718 1.000 33.67254 247 TYR C O 1
ATOM 5577 N N . VAL C 1 230 ? 39.46351 6.00736 -53.03701 1.000 36.77285 248 VAL C N 1
ATOM 5578 C CA . VAL C 1 230 ? 38.85687 6.92451 -52.08377 1.000 31.37825 248 VAL C CA 1
ATOM 5579 C C . VAL C 1 230 ? 37.60929 7.51726 -52.73048 1.000 32.64324 248 VAL C C 1
ATOM 5580 O O . VAL C 1 230 ? 37.61556 7.86385 -53.91792 1.000 36.30469 248 VAL C O 1
ATOM 5584 N N . SER C 1 231 ? 36.53032 7.59843 -51.96341 1.000 32.83152 249 SER C N 1
ATOM 5585 C CA . SER C 1 231 ? 35.29321 8.21296 -52.41679 1.000 35.55026 249 SER C CA 1
ATOM 5586 C C . SER C 1 231 ? 34.90573 9.34548 -51.46397 1.000 33.49399 249 SER C C 1
ATOM 5587 O O . SER C 1 231 ? 35.31223 9.35484 -50.30643 1.000 41.83998 249 SER C O 1
ATOM 5590 N N . ARG C 1 232 ? 34.14811 10.32127 -51.97219 1.000 33.10565 250 ARG C N 1
ATOM 5591 C CA . ARG C 1 232 ? 33.79604 11.53773 -51.25918 1.000 38.08433 250 ARG C CA 1
ATOM 5592 C C . ARG C 1 232 ? 32.31475 11.84273 -51.44609 1.000 42.43251 250 ARG C C 1
ATOM 5593 O O . ARG C 1 232 ? 31.79194 11.73327 -52.55734 1.000 41.44461 250 ARG C O 1
ATOM 5601 N N . VAL C 1 233 ? 31.64411 12.23690 -50.35847 1.000 39.43939 251 VAL C N 1
ATOM 5602 C CA . VAL C 1 233 ? 30.27424 12.74372 -50.40390 1.000 45.03806 251 VAL C CA 1
ATOM 5603 C C . VAL C 1 233 ? 30.21642 13.99538 -49.55312 1.000 44.95620 251 VAL C C 1
ATOM 5604 O O . VAL C 1 233 ? 30.97458 14.13239 -48.58859 1.000 48.64916 251 VAL C O 1
ATOM 5608 N N . CYS C 1 234 ? 29.30519 14.90327 -49.89581 1.000 42.18267 252 CYS C N 1
ATOM 5609 C CA . CYS C 1 234 ? 29.03592 16.02949 -49.00855 1.000 45.37090 252 CYS C CA 1
ATOM 5610 C C . CYS C 1 234 ? 28.37047 15.50511 -47.73488 1.000 44.84722 252 CYS C C 1
ATOM 5611 O O . CYS C 1 234 ? 27.47424 14.66144 -47.80828 1.000 45.88391 252 CYS C O 1
ATOM 5614 N N . LEU C 1 235 ? 28.82621 15.97645 -46.56264 1.000 50.39094 253 LEU C N 1
ATOM 5615 C CA . LEU C 1 235 ? 28.19441 15.57584 -45.29849 1.000 46.20778 253 LEU C CA 1
ATOM 5616 C C . LEU C 1 235 ? 26.72467 15.98043 -45.24791 1.000 47.61773 253 LEU C C 1
ATOM 5617 O O . LEU C 1 235 ? 25.90775 15.28782 -44.62776 1.000 56.22145 253 LEU C O 1
ATOM 5622 N N . ARG C 1 236 ? 26.36698 17.09173 -45.89794 1.000 55.29370 254 ARG C N 1
ATOM 5623 C CA . ARG C 1 236 ? 24.97908 17.54104 -45.95709 1.000 62.03046 254 ARG C CA 1
ATOM 5624 C C . ARG C 1 236 ? 24.12513 16.72622 -46.92342 1.000 61.63533 254 ARG C C 1
ATOM 5625 O O . ARG C 1 236 ? 22.89456 16.76101 -46.82337 1.000 62.72457 254 ARG C O 1
ATOM 5633 N N . ASP C 1 237 ? 24.74837 16.01580 -47.85933 1.000 53.03296 255 ASP C N 1
ATOM 5634 C CA . ASP C 1 237 ? 24.04643 15.21405 -48.85571 1.000 50.70146 255 ASP C CA 1
ATOM 5635 C C . ASP C 1 237 ? 23.65901 13.86867 -48.24725 1.000 58.00266 255 ASP C C 1
ATOM 5636 O O . ASP C 1 237 ? 24.52914 13.08241 -47.85688 1.000 66.17412 255 ASP C O 1
ATOM 5641 N N . GLN C 1 238 ? 22.35961 13.60781 -48.14170 1.000 67.13234 256 GLN C N 1
ATOM 5642 C CA . GLN C 1 238 ? 21.87078 12.34114 -47.61101 1.000 75.75403 256 GLN C CA 1
ATOM 5643 C C . GLN C 1 238 ? 21.16591 11.53538 -48.69260 1.000 68.19430 256 GLN C C 1
ATOM 5644 O O . GLN C 1 238 ? 20.24400 10.76709 -48.40999 1.000 71.14491 256 GLN C O 1
ATOM 5650 N N . HIS C 1 239 ? 21.58886 11.72890 -49.94164 1.000 60.40628 257 HIS C N 1
ATOM 5651 C CA . HIS C 1 239 ? 21.05886 10.99322 -51.07382 1.000 48.88708 257 HIS C CA 1
ATOM 5652 C C . HIS C 1 239 ? 22.15275 10.47058 -51.99549 1.000 49.23466 257 HIS C C 1
ATOM 5653 O O . HIS C 1 239 ? 21.82834 9.82718 -53.00707 1.000 45.72449 257 HIS C O 1
ATOM 5660 N N . TYR C 1 240 ? 23.42807 10.73075 -51.67783 1.000 41.95459 258 TYR C N 1
ATOM 5661 C CA . TYR C 1 240 ? 24.60349 10.31229 -52.44789 1.000 46.62649 258 TYR C CA 1
ATOM 5662 C C . TYR C 1 240 ? 24.67137 10.95192 -53.83481 1.000 40.82216 258 TYR C C 1
ATOM 5663 O O . TYR C 1 240 ? 25.49160 10.54412 -54.67184 1.000 35.57922 258 TYR C O 1
ATOM 5672 N N . TYR C 1 241 ? 23.88674 12.00335 -54.07589 1.000 33.91887 259 TYR C N 1
ATOM 5673 C CA . TYR C 1 241 ? 24.01860 12.72135 -55.33744 1.000 38.63897 259 TYR C CA 1
ATOM 5674 C C . TYR C 1 241 ? 25.44122 13.22486 -55.57021 1.000 38.80035 259 TYR C C 1
ATOM 5675 O O . TYR C 1 241 ? 25.85938 13.36476 -56.72323 1.000 39.79986 259 TYR C O 1
ATOM 5684 N N . SER C 1 242 ? 26.18614 13.52447 -54.50634 1.000 36.37868 260 SER C N 1
ATOM 5685 C CA . SER C 1 242 ? 27.51703 14.11624 -54.61180 1.000 35.76365 260 SER C CA 1
ATOM 5686 C C . SER C 1 242 ? 28.63016 13.08071 -54.67516 1.000 33.47245 260 SER C C 1
ATOM 5687 O O . SER C 1 242 ? 29.80091 13.45720 -54.81520 1.000 33.53121 260 SER C O 1
ATOM 5690 N N . TYR C 1 243 ? 28.29133 11.80151 -54.57872 1.000 27.28408 261 TYR C N 1
ATOM 5691 C CA . TYR C 1 243 ? 29.27423 10.72698 -54.54043 1.000 39.89856 261 TYR C CA 1
ATOM 5692 C C . TYR C 1 243 ? 30.24693 10.78180 -55.72224 1.000 42.71028 261 TYR C C 1
ATOM 5693 O O . TYR C 1 243 ? 29.82131 10.81362 -56.88214 1.000 36.87242 261 TYR C O 1
ATOM 5702 N N . VAL C 1 244 ? 31.55685 10.79588 -55.42904 1.000 42.67859 262 VAL C N 1
ATOM 5703 C CA . VAL C 1 244 ? 32.61465 10.72779 -56.44457 1.000 39.11202 262 VAL C CA 1
ATOM 5704 C C . VAL C 1 244 ? 33.68750 9.74706 -55.96230 1.000 39.96866 262 VAL C C 1
ATOM 5705 O O . VAL C 1 244 ? 34.16618 9.88057 -54.83531 1.000 38.48744 262 VAL C O 1
ATOM 5709 N N . GLU C 1 245 ? 34.06345 8.76777 -56.80222 1.000 37.53191 263 GLU C N 1
ATOM 5710 C CA . GLU C 1 245 ? 35.14705 7.82499 -56.50326 1.000 36.21305 263 GLU C CA 1
ATOM 5711 C C . GLU C 1 245 ? 36.37313 8.19274 -57.31308 1.000 35.24664 263 GLU C C 1
ATOM 5712 O O . GLU C 1 245 ? 36.28213 8.33006 -58.53656 1.000 37.30541 263 GLU C O 1
ATOM 5718 N N . LEU C 1 246 ? 37.52129 8.23004 -56.65349 1.000 34.74570 264 LEU C N 1
ATOM 5719 C CA . LEU C 1 246 ? 38.79956 8.39895 -57.30149 1.000 36.72773 264 LEU C CA 1
ATOM 5720 C C . LEU C 1 246 ? 39.61517 7.12925 -57.10151 1.000 41.10333 264 LEU C C 1
ATOM 5721 O O . LEU C 1 246 ? 39.61325 6.57285 -55.99520 1.000 41.89130 264 LEU C O 1
ATOM 5726 N N . PRO C 1 247 ? 40.29009 6.62614 -58.13298 1.000 38.66644 265 PRO C N 1
ATOM 5727 C CA . PRO C 1 247 ? 41.23916 5.52536 -57.93214 1.000 39.07442 265 PRO C CA 1
ATOM 5728 C C . PRO C 1 247 ? 42.51201 6.02331 -57.27115 1.000 39.54061 265 PRO C C 1
ATOM 5729 O O . PRO C 1 247 ? 42.99466 7.11661 -57.56943 1.000 41.43352 265 PRO C O 1
ATOM 5733 N N . LEU C 1 248 ? 43.06328 5.20427 -56.37589 1.000 39.43178 266 LEU C N 1
ATOM 5734 C CA . LEU C 1 248 ? 44.33031 5.48859 -55.70891 1.000 39.64558 266 LEU C CA 1
ATOM 5735 C C . LEU C 1 248 ? 45.45310 4.70877 -56.37799 1.000 44.77486 266 LEU C C 1
ATOM 5736 O O . LEU C 1 248 ? 45.32848 3.50488 -56.62916 1.000 49.89292 266 LEU C O 1
ATOM 5741 N N . ALA C 1 249 ? 46.55557 5.38988 -56.65543 1.000 45.74117 267 ALA C N 1
ATOM 5742 C CA . ALA C 1 249 ? 47.69240 4.77630 -57.33045 1.000 47.82387 267 ALA C CA 1
ATOM 5743 C C . ALA C 1 249 ? 48.93606 4.98914 -56.47645 1.000 49.47063 267 ALA C C 1
ATOM 5744 O O . ALA C 1 249 ? 49.58204 6.03612 -56.57818 1.000 53.25866 267 ALA C O 1
ATOM 5746 N N . CYS C 1 250 ? 49.27824 3.99921 -55.64863 1.000 44.61807 268 CYS C N 1
ATOM 5747 C CA . CYS C 1 250 ? 50.53934 4.01117 -54.90829 1.000 43.25145 268 CYS C CA 1
ATOM 5748 C C . CYS C 1 250 ? 51.62199 3.37489 -55.77350 1.000 38.73904 268 CYS C C 1
ATOM 5749 O O . CYS C 1 250 ? 51.59542 2.16328 -56.01971 1.000 43.93767 268 CYS C O 1
ATOM 5752 N N . GLU C 1 251 ? 52.60162 4.18323 -56.18397 1.000 43.24823 269 GLU C N 1
ATOM 5753 C CA . GLU C 1 251 ? 53.58550 3.80739 -57.20445 1.000 53.14404 269 GLU C CA 1
ATOM 5754 C C . GLU C 1 251 ? 52.88234 3.18251 -58.40537 1.000 52.84682 269 GLU C C 1
ATOM 5755 O O . GLU C 1 251 ? 53.09812 2.02424 -58.75628 1.000 61.13277 269 GLU C O 1
ATOM 5761 N N . GLY C 1 252 ? 51.99588 3.96937 -59.00789 1.000 53.23192 270 GLY C N 1
ATOM 5762 C CA . GLY C 1 252 ? 51.30701 3.52118 -60.21053 1.000 58.12440 270 GLY C CA 1
ATOM 5763 C C . GLY C 1 252 ? 50.43787 2.29804 -60.02757 1.000 66.91755 270 GLY C C 1
ATOM 5764 O O . GLY C 1 252 ? 50.14762 1.60967 -61.01069 1.000 67.52961 270 GLY C O 1
ATOM 5765 N N . GLY C 1 253 ? 50.00986 2.00357 -58.79183 1.000 50.66601 271 GLY C N 1
ATOM 5766 C CA . GLY C 1 253 ? 49.23958 0.80497 -58.51926 1.000 41.96298 271 GLY C CA 1
ATOM 5767 C C . GLY C 1 253 ? 50.05413 -0.45509 -58.30427 1.000 47.51380 271 GLY C C 1
ATOM 5768 O O . GLY C 1 253 ? 49.45462 -1.52323 -58.11455 1.000 51.53029 271 GLY C O 1
ATOM 5769 N N . ARG C 1 254 ? 51.39535 -0.36991 -58.34150 1.000 50.06373 272 ARG C N 1
ATOM 5770 C CA . ARG C 1 254 ? 52.22917 -1.52052 -57.99583 1.000 52.16493 272 ARG C CA 1
ATOM 5771 C C . ARG C 1 254 ? 51.91472 -2.01118 -56.58807 1.000 52.78892 272 ARG C C 1
ATOM 5772 O O . ARG C 1 254 ? 51.92735 -3.22066 -56.32952 1.000 55.98566 272 ARG C O 1
ATOM 5780 N N . TYR C 1 255 ? 51.65655 -1.08263 -55.66243 1.000 43.37049 273 TYR C N 1
ATOM 5781 C CA . TYR C 1 255 ? 51.19370 -1.41012 -54.31345 1.000 43.33383 273 TYR C CA 1
ATOM 5782 C C . TYR C 1 255 ? 49.69001 -1.19565 -54.35023 1.000 39.72154 273 TYR C C 1
ATOM 5783 O O . TYR C 1 255 ? 49.19381 -0.09563 -54.11155 1.000 42.50084 273 TYR C O 1
ATOM 5792 N N . GLY C 1 256 ? 48.96799 -2.26278 -54.68327 1.000 45.64975 274 GLY C N 1
ATOM 5793 C CA . GLY C 1 256 ? 47.56440 -2.15813 -55.01596 1.000 40.84790 274 GLY C CA 1
ATOM 5794 C C . GLY C 1 256 ? 46.57681 -2.32888 -53.87580 1.000 46.22616 274 GLY C C 1
ATOM 5795 O O . GLY C 1 256 ? 45.47732 -1.77528 -53.93661 1.000 44.27549 274 GLY C O 1
ATOM 5796 N N . LEU C 1 257 ? 46.92756 -3.07397 -52.83107 1.000 41.14476 275 LEU C N 1
ATOM 5797 C CA . LEU C 1 257 ? 45.94433 -3.43979 -51.80206 1.000 39.19086 275 LEU C CA 1
ATOM 5798 C C . LEU C 1 257 ? 46.12270 -2.52666 -50.58579 1.000 42.60056 275 LEU C C 1
ATOM 5799 O O . LEU C 1 257 ? 46.93087 -2.80062 -49.68459 1.000 41.47678 275 LEU C O 1
ATOM 5804 N N . ILE C 1 258 ? 45.36102 -1.42497 -50.55723 1.000 34.77809 276 ILE C N 1
ATOM 5805 C CA . ILE C 1 258 ? 45.32030 -0.59801 -49.35166 1.000 39.15191 276 ILE C CA 1
ATOM 5806 C C . ILE C 1 258 ? 44.90168 -1.44955 -48.15699 1.000 39.11539 276 ILE C C 1
ATOM 5807 O O . ILE C 1 258 ? 43.96248 -2.25605 -48.22688 1.000 37.61314 276 ILE C O 1
ATOM 5812 N N . GLN C 1 259 ? 45.64907 -1.31122 -47.06442 1.000 43.63675 277 GLN C N 1
ATOM 5813 C CA . GLN C 1 259 ? 45.43579 -2.06897 -45.84162 1.000 40.47238 277 GLN C CA 1
ATOM 5814 C C . GLN C 1 259 ? 44.93639 -1.22370 -44.68156 1.000 40.51528 277 GLN C C 1
ATOM 5815 O O . GLN C 1 259 ? 44.16204 -1.72096 -43.85356 1.000 37.37210 277 GLN C O 1
ATOM 5821 N N . ALA C 1 260 ? 45.35104 0.03780 -44.60968 1.000 37.37161 278 ALA C N 1
ATOM 5822 C CA . ALA C 1 260 ? 45.14657 0.85857 -43.42368 1.000 39.71604 278 ALA C CA 1
ATOM 5823 C C . ALA C 1 260 ? 45.49136 2.30265 -43.77327 1.000 37.44872 278 ALA C C 1
ATOM 5824 O O . ALA C 1 260 ? 46.26471 2.56096 -44.70477 1.000 37.92604 278 ALA C O 1
ATOM 5826 N N . ALA C 1 261 ? 44.93230 3.24041 -43.00067 1.000 35.34542 279 ALA C N 1
ATOM 5827 C CA . ALA C 1 261 ? 45.21799 4.65519 -43.21595 1.000 35.01304 279 ALA C CA 1
ATOM 5828 C C . ALA C 1 261 ? 45.09696 5.43254 -41.90889 1.000 39.06004 279 ALA C C 1
ATOM 5829 O O . ALA C 1 261 ? 44.62884 4.92171 -40.89076 1.000 42.19982 279 ALA C O 1
ATOM 5831 N N . ALA C 1 262 ? 45.56091 6.68137 -41.95947 1.000 38.18124 280 ALA C N 1
ATOM 5832 C CA . ALA C 1 262 ? 45.40326 7.66893 -40.90451 1.000 33.37869 280 ALA C CA 1
ATOM 5833 C C . ALA C 1 262 ? 45.48227 9.04227 -41.55845 1.000 41.11143 280 ALA C C 1
ATOM 5834 O O . ALA C 1 262 ? 46.14529 9.21007 -42.58578 1.000 41.75107 280 ALA C O 1
ATOM 5836 N N . VAL C 1 263 ? 44.76690 10.00597 -40.98185 1.000 43.27378 281 VAL C N 1
ATOM 5837 C CA . VAL C 1 263 ? 44.76443 11.38705 -41.44678 1.000 46.20617 281 VAL C CA 1
ATOM 5838 C C . VAL C 1 263 ? 45.50324 12.22177 -40.41725 1.000 46.70343 281 VAL C C 1
ATOM 5839 O O . VAL C 1 263 ? 45.29600 12.04485 -39.21386 1.000 49.44204 281 VAL C O 1
ATOM 5843 N N . ALA C 1 264 ? 46.38197 13.11307 -40.88213 1.000 45.88776 282 ALA C N 1
ATOM 5844 C CA . ALA C 1 264 ? 47.10225 14.00658 -39.98674 1.000 51.48676 282 ALA C CA 1
ATOM 5845 C C . ALA C 1 264 ? 47.17680 15.39961 -40.60264 1.000 59.78224 282 ALA C C 1
ATOM 5846 O O . ALA C 1 264 ? 47.10845 15.55623 -41.82152 1.000 55.29917 282 ALA C O 1
ATOM 5848 N N . THR C 1 265 ? 47.30332 16.41969 -39.75618 1.000 63.41388 283 THR C N 1
ATOM 5849 C CA . THR C 1 265 ? 47.44527 17.78123 -40.27462 1.000 71.96722 283 THR C CA 1
ATOM 5850 C C . THR C 1 265 ? 48.91232 18.15887 -40.48324 1.000 71.85139 283 THR C C 1
ATOM 5851 O O . THR C 1 265 ? 49.58960 18.59047 -39.54982 1.000 77.65364 283 THR C O 1
ATOM 5855 N N . VAL C 1 269 ? 49.65604 25.04607 -41.73591 1.000 85.98238 287 VAL C N 1
ATOM 5856 C CA . VAL C 1 269 ? 48.87252 25.31562 -42.94392 1.000 98.97367 287 VAL C CA 1
ATOM 5857 C C . VAL C 1 269 ? 47.40334 24.94789 -42.73884 1.000 97.53095 287 VAL C C 1
ATOM 5858 O O . VAL C 1 269 ? 47.07806 23.81843 -42.33607 1.000 89.13986 287 VAL C O 1
ATOM 5862 N N . ALA C 1 270 ? 46.52178 25.91067 -43.01655 1.000 95.89733 288 ALA C N 1
ATOM 5863 C CA . ALA C 1 270 ? 45.08635 25.65581 -42.96619 1.000 99.45047 288 ALA C CA 1
ATOM 5864 C C . ALA C 1 270 ? 44.68795 24.63959 -44.03529 1.000 92.88177 288 ALA C C 1
ATOM 5865 O O . ALA C 1 270 ? 45.27713 24.58805 -45.12044 1.000 93.53128 288 ALA C O 1
ATOM 5867 N N . HIS C 1 271 ? 43.66704 23.83211 -43.71365 1.000 83.23921 289 HIS C N 1
ATOM 5868 C CA . HIS C 1 271 ? 43.22660 22.66084 -44.48064 1.000 88.31035 289 HIS C CA 1
ATOM 5869 C C . HIS C 1 271 ? 44.39489 21.85489 -45.04093 1.000 87.64304 289 HIS C C 1
ATOM 5870 O O . HIS C 1 271 ? 44.35711 21.39543 -46.18988 1.000 85.41275 289 HIS C O 1
ATOM 5877 N N . GLY C 1 272 ? 45.41681 21.64491 -44.20986 1.000 72.88920 290 GLY C N 1
ATOM 5878 C CA . GLY C 1 272 ? 46.60195 20.92418 -44.62603 1.000 64.83065 290 GLY C CA 1
ATOM 5879 C C . GLY C 1 272 ? 46.58396 19.46406 -44.23500 1.000 56.58706 290 GLY C C 1
ATOM 5880 O O . GLY C 1 272 ? 47.64053 18.87372 -44.00544 1.000 65.73779 290 GLY C O 1
ATOM 5881 N N . GLU C 1 273 ? 45.39810 18.86942 -44.15012 1.000 53.96004 291 GLU C N 1
ATOM 5882 C CA . GLU C 1 273 ? 45.29875 17.47055 -43.75819 1.000 55.90026 291 GLU C CA 1
ATOM 5883 C C . GLU C 1 273 ? 45.81921 16.56433 -44.86570 1.000 53.34015 291 GLU C C 1
ATOM 5884 O O . GLU C 1 273 ? 45.58818 16.80790 -46.05622 1.000 46.86021 291 GLU C O 1
ATOM 5890 N N . VAL C 1 274 ? 46.53167 15.51105 -44.46798 1.000 45.11304 292 VAL C N 1
ATOM 5891 C CA . VAL C 1 274 ? 47.13738 14.57769 -45.41007 1.000 49.19383 292 VAL C CA 1
ATOM 5892 C C . VAL C 1 274 ? 46.70540 13.16506 -45.04838 1.000 48.51659 292 VAL C C 1
ATOM 5893 O O . VAL C 1 274 ? 46.77211 12.76951 -43.87830 1.000 41.95041 292 VAL C O 1
ATOM 5897 N N . LEU C 1 275 ? 46.28053 12.40065 -46.04779 1.000 40.40395 293 LEU C N 1
ATOM 5898 C CA . LEU C 1 275 ? 45.95328 10.99718 -45.84685 1.000 34.49836 293 LEU C CA 1
ATOM 5899 C C . LEU C 1 275 ? 47.21745 10.16580 -46.01606 1.000 38.78238 293 LEU C C 1
ATOM 5900 O O . LEU C 1 275 ? 47.85836 10.21554 -47.06985 1.000 37.99506 293 LEU C O 1
ATOM 5905 N N . PHE C 1 276 ? 47.59382 9.43469 -44.96946 1.000 38.73404 294 PHE C N 1
ATOM 5906 C CA . PHE C 1 276 ? 48.70107 8.48610 -45.01880 1.000 35.23719 294 PHE C CA 1
ATOM 5907 C C . PHE C 1 276 ? 48.08440 7.10154 -45.07797 1.000 37.95982 294 PHE C C 1
ATOM 5908 O O . PHE C 1 276 ? 47.23285 6.76814 -44.25116 1.000 41.80531 294 PHE C O 1
ATOM 5916 N N . ALA C 1 277 ? 48.47271 6.31215 -46.06711 1.000 39.89666 295 ALA C N 1
ATOM 5917 C CA . ALA C 1 277 ? 47.84908 5.01462 -46.25100 1.000 36.47383 295 ALA C CA 1
ATOM 5918 C C . ALA C 1 277 ? 48.90807 3.98127 -46.59501 1.000 37.20314 295 ALA C C 1
ATOM 5919 O O . ALA C 1 277 ? 49.87205 4.27268 -47.30865 1.000 37.15612 295 ALA C O 1
ATOM 5921 N N . ALA C 1 278 ? 48.74066 2.78151 -46.05555 1.000 40.29607 296 ALA C N 1
ATOM 5922 C CA . ALA C 1 278 ? 49.66611 1.68909 -46.29619 1.000 36.41280 296 ALA C CA 1
ATOM 5923 C C . ALA C 1 278 ? 49.06129 0.75971 -47.33919 1.000 34.87619 296 ALA C C 1
ATOM 5924 O O . ALA C 1 278 ? 47.87372 0.42579 -47.26706 1.000 34.68280 296 ALA C O 1
ATOM 5926 N N . PHE C 1 279 ? 49.87757 0.34769 -48.30506 1.000 34.76694 297 PHE C N 1
ATOM 5927 C CA . PHE C 1 279 ? 49.42937 -0.50238 -49.40088 1.000 38.26851 297 PHE C CA 1
ATOM 5928 C C . PHE C 1 279 ? 50.35036 -1.71162 -49.50347 1.000 39.98949 297 PHE C C 1
ATOM 5929 O O . PHE C 1 279 ? 51.57508 -1.57849 -49.40120 1.000 38.53191 297 PHE C O 1
ATOM 5937 N N . SER C 1 280 ? 49.77786 -2.88496 -49.73475 1.000 35.07146 298 SER C N 1
ATOM 5938 C CA . SER C 1 280 ? 50.58117 -4.08261 -49.93707 1.000 37.97891 298 SER C CA 1
ATOM 5939 C C . SER C 1 280 ? 50.64780 -4.40917 -51.42904 1.000 47.23638 298 SER C C 1
ATOM 5940 O O . SER C 1 280 ? 49.68644 -4.18219 -52.16650 1.000 41.63003 298 SER C O 1
ATOM 5943 N N . SER C 1 281 ? 51.80538 -4.89740 -51.87873 1.000 47.14794 299 SER C N 1
ATOM 5944 C CA . SER C 1 281 ? 51.91299 -5.31503 -53.27152 1.000 45.72868 299 SER C CA 1
ATOM 5945 C C . SER C 1 281 ? 51.19445 -6.62861 -53.51869 1.000 52.47148 299 SER C C 1
ATOM 5946 O O . SER C 1 281 ? 50.67276 -6.84375 -54.61912 1.000 58.36966 299 SER C O 1
ATOM 5949 N N . ALA C 1 282 ? 51.16937 -7.51331 -52.52034 1.000 55.13654 300 ALA C N 1
ATOM 5950 C CA . ALA C 1 282 ? 50.66925 -8.87550 -52.66563 1.000 54.60105 300 ALA C CA 1
ATOM 5951 C C . ALA C 1 282 ? 49.49622 -9.11175 -51.72103 1.000 50.60389 300 ALA C C 1
ATOM 5952 O O . ALA C 1 282 ? 49.42304 -8.52232 -50.64171 1.000 53.20010 300 ALA C O 1
ATOM 5954 N N . ALA C 1 283 ? 48.59585 -9.99900 -52.12729 1.000 51.79085 301 ALA C N 1
ATOM 5955 C CA . ALA C 1 283 ? 47.44010 -10.35490 -51.33149 1.000 51.67703 301 ALA C CA 1
ATOM 5956 C C . ALA C 1 283 ? 47.78411 -11.50595 -50.41145 1.000 55.86558 301 ALA C C 1
ATOM 5957 O O . ALA C 1 283 ? 48.74345 -12.24336 -50.65409 1.000 57.51422 301 ALA C O 1
ATOM 5959 N N . PRO C 1 284 ? 47.02961 -11.68079 -49.32870 1.000 55.45901 302 PRO C N 1
ATOM 5960 C CA . PRO C 1 284 ? 47.34102 -12.76289 -48.39813 1.000 54.45045 302 PRO C CA 1
ATOM 5961 C C . PRO C 1 284 ? 47.32835 -14.10388 -49.10841 1.000 63.95752 302 PRO C C 1
ATOM 5962 O O . PRO C 1 284 ? 46.62891 -14.28118 -50.12170 1.000 59.48605 302 PRO C O 1
ATOM 5966 N N . PRO C 1 285 ? 48.12092 -15.07010 -48.62401 1.000 67.61393 303 PRO C N 1
ATOM 5967 C CA . PRO C 1 285 ? 48.26269 -16.36149 -49.33778 1.000 71.59718 303 PRO C CA 1
ATOM 5968 C C . PRO C 1 285 ? 46.96100 -17.05848 -49.69860 1.000 83.06924 303 PRO C C 1
ATOM 5969 O O . PRO C 1 285 ? 46.75497 -17.40400 -50.87141 1.000 88.60911 303 PRO C O 1
ATOM 5973 N N . THR C 1 286 ? 46.08757 -17.29698 -48.71939 1.000 80.73836 304 THR C N 1
ATOM 5974 C CA . THR C 1 286 ? 44.83105 -18.02187 -48.92429 1.000 89.49492 304 THR C CA 1
ATOM 5975 C C . THR C 1 286 ? 44.96977 -19.21180 -49.88007 1.000 82.11039 304 THR C C 1
ATOM 5976 O O . THR C 1 286 ? 44.39000 -20.27241 -49.64825 1.000 74.78330 304 THR C O 1
ATOM 5980 N N . ALA C 1 297 ? 53.34766 -14.66878 -45.90264 1.000 86.51446 315 ALA C N 1
ATOM 5981 C CA . ALA C 1 297 ? 54.14181 -14.52773 -47.12728 1.000 109.48866 315 ALA C CA 1
ATOM 5982 C C . ALA C 1 297 ? 54.90923 -13.19999 -47.18175 1.000 113.93930 315 ALA C C 1
ATOM 5983 O O . ALA C 1 297 ? 54.77870 -12.33945 -46.29072 1.000 86.92127 315 ALA C O 1
ATOM 5985 N N . SER C 1 298 ? 55.70135 -13.04534 -48.24812 1.000 122.55359 316 SER C N 1
ATOM 5986 C CA . SER C 1 298 ? 56.66352 -11.94978 -48.36820 1.000 108.95498 316 SER C CA 1
ATOM 5987 C C . SER C 1 298 ? 56.57492 -11.34893 -49.77026 1.000 110.38814 316 SER C C 1
ATOM 5988 O O . SER C 1 298 ? 57.12633 -11.90185 -50.72981 1.000 93.93647 316 SER C O 1
ATOM 5991 N N . GLY C 1 299 ? 55.86672 -10.22424 -49.87721 1.000 95.68523 317 GLY C N 1
ATOM 5992 C CA . GLY C 1 299 ? 55.95817 -9.33034 -51.01491 1.000 74.05700 317 GLY C CA 1
ATOM 5993 C C . GLY C 1 299 ? 56.55374 -8.02706 -50.51709 1.000 70.38166 317 GLY C C 1
ATOM 5994 O O . GLY C 1 299 ? 57.69731 -8.00441 -50.05000 1.000 69.97463 317 GLY C O 1
ATOM 5995 N N . ALA C 1 300 ? 55.78423 -6.94596 -50.55131 1.000 62.82999 318 ALA C N 1
ATOM 5996 C CA . ALA C 1 300 ? 56.27261 -5.68607 -50.00982 1.000 57.03395 318 ALA C CA 1
ATOM 5997 C C . ALA C 1 300 ? 55.07894 -4.80707 -49.65363 1.000 55.47299 318 ALA C C 1
ATOM 5998 O O . ALA C 1 300 ? 53.94115 -5.07798 -50.05512 1.000 55.35018 318 ALA C O 1
ATOM 6000 N N . SER C 1 301 ? 55.36474 -3.74862 -48.88000 1.000 45.27899 319 SER C N 1
ATOM 6001 C CA . SER C 1 301 ? 54.37979 -2.78240 -48.40518 1.000 48.39513 319 SER C CA 1
ATOM 6002 C C . SER C 1 301 ? 54.93543 -1.38193 -48.61445 1.000 44.75927 319 SER C C 1
ATOM 6003 O O . SER C 1 301 ? 56.14726 -1.16638 -48.53025 1.000 44.30480 319 SER C O 1
ATOM 6006 N N . ALA C 1 302 ? 54.04353 -0.42229 -48.82980 1.000 40.17741 320 ALA C N 1
ATOM 6007 C CA . ALA C 1 302 ? 54.45071 0.96274 -49.02322 1.000 47.11141 320 ALA C CA 1
ATOM 6008 C C . ALA C 1 302 ? 53.53010 1.87663 -48.22361 1.000 44.25533 320 ALA C C 1
ATOM 6009 O O . ALA C 1 302 ? 52.34298 1.58618 -48.06440 1.000 42.23517 320 ALA C O 1
ATOM 6011 N N . LEU C 1 303 ? 54.08787 2.98335 -47.72104 1.000 43.06512 321 LEU C N 1
ATOM 6012 C CA . LEU C 1 303 ? 53.30727 4.07414 -47.13749 1.000 39.84320 321 LEU C CA 1
ATOM 6013 C C . LEU C 1 303 ? 53.24628 5.21181 -48.15697 1.000 40.41637 321 LEU C C 1
ATOM 6014 O O . LEU C 1 303 ? 54.29169 5.71160 -48.59861 1.000 40.84149 321 LEU C O 1
ATOM 6019 N N . CYS C 1 304 ? 52.02951 5.60525 -48.53070 1.000 38.61308 322 CYS C N 1
ATOM 6020 C CA . CYS C 1 304 ? 51.76304 6.64842 -49.51293 1.000 44.30108 322 CYS C CA 1
ATOM 6021 C C . CYS C 1 304 ? 50.97273 7.77553 -48.85193 1.000 46.16721 322 CYS C C 1
ATOM 6022 O O . CYS C 1 304 ? 50.15782 7.53428 -47.95650 1.000 42.52246 322 CYS C O 1
ATOM 6025 N N . ALA C 1 305 ? 51.21711 9.01134 -49.28032 1.000 46.56117 323 ALA C N 1
ATOM 6026 C CA . ALA C 1 305 ? 50.54349 10.17556 -48.71835 1.000 38.45305 323 ALA C CA 1
ATOM 6027 C C . ALA C 1 305 ? 49.73899 10.88698 -49.79905 1.000 44.42567 323 ALA C C 1
ATOM 6028 O O . ALA C 1 305 ? 50.25709 11.17065 -50.88225 1.000 45.37347 323 ALA C O 1
ATOM 6030 N N . PHE C 1 306 ? 48.47801 11.17638 -49.49459 1.000 41.52833 324 PHE C N 1
ATOM 6031 C CA . PHE C 1 306 ? 47.59163 11.91237 -50.38825 1.000 37.30389 324 PHE C CA 1
ATOM 6032 C C . PHE C 1 306 ? 47.07630 13.11586 -49.60953 1.000 42.14890 324 PHE C C 1
ATOM 6033 O O . PHE C 1 306 ? 46.25213 12.93914 -48.68694 1.000 41.64655 324 PHE C O 1
ATOM 6041 N N . PRO C 1 307 ? 47.52316 14.33210 -49.91777 1.000 39.65242 325 PRO C N 1
ATOM 6042 C CA . PRO C 1 307 ? 46.91721 15.51158 -49.28699 1.000 43.60629 325 PRO C CA 1
ATOM 6043 C C . PRO C 1 307 ? 45.43219 15.55309 -49.61379 1.000 45.34998 325 PRO C C 1
ATOM 6044 O O . PRO C 1 307 ? 45.02658 15.26638 -50.73878 1.000 46.38651 325 PRO C O 1
ATOM 6048 N N . LEU C 1 308 ? 44.61263 15.88803 -48.61559 1.000 46.38732 326 LEU C N 1
ATOM 6049 C CA . LEU C 1 308 ? 43.17053 15.89592 -48.83790 1.000 46.69747 326 LEU C CA 1
ATOM 6050 C C . LEU C 1 308 ? 42.77150 16.98116 -49.83591 1.000 40.19369 326 LEU C C 1
ATOM 6051 O O . LEU C 1 308 ? 41.72221 16.87859 -50.48053 1.000 36.31145 326 LEU C O 1
ATOM 6056 N N . ASP C 1 309 ? 43.59718 18.01939 -49.97489 1.000 48.97062 327 ASP C N 1
ATOM 6057 C CA . ASP C 1 309 ? 43.31510 19.07808 -50.93797 1.000 46.91149 327 ASP C CA 1
ATOM 6058 C C . ASP C 1 309 ? 43.47237 18.57221 -52.36802 1.000 46.68621 327 ASP C C 1
ATOM 6059 O O . ASP C 1 309 ? 42.69709 18.94913 -53.25160 1.000 46.06011 327 ASP C O 1
ATOM 6064 N N . GLU C 1 310 ? 44.46582 17.70891 -52.60401 1.000 46.04171 328 GLU C N 1
ATOM 6065 C CA . GLU C 1 310 ? 44.59058 17.03334 -53.89217 1.000 44.35095 328 GLU C CA 1
ATOM 6066 C C . GLU C 1 310 ? 43.43255 16.07439 -54.11224 1.000 50.01881 328 GLU C C 1
ATOM 6067 O O . GLU C 1 310 ? 42.90888 15.97223 -55.23318 1.000 39.53208 328 GLU C O 1
ATOM 6073 N N . VAL C 1 311 ? 43.02030 15.35165 -53.06001 1.000 34.62204 329 VAL C N 1
ATOM 6074 C CA . VAL C 1 311 ? 41.83414 14.51824 -53.19631 1.000 38.62840 329 VAL C CA 1
ATOM 6075 C C . VAL C 1 311 ? 40.65573 15.37120 -53.62755 1.000 41.54176 329 VAL C C 1
ATOM 6076 O O . VAL C 1 311 ? 39.94670 15.04292 -54.58939 1.000 39.47158 329 VAL C O 1
ATOM 6080 N N . ASP C 1 312 ? 40.46134 16.50818 -52.94789 1.000 37.68852 330 ASP C N 1
ATOM 6081 C CA . ASP C 1 312 ? 39.29973 17.34830 -53.21526 1.000 42.59679 330 ASP C CA 1
ATOM 6082 C C . ASP C 1 312 ? 39.38356 18.01461 -54.58081 1.000 39.92105 330 ASP C C 1
ATOM 6083 O O . ASP C 1 312 ? 38.34519 18.24530 -55.21483 1.000 38.37641 330 ASP C O 1
ATOM 6088 N N . ARG C 1 313 ? 40.60043 18.33013 -55.03773 1.000 39.31434 331 ARG C N 1
ATOM 6089 C CA . ARG C 1 313 ? 40.78481 18.96308 -56.34074 1.000 44.16123 331 ARG C CA 1
ATOM 6090 C C . ARG C 1 313 ? 40.37490 18.02633 -57.47092 1.000 42.44612 331 ARG C C 1
ATOM 6091 O O . ARG C 1 313 ? 39.62642 18.41383 -58.37183 1.000 44.18004 331 ARG C O 1
ATOM 6099 N N . LEU C 1 314 ? 40.86481 16.78429 -57.43400 1.000 36.90325 332 LEU C N 1
ATOM 6100 C CA . LEU C 1 314 ? 40.49834 15.80521 -58.44547 1.000 36.08817 332 LEU C CA 1
ATOM 6101 C C . LEU C 1 314 ? 39.02490 15.43461 -58.34385 1.000 36.81828 332 LEU C C 1
ATOM 6102 O O . LEU C 1 314 ? 38.36892 15.20833 -59.36323 1.000 40.91462 332 LEU C O 1
ATOM 6107 N N . ALA C 1 315 ? 38.48880 15.34774 -57.12266 1.000 36.92592 333 ALA C N 1
ATOM 6108 C CA . ALA C 1 315 ? 37.06440 15.06907 -56.97856 1.000 36.89420 333 ALA C CA 1
ATOM 6109 C C . ALA C 1 315 ? 36.24200 16.20497 -57.56928 1.000 36.47452 333 ALA C C 1
ATOM 6110 O O . ALA C 1 315 ? 35.21257 15.97036 -58.21557 1.000 37.50649 333 ALA C O 1
ATOM 6112 N N . ASN C 1 316 ? 36.71019 17.44521 -57.38004 1.000 31.99455 334 ASN C N 1
ATOM 6113 C CA . ASN C 1 316 ? 36.04652 18.60199 -57.96511 1.000 36.18023 334 ASN C CA 1
ATOM 6114 C C . ASN C 1 316 ? 36.14236 18.58413 -59.49208 1.000 38.13651 334 ASN C C 1
ATOM 6115 O O . ASN C 1 316 ? 35.14516 18.81817 -60.18097 1.000 40.41564 334 ASN C O 1
ATOM 6120 N N . ARG C 1 317 ? 37.34266 18.33335 -60.04192 1.000 33.69047 335 ARG C N 1
ATOM 6121 C CA . ARG C 1 317 ? 37.49396 18.28871 -61.50355 1.000 34.51501 335 ARG C CA 1
ATOM 6122 C C . ARG C 1 317 ? 36.65176 17.18209 -62.12035 1.000 37.65740 335 ARG C C 1
ATOM 6123 O O . ARG C 1 317 ? 36.09589 17.36522 -63.20626 1.000 42.08476 335 ARG C O 1
ATOM 6131 N N . THR C 1 318 ? 36.54445 16.03487 -61.43561 1.000 37.14746 336 THR C N 1
ATOM 6132 C CA . THR C 1 318 ? 35.68346 14.94743 -61.89350 1.000 34.87428 336 THR C CA 1
ATOM 6133 C C . THR C 1 318 ? 34.22339 15.37820 -61.94130 1.000 42.48830 336 THR C C 1
ATOM 6134 O O . THR C 1 318 ? 33.54323 15.18080 -62.96043 1.000 36.59320 336 THR C O 1
ATOM 6138 N N . ARG C 1 319 ? 33.71864 15.94391 -60.83814 1.000 34.26890 337 ARG C N 1
ATOM 6139 C CA . ARG C 1 319 ? 32.35315 16.45897 -60.82198 1.000 34.75732 337 ARG C CA 1
ATOM 6140 C C . ARG C 1 319 ? 32.14071 17.47695 -61.92998 1.000 36.55551 337 ARG C C 1
ATOM 6141 O O . ARG C 1 319 ? 31.15053 17.41002 -62.67007 1.000 38.23533 337 ARG C O 1
ATOM 6149 N N . ASP C 1 320 ? 33.04845 18.45378 -62.02967 1.000 35.21535 338 ASP C N 1
ATOM 6150 C CA . ASP C 1 320 ? 32.88046 19.54064 -62.98757 1.000 36.43782 338 ASP C CA 1
ATOM 6151 C C . ASP C 1 320 ? 32.84561 19.01246 -64.41023 1.000 43.21248 338 ASP C C 1
ATOM 6152 O O . ASP C 1 320 ? 32.08360 19.51170 -65.24502 1.000 43.56655 338 ASP C O 1
ATOM 6157 N N . ALA C 1 321 ? 33.67965 18.00987 -64.70552 1.000 38.31309 339 ALA C N 1
ATOM 6158 C CA . ALA C 1 321 ? 33.71811 17.45401 -66.04926 1.000 43.40451 339 ALA C CA 1
ATOM 6159 C C . ALA C 1 321 ? 32.45743 16.64936 -66.33861 1.000 41.15265 339 ALA C C 1
ATOM 6160 O O . ALA C 1 321 ? 31.88838 16.75542 -67.43484 1.000 37.75825 339 ALA C O 1
ATOM 6162 N N . CYS C 1 322 ? 31.98769 15.86938 -65.35363 1.000 37.91688 340 CYS C N 1
ATOM 6163 C CA . CYS C 1 322 ? 30.78858 15.05710 -65.55032 1.000 43.17502 340 CYS C CA 1
ATOM 6164 C C . CYS C 1 322 ? 29.53352 15.91973 -65.67017 1.000 40.10536 340 CYS C C 1
ATOM 6165 O O . CYS C 1 322 ? 28.63095 15.57689 -66.44029 1.000 39.59254 340 CYS C O 1
ATOM 6168 N N . TYR C 1 323 ? 29.46621 17.04936 -64.95312 1.000 36.43191 341 TYR C N 1
ATOM 6169 C CA . TYR C 1 323 ? 28.27885 17.90426 -65.01411 1.000 38.09615 341 TYR C CA 1
ATOM 6170 C C . TYR C 1 323 ? 28.20086 18.69937 -66.31554 1.000 40.60135 341 TYR C C 1
ATOM 6171 O O . TYR C 1 323 ? 27.11207 18.85205 -66.87251 1.000 42.08223 341 TYR C O 1
ATOM 6180 N N . THR C 1 324 ? 29.32468 19.24180 -66.80277 1.000 37.57290 342 THR C N 1
ATOM 6181 C CA . THR C 1 324 ? 29.28820 20.28617 -67.82428 1.000 40.30941 342 THR C CA 1
ATOM 6182 C C . THR C 1 324 ? 29.95442 19.91940 -69.14035 1.000 44.64947 342 THR C C 1
ATOM 6183 O O . THR C 1 324 ? 29.73476 20.62535 -70.12910 1.000 46.00717 342 THR C O 1
ATOM 6187 N N . ARG C 1 325 ? 30.77288 18.87184 -69.18326 1.000 42.59544 343 ARG C N 1
ATOM 6188 C CA . ARG C 1 325 ? 31.52950 18.54190 -70.38283 1.000 41.05696 343 ARG C CA 1
ATOM 6189 C C . ARG C 1 325 ? 31.43103 17.05419 -70.69886 1.000 44.94766 343 ARG C C 1
ATOM 6190 O O . ARG C 1 325 ? 32.30252 16.49615 -71.36893 1.000 48.20839 343 ARG C O 1
ATOM 6198 N N . GLU C 1 326 ? 30.36888 16.40283 -70.22386 1.000 40.19119 344 GLU C N 1
ATOM 6199 C CA . GLU C 1 326 ? 30.10203 14.98997 -70.51690 1.000 44.51198 344 GLU C CA 1
ATOM 6200 C C . GLU C 1 326 ? 31.26665 14.09195 -70.12438 1.000 39.01326 344 GLU C C 1
ATOM 6201 O O . GLU C 1 326 ? 31.57837 13.11739 -70.81086 1.000 40.66861 344 GLU C O 1
ATOM 6207 N N . GLY C 1 327 ? 31.90505 14.41802 -69.00307 1.000 39.58796 345 GLY C N 1
ATOM 6208 C CA . GLY C 1 327 ? 32.99881 13.61651 -68.48448 1.000 36.24964 345 GLY C CA 1
ATOM 6209 C C . GLY C 1 327 ? 34.35043 13.88595 -69.10388 1.000 35.11645 345 GLY C C 1
ATOM 6210 O O . GLY C 1 327 ? 35.31602 13.19163 -68.76629 1.000 40.34488 345 GLY C O 1
ATOM 6211 N N . ARG C 1 328 ? 34.46078 14.87109 -69.98916 1.000 37.18971 346 ARG C N 1
ATOM 6212 C CA . ARG C 1 328 ? 35.67410 15.06756 -70.76664 1.000 46.85046 346 ARG C CA 1
ATOM 6213 C C . ARG C 1 328 ? 36.37544 16.34493 -70.32922 1.000 52.34883 346 ARG C C 1
ATOM 6214 O O . ARG C 1 328 ? 35.75129 17.28279 -69.82617 1.000 45.30969 346 ARG C O 1
ATOM 6222 N N . ALA C 1 329 ? 37.69478 16.34860 -70.50037 1.000 49.49164 347 ALA C N 1
ATOM 6223 C CA . ALA C 1 329 ? 38.48770 17.54780 -70.30319 1.000 56.07755 347 ALA C CA 1
ATOM 6224 C C . ALA C 1 329 ? 38.34889 18.43084 -71.53288 1.000 61.94090 347 ALA C C 1
ATOM 6225 O O . ALA C 1 329 ? 37.64913 18.09406 -72.49235 1.000 70.39207 347 ALA C O 1
ATOM 6227 N N . GLU C 1 330 ? 39.03046 19.57238 -71.52341 1.000 70.37272 348 GLU C N 1
ATOM 6228 C CA . GLU C 1 330 ? 38.86889 20.49544 -72.63813 1.000 67.92453 348 GLU C CA 1
ATOM 6229 C C . GLU C 1 330 ? 39.48409 19.94865 -73.92112 1.000 76.50938 348 GLU C C 1
ATOM 6230 O O . GLU C 1 330 ? 39.02736 20.30558 -75.01674 1.000 80.21836 348 GLU C O 1
ATOM 6236 N N . ASP C 1 331 ? 40.49187 19.06848 -73.82113 1.000 71.09310 349 ASP C N 1
ATOM 6237 C CA . ASP C 1 331 ? 41.05488 18.46307 -75.02799 1.000 68.49006 349 ASP C CA 1
ATOM 6238 C C . ASP C 1 331 ? 40.19772 17.33462 -75.58923 1.000 59.89548 349 ASP C C 1
ATOM 6239 O O . ASP C 1 331 ? 40.48952 16.85638 -76.68856 1.000 64.07957 349 ASP C O 1
ATOM 6244 N N . GLY C 1 332 ? 39.16579 16.88992 -74.86748 1.000 62.02261 350 GLY C N 1
ATOM 6245 C CA . GLY C 1 332 ? 38.36294 15.75889 -75.27539 1.000 52.58175 350 GLY C CA 1
ATOM 6246 C C . GLY C 1 332 ? 38.69428 14.46106 -74.56453 1.000 54.40631 350 GLY C C 1
ATOM 6247 O O . GLY C 1 332 ? 37.93895 13.48997 -74.70772 1.000 49.30298 350 GLY C O 1
ATOM 6248 N N . THR C 1 333 ? 39.80458 14.41055 -73.82213 1.000 47.38632 351 THR C N 1
ATOM 6249 C CA . THR C 1 333 ? 40.13565 13.23605 -73.01804 1.000 48.17899 351 THR C CA 1
ATOM 6250 C C . THR C 1 333 ? 39.01060 12.93382 -72.03412 1.000 51.07310 351 THR C C 1
ATOM 6251 O O . THR C 1 333 ? 38.52831 13.83089 -71.33951 1.000 47.56817 351 THR C O 1
ATOM 6255 N N . GLU C 1 334 ? 38.58315 11.67003 -71.98314 1.000 46.72297 352 GLU C N 1
ATOM 6256 C CA . GLU C 1 334 ? 37.56968 11.27008 -71.01594 1.000 40.59145 352 GLU C CA 1
ATOM 6257 C C . GLU C 1 334 ? 38.22471 11.14852 -69.64735 1.000 45.77589 352 GLU C C 1
ATOM 6258 O O . GLU C 1 334 ? 39.19148 10.39561 -69.49122 1.000 48.18417 352 GLU C O 1
ATOM 6264 N N . VAL C 1 335 ? 37.73418 11.91507 -68.67379 1.000 40.04576 353 VAL C N 1
ATOM 6265 C CA . VAL C 1 335 ? 38.29455 11.90146 -67.32395 1.000 38.89349 353 VAL C CA 1
ATOM 6266 C C . VAL C 1 335 ? 37.28429 11.48475 -66.26392 1.000 45.49898 353 VAL C C 1
ATOM 6267 O O . VAL C 1 335 ? 37.68721 11.20155 -65.12283 1.000 41.49297 353 VAL C O 1
ATOM 6271 N N . ALA C 1 336 ? 35.99213 11.42913 -66.58472 1.000 41.32094 354 ALA C N 1
ATOM 6272 C CA . ALA C 1 336 ? 34.98385 11.00653 -65.62221 1.000 36.06720 354 ALA C CA 1
ATOM 6273 C C . ALA C 1 336 ? 33.93515 10.15428 -66.33308 1.000 39.64316 354 ALA C C 1
ATOM 6274 O O . ALA C 1 336 ? 33.78249 10.21532 -67.55706 1.000 42.94848 354 ALA C O 1
ATOM 6276 N N . TYR C 1 337 ? 33.22387 9.34493 -65.54621 1.000 34.82260 355 TYR C N 1
ATOM 6277 C CA . TYR C 1 337 ? 32.21274 8.41562 -66.04457 1.000 34.92644 355 TYR C CA 1
ATOM 6278 C C . TYR C 1 337 ? 31.31221 8.02815 -64.87645 1.000 36.32469 355 TYR C C 1
ATOM 6279 O O . TYR C 1 337 ? 31.53335 8.44371 -63.73983 1.000 34.43664 355 TYR C O 1
ATOM 6288 N N . ILE C 1 338 ? 30.30241 7.20683 -65.16770 1.000 37.40459 356 ILE C N 1
ATOM 6289 C CA . ILE C 1 338 ? 29.31853 6.76274 -64.18139 1.000 38.09014 356 ILE C CA 1
ATOM 6290 C C . ILE C 1 338 ? 29.60686 5.31009 -63.83756 1.000 37.31006 356 ILE C C 1
ATOM 6291 O O . ILE C 1 338 ? 29.72799 4.46874 -64.73572 1.000 32.64736 356 ILE C O 1
ATOM 6296 N N . GLU C 1 339 ? 29.68472 5.00003 -62.54050 1.000 36.31345 357 GLU C N 1
ATOM 6297 C CA . GLU C 1 339 ? 30.08561 3.66893 -62.11886 1.000 33.03127 357 GLU C CA 1
ATOM 6298 C C . GLU C 1 339 ? 28.87922 2.81026 -61.78609 1.000 35.64790 357 GLU C C 1
ATOM 6299 O O . GLU C 1 339 ? 27.72864 3.25886 -61.82202 1.000 37.54929 357 GLU C O 1
ATOM 6305 N N . TYR C 1 340 ? 29.15757 1.53800 -61.50622 1.000 35.90073 358 TYR C N 1
ATOM 6306 C CA . TYR C 1 340 ? 28.22105 0.61368 -60.85864 1.000 43.25806 358 TYR C CA 1
ATOM 6307 C C . TYR C 1 340 ? 26.99781 0.29849 -61.70697 1.000 43.24947 358 TYR C C 1
ATOM 6308 O O . TYR C 1 340 ? 25.97054 -0.12851 -61.17023 1.000 46.12591 358 TYR C O 1
ATOM 6317 N N . ASP C 1 341 ? 27.09262 0.50124 -63.02596 1.000 41.88501 359 ASP C N 1
ATOM 6318 C CA . ASP C 1 341 ? 26.04099 0.14667 -63.98218 1.000 52.33800 359 ASP C CA 1
ATOM 6319 C C . ASP C 1 341 ? 24.75699 0.95000 -63.78097 1.000 42.36458 359 ASP C C 1
ATOM 6320 O O . ASP C 1 341 ? 23.69794 0.56250 -64.28055 1.000 47.25426 359 ASP C O 1
ATOM 6325 N N . VAL C 1 342 ? 24.82380 2.08267 -63.07247 1.000 40.21565 360 VAL C N 1
ATOM 6326 C CA . VAL C 1 342 ? 23.64157 2.91654 -62.87969 1.000 46.28228 360 VAL C CA 1
ATOM 6327 C C . VAL C 1 342 ? 23.23838 3.55495 -64.21221 1.000 47.68708 360 VAL C C 1
ATOM 6328 O O . VAL C 1 342 ? 24.09353 3.92096 -65.03301 1.000 41.20635 360 VAL C O 1
ATOM 6332 N N . ASN C 1 343 ? 21.92497 3.67033 -64.45112 1.000 45.42976 361 ASN C N 1
ATOM 6333 C CA . ASN C 1 343 ? 21.39243 4.31015 -65.66243 1.000 47.18657 361 ASN C CA 1
ATOM 6334 C C . ASN C 1 343 ? 21.43925 5.83202 -65.51896 1.000 46.75268 361 ASN C C 1
ATOM 6335 O O . ASN C 1 343 ? 20.44035 6.51295 -65.27446 1.000 56.96299 361 ASN C O 1
ATOM 6340 N N . SER C 1 344 ? 22.64451 6.35777 -65.68770 1.000 42.60462 362 SER C N 1
ATOM 6341 C CA . SER C 1 344 ? 22.92549 7.78027 -65.60757 1.000 48.18298 362 SER C CA 1
ATOM 6342 C C . SER C 1 344 ? 24.17489 8.00317 -66.45036 1.000 41.78007 362 SER C C 1
ATOM 6343 O O . SER C 1 344 ? 24.97740 7.08971 -66.63306 1.000 45.82849 362 SER C O 1
ATOM 6346 N N . ASP C 1 345 ? 24.31112 9.18596 -67.02301 1.000 43.26598 363 ASP C N 1
ATOM 6347 C CA . ASP C 1 345 ? 25.48650 9.46339 -67.83020 1.000 48.89829 363 ASP C CA 1
ATOM 6348 C C . ASP C 1 345 ? 25.93431 10.86824 -67.46021 1.000 44.36370 363 ASP C C 1
ATOM 6349 O O . ASP C 1 345 ? 25.18458 11.63895 -66.84573 1.000 45.12301 363 ASP C O 1
ATOM 6354 N N . CYS C 1 346 ? 27.19453 11.16696 -67.75333 1.000 45.30368 364 CYS C N 1
ATOM 6355 C CA . CYS C 1 346 ? 27.65533 12.53942 -67.63236 1.000 42.40844 364 CYS C CA 1
ATOM 6356 C C . CYS C 1 346 ? 26.87339 13.39400 -68.62631 1.000 40.93767 364 CYS C C 1
ATOM 6357 O O . CYS C 1 346 ? 26.26801 12.87694 -69.55838 1.000 43.15485 364 CYS C O 1
ATOM 6360 N N . ALA C 1 347 ? 26.90576 14.71830 -68.43769 1.000 38.99033 365 ALA C N 1
ATOM 6361 C CA . ALA C 1 347 ? 25.95206 15.59916 -69.10189 1.000 37.43220 365 ALA C CA 1
ATOM 6362 C C . ALA C 1 347 ? 26.63229 16.88622 -69.55293 1.000 40.20675 365 ALA C C 1
ATOM 6363 O O . ALA C 1 347 ? 27.83244 17.09238 -69.34429 1.000 43.06540 365 ALA C O 1
ATOM 6365 N N . GLN C 1 348 ? 25.84181 17.76024 -70.17837 1.000 41.01250 366 GLN C N 1
ATOM 6366 C CA . GLN C 1 348 ? 26.28615 19.09142 -70.56895 1.000 43.77608 366 GLN C CA 1
ATOM 6367 C C . GLN C 1 348 ? 25.37348 20.11901 -69.91019 1.000 45.98001 366 GLN C C 1
ATOM 6368 O O . GLN C 1 348 ? 24.66677 20.87078 -70.59068 1.000 45.33163 366 GLN C O 1
ATOM 6374 N N . LEU C 1 349 ? 25.32890 20.11234 -68.58475 1.000 48.00205 367 LEU C N 1
ATOM 6375 C CA . LEU C 1 349 ? 24.52015 21.08318 -67.86779 1.000 50.81275 367 LEU C CA 1
ATOM 6376 C C . LEU C 1 349 ? 25.20044 22.44164 -67.94151 1.000 47.76652 367 LEU C C 1
ATOM 6377 O O . LEU C 1 349 ? 26.42657 22.51309 -68.02217 1.000 55.39558 367 LEU C O 1
ATOM 6382 N N . PRO C 1 350 ? 24.43147 23.52871 -67.91169 1.000 50.08848 368 PRO C N 1
ATOM 6383 C CA . PRO C 1 350 ? 25.04152 24.86115 -67.90349 1.000 46.37276 368 PRO C CA 1
ATOM 6384 C C . PRO C 1 350 ? 26.05681 24.98563 -66.77735 1.000 53.63935 368 PRO C C 1
ATOM 6385 O O . PRO C 1 350 ? 25.93581 24.33683 -65.73540 1.000 55.08005 368 PRO C O 1
ATOM 6389 N N . VAL C 1 351 ? 27.06719 25.83172 -66.99893 1.000 49.09507 369 VAL C N 1
ATOM 6390 C CA . VAL C 1 351 ? 28.15060 25.98000 -66.02803 1.000 57.67481 369 VAL C CA 1
ATOM 6391 C C . VAL C 1 351 ? 27.62192 26.39612 -64.65526 1.000 50.49226 369 VAL C C 1
ATOM 6392 O O . VAL C 1 351 ? 28.14808 25.95749 -63.62486 1.000 48.50216 369 VAL C O 1
ATOM 6396 N N . ASP C 1 352 ? 26.56485 27.21994 -64.61492 1.000 49.49933 370 ASP C N 1
ATOM 6397 C CA . ASP C 1 352 ? 26.01173 27.67868 -63.34161 1.000 49.24042 370 ASP C CA 1
ATOM 6398 C C . ASP C 1 352 ? 25.47539 26.53303 -62.48843 1.000 50.07155 370 ASP C C 1
ATOM 6399 O O . ASP C 1 352 ? 25.34492 26.70278 -61.27071 1.000 54.65240 370 ASP C O 1
ATOM 6404 N N . THR C 1 353 ? 25.16383 25.37737 -63.09141 1.000 48.19453 371 THR C N 1
ATOM 6405 C CA . THR C 1 353 ? 24.73737 24.22146 -62.30288 1.000 53.53755 371 THR C CA 1
ATOM 6406 C C . THR C 1 353 ? 25.76639 23.84348 -61.23829 1.000 49.60628 371 THR C C 1
ATOM 6407 O O . THR C 1 353 ? 25.39966 23.32371 -60.18060 1.000 43.74398 371 THR C O 1
ATOM 6411 N N . LEU C 1 354 ? 27.04927 24.12142 -61.47930 1.000 50.57211 372 LEU C N 1
ATOM 6412 C CA . LEU C 1 354 ? 28.06252 23.81986 -60.47237 1.000 45.48189 372 LEU C CA 1
ATOM 6413 C C . LEU C 1 354 ? 27.93385 24.74544 -59.27020 1.000 52.29129 372 LEU C C 1
ATOM 6414 O O . LEU C 1 354 ? 28.24684 24.34776 -58.13599 1.000 50.33103 372 LEU C O 1
ATOM 6419 N N . ASP C 1 355 ? 27.51089 25.98722 -59.49574 1.000 46.29094 373 ASP C N 1
ATOM 6420 C CA . ASP C 1 355 ? 27.34195 26.91062 -58.38731 1.000 48.08374 373 ASP C CA 1
ATOM 6421 C C . ASP C 1 355 ? 26.01443 26.67798 -57.68168 1.000 46.14045 373 ASP C C 1
ATOM 6422 O O . ASP C 1 355 ? 25.91974 26.88249 -56.46688 1.000 45.46693 373 ASP C O 1
ATOM 6427 N N . ALA C 1 356 ? 24.99765 26.23598 -58.43058 1.000 44.29996 374 ALA C N 1
ATOM 6428 C CA . ALA C 1 356 ? 23.66805 26.00685 -57.88640 1.000 43.29379 374 ALA C CA 1
ATOM 6429 C C . ALA C 1 356 ? 23.54606 24.65586 -57.18448 1.000 41.08233 374 ALA C C 1
ATOM 6430 O O . ALA C 1 356 ? 22.81186 24.55491 -56.20229 1.000 38.99532 374 ALA C O 1
ATOM 6432 N N . TYR C 1 357 ? 24.22385 23.61137 -57.67871 1.000 40.65659 375 TYR C N 1
ATOM 6433 C CA . TYR C 1 357 ? 24.14867 22.27041 -57.08549 1.000 38.12119 375 TYR C CA 1
ATOM 6434 C C . TYR C 1 357 ? 25.54258 21.66552 -56.91535 1.000 35.59759 375 TYR C C 1
ATOM 6435 O O . TYR C 1 357 ? 25.83926 20.59046 -57.43656 1.000 33.94552 375 TYR C O 1
ATOM 6444 N N . PRO C 1 358 ? 26.39484 22.29926 -56.09758 1.000 39.29527 376 PRO C N 1
ATOM 6445 C CA . PRO C 1 358 ? 27.72984 21.73983 -55.83480 1.000 34.27763 376 PRO C CA 1
ATOM 6446 C C . PRO C 1 358 ? 27.69234 20.32448 -55.31768 1.000 41.51256 376 PRO C C 1
ATOM 6447 O O . PRO C 1 358 ? 28.59245 19.53332 -55.62248 1.000 42.46916 376 PRO C O 1
ATOM 6451 N N . CYS C 1 359 ? 26.67966 19.99659 -54.51290 1.000 34.89388 377 CYS C N 1
ATOM 6452 C CA . CYS C 1 359 ? 26.49698 18.66522 -53.96645 1.000 33.47632 377 CYS C CA 1
ATOM 6453 C C . CYS C 1 359 ? 25.44977 17.86010 -54.73407 1.000 38.35768 377 CYS C C 1
ATOM 6454 O O . CYS C 1 359 ? 24.94478 16.86224 -54.21420 1.000 40.57333 377 CYS C O 1
ATOM 6457 N N . GLY C 1 360 ? 25.09471 18.29363 -55.95132 1.000 34.13016 378 GLY C N 1
ATOM 6458 C CA . GLY C 1 360 ? 24.18965 17.54000 -56.80324 1.000 38.28836 378 GLY C CA 1
ATOM 6459 C C . GLY C 1 360 ? 22.71271 17.70107 -56.45964 1.000 38.65960 378 GLY C C 1
ATOM 6460 O O . GLY C 1 360 ? 22.31289 18.34003 -55.48648 1.000 40.81742 378 GLY C O 1
ATOM 6461 N N . SER C 1 361 ? 21.88654 17.10001 -57.30316 1.000 44.28484 379 SER C N 1
ATOM 6462 C CA . SER C 1 361 ? 20.44980 17.05680 -57.07216 1.000 42.60080 379 SER C CA 1
ATOM 6463 C C . SER C 1 361 ? 19.93597 15.71520 -57.57511 1.000 41.86453 379 SER C C 1
ATOM 6464 O O . SER C 1 361 ? 20.71051 14.80595 -57.88789 1.000 40.43732 379 SER C O 1
ATOM 6467 N N . ASP C 1 362 ? 18.61740 15.60392 -57.67135 1.000 47.27035 380 ASP C N 1
ATOM 6468 C CA . ASP C 1 362 ? 18.01821 14.37377 -58.14381 1.000 48.16209 380 ASP C CA 1
ATOM 6469 C C . ASP C 1 362 ? 18.24779 14.16970 -59.64152 1.000 48.44439 380 ASP C C 1
ATOM 6470 O O . ASP C 1 362 ? 18.21931 13.02352 -60.10548 1.000 49.38085 380 ASP C O 1
ATOM 6475 N N . HIS C 1 363 ? 18.53650 15.24496 -60.38919 1.000 45.70967 381 HIS C N 1
ATOM 6476 C CA . HIS C 1 363 ? 18.77844 15.19159 -61.83194 1.000 49.54354 381 HIS C CA 1
ATOM 6477 C C . HIS C 1 363 ? 20.24613 15.31065 -62.23406 1.000 46.51895 381 HIS C C 1
ATOM 6478 O O . HIS C 1 363 ? 20.51919 15.42560 -63.42734 1.000 50.11017 381 HIS C O 1
ATOM 6485 N N . THR C 1 364 ? 21.17755 15.36111 -61.31492 1.000 42.82571 382 THR C N 1
ATOM 6486 C CA . THR C 1 364 ? 22.55198 15.49888 -61.77920 1.000 43.28323 382 THR C CA 1
ATOM 6487 C C . THR C 1 364 ? 23.19683 14.11854 -61.91533 1.000 38.59708 382 THR C C 1
ATOM 6488 O O . THR C 1 364 ? 22.70546 13.13969 -61.34577 1.000 42.96752 382 THR C O 1
ATOM 6492 N N . PRO C 1 365 ? 24.28154 13.98666 -62.68658 1.000 39.70356 383 PRO C N 1
ATOM 6493 C CA . PRO C 1 365 ? 24.88343 12.65368 -62.89521 1.000 41.17139 383 PRO C CA 1
ATOM 6494 C C . PRO C 1 365 ? 25.39252 12.04410 -61.59278 1.000 37.31217 383 PRO C C 1
ATOM 6495 O O . PRO C 1 365 ? 26.06460 12.71140 -60.80835 1.000 38.81402 383 PRO C O 1
ATOM 6499 N N . SER C 1 366 ? 25.08165 10.75400 -61.38163 1.000 36.36243 384 SER C N 1
ATOM 6500 C CA . SER C 1 366 ? 25.43444 10.02915 -60.16957 1.000 37.30554 384 SER C CA 1
ATOM 6501 C C . SER C 1 366 ? 25.32127 8.52809 -60.39138 1.000 35.51207 384 SER C C 1
ATOM 6502 O O . SER C 1 366 ? 24.34489 8.09194 -61.02281 1.000 33.87301 384 SER C O 1
ATOM 6505 N N . PRO C 1 367 ? 26.24025 7.69955 -59.84653 1.000 33.08224 385 PRO C N 1
ATOM 6506 C CA . PRO C 1 367 ? 27.41631 8.07207 -59.04834 1.000 38.52957 385 PRO C CA 1
ATOM 6507 C C . PRO C 1 367 ? 28.66291 8.26462 -59.92306 1.000 33.81945 385 PRO C C 1
ATOM 6508 O O . PRO C 1 367 ? 28.92595 7.45233 -60.78679 1.000 33.12141 385 PRO C O 1
ATOM 6512 N N . MET C 1 368 ? 29.42892 9.31779 -59.66236 1.000 34.20774 386 MET C N 1
ATOM 6513 C CA . MET C 1 368 ? 30.53627 9.70430 -60.51940 1.000 33.05276 386 MET C CA 1
ATOM 6514 C C . MET C 1 368 ? 31.81855 8.99964 -60.09908 1.000 35.93270 386 MET C C 1
ATOM 6515 O O . MET C 1 368 ? 32.01514 8.68285 -58.92422 1.000 36.99579 386 MET C O 1
ATOM 6520 N N . ALA C 1 369 ? 32.68088 8.73919 -61.07987 1.000 37.50644 387 ALA C N 1
ATOM 6521 C CA . ALA C 1 369 ? 33.98811 8.13358 -60.86495 1.000 31.63434 387 ALA C CA 1
ATOM 6522 C C . ALA C 1 369 ? 35.00247 8.80007 -61.79083 1.000 39.37053 387 ALA C C 1
ATOM 6523 O O . ALA C 1 369 ? 34.65829 9.29017 -62.86863 1.000 36.03308 387 ALA C O 1
ATOM 6525 N N . SER C 1 370 ? 36.25791 8.82942 -61.35784 1.000 39.11522 388 SER C N 1
ATOM 6526 C CA . SER C 1 370 ? 37.33677 9.37785 -62.16543 1.000 31.25667 388 SER C CA 1
ATOM 6527 C C .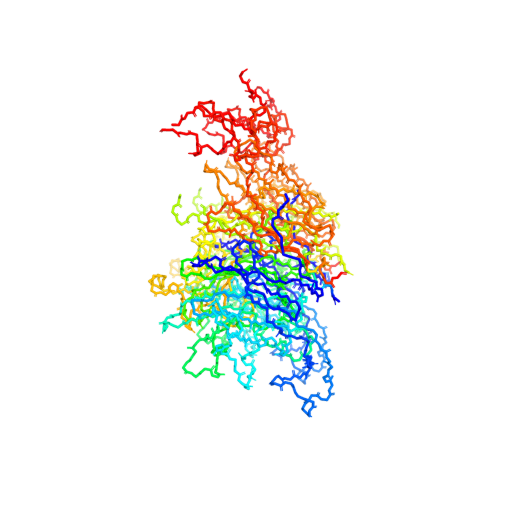 SER C 1 370 ? 38.03145 8.27491 -62.95285 1.000 38.89670 388 SER C C 1
ATOM 6528 O O . SER C 1 370 ? 38.29991 7.19813 -62.41164 1.000 34.48641 388 SER C O 1
ATOM 6531 N N . ARG C 1 371 ? 38.30327 8.55116 -64.23943 1.000 33.95562 389 ARG C N 1
ATOM 6532 C CA . ARG C 1 371 ? 39.23635 7.74078 -65.00822 1.000 35.02594 389 ARG C CA 1
ATOM 6533 C C . ARG C 1 371 ? 40.67211 8.04411 -64.60613 1.000 37.63523 389 ARG C C 1
ATOM 6534 O O . ARG C 1 371 ? 41.56639 7.22006 -64.84349 1.000 38.76180 389 ARG C O 1
ATOM 6542 N N . VAL C 1 372 ? 40.91582 9.23504 -64.06361 1.000 36.83946 390 VAL C N 1
ATOM 6543 C CA . VAL C 1 372 ? 42.26095 9.68861 -63.72268 1.000 40.22106 390 VAL C CA 1
ATOM 6544 C C . VAL C 1 372 ? 42.53951 9.27826 -62.27899 1.000 40.82446 390 VAL C C 1
ATOM 6545 O O . VAL C 1 372 ? 41.77821 9.67145 -61.38083 1.000 39.65374 390 VAL C O 1
ATOM 6549 N N . PRO C 1 373 ? 43.56220 8.47624 -62.01937 1.000 39.75630 391 PRO C N 1
ATOM 6550 C CA . PRO C 1 373 ? 43.86039 8.08457 -60.64219 1.000 36.69194 391 PRO C CA 1
ATOM 6551 C C . PRO C 1 373 ? 44.56849 9.19344 -59.88415 1.000 42.23679 391 PRO C C 1
ATOM 6552 O O . PRO C 1 373 ? 45.23368 10.06086 -60.45044 1.000 42.54684 391 PRO C O 1
ATOM 6556 N N . LEU C 1 374 ? 44.37814 9.17135 -58.57116 1.000 42.94518 392 LEU C N 1
ATOM 6557 C CA . LEU C 1 374 ? 45.14876 10.01274 -57.67456 1.000 34.11071 392 LEU C CA 1
ATOM 6558 C C . LEU C 1 374 ? 46.48660 9.31201 -57.45034 1.000 44.05246 392 LEU C C 1
ATOM 6559 O O . LEU C 1 374 ? 46.53040 8.20541 -56.90575 1.000 41.93244 392 LEU C O 1
ATOM 6564 N N . GLU C 1 375 ? 47.56719 9.92248 -57.92657 1.000 46.53548 393 GLU C N 1
ATOM 6565 C CA . GLU C 1 375 ? 48.88351 9.31083 -57.85292 1.000 51.34415 393 GLU C CA 1
ATOM 6566 C C . GLU C 1 375 ? 49.60658 9.75132 -56.58766 1.000 50.84766 393 GLU C C 1
ATOM 6567 O O . GLU C 1 375 ? 49.37138 10.84204 -56.06530 1.000 46.70086 393 GLU C O 1
ATOM 6573 N N . ALA C 1 376 ? 50.49216 8.88682 -56.10056 1.000 47.09719 394 ALA C N 1
ATOM 6574 C CA . ALA C 1 376 ? 51.39718 9.23572 -55.01723 1.000 45.98230 394 ALA C CA 1
ATOM 6575 C C . ALA C 1 376 ? 52.63729 8.36785 -55.13742 1.000 45.93211 394 ALA C C 1
ATOM 6576 O O . ALA C 1 376 ? 52.53898 7.18323 -55.46736 1.000 49.04790 394 ALA C O 1
ATOM 6578 N N . THR C 1 377 ? 53.80557 8.96179 -54.88441 1.000 50.12208 395 THR C N 1
ATOM 6579 C CA . THR C 1 377 ? 54.99250 8.11271 -54.84668 1.000 50.41024 395 THR C CA 1
ATOM 6580 C C . THR C 1 377 ? 55.28040 7.71808 -53.40228 1.000 55.65369 395 THR C C 1
ATOM 6581 O O . THR C 1 377 ? 55.10629 8.54632 -52.49519 1.000 54.90498 395 THR C O 1
ATOM 6585 N N . PRO C 1 378 ? 55.68767 6.47560 -53.15186 1.000 58.46663 396 PRO C N 1
ATOM 6586 C CA . PRO C 1 378 ? 55.77033 5.97901 -51.77092 1.000 51.90769 396 PRO C CA 1
ATOM 6587 C C . PRO C 1 378 ? 56.75820 6.75933 -50.91811 1.000 44.16385 396 PRO C C 1
ATOM 6588 O O . PRO C 1 378 ? 57.91124 6.95028 -51.29403 1.000 51.68448 396 PRO C O 1
ATOM 6592 N N . ILE C 1 379 ? 56.29824 7.19576 -49.74462 1.000 53.03164 397 ILE C N 1
ATOM 6593 C CA . ILE C 1 379 ? 57.21331 7.74437 -48.74155 1.000 48.27806 397 ILE C CA 1
ATOM 6594 C C . ILE C 1 379 ? 58.27566 6.71643 -48.38142 1.000 45.42282 397 ILE C C 1
ATOM 6595 O O . ILE C 1 379 ? 59.46539 7.03407 -48.26578 1.000 48.22556 397 ILE C O 1
ATOM 6600 N N . LEU C 1 380 ? 57.85715 5.46819 -48.17955 1.000 44.47800 398 LEU C N 1
ATOM 6601 C CA . LEU C 1 380 ? 58.77469 4.38722 -47.84931 1.000 49.26638 398 LEU C CA 1
ATOM 6602 C C . LEU C 1 380 ? 58.25035 3.09581 -48.45613 1.000 46.94175 398 LEU C C 1
ATOM 6603 O O . LEU C 1 380 ? 57.03751 2.90807 -48.59977 1.000 46.22915 398 LEU C O 1
ATOM 6608 N N . GLU C 1 381 ? 59.17264 2.20292 -48.80159 1.000 45.79749 399 GLU C N 1
ATOM 6609 C CA . GLU C 1 381 ? 58.83867 0.88840 -49.34362 1.000 48.96845 399 GLU C CA 1
ATOM 6610 C C . GLU C 1 381 ? 59.65017 -0.14360 -48.57260 1.000 50.15109 399 GLU C C 1
ATOM 6611 O O . GLU C 1 381 ? 60.88072 -0.08503 -48.58621 1.000 53.91827 399 GLU C O 1
ATOM 6617 N N . TRP C 1 382 ? 58.98150 -1.09335 -47.91504 1.000 51.22094 400 TRP C N 1
ATOM 6618 C CA . TRP C 1 382 ? 59.67328 -2.08952 -47.11554 1.000 49.97833 400 TRP C CA 1
ATOM 6619 C C . TRP C 1 382 ? 59.42427 -3.47068 -47.68892 1.000 47.70142 400 TRP C C 1
ATOM 6620 O O . TRP C 1 382 ? 58.28354 -3.94717 -47.68613 1.000 53.27813 400 TRP C O 1
ATOM 6631 N N . PRO C 1 383 ? 60.45201 -4.16471 -48.17131 1.000 53.40973 401 PRO C N 1
ATOM 6632 C CA . PRO C 1 383 ? 60.24888 -5.55264 -48.66322 1.000 48.89894 401 PRO C CA 1
ATOM 6633 C C . PRO C 1 383 ? 60.02051 -6.53026 -47.50892 1.000 58.11157 401 PRO C C 1
ATOM 6634 O O . PRO C 1 383 ? 60.58866 -6.36089 -46.41381 1.000 57.26652 401 PRO C O 1
ATOM 6638 N N . GLY C 1 384 ? 59.14603 -7.49505 -47.74864 1.000 57.08306 402 GLY C N 1
ATOM 6639 C CA . GLY C 1 384 ? 58.88058 -8.56205 -46.77595 1.000 50.54496 402 GLY C CA 1
ATOM 6640 C C . GLY C 1 384 ? 58.00734 -8.20841 -45.59539 1.000 58.65405 402 GLY C C 1
ATOM 6641 O O . GLY C 1 384 ? 57.62974 -9.10866 -44.85847 1.000 54.70974 402 GLY C O 1
ATOM 6642 N N . ILE C 1 385 ? 57.67926 -6.92911 -45.38413 1.000 49.85310 403 ILE C N 1
ATOM 6643 C CA . ILE C 1 385 ? 56.82695 -6.51138 -44.27645 1.000 50.71557 403 ILE C CA 1
ATOM 6644 C C . ILE C 1 385 ? 55.45479 -6.15730 -44.82755 1.000 53.25462 403 ILE C C 1
ATOM 6645 O O . ILE C 1 385 ? 55.34978 -5.42500 -45.81866 1.000 49.55215 403 ILE C O 1
ATOM 6650 N N . GLN C 1 386 ? 54.40000 -6.67715 -44.19795 1.000 50.80146 404 GLN C N 1
ATOM 6651 C CA . GLN C 1 386 ? 53.02820 -6.36635 -44.58794 1.000 40.63520 404 GLN C CA 1
ATOM 6652 C C . GLN C 1 386 ? 52.44603 -5.43058 -43.53026 1.000 49.92281 404 GLN C C 1
ATOM 6653 O O . GLN C 1 386 ? 52.11779 -5.85291 -42.41139 1.000 47.32503 404 GLN C O 1
ATOM 6659 N N . LEU C 1 387 ? 52.34055 -4.15187 -43.89033 1.000 44.62407 405 LEU C N 1
ATOM 6660 C CA . LEU C 1 387 ? 51.86287 -3.13372 -42.97052 1.000 44.09354 405 LEU C CA 1
ATOM 6661 C C . LEU C 1 387 ? 50.35871 -3.25991 -42.78545 1.000 44.51376 405 LEU C C 1
ATOM 6662 O O . LEU C 1 387 ? 49.61702 -3.43565 -43.75538 1.000 40.83454 405 LEU C O 1
ATOM 6667 N N . THR C 1 388 ? 49.90301 -3.18720 -41.52902 1.000 41.01161 406 THR C N 1
ATOM 6668 C CA . THR C 1 388 ? 48.48079 -3.30870 -41.24915 1.000 34.12183 406 THR C CA 1
ATOM 6669 C C . THR C 1 388 ? 47.91368 -2.17619 -40.41491 1.000 36.76179 406 THR C C 1
ATOM 6670 O O . THR C 1 388 ? 46.70264 -2.18065 -40.15231 1.000 37.12506 406 THR C O 1
ATOM 6674 N N . ALA C 1 389 ? 48.72775 -1.20663 -40.00299 1.000 36.10609 407 ALA C N 1
ATOM 6675 C CA . ALA C 1 389 ? 48.23157 -0.11573 -39.17046 1.000 35.47860 407 ALA C CA 1
ATOM 6676 C C . ALA C 1 389 ? 49.09752 1.12380 -39.36117 1.000 34.28930 407 ALA C C 1
ATOM 6677 O O . ALA C 1 389 ? 50.31419 1.01575 -39.54154 1.000 37.78112 407 ALA C O 1
ATOM 6679 N N . VAL C 1 390 ? 48.46744 2.29377 -39.29209 1.000 33.75220 408 VAL C N 1
ATOM 6680 C CA . VAL C 1 390 ? 49.12829 3.57879 -39.51550 1.000 40.82425 408 VAL C CA 1
ATOM 6681 C C . VAL C 1 390 ? 48.60084 4.57375 -38.49607 1.000 34.82193 408 VAL C C 1
ATOM 6682 O O . VAL C 1 390 ? 47.38523 4.71035 -38.33979 1.000 40.67173 408 VAL C O 1
ATOM 6686 N N . ALA C 1 391 ? 49.51151 5.29853 -37.84864 1.000 40.99256 409 ALA C N 1
ATOM 6687 C CA . ALA C 1 391 ? 49.20181 6.47024 -37.03805 1.000 41.42551 409 ALA C CA 1
ATOM 6688 C C . ALA C 1 391 ? 50.34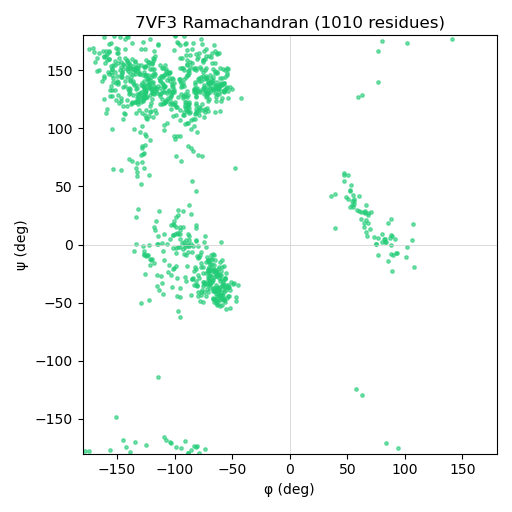221 7.46471 -37.20894 1.000 41.18134 409 ALA C C 1
ATOM 6689 O O . ALA C 1 391 ? 51.51159 7.07432 -37.17120 1.000 35.02909 409 ALA C O 1
ATOM 6691 N N . VAL C 1 392 ? 50.01043 8.73663 -37.38968 1.000 39.09553 410 VAL C N 1
ATOM 6692 C CA . VAL C 1 392 ? 50.98952 9.74735 -37.76846 1.000 41.53255 410 VAL C CA 1
ATOM 6693 C C . VAL C 1 392 ? 50.93565 10.89239 -36.77367 1.000 46.53773 410 VAL C C 1
ATOM 6694 O O . VAL C 1 392 ? 49.85178 11.39544 -36.45323 1.000 50.61739 410 VAL C O 1
ATOM 6698 N N . THR C 1 393 ? 52.10498 11.30642 -36.29627 1.000 43.25179 411 THR C N 1
ATOM 6699 C CA . THR C 1 393 ? 52.18405 12.44334 -35.39549 1.000 47.33652 411 THR C CA 1
ATOM 6700 C C . THR C 1 393 ? 53.31349 13.34975 -35.85783 1.000 51.77383 411 THR C C 1
ATOM 6701 O O . THR C 1 393 ? 53.87603 13.16518 -36.94532 1.000 49.44394 411 THR C O 1
ATOM 6705 N N . MET C 1 394 ? 53.65479 14.32391 -35.03296 1.000 50.54061 412 MET C N 1
ATOM 6706 C CA . MET C 1 394 ? 54.57206 15.37587 -35.42484 1.000 57.59199 412 MET C CA 1
ATOM 6707 C C . MET C 1 394 ? 55.30291 15.85146 -34.17418 1.000 58.66462 412 MET C C 1
ATOM 6708 O O . MET C 1 394 ? 54.69909 15.97970 -33.10739 1.000 55.07460 412 MET C O 1
ATOM 6713 N N . GLU C 1 395 ? 56.60098 16.09950 -34.31193 1.000 58.91173 413 GLU C N 1
ATOM 6714 C CA . GLU C 1 395 ? 57.39974 16.68858 -33.24804 1.000 53.66599 413 GLU C CA 1
ATOM 6715 C C . GLU C 1 395 ? 58.33613 17.71265 -33.86884 1.000 62.57811 413 GLU C C 1
ATOM 6716 O O . GLU C 1 395 ? 59.00490 17.41111 -34.86151 1.000 64.70257 413 GLU C O 1
ATOM 6722 N N . ASP C 1 396 ? 58.36670 18.91846 -33.29431 1.000 60.04992 414 ASP C N 1
ATOM 6723 C CA . ASP C 1 396 ? 59.20782 20.01880 -33.78418 1.000 65.62441 414 ASP C CA 1
ATOM 6724 C C . ASP C 1 396 ? 59.05885 20.21577 -35.29088 1.000 65.67001 414 ASP C C 1
ATOM 6725 O O . ASP C 1 396 ? 60.03670 20.44048 -36.00622 1.000 71.21925 414 ASP C O 1
ATOM 6730 N N . GLY C 1 397 ? 57.82406 20.11903 -35.77758 1.000 64.26155 415 GLY C N 1
ATOM 6731 C CA . GLY C 1 397 ? 57.53228 20.37937 -37.17143 1.000 59.76470 415 GLY C CA 1
ATOM 6732 C C . GLY C 1 397 ? 57.83887 19.24712 -38.12026 1.000 64.52909 415 GLY C C 1
ATOM 6733 O O . GLY C 1 397 ? 57.76675 19.44987 -39.33763 1.000 70.15471 415 GLY C O 1
ATOM 6734 N N . HIS C 1 398 ? 58.16189 18.05934 -37.61194 1.000 63.63781 416 HIS C N 1
ATOM 6735 C CA . HIS C 1 398 ? 58.58632 16.95609 -38.45980 1.000 63.14037 416 HIS C CA 1
ATOM 6736 C C . HIS C 1 398 ? 57.74458 15.71999 -38.19121 1.000 61.57092 416 HIS C C 1
ATOM 6737 O O . HIS C 1 398 ? 57.39370 15.42207 -37.04395 1.000 56.74335 416 HIS C O 1
ATOM 6744 N N . THR C 1 399 ? 57.42234 15.01266 -39.27115 1.000 59.54660 417 THR C N 1
ATOM 6745 C CA . THR C 1 399 ? 56.46538 13.91896 -39.22310 1.000 49.76353 417 THR C CA 1
ATOM 6746 C C . THR C 1 399 ? 57.11862 12.64924 -38.69747 1.000 52.49670 417 THR C C 1
ATOM 6747 O O . THR C 1 399 ? 58.22440 12.28407 -39.11185 1.000 46.79494 417 THR C O 1
ATOM 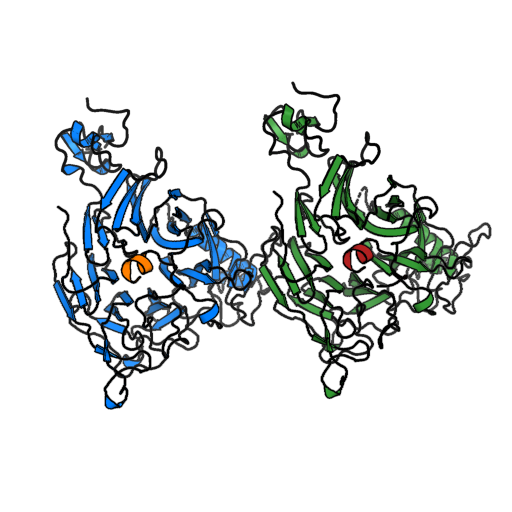6751 N N . ILE C 1 400 ? 56.42836 11.97505 -37.78695 1.000 43.76087 418 ILE C N 1
ATOM 6752 C CA . ILE C 1 400 ? 56.83667 10.66977 -37.30089 1.000 41.97776 418 ILE C CA 1
ATOM 6753 C C . ILE C 1 400 ? 55.65955 9.73481 -37.50331 1.000 42.72072 418 ILE C C 1
ATOM 6754 O O . ILE C 1 400 ? 54.52141 10.08308 -37.16076 1.000 41.68126 418 ILE C O 1
ATOM 6759 N N . ALA C 1 401 ? 55.92630 8.56411 -38.07193 1.000 41.22372 419 ALA C N 1
ATOM 6760 C CA . ALA C 1 401 ? 54.89249 7.57660 -38.33216 1.000 39.47494 419 ALA C CA 1
ATOM 6761 C C . ALA C 1 401 ? 55.08909 6.38439 -37.40801 1.000 44.13112 419 ALA C C 1
ATOM 6762 O O . ALA C 1 401 ? 56.21913 5.93318 -37.18621 1.000 43.18194 419 ALA C O 1
ATOM 6764 N N . PHE C 1 402 ? 53.98392 5.88797 -36.86946 1.000 38.79718 420 PHE C N 1
ATOM 6765 C CA . PHE C 1 402 ? 53.94744 4.65059 -36.10206 1.000 41.16851 420 PHE C CA 1
ATOM 6766 C C . PHE C 1 402 ? 53.21718 3.63525 -36.96538 1.000 43.31891 420 PHE C C 1
ATOM 6767 O O . PHE C 1 402 ? 52.07880 3.88514 -37.37272 1.000 43.64028 420 PHE C O 1
ATOM 6775 N N . LEU C 1 403 ? 53.87774 2.51910 -37.28258 1.000 38.31868 421 LEU C N 1
ATOM 6776 C CA . LEU C 1 403 ? 53.33991 1.55613 -38.23704 1.000 40.61165 421 LEU C CA 1
ATOM 6777 C C . LEU C 1 403 ? 53.32571 0.15956 -37.63356 1.000 41.87467 421 LEU C C 1
ATOM 6778 O O . LEU C 1 403 ? 54.37458 -0.34373 -37.22260 1.000 49.14393 421 LEU C O 1
ATOM 6783 N N . GLY C 1 404 ? 52.15051 -0.47514 -37.60879 1.000 37.49160 422 GLY C N 1
ATOM 6784 C CA . GLY C 1 404 ? 52.02603 -1.87475 -37.22473 1.000 39.87855 422 GLY C CA 1
ATOM 6785 C C . GLY C 1 404 ? 52.01979 -2.79612 -38.43583 1.000 39.61098 422 GLY C C 1
ATOM 6786 O O . GLY C 1 404 ? 51.62568 -2.39450 -39.52752 1.000 40.37183 422 GLY C O 1
ATOM 6787 N N . ASP C 1 405 ? 52.47741 -4.04074 -38.25051 1.000 37.49143 423 ASP C N 1
ATOM 6788 C CA . ASP C 1 405 ? 52.53293 -4.99623 -39.35318 1.000 40.36136 423 ASP C CA 1
ATOM 6789 C C . ASP C 1 405 ? 51.83346 -6.30252 -38.98141 1.000 42.78330 423 ASP C C 1
ATOM 6790 O O . ASP C 1 405 ? 51.40068 -6.50092 -37.84227 1.000 41.25451 423 ASP C O 1
ATOM 6795 N N . SER C 1 406 ? 51.73297 -7.20512 -39.97239 1.000 43.53010 424 SER C N 1
ATOM 6796 C CA . SER C 1 406 ? 50.98059 -8.45024 -39.83606 1.000 34.84680 424 SER C CA 1
ATOM 6797 C C . SER C 1 406 ? 51.62014 -9.43978 -38.86709 1.000 42.06301 424 SER C C 1
ATOM 6798 O O . SER C 1 406 ? 50.96307 -10.41665 -38.48341 1.000 42.14486 424 SER C O 1
ATOM 6801 N N . GLN C 1 407 ? 52.86592 -9.21831 -38.45245 1.000 39.24815 425 GLN C N 1
ATOM 6802 C CA . GLN C 1 407 ? 53.54046 -10.10310 -37.51404 1.000 45.14461 425 GLN C CA 1
ATOM 6803 C C . GLN C 1 407 ? 53.49127 -9.58769 -36.07588 1.000 46.69295 425 GLN C C 1
ATOM 6804 O O . GLN C 1 407 ? 54.16342 -10.15082 -35.20584 1.000 42.11234 425 GLN C O 1
ATOM 6810 N N . GLY C 1 408 ? 52.69817 -8.54771 -35.81186 1.000 38.61442 426 GLY C N 1
ATOM 6811 C CA . GLY C 1 408 ? 52.54111 -8.01819 -34.47262 1.000 46.81569 426 GLY C CA 1
ATOM 6812 C C . GLY C 1 408 ? 53.58282 -7.01997 -34.04095 1.000 48.72234 426 GLY C C 1
ATOM 6813 O O . GLY C 1 408 ? 53.72799 -6.78475 -32.83398 1.000 46.43333 426 GLY C O 1
ATOM 6814 N N . GLN C 1 409 ? 54.30681 -6.42083 -34.97716 1.000 42.61279 427 GLN C N 1
ATOM 6815 C CA . GLN C 1 409 ? 55.40562 -5.52769 -34.64906 1.000 44.25070 427 GLN C CA 1
ATOM 6816 C C . GLN C 1 409 ? 54.97332 -4.08008 -34.81160 1.000 47.42147 427 GLN C C 1
ATOM 6817 O O . GLN C 1 409 ? 54.31045 -3.73150 -35.79563 1.000 37.09064 427 GLN C O 1
ATOM 6823 N N . LEU C 1 410 ? 55.35042 -3.23948 -33.84299 1.000 43.60572 428 LEU C N 1
ATOM 6824 C CA . LEU C 1 410 ? 55.18758 -1.79326 -33.95479 1.000 43.51795 428 LEU C CA 1
ATOM 6825 C C . LEU C 1 410 ? 56.52732 -1.17043 -34.33525 1.000 45.69831 428 LEU C C 1
ATOM 6826 O O . LEU C 1 410 ? 57.52114 -1.33129 -33.61178 1.000 48.99945 428 LEU C O 1
ATOM 6831 N N . HIS C 1 411 ? 56.55200 -0.47872 -35.47147 1.000 40.73075 429 HIS C N 1
ATOM 6832 C CA . HIS C 1 411 ? 57.72239 0.23318 -35.96548 1.000 35.97520 429 HIS C CA 1
ATOM 6833 C C . HIS C 1 411 ? 57.50172 1.73484 -35.83590 1.000 41.23684 429 HIS C C 1
ATOM 6834 O O . HIS C 1 411 ? 56.37874 2.22519 -35.96543 1.000 42.29735 429 HIS C O 1
ATOM 6841 N N . ARG C 1 412 ? 58.58085 2.46259 -35.57480 1.000 43.08802 430 ARG C N 1
ATOM 6842 C CA . ARG C 1 412 ? 58.54291 3.91685 -35.47812 1.000 44.73548 430 ARG C CA 1
ATOM 6843 C C . ARG C 1 412 ? 59.48377 4.48350 -36.52939 1.000 40.38607 430 ARG C C 1
ATOM 6844 O O . ARG C 1 412 ? 60.60628 3.99736 -36.67467 1.000 40.36596 430 ARG C O 1
ATOM 6852 N N . VAL C 1 413 ? 59.02834 5.50000 -37.26588 1.000 42.56776 431 VAL C N 1
ATOM 6853 C CA . VAL C 1 413 ? 59.77370 6.03300 -38.40500 1.000 40.97751 431 VAL C CA 1
ATOM 6854 C C . VAL C 1 413 ? 59.77307 7.55580 -38.33284 1.000 41.44807 431 VAL C C 1
ATOM 6855 O O . VAL C 1 413 ? 58.70274 8.17909 -38.33384 1.000 43.45513 431 VAL C O 1
ATOM 6859 N N . TYR C 1 414 ? 60.96383 8.15241 -38.29719 1.000 36.64920 432 TYR C N 1
ATOM 6860 C CA . TYR C 1 414 ? 61.11385 9.58692 -38.52043 1.000 40.96334 432 TYR C CA 1
ATOM 6861 C C . TYR C 1 414 ? 61.04756 9.85480 -40.02127 1.000 48.46262 432 TYR C C 1
ATOM 6862 O O . TYR C 1 414 ? 61.71285 9.17284 -40.80334 1.000 44.82777 432 TYR C O 1
ATOM 6871 N N . LEU C 1 415 ? 60.24515 10.83681 -40.42485 1.000 45.47195 433 LEU C N 1
ATOM 6872 C CA . LEU C 1 415 ? 60.07983 11.16598 -41.83361 1.000 54.08313 433 LEU C CA 1
ATOM 6873 C C . LEU C 1 415 ? 60.62077 12.55239 -42.16613 1.000 53.37333 433 LEU C C 1
ATOM 6874 O O . LEU C 1 415 ? 60.46511 13.01284 -43.30072 1.000 57.40015 433 LEU C O 1
ATOM 6879 N N . GLY C 1 416 ? 61.28442 13.20998 -41.21350 1.000 50.99621 434 GLY C N 1
ATOM 6880 C CA . GLY C 1 416 ? 61.86426 14.51571 -41.43848 1.000 51.62879 434 GLY C CA 1
ATOM 6881 C C . GLY C 1 416 ? 63.20045 14.44308 -42.15596 1.000 52.99984 434 GLY C C 1
ATOM 6882 O O . GLY C 1 416 ? 63.63348 13.37376 -42.59687 1.000 49.24324 434 GLY C O 1
ATOM 6883 N N . PRO C 1 417 ? 63.88665 15.57726 -42.28354 1.000 54.76475 435 PRO C N 1
ATOM 6884 C CA . PRO C 1 417 ? 65.15511 15.58821 -43.02400 1.000 54.85165 435 PRO C CA 1
ATOM 6885 C C . PRO C 1 417 ? 66.20425 14.72788 -42.33248 1.000 52.60541 435 PRO C C 1
ATOM 6886 O O . PRO C 1 417 ? 66.37094 14.78863 -41.11636 1.000 50.75715 435 PRO C O 1
ATOM 6890 N N . GLY C 1 418 ? 66.91738 13.92220 -43.12131 1.000 54.79762 436 GLY C N 1
ATOM 6891 C CA . GLY C 1 418 ? 68.01197 13.12089 -42.61270 1.000 45.49347 436 GLY C CA 1
ATOM 6892 C C . GLY C 1 418 ? 67.75645 11.63377 -42.46434 1.000 47.20944 436 GLY C C 1
ATOM 6893 O O . GLY C 1 418 ? 68.64432 10.93153 -41.96451 1.000 47.30561 436 GLY C O 1
ATOM 6894 N N . SER C 1 419 ? 66.58225 11.12751 -42.87014 1.000 45.52316 437 SER C N 1
ATOM 6895 C CA . SER C 1 419 ? 66.26993 9.70406 -42.78549 1.000 45.54195 437 SER C CA 1
ATOM 6896 C C . SER C 1 419 ? 66.02436 9.11596 -44.16773 1.000 52.26141 437 SER C C 1
ATOM 6897 O O . SER C 1 419 ? 65.67833 9.82063 -45.12030 1.000 49.07383 437 SER C O 1
ATOM 6900 N N . ASP C 1 420 ? 66.16101 7.79298 -44.23822 1.000 58.73751 438 ASP C N 1
ATOM 6901 C CA . ASP C 1 420 ? 65.87515 7.00932 -45.42905 1.000 57.13824 438 ASP C CA 1
ATOM 6902 C C . ASP C 1 420 ? 64.52205 6.31376 -45.35157 1.000 53.25083 438 ASP C C 1
ATOM 6903 O O . ASP C 1 420 ? 64.22078 5.47004 -46.19791 1.000 58.64972 438 ASP C O 1
ATOM 6908 N N . GLY C 1 421 ? 63.71547 6.62616 -44.34286 1.000 51.86899 439 GLY C N 1
ATOM 6909 C CA . GLY C 1 421 ? 62.45154 5.95207 -44.13960 1.000 53.20266 439 GLY C CA 1
ATOM 6910 C C . GLY C 1 421 ? 62.52704 4.61862 -43.43049 1.000 53.26202 439 GLY C C 1
ATOM 6911 O O . GLY C 1 421 ? 61.49813 3.94244 -43.30801 1.000 48.59702 439 GLY C O 1
ATOM 6912 N N . HIS C 1 422 ? 63.69332 4.21766 -42.96347 1.000 46.87030 440 HIS C N 1
ATOM 6913 C CA . HIS C 1 422 ? 63.66909 2.97003 -42.21929 1.000 54.99135 440 HIS C CA 1
ATOM 6914 C C . HIS C 1 422 ? 63.35078 3.23078 -40.74462 1.000 54.00238 440 HIS C C 1
ATOM 6915 O O . HIS C 1 422 ? 63.52267 4.35023 -40.25460 1.000 47.77437 440 HIS C O 1
ATOM 6922 N N . PRO C 1 423 ? 62.83267 2.24490 -40.01942 1.000 43.45644 441 PRO C N 1
ATOM 6923 C CA . PRO C 1 423 ? 62.36365 2.51165 -38.65461 1.000 45.48145 441 PRO C CA 1
ATOM 6924 C C . PRO C 1 423 ? 63.51078 2.62546 -37.64966 1.000 50.27272 441 PRO C C 1
ATOM 6925 O O . PRO C 1 423 ? 64.49347 1.88363 -37.70771 1.000 47.97791 441 PRO C O 1
ATOM 6929 N N . TYR C 1 424 ? 63.37857 3.57467 -36.71711 1.000 46.39584 442 TYR C N 1
ATOM 6930 C CA . TYR C 1 424 ? 64.36360 3.71722 -35.64848 1.000 42.67625 442 TYR C CA 1
ATOM 6931 C C . TYR C 1 424 ? 64.04198 2.85108 -34.44224 1.000 43.79930 442 TYR C C 1
ATOM 6932 O O . TYR C 1 424 ? 64.84924 2.78279 -33.51365 1.000 45.43331 442 TYR C O 1
ATOM 6941 N N . SER C 1 425 ? 62.88226 2.19720 -34.43537 1.000 47.26742 443 SER C N 1
ATOM 6942 C CA . SER C 1 425 ? 62.47293 1.32412 -33.34679 1.000 44.90020 443 SER C CA 1
ATOM 6943 C C . SER C 1 425 ? 61.48935 0.28875 -33.87608 1.000 46.80286 443 SER C C 1
ATOM 6944 O O . SER C 1 425 ? 60.54563 0.63268 -34.59009 1.000 45.39474 443 SER C O 1
ATOM 6947 N N . THR C 1 426 ? 61.71496 -0.97077 -33.51245 1.000 42.00200 444 THR C N 1
ATOM 6948 C CA . THR C 1 426 ? 60.75795 -2.04204 -33.76248 1.000 42.02508 444 THR C CA 1
ATOM 6949 C C . THR C 1 426 ? 60.58331 -2.83686 -32.47569 1.000 50.71022 444 THR C C 1
ATOM 6950 O O . THR C 1 426 ? 61.56931 -3.32512 -31.91215 1.000 53.51698 444 THR C O 1
ATOM 6954 N N . GLN C 1 427 ? 59.34004 -2.97983 -32.01470 1.000 47.21663 445 GLN C N 1
ATOM 6955 C CA . GLN C 1 427 ? 59.04055 -3.84042 -30.87874 1.000 46.13593 445 GLN C CA 1
ATOM 6956 C C . GLN C 1 427 ? 57.94817 -4.83640 -31.24639 1.000 45.09619 445 GLN C C 1
ATOM 6957 O O . GLN C 1 427 ? 57.10967 -4.57714 -32.10764 1.000 51.39435 445 GLN C O 1
ATOM 6963 N N . SER C 1 428 ? 57.95827 -5.97832 -30.57172 1.000 46.39512 446 SER C N 1
ATOM 6964 C CA . SER C 1 428 ? 56.92586 -6.98895 -30.74766 1.000 46.29620 446 SER C CA 1
ATOM 6965 C C . SER C 1 428 ? 55.79059 -6.71959 -29.76126 1.000 49.99693 446 SER C C 1
ATOM 6966 O O . SER C 1 428 ? 56.01028 -6.73754 -28.54725 1.000 56.80412 446 SER C O 1
ATOM 6969 N N . ILE C 1 429 ? 54.59521 -6.42138 -30.28076 1.000 48.16077 447 ILE C N 1
ATOM 6970 C CA . ILE C 1 429 ? 53.40664 -6.36518 -29.43765 1.000 45.34178 447 ILE C CA 1
ATOM 6971 C C . ILE C 1 429 ? 52.90441 -7.77688 -29.14223 1.000 46.23457 447 ILE C C 1
ATOM 6972 O O . ILE C 1 429 ? 52.62224 -8.11908 -27.99208 1.000 55.14564 447 ILE C O 1
ATOM 6977 N N . GLN C 1 430 ? 52.78101 -8.61329 -30.17283 1.000 48.05613 448 GLN C N 1
ATOM 6978 C CA . GLN C 1 430 ? 52.43855 -10.02204 -29.98407 1.000 45.30769 448 GLN C CA 1
ATOM 6979 C C . GLN C 1 430 ? 52.88222 -10.74572 -31.24747 1.000 50.29898 448 GLN C C 1
ATOM 6980 O O . GLN C 1 430 ? 52.30321 -10.52504 -32.31755 1.000 47.47457 448 GLN C O 1
ATOM 6986 N N . GLN C 1 431 ? 53.88497 -11.60883 -31.12552 1.000 50.24648 449 GLN C N 1
ATOM 6987 C CA . GLN C 1 431 ? 54.43010 -12.28748 -32.29282 1.000 55.16112 449 GLN C CA 1
ATOM 6988 C C . GLN C 1 431 ? 53.34110 -13.08711 -33.00624 1.000 50.52104 449 GLN C C 1
ATOM 6989 O O . GLN C 1 431 ? 52.64217 -13.89154 -32.38172 1.000 52.28603 449 GLN C O 1
ATOM 6995 N N . GLY C 1 432 ? 53.18135 -12.83011 -34.31422 1.000 54.40495 450 GLY C N 1
ATOM 6996 C CA . GLY C 1 432 ? 52.27964 -13.56574 -35.18393 1.000 46.76316 450 GLY C CA 1
ATOM 6997 C C . GLY C 1 432 ? 50.84836 -13.07146 -35.23672 1.000 44.52568 450 GLY C C 1
ATOM 6998 O O . GLY C 1 432 ? 50.01242 -13.72013 -35.87449 1.000 52.53391 450 GLY C O 1
ATOM 6999 N N . SER C 1 433 ? 50.53495 -11.95327 -34.59445 1.000 49.90692 451 SER C N 1
ATOM 7000 C CA . SER C 1 433 ? 49.17595 -11.42999 -34.54449 1.000 47.80211 451 SER C CA 1
ATOM 7001 C C . SER C 1 433 ? 49.21902 -10.00005 -35.05109 1.000 45.90436 451 SER C C 1
ATOM 7002 O O . SER C 1 433 ? 49.84822 -9.14429 -34.42340 1.000 48.15676 451 SER C O 1
ATOM 7005 N N . ALA C 1 434 ? 48.55749 -9.74433 -36.17818 1.000 42.40782 452 ALA C N 1
ATOM 7006 C CA . ALA C 1 434 ? 48.67324 -8.45032 -36.84058 1.000 43.08993 452 ALA C CA 1
ATOM 7007 C C . ALA C 1 434 ? 48.20734 -7.32166 -35.92744 1.000 40.22338 452 ALA C C 1
ATOM 7008 O O . ALA C 1 434 ? 47.20875 -7.45302 -35.21791 1.000 44.62056 452 ALA C O 1
ATOM 7010 N N . VAL C 1 435 ? 48.93645 -6.20511 -35.95118 1.000 37.77270 453 VAL C N 1
ATOM 7011 C CA . VAL C 1 435 ? 48.47402 -4.98929 -35.29284 1.000 34.88349 453 VAL C CA 1
ATOM 7012 C C . VAL C 1 435 ? 47.23984 -4.46571 -36.00707 1.000 40.16960 453 VAL C C 1
ATOM 7013 O O . VAL C 1 435 ? 47.22004 -4.35832 -37.24144 1.000 40.07962 453 VAL C O 1
ATOM 7017 N N . SER C 1 436 ? 46.21834 -4.09577 -35.23631 1.000 39.43282 454 SER C N 1
ATOM 7018 C CA . SER C 1 436 ? 44.95507 -3.64221 -35.80411 1.000 33.15905 454 SER C CA 1
ATOM 7019 C C . SER C 1 436 ? 45.06970 -2.22350 -36.34860 1.000 32.21160 454 SER C C 1
ATOM 7020 O O . SER C 1 436 ? 45.76694 -1.37483 -35.78878 1.000 35.55370 454 SER C O 1
ATOM 7023 N N . ARG C 1 437 ? 44.34355 -1.96155 -37.44423 1.000 36.80738 455 ARG C N 1
ATOM 7024 C CA . ARG C 1 437 ? 44.28083 -0.61722 -38.01571 1.000 35.21785 455 ARG C CA 1
ATOM 7025 C C . ARG C 1 437 ? 43.59452 0.38503 -37.08329 1.000 40.79426 455 ARG C C 1
ATOM 7026 O O . ARG C 1 437 ? 43.63812 1.58889 -37.36454 1.000 34.41826 455 ARG C O 1
ATOM 7034 N N . ASP C 1 438 ? 42.97475 -0.08104 -35.98494 1.000 40.35781 456 ASP C N 1
ATOM 7035 C CA . ASP C 1 438 ? 42.38458 0.77030 -34.94171 1.000 36.29701 456 ASP C CA 1
ATOM 7036 C C . ASP C 1 438 ? 43.47558 1.18459 -33.95235 1.000 42.10777 456 ASP C C 1
ATOM 7037 O O . ASP C 1 438 ? 43.60675 0.65295 -32.84795 1.000 63.63218 456 ASP C O 1
ATOM 7042 N N . LEU C 1 439 ? 44.23999 2.18640 -34.34756 1.000 44.29182 457 LEU C N 1
ATOM 7043 C CA . LEU C 1 439 ? 45.44058 2.63234 -33.65665 1.000 44.07452 457 LEU C CA 1
ATOM 7044 C C . LEU C 1 439 ? 45.24927 4.12184 -33.42683 1.000 39.18819 457 LEU C C 1
ATOM 7045 O O . LEU C 1 439 ? 44.97398 4.86196 -34.37270 1.000 47.51623 457 LEU C O 1
ATOM 7050 N N . THR C 1 440 ? 45.36755 4.57329 -32.18533 1.000 45.15232 458 THR C N 1
ATOM 7051 C CA . THR C 1 440 ? 45.06429 5.97176 -31.93636 1.000 37.68417 458 THR C CA 1
ATOM 7052 C C . THR C 1 440 ? 45.95435 6.51739 -30.83243 1.000 40.97988 458 THR C C 1
ATOM 7053 O O . THR C 1 440 ? 46.44047 5.77725 -29.97447 1.000 48.16826 458 THR C O 1
ATOM 7057 N N . PHE C 1 441 ? 46.18551 7.82110 -30.88189 1.000 42.25427 459 PHE C N 1
ATOM 7058 C CA . PHE C 1 441 ? 46.95220 8.51714 -29.86650 1.000 44.17433 459 PHE C CA 1
ATOM 7059 C C . PHE C 1 441 ? 46.01565 9.00073 -28.76861 1.000 48.03096 459 PHE C C 1
ATOM 7060 O O . PHE C 1 441 ? 44.79771 9.07179 -28.95104 1.000 46.96336 459 PHE C O 1
ATOM 7068 N N . ASP C 1 442 ? 46.59421 9.34013 -27.61823 1.000 43.06289 460 ASP C N 1
ATOM 7069 C CA . ASP C 1 442 ? 45.82043 10.00508 -26.57885 1.000 45.39431 460 ASP C CA 1
ATOM 7070 C C . ASP C 1 442 ? 45.74271 11.48767 -26.92328 1.000 49.36532 460 ASP C C 1
ATOM 7071 O O . ASP C 1 442 ? 46.20328 11.92009 -27.98343 1.000 55.07975 460 ASP C O 1
ATOM 7076 N N . GLY C 1 443 ? 45.16695 12.28538 -26.01698 1.000 58.37182 461 GLY C N 1
ATOM 7077 C CA . GLY C 1 443 ? 44.85119 13.66385 -26.34934 1.000 57.73145 461 GLY C CA 1
ATOM 7078 C C . GLY C 1 443 ? 46.07225 14.53193 -26.55002 1.000 60.40591 461 GLY C C 1
ATOM 7079 O O . GLY C 1 443 ? 46.04293 15.48147 -27.34131 1.000 67.73482 461 GLY C O 1
ATOM 7080 N N . THR C 1 444 ? 47.15658 14.22592 -25.84477 1.000 55.74286 462 THR C N 1
ATOM 7081 C CA . THR C 1 444 ? 48.37447 15.01040 -25.93601 1.000 58.26804 462 THR C CA 1
ATOM 7082 C C . THR C 1 444 ? 49.37312 14.42807 -26.92712 1.000 53.01298 462 THR C C 1
ATOM 7083 O O . THR C 1 444 ? 50.47826 14.95990 -27.05745 1.000 54.68262 462 THR C O 1
ATOM 7087 N N . PHE C 1 445 ? 48.99658 13.36815 -27.64451 1.000 52.74610 463 PHE C N 1
ATOM 7088 C CA . PHE C 1 445 ? 49.89998 12.67779 -28.56742 1.000 47.18256 463 PHE C CA 1
ATOM 7089 C C . PHE C 1 445 ? 51.16303 12.21668 -27.84977 1.000 53.06026 463 PHE C C 1
ATOM 7090 O O . PHE C 1 445 ? 52.25757 12.21075 -28.41594 1.000 50.35900 463 PHE C O 1
ATOM 7098 N N . GLU C 1 446 ? 51.00048 11.83154 -26.57783 1.000 46.74070 464 GLU C N 1
ATOM 7099 C CA . GLU C 1 446 ? 52.09596 11.34963 -25.74886 1.000 51.72971 464 GLU C CA 1
ATOM 7100 C C . GLU C 1 446 ? 52.11463 9.83227 -25.62346 1.000 41.47428 464 GLU C C 1
ATOM 7101 O O . GLU C 1 446 ? 53.16517 9.25807 -25.30788 1.000 41.44222 464 GLU C O 1
ATOM 7107 N N . HIS C 1 447 ? 50.98690 9.17502 -25.86864 1.000 42.25372 465 HIS C N 1
ATOM 7108 C CA . HIS C 1 447 ? 50.92180 7.72353 -25.85102 1.000 42.62079 465 HIS C CA 1
ATOM 7109 C C . HIS C 1 447 ? 50.11389 7.23048 -27.04435 1.000 44.04591 465 HIS C C 1
ATOM 7110 O O . HIS C 1 447 ? 49.21554 7.91882 -27.53656 1.000 41.62447 465 HIS C O 1
ATOM 7117 N N . LEU C 1 448 ? 50.44250 6.02445 -27.49802 1.000 38.91748 466 LEU C N 1
ATOM 7118 C CA . LEU C 1 448 ? 49.74733 5.37273 -28.59573 1.000 38.36862 466 LEU C CA 1
ATOM 7119 C C . LEU C 1 448 ? 49.06985 4.12358 -28.05484 1.000 41.76763 466 LEU C C 1
ATOM 7120 O O . LEU C 1 448 ? 49.70780 3.33133 -27.35397 1.000 45.51219 466 LEU C O 1
ATOM 7125 N N . TYR C 1 449 ? 47.78035 3.95358 -28.36108 1.000 41.69735 467 TYR C N 1
ATOM 7126 C CA . TYR C 1 449 ? 47.05882 2.72780 -28.01808 1.000 38.61619 467 TYR C CA 1
ATOM 7127 C C . TYR C 1 449 ? 47.16793 1.76251 -29.19240 1.000 39.14309 467 TYR C C 1
ATOM 7128 O O . TYR C 1 449 ? 46.60374 2.00510 -30.25955 1.000 42.27798 467 TYR C O 1
ATOM 7137 N N . VAL C 1 450 ? 47.89735 0.67111 -28.99339 1.000 45.96099 468 VAL C N 1
ATOM 7138 C CA . VAL C 1 450 ? 48.20996 -0.29451 -30.04388 1.000 47.24180 468 VAL C CA 1
ATOM 7139 C C . VAL C 1 450 ? 47.61058 -1.62454 -29.64035 1.000 45.88011 468 VAL C C 1
ATOM 7140 O O . VAL C 1 450 ? 47.80572 -2.06685 -28.50466 1.000 48.56124 468 VAL C O 1
ATOM 7144 N N . MET C 1 451 ? 46.97938 -2.31452 -30.58083 1.000 41.66353 469 MET C N 1
ATOM 7145 C CA . MET C 1 451 ? 46.38045 -3.58095 -30.20001 1.000 42.89735 469 MET C CA 1
ATOM 7146 C C . MET C 1 451 ? 46.53638 -4.64167 -31.27824 1.000 39.42809 469 MET C C 1
ATOM 7147 O O . MET C 1 451 ? 46.50872 -4.34280 -32.47150 1.000 42.37032 469 MET C O 1
ATOM 7152 N N . THR C 1 452 ? 46.73841 -5.88180 -30.83675 1.000 38.78432 470 THR C N 1
ATOM 7153 C CA . THR C 1 452 ? 46.67419 -7.06220 -31.67920 1.000 40.78579 470 THR C CA 1
ATOM 7154 C C . THR C 1 452 ? 45.38983 -7.81835 -31.34395 1.000 45.54998 470 THR C C 1
ATOM 7155 O O . THR C 1 452 ? 44.52318 -7.31230 -30.61767 1.000 45.34275 470 THR C O 1
ATOM 7159 N N . GLN C 1 453 ? 45.27727 -9.05378 -31.84529 1.000 42.52055 471 GLN C N 1
ATOM 7160 C CA . GLN C 1 453 ? 44.07433 -9.83140 -31.57835 1.000 44.08258 471 GLN C CA 1
ATOM 7161 C C . GLN C 1 453 ? 43.91905 -10.17885 -30.09708 1.000 46.18367 471 GLN C C 1
ATOM 7162 O O . GLN C 1 453 ? 42.79420 -10.42767 -29.64910 1.000 42.49173 471 GLN C O 1
ATOM 7168 N N . SER C 1 454 ? 45.00436 -10.16444 -29.31688 1.000 42.62843 472 SER C N 1
ATOM 7169 C CA . SER C 1 454 ? 44.92561 -10.62848 -27.94630 1.000 42.84879 472 SER C CA 1
ATOM 7170 C C . SER C 1 454 ? 45.38492 -9.63145 -26.89819 1.000 41.81156 472 SER C C 1
ATOM 7171 O O . SER C 1 454 ? 45.18716 -9.90210 -25.70935 1.000 50.92125 472 SER C O 1
ATOM 7174 N N . THR C 1 455 ? 45.98927 -8.50796 -27.27322 1.000 42.24104 473 THR C N 1
ATOM 7175 C CA . THR C 1 455 ? 46.44689 -7.57739 -26.25298 1.000 41.70675 473 THR C CA 1
ATOM 7176 C C . THR C 1 455 ? 46.33366 -6.14636 -26.76125 1.000 44.27245 473 THR C C 1
ATOM 7177 O O . THR C 1 455 ? 46.53467 -5.87291 -27.94944 1.000 45.54110 473 THR C O 1
ATOM 7181 N N . LEU C 1 456 ? 45.99294 -5.24645 -25.84759 1.000 41.36777 474 LEU C N 1
ATOM 7182 C CA . LEU C 1 456 ? 45.96016 -3.81450 -26.09271 1.000 41.55344 474 LEU C CA 1
ATOM 7183 C C . LEU C 1 456 ? 47.06495 -3.17693 -25.25834 1.000 44.27249 474 LEU C C 1
ATOM 7184 O O . LEU C 1 456 ? 47.16268 -3.45692 -24.06307 1.000 49.97102 474 LEU C O 1
ATOM 7189 N N . LEU C 1 457 ? 47.90777 -2.34940 -25.88045 1.000 42.20758 475 LEU C N 1
ATOM 7190 C CA . LEU C 1 457 ? 49.03216 -1.71936 -25.18981 1.000 42.16999 475 LEU C CA 1
ATOM 7191 C C . LEU C 1 457 ? 48.87362 -0.20619 -25.17888 1.000 45.05612 475 LEU C C 1
ATOM 7192 O O . LEU C 1 457 ? 48.33880 0.37185 -26.12251 1.000 47.10121 475 LEU C O 1
ATOM 7197 N N . LYS C 1 458 ? 49.33870 0.43548 -24.10488 1.000 39.25004 476 LYS C N 1
ATOM 7198 C CA . LYS C 1 458 ? 49.48696 1.89034 -24.07682 1.000 41.65533 476 LYS C CA 1
ATOM 7199 C C . LYS C 1 458 ? 50.98473 2.18879 -24.09892 1.000 46.68112 476 LYS C C 1
ATOM 7200 O O . LYS C 1 458 ? 51.67035 2.05443 -23.08214 1.000 55.26518 476 LYS C O 1
ATOM 7206 N N . VAL C 1 459 ? 51.47962 2.59255 -25.26103 1.000 46.97924 477 VAL C N 1
ATOM 7207 C CA . VAL C 1 459 ? 52.90341 2.72590 -25.55358 1.000 49.34911 477 VAL C CA 1
ATOM 7208 C C . VAL C 1 459 ? 53.25788 4.21020 -25.53103 1.000 47.61282 477 VAL C C 1
ATOM 7209 O O . VAL C 1 459 ? 52.67063 4.98428 -26.29579 1.000 50.87184 477 VAL C O 1
ATOM 7213 N N . PRO C 1 460 ? 54.19135 4.65392 -24.68132 1.000 50.84318 478 PRO C N 1
ATOM 7214 C CA . PRO C 1 460 ? 54.61115 6.06807 -24.70539 1.000 50.14580 478 PRO C CA 1
ATOM 7215 C C . PRO C 1 460 ? 55.41258 6.38036 -25.95714 1.000 48.54817 478 PRO C C 1
ATOM 7216 O O . PRO C 1 460 ? 56.25780 5.58770 -26.37988 1.000 49.50875 478 PRO C O 1
ATOM 7220 N N . VAL C 1 461 ? 55.14588 7.54794 -26.55512 1.000 47.00842 479 VAL C N 1
ATOM 7221 C CA . VAL C 1 461 ? 55.82651 7.87903 -27.80951 1.000 53.12213 479 VAL C CA 1
ATOM 7222 C C . VAL C 1 461 ? 57.29979 8.16799 -27.57045 1.000 48.77373 479 VAL C C 1
ATOM 7223 O O . VAL C 1 461 ? 58.12082 7.96319 -28.46465 1.000 48.06222 479 VAL C O 1
ATOM 7227 N N . ALA C 1 462 ? 57.65998 8.62407 -26.37619 1.000 55.09077 480 ALA C N 1
ATOM 7228 C CA . ALA C 1 462 ? 59.05457 8.83720 -26.02134 1.000 60.02598 480 ALA C CA 1
ATOM 7229 C C . ALA C 1 462 ? 59.23204 8.54135 -24.54611 1.000 56.31335 480 ALA C C 1
ATOM 7230 O O . ALA C 1 462 ? 58.33199 8.80329 -23.74626 1.000 61.86129 480 ALA C O 1
ATOM 7232 N N . SER C 1 463 ? 60.40154 8.00535 -24.19576 1.000 60.74905 481 SER C N 1
ATOM 7233 C CA . SER C 1 463 ? 60.78458 7.76495 -22.80680 1.000 62.92631 481 SER C CA 1
ATOM 7234 C C . SER C 1 463 ? 62.15845 8.40049 -22.60333 1.000 60.43680 481 SER C C 1
ATOM 7235 O O . SER C 1 463 ? 63.16430 7.70120 -22.48524 1.000 70.70907 481 SER C O 1
ATOM 7238 N N . CYS C 1 464 ? 62.20249 9.73361 -22.59873 1.000 60.19127 482 CYS C N 1
ATOM 7239 C CA . CYS C 1 464 ? 63.48800 10.40721 -22.47156 1.000 65.45832 482 CYS C CA 1
ATOM 7240 C C . CYS C 1 464 ? 63.94849 10.42741 -21.02623 1.000 61.40186 482 CYS C C 1
ATOM 7241 O O . CYS C 1 464 ? 65.12835 10.19417 -20.74369 1.000 58.59667 482 CYS C O 1
ATOM 7244 N N . ALA C 1 465 ? 63.01759 10.67103 -20.10491 1.000 69.12604 483 ALA C N 1
ATOM 7245 C CA . ALA C 1 465 ? 63.35695 11.00356 -18.72743 1.000 62.75468 483 ALA C CA 1
ATOM 7246 C C . ALA C 1 465 ? 64.04252 9.85998 -17.98271 1.000 59.68895 483 ALA C C 1
ATOM 7247 O O . ALA C 1 465 ? 64.68756 10.11793 -16.96060 1.000 67.45949 483 ALA C O 1
ATOM 7249 N N . GLN C 1 466 ? 63.95024 8.62266 -18.48357 1.000 65.96857 484 GLN C N 1
ATOM 7250 C CA . GLN C 1 466 ? 64.59160 7.46141 -17.87039 1.000 60.90206 484 GLN C CA 1
ATOM 7251 C C . GLN C 1 466 ? 66.11250 7.45593 -18.00594 1.000 70.99448 484 GLN C C 1
ATOM 7252 O O . GLN C 1 466 ? 66.77248 6.66012 -17.32739 1.000 79.72885 484 GLN C O 1
ATOM 7258 N N . HIS C 1 467 ? 66.68947 8.29481 -18.85794 1.000 66.53886 485 HIS C N 1
ATOM 7259 C CA . HIS C 1 467 ? 68.13599 8.34324 -19.04100 1.000 67.19084 485 HIS C CA 1
ATOM 7260 C C . HIS C 1 467 ? 68.68833 9.50702 -18.22909 1.000 63.22234 485 HIS C C 1
ATOM 7261 O O . HIS C 1 467 ? 68.29165 10.65815 -18.43602 1.000 68.53126 485 HIS C O 1
ATOM 7268 N N . LEU C 1 468 ? 69.58395 9.20813 -17.29162 1.000 67.38390 486 LEU C N 1
ATOM 7269 C CA . LEU C 1 468 ? 70.00032 10.22469 -16.34118 1.000 66.84881 486 LEU C CA 1
ATOM 7270 C C . LEU C 1 468 ? 71.32073 10.88359 -16.69199 1.000 72.28794 486 LEU C C 1
ATOM 7271 O O . LEU C 1 468 ? 71.69878 11.84757 -16.02020 1.000 73.90120 486 LEU C O 1
ATOM 7276 N N . ASP C 1 469 ? 72.02734 10.39671 -17.70577 1.000 69.92458 487 ASP C N 1
ATOM 7277 C CA . ASP C 1 469 ? 73.27671 10.99774 -18.14778 1.000 73.43127 487 ASP C CA 1
ATOM 7278 C C . ASP C 1 469 ? 73.16873 11.32665 -19.63172 1.000 67.75907 487 ASP C C 1
ATOM 7279 O O . ASP C 1 469 ? 72.33493 10.76829 -20.34771 1.000 68.99722 487 ASP C O 1
ATOM 7284 N N . CYS C 1 470 ? 74.01372 12.26022 -20.08320 1.000 66.79923 488 CYS C N 1
ATOM 7285 C CA . CYS C 1 470 ? 73.98978 12.65505 -21.48952 1.000 71.60272 488 CYS C CA 1
ATOM 7286 C C . CYS C 1 470 ? 74.31046 11.47007 -22.39416 1.000 68.45060 488 CYS C C 1
ATOM 7287 O O . CYS C 1 470 ? 73.68024 11.29336 -23.44276 1.000 61.25372 488 CYS C O 1
ATOM 7290 N N . ALA C 1 471 ? 75.26202 10.62842 -21.97500 1.000 69.69411 489 ALA C N 1
ATOM 7291 C CA . ALA C 1 471 ? 75.64088 9.44315 -22.74105 1.000 65.90242 489 ALA C CA 1
ATOM 7292 C C . ALA C 1 471 ? 74.44041 8.54675 -23.02388 1.000 65.74543 489 ALA C C 1
ATOM 7293 O O . ALA C 1 471 ? 74.15908 8.21663 -24.17985 1.000 72.16968 489 ALA C O 1
ATOM 7295 N N . SER C 1 472 ? 73.72673 8.12366 -21.97302 1.000 70.98306 490 SER C N 1
ATOM 7296 C CA . SER C 1 472 ? 72.55361 7.27612 -22.18093 1.000 67.74886 490 SER C CA 1
ATOM 7297 C C . SER C 1 472 ? 71.50845 7.98746 -23.02213 1.000 58.73701 490 SER C C 1
ATOM 7298 O O . SER C 1 472 ? 70.83232 7.36190 -23.84699 1.000 62.14761 490 SER C O 1
ATOM 7301 N N . CYS C 1 473 ? 71.36342 9.29760 -22.82125 1.000 56.98093 491 CYS C N 1
ATOM 7302 C CA . CYS C 1 473 ? 70.37057 10.06946 -23.55871 1.000 56.05896 491 CYS C CA 1
ATOM 7303 C C . CYS C 1 473 ? 70.63619 10.01365 -25.05801 1.000 57.67927 491 CYS C C 1
ATOM 7304 O O . CYS C 1 473 ? 69.75261 9.65808 -25.84960 1.000 57.13100 491 CYS C O 1
ATOM 7307 N N . LEU C 1 474 ? 71.86434 10.34177 -25.46086 1.000 50.11573 492 LEU C N 1
ATOM 7308 C CA . LEU C 1 474 ? 72.19927 10.37228 -26.87778 1.000 62.71260 492 LEU C CA 1
ATOM 7309 C C . LEU C 1 474 ? 72.26836 8.97434 -27.47511 1.000 58.88966 492 LEU C C 1
ATOM 7310 O O . LEU C 1 474 ? 71.97978 8.80940 -28.66237 1.000 56.27819 492 LEU C O 1
ATOM 7315 N N . ALA C 1 475 ? 72.60145 7.96279 -26.65831 1.000 61.46767 493 ALA C N 1
ATOM 7316 C CA . ALA C 1 475 ? 72.80301 6.60358 -27.15746 1.000 57.53655 493 ALA C CA 1
ATOM 7317 C C . ALA C 1 475 ? 71.49759 5.94857 -27.59091 1.000 57.15846 493 ALA C C 1
ATOM 7318 O O . ALA C 1 475 ? 71.48728 5.16410 -28.54604 1.000 71.54963 493 ALA C O 1
ATOM 7320 N N . HIS C 1 476 ? 70.39356 6.23645 -26.90000 1.000 56.84342 494 HIS C N 1
ATOM 7321 C CA . HIS C 1 476 ? 69.08028 5.70045 -27.27025 1.000 59.05717 494 HIS C CA 1
ATOM 7322 C C . HIS C 1 476 ? 68.47309 6.67821 -28.25875 1.000 57.98587 494 HIS C C 1
ATOM 7323 O O . HIS C 1 476 ? 67.70179 7.56855 -27.90047 1.000 63.52743 494 HIS C O 1
ATOM 7330 N N . ARG C 1 477 ? 68.83642 6.50535 -29.52200 1.000 59.78967 495 ARG C N 1
ATOM 7331 C CA . ARG C 1 477 ? 68.51886 7.49339 -30.53985 1.000 54.13418 495 ARG C CA 1
ATOM 7332 C C . ARG C 1 477 ? 67.02479 7.48094 -30.83469 1.000 48.80932 495 ARG C C 1
ATOM 7333 O O . ARG C 1 477 ? 66.45837 6.43677 -31.16779 1.000 44.89200 495 ARG C O 1
ATOM 7341 N N . ASP C 1 478 ? 66.38654 8.64574 -30.67897 1.000 50.35487 496 ASP C N 1
ATOM 7342 C CA . ASP C 1 478 ? 64.94359 8.83176 -30.73173 1.000 46.87535 496 ASP C CA 1
ATOM 7343 C C . ASP C 1 478 ? 64.70030 10.27498 -31.14747 1.000 44.99509 496 ASP C C 1
ATOM 7344 O O . ASP C 1 478 ? 65.24565 11.18761 -30.51130 1.000 47.71769 496 ASP C O 1
ATOM 7349 N N . PRO C 1 479 ? 63.89828 10.51902 -32.18147 1.000 49.51488 497 PRO C N 1
ATOM 7350 C CA . PRO C 1 479 ? 63.69530 11.90397 -32.63375 1.000 50.84760 497 PRO C CA 1
ATOM 7351 C C . PRO C 1 479 ? 63.11434 12.81622 -31.56458 1.000 49.24380 497 PRO C C 1
ATOM 7352 O O . PRO C 1 479 ? 63.31233 14.03684 -31.64906 1.000 46.88604 497 PRO C O 1
ATOM 7356 N N . TYR C 1 480 ? 62.43382 12.26304 -30.54785 1.000 47.99760 498 TYR C N 1
ATOM 7357 C CA . TYR C 1 480 ? 61.84553 13.07166 -29.48044 1.000 51.24723 498 TYR C CA 1
ATOM 7358 C C . TYR C 1 480 ? 62.86680 13.52010 -28.44668 1.000 49.97962 498 TYR C C 1
ATOM 7359 O O . TYR C 1 480 ? 62.68281 14.57316 -27.82206 1.000 52.51266 498 TYR C O 1
ATOM 7368 N N . CYS C 1 481 ? 63.92464 12.73998 -28.23803 1.000 49.38795 499 CYS C N 1
ATOM 7369 C CA . CYS C 1 481 ? 64.75505 12.84926 -27.04597 1.000 49.64545 499 CYS C CA 1
ATOM 7370 C C . CYS C 1 481 ? 66.10123 13.50843 -27.32329 1.000 49.61141 499 CYS C C 1
ATOM 7371 O O . CYS C 1 481 ? 66.69762 13.34922 -28.39500 1.000 51.34493 499 CYS C O 1
ATOM 7374 N N . GLY C 1 482 ? 66.59202 14.21277 -26.30887 1.000 56.82790 500 GLY C N 1
ATOM 7375 C CA . GLY C 1 482 ? 67.86218 14.90856 -26.37984 1.000 49.59391 500 GLY C CA 1
ATOM 7376 C C . GLY C 1 482 ? 68.23556 15.41030 -25.00587 1.000 60.35009 500 GLY C C 1
ATOM 7377 O O . GLY C 1 482 ? 67.43472 15.37855 -24.06725 1.000 61.47457 500 GLY C O 1
ATOM 7378 N N . TRP C 1 483 ? 69.47229 15.87092 -24.89222 1.000 63.94982 501 TRP C N 1
ATOM 7379 C CA . TRP C 1 483 ? 70.02239 16.26379 -23.60494 1.000 62.33605 501 TRP C CA 1
ATOM 7380 C C . TRP C 1 483 ? 69.92718 17.77865 -23.44971 1.000 65.28167 501 TRP C C 1
ATOM 7381 O O . TRP C 1 483 ? 70.49932 18.52281 -24.25405 1.000 62.61416 501 TRP C O 1
ATOM 7392 N N . CYS C 1 484 ? 69.18434 18.22796 -22.42966 1.000 70.29835 502 CYS C N 1
ATOM 7393 C CA . CYS C 1 484 ? 69.10937 19.64586 -22.07881 1.000 75.31158 502 CYS C CA 1
ATOM 7394 C C . CYS C 1 484 ? 70.29601 19.97827 -21.18519 1.000 73.99016 502 CYS C C 1
ATOM 7395 O O . CYS C 1 484 ? 70.32060 19.58158 -20.01600 1.000 78.07824 502 CYS C O 1
ATOM 7398 N N . VAL C 1 485 ? 71.27380 20.71232 -21.72638 1.000 66.36420 503 VAL C N 1
ATOM 7399 C CA . VAL C 1 485 ? 72.53132 20.90744 -21.01134 1.000 75.10264 503 VAL C CA 1
ATOM 7400 C C . VAL C 1 485 ? 72.32818 21.78504 -19.78162 1.000 72.64164 503 VAL C C 1
ATOM 7401 O O . VAL C 1 485 ? 72.97884 21.57814 -18.75279 1.000 70.62459 503 VAL C O 1
ATOM 7405 N N . LEU C 1 486 ? 71.41519 22.76270 -19.85684 1.000 74.43505 504 LEU C N 1
ATOM 7406 C CA . LEU C 1 486 ? 71.21731 23.67879 -18.73737 1.000 82.39343 504 LEU C CA 1
ATOM 7407 C C . LEU C 1 486 ? 70.51522 22.98371 -17.57842 1.000 80.45168 504 LEU C C 1
ATOM 7408 O O . LEU C 1 486 ? 70.92507 23.12748 -16.42273 1.000 84.66278 504 LEU C O 1
ATOM 7413 N N . LEU C 1 487 ? 69.47572 22.21038 -17.86892 1.000 84.11958 505 LEU C N 1
ATOM 7414 C CA . LEU C 1 487 ? 68.65400 21.58908 -16.84272 1.000 77.09093 505 LEU C CA 1
ATOM 7415 C C . LEU C 1 487 ? 69.14300 20.19853 -16.44418 1.000 74.93808 505 LEU C C 1
ATOM 7416 O O . LEU C 1 487 ? 68.52482 19.56848 -15.57789 1.000 72.61149 505 LEU C O 1
ATOM 7421 N N . GLY C 1 488 ? 70.22314 19.70416 -17.05569 1.000 73.98510 506 GLY C N 1
ATOM 7422 C CA . GLY C 1 488 ? 70.77198 18.39101 -16.74844 1.000 64.18337 506 GLY C CA 1
ATOM 7423 C C . GLY C 1 488 ? 69.76882 17.25530 -16.82208 1.000 72.52972 506 GLY C C 1
ATOM 7424 O O . GLY C 1 488 ? 69.66089 16.44967 -15.88963 1.000 66.96108 506 GLY C O 1
ATOM 7425 N N . ARG C 1 489 ? 69.04107 17.17051 -17.93453 1.000 66.05859 507 ARG C N 1
ATOM 7426 C CA . ARG C 1 489 ? 67.93080 16.23942 -18.05309 1.000 63.34379 507 ARG C CA 1
ATOM 7427 C C . ARG C 1 489 ? 67.78725 15.79579 -19.50201 1.000 67.75138 507 ARG C C 1
ATOM 7428 O O . ARG C 1 489 ? 67.93940 16.60130 -20.42480 1.000 60.37761 507 ARG C O 1
ATOM 7436 N N . CYS C 1 490 ? 67.50038 14.50968 -19.68986 1.000 68.28581 508 CYS C N 1
ATOM 7437 C CA . CYS C 1 490 ? 67.11403 13.98690 -20.99256 1.000 59.67293 508 CYS C CA 1
ATOM 7438 C C . CYS C 1 490 ? 65.63111 14.27944 -21.20580 1.000 63.06566 508 CYS C C 1
ATOM 7439 O O . CYS C 1 490 ? 64.79487 13.86253 -20.39774 1.000 65.75106 508 CYS C O 1
ATOM 7442 N N . SER C 1 491 ? 65.29952 14.99837 -22.27658 1.000 58.46588 509 SER C N 1
ATOM 7443 C CA . SER C 1 491 ? 63.95364 15.54754 -22.42219 1.000 54.00477 509 SER C CA 1
ATOM 7444 C C . SER C 1 491 ? 63.64767 15.79785 -23.89060 1.000 62.80916 509 SER C C 1
ATOM 7445 O O . SER C 1 491 ? 64.46831 15.54122 -24.77617 1.000 53.95225 509 SER C O 1
ATOM 7448 N N . ARG C 1 492 ? 62.47600 16.36655 -24.13272 1.000 60.77412 510 ARG C N 1
ATOM 7449 C CA . ARG C 1 492 ? 62.08645 16.85903 -25.43841 1.000 58.64487 510 ARG C CA 1
ATOM 7450 C C . ARG C 1 492 ? 62.52138 18.31161 -25.58835 1.000 60.62983 510 ARG C C 1
ATOM 7451 O O . ARG C 1 492 ? 62.70230 19.02790 -24.60397 1.000 67.66584 510 ARG C O 1
ATOM 7459 N N . ARG C 1 493 ? 62.71698 18.73206 -26.84340 1.000 65.03478 511 ARG C N 1
ATOM 7460 C CA . ARG C 1 493 ? 63.17204 20.09404 -27.12003 1.000 62.57855 511 ARG C CA 1
ATOM 7461 C C . ARG C 1 493 ? 62.26918 21.13082 -26.45953 1.000 64.60242 511 ARG C C 1
ATOM 7462 O O . ARG C 1 493 ? 62.74902 22.15626 -25.96250 1.000 70.25822 511 ARG C O 1
ATOM 7470 N N . SER C 1 494 ? 60.95982 20.86568 -26.42350 1.000 65.49177 512 SER C N 1
ATOM 7471 C CA . SER C 1 494 ? 59.99982 21.81263 -25.87354 1.000 62.55182 512 SER C CA 1
ATOM 7472 C C . SER C 1 494 ? 60.13933 21.98359 -24.36494 1.000 73.45105 512 SER C C 1
ATOM 7473 O O . SER C 1 494 ? 59.67754 22.99417 -23.82902 1.000 84.60809 512 SER C O 1
ATOM 7476 N N . GLU C 1 495 ? 60.76595 21.02921 -23.67313 1.000 79.37629 513 GLU C N 1
ATOM 7477 C CA . GLU C 1 495 ? 60.97632 21.09428 -22.23107 1.000 73.29180 513 GLU C CA 1
ATOM 7478 C C . GLU C 1 495 ? 62.31671 21.71865 -21.85540 1.000 78.31737 513 GLU C C 1
ATOM 7479 O O . GLU C 1 495 ? 62.58216 21.91211 -20.66487 1.000 80.65119 513 GLU C O 1
ATOM 7485 N N . CYS C 1 496 ? 63.14958 22.05690 -22.84134 1.000 80.92748 514 CYS C N 1
ATOM 7486 C CA . CYS C 1 496 ? 64.48091 22.62025 -22.60654 1.000 85.51038 514 CYS C CA 1
ATOM 7487 C C . CYS C 1 496 ? 64.40178 24.15126 -22.64441 1.000 102.37787 514 CYS C C 1
ATOM 7488 O O . CYS C 1 496 ? 64.85602 24.81743 -23.58261 1.000 102.31566 514 CYS C O 1
ATOM 7491 N N . SER C 1 497 ? 63.79593 24.70320 -21.58642 1.000 106.07422 515 SER C N 1
ATOM 7492 C CA . SER C 1 497 ? 63.57752 26.15029 -21.44351 1.000 105.96395 515 SER C CA 1
ATOM 7493 C C . SER C 1 497 ? 63.69164 26.60300 -19.98361 1.000 98.21785 515 SER C C 1
ATOM 7494 O O . SER C 1 497 ? 63.90550 27.78574 -19.70677 1.000 96.11385 515 SER C O 1
ATOM 7497 N N . PRO C 1 502 ? 64.22761 28.57741 -25.03471 1.000 115.10276 520 PRO C N 1
ATOM 7498 C CA . PRO C 1 502 ? 65.04379 28.19992 -26.19819 1.000 114.32021 520 PRO C CA 1
ATOM 7499 C C . PRO C 1 502 ? 66.51221 27.97185 -25.82758 1.000 119.05751 520 PRO C C 1
ATOM 7500 O O . PRO C 1 502 ? 67.37760 28.72984 -26.27855 1.000 116.24823 520 PRO C O 1
ATOM 7504 N N . GLU C 1 503 ? 66.78576 26.94073 -25.02353 1.000 118.06662 521 GLU C N 1
ATOM 7505 C CA . GLU C 1 503 ? 68.12191 26.67410 -24.50520 1.000 112.93734 521 GLU C CA 1
ATOM 7506 C C . GLU C 1 503 ? 68.81092 25.57938 -25.32652 1.000 102.21996 521 GLU C C 1
ATOM 7507 O O . GLU C 1 503 ? 68.24541 25.03649 -26.27804 1.000 102.55807 521 GLU C O 1
ATOM 7513 N N . GLN C 1 504 ? 70.04951 25.24848 -24.94559 1.000 91.08892 522 GLN C N 1
ATOM 7514 C CA . GLN C 1 504 ? 70.85163 24.30116 -25.71600 1.000 78.09212 522 GLN C CA 1
ATOM 7515 C C . GLN C 1 504 ? 70.35641 22.87316 -25.51637 1.000 77.49840 522 GLN C C 1
ATOM 7516 O O . GLN C 1 504 ? 70.20744 22.40979 -24.38246 1.000 76.84885 522 GLN C O 1
ATOM 7522 N N . TRP C 1 505 ? 70.13958 22.16692 -26.62658 1.000 75.75376 523 TRP C N 1
ATOM 7523 C CA . TRP C 1 505 ? 69.54496 20.83326 -26.61770 1.000 67.92498 523 TRP C CA 1
ATOM 7524 C C . TRP C 1 505 ? 70.30540 19.95765 -27.60484 1.000 60.97504 523 TRP C C 1
ATOM 7525 O O . TRP C 1 505 ? 70.37717 20.27876 -28.79533 1.000 66.41008 523 TRP C O 1
ATOM 7536 N N . LEU C 1 506 ? 70.88303 18.86834 -27.09977 1.000 60.04916 524 LEU C N 1
ATOM 7537 C CA . LEU C 1 506 ? 71.71485 17.96045 -27.88288 1.000 53.34235 524 LEU C CA 1
ATOM 7538 C C . LEU C 1 506 ? 70.83462 16.81884 -28.36643 1.000 58.81586 524 LEU C C 1
ATOM 7539 O O . LEU C 1 506 ? 70.45653 15.95093 -27.57249 1.000 58.21538 524 LEU C O 1
ATOM 7544 N N . TRP C 1 507 ? 70.51446 16.81236 -29.66073 1.000 49.64135 525 TRP C N 1
ATOM 7545 C CA . TRP C 1 507 ? 69.60597 15.81212 -30.20524 1.000 52.62589 525 TRP C CA 1
ATOM 7546 C C . TRP C 1 507 ? 70.23612 14.42260 -30.14289 1.000 52.08990 525 TRP C C 1
ATOM 7547 O O . TRP C 1 507 ? 71.39278 14.23770 -30.53163 1.000 56.58343 525 TRP C O 1
ATOM 7558 N N . SER C 1 508 ? 69.47337 13.43981 -29.65561 1.000 45.65455 526 SER C N 1
ATOM 7559 C CA . SER C 1 508 ? 69.91688 12.05747 -29.80326 1.000 53.79535 526 SER C CA 1
ATOM 7560 C C . SER C 1 508 ? 69.81108 11.55628 -31.24426 1.000 52.88347 526 SER C C 1
ATOM 7561 O O . SER C 1 508 ? 70.32128 10.46867 -31.53761 1.000 49.57626 526 SER C O 1
ATOM 7564 N N . PHE C 1 509 ? 69.15212 12.30430 -32.13615 1.000 48.86142 527 PHE C N 1
ATOM 7565 C CA . PHE C 1 509 ? 69.02852 11.94604 -33.54604 1.000 48.08628 527 PHE C CA 1
ATOM 7566 C C . PHE C 1 509 ? 70.04107 12.67270 -34.43551 1.000 46.29885 527 PHE C C 1
ATOM 7567 O O . PHE C 1 509 ? 69.80002 12.83836 -35.63526 1.000 51.90266 527 PHE C O 1
ATOM 7575 N N . GLN C 1 510 ? 71.15640 13.11587 -33.87683 1.000 51.36856 528 GLN C N 1
ATOM 7576 C CA . GLN C 1 510 ? 72.27414 13.66037 -34.64358 1.000 53.79832 528 GLN C CA 1
ATOM 7577 C C . GLN C 1 510 ? 73.50735 12.91263 -34.16441 1.000 53.95074 528 GLN C C 1
ATOM 7578 O O . GLN C 1 510 ? 74.21548 13.38044 -33.26349 1.000 58.51916 528 GLN C O 1
ATOM 7584 N N . PRO C 1 511 ? 73.77992 11.73206 -34.72842 1.000 55.17202 529 PRO C N 1
ATOM 7585 C CA . PRO C 1 511 ? 74.90287 10.91844 -34.22483 1.000 52.36842 529 PRO C CA 1
ATOM 7586 C C . PRO C 1 511 ? 76.23789 11.63740 -34.23649 1.000 52.16549 529 PRO C C 1
ATOM 7587 O O . PRO C 1 511 ? 77.09045 11.32378 -33.40029 1.000 58.20205 529 PRO C O 1
ATOM 7591 N N . GLU C 1 512 ? 76.44648 12.58459 -35.16040 1.000 57.50968 530 GLU C N 1
ATOM 7592 C CA . GLU C 1 512 ? 77.66573 13.39891 -35.16840 1.000 61.99371 530 GLU C CA 1
ATOM 7593 C C . GLU C 1 512 ? 77.92538 14.06683 -33.83949 1.000 55.37578 530 GLU C C 1
ATOM 7594 O O . GLU C 1 512 ? 79.08044 14.31106 -33.48527 1.000 58.17083 530 GLU C O 1
ATOM 7600 N N . LEU C 1 513 ? 76.85740 14.46315 -33.14665 1.000 62.06747 531 LEU C N 1
ATOM 7601 C CA . LEU C 1 513 ? 76.93698 15.30663 -31.96185 1.000 66.89067 531 LEU C CA 1
ATOM 7602 C C . LEU C 1 513 ? 77.03257 14.44269 -30.71479 1.000 66.18169 531 LEU C C 1
ATOM 7603 O O . LEU C 1 513 ? 76.15261 13.61448 -30.45354 1.000 62.79029 531 LEU C O 1
ATOM 7608 N N . GLY C 1 514 ? 78.09101 14.64910 -29.93517 1.000 66.99097 532 GLY C N 1
ATOM 7609 C CA . GLY C 1 514 ? 78.31027 13.91638 -28.71330 1.000 67.09585 532 GLY C CA 1
ATOM 7610 C C . GLY C 1 514 ? 78.10619 14.78107 -27.48231 1.000 67.11806 532 GLY C C 1
ATOM 7611 O O . GLY C 1 514 ? 77.55751 15.88193 -27.53928 1.000 69.67016 532 GLY C O 1
ATOM 7612 N N . CYS C 1 515 ? 78.58249 14.26492 -26.35398 1.000 71.83672 533 CYS C N 1
ATOM 7613 C CA . CYS C 1 515 ? 78.36180 14.93953 -25.08818 1.000 79.98493 533 CYS C CA 1
ATOM 7614 C C . CYS C 1 515 ? 79.43005 16.00504 -24.84554 1.000 83.60246 533 CYS C C 1
ATOM 7615 O O . CYS C 1 515 ? 80.44304 16.08542 -25.54768 1.000 91.24491 533 CYS C O 1
ATOM 7618 N N . LEU C 1 516 ? 79.17762 16.83937 -23.83152 1.000 101.15633 534 LEU C N 1
ATOM 7619 C CA . LEU C 1 516 ? 79.98215 18.03001 -23.55377 1.000 96.34403 534 LEU C CA 1
ATOM 7620 C C . LEU C 1 516 ? 79.95457 18.96895 -24.76429 1.000 98.91140 534 LEU C C 1
ATOM 7621 O O . LEU C 1 516 ? 78.87394 19.32346 -25.25391 1.000 84.54424 534 LEU C O 1
ATOM 7626 N N . CYS D 2 72 ? 36.48713 -17.30151 -44.03367 1.000 103.17296 100 CYS D N 1
ATOM 7627 C CA . CYS D 2 72 ? 37.74622 -16.97719 -44.70018 1.000 114.42712 100 CYS D CA 1
ATOM 7628 C C . CYS D 2 72 ? 37.90739 -17.74500 -46.01955 1.000 116.11246 100 CYS D C 1
ATOM 7629 O O . CYS D 2 72 ? 37.66351 -18.94957 -46.07381 1.000 121.92730 100 CYS D O 1
ATOM 7632 N N . ASN D 2 73 ? 38.32801 -17.04520 -47.07623 1.000 101.61359 101 ASN D N 1
ATOM 7633 C CA . ASN D 2 73 ? 38.44152 -17.65132 -48.39779 1.000 99.93104 101 ASN D CA 1
ATOM 7634 C C . ASN D 2 73 ? 39.53781 -16.99387 -49.22823 1.000 99.01645 101 ASN D C 1
ATOM 7635 O O . ASN D 2 73 ? 40.54940 -16.53557 -48.68456 1.000 96.00321 101 ASN D O 1
ATOM 7640 N N . SER D 2 74 ? 39.34500 -16.96428 -50.55214 1.000 105.37623 102 SER D N 1
ATOM 7641 C CA . SER D 2 74 ? 40.22250 -16.26913 -51.48898 1.000 95.32879 102 SER D CA 1
ATOM 7642 C C . SER D 2 74 ? 39.81054 -14.81922 -51.69531 1.000 92.76297 102 SER D C 1
ATOM 7643 O O . SER D 2 74 ? 40.46644 -14.09685 -52.45748 1.000 85.32787 102 SER D O 1
ATOM 7646 N N . ASN D 2 75 ? 38.73148 -14.38434 -51.05029 1.000 78.64436 103 ASN D N 1
ATOM 7647 C CA . ASN D 2 75 ? 38.35123 -12.98471 -51.08288 1.000 68.22516 103 ASN D CA 1
ATOM 7648 C C . ASN D 2 75 ? 39.13261 -12.14525 -50.08998 1.000 65.49453 103 ASN D C 1
ATOM 7649 O O . ASN D 2 75 ? 38.85771 -10.94596 -49.97493 1.000 59.56792 103 ASN D O 1
ATOM 7654 N N . VAL D 2 76 ? 40.08067 -12.73424 -49.36527 1.000 59.52656 104 VAL D N 1
ATOM 7655 C CA . VAL D 2 76 ? 40.73580 -12.02778 -48.26877 1.000 56.81789 104 VAL D CA 1
ATOM 7656 C C . VAL D 2 76 ? 41.83000 -11.13779 -48.84869 1.000 54.34981 104 VAL D C 1
ATOM 7657 O O . VAL D 2 76 ? 42.82162 -11.62468 -49.39847 1.000 53.68468 104 VAL D O 1
ATOM 7661 N N . LEU D 2 77 ? 41.63395 -9.82264 -48.73955 1.000 49.36557 105 LEU D N 1
ATOM 7662 C CA . LEU D 2 77 ? 42.61802 -8.84767 -49.17660 1.000 48.04156 105 LEU D CA 1
ATOM 7663 C C . LEU D 2 77 ? 43.37627 -8.19857 -48.02679 1.000 45.58275 105 LEU D C 1
ATOM 7664 O O . LEU D 2 77 ? 44.45099 -7.63383 -48.25578 1.000 38.21956 105 LEU D O 1
ATOM 7669 N N . SER D 2 78 ? 42.86365 -8.28972 -46.79941 1.000 44.71669 106 SER D N 1
ATOM 7670 C CA . SER D 2 78 ? 43.52875 -7.69681 -45.65136 1.000 39.36230 106 SER D CA 1
ATOM 7671 C C . SER D 2 78 ? 44.51969 -8.67962 -45.03621 1.000 44.07683 106 SER D C 1
ATOM 7672 O O . SER D 2 78 ? 44.16969 -9.82685 -44.72905 1.000 45.51511 106 SER D O 1
ATOM 7675 N N . TRP D 2 79 ? 45.75941 -8.22070 -44.84461 1.000 38.90773 107 TRP D N 1
ATOM 7676 C CA . TRP D 2 79 ? 46.70714 -9.03358 -44.09012 1.000 43.81850 107 TRP D CA 1
ATOM 7677 C C . TRP D 2 79 ? 46.31638 -9.13510 -42.62207 1.000 44.84392 107 TRP D C 1
ATOM 7678 O O . TRP D 2 79 ? 46.63881 -10.13761 -41.97810 1.000 47.22053 107 TRP D O 1
ATOM 7689 N N . GLN D 2 80 ? 45.60177 -8.13576 -42.07788 1.000 35.33619 108 GLN D N 1
ATOM 7690 C CA . GLN D 2 80 ? 45.08603 -8.26779 -40.71765 1.000 39.24637 108 GLN D CA 1
ATOM 7691 C C . GLN D 2 80 ? 44.07098 -9.40704 -40.63732 1.000 43.07714 108 GLN D C 1
ATOM 7692 O O . GLN D 2 80 ? 44.17915 -10.29113 -39.77690 1.000 45.91461 108 GLN D O 1
ATOM 7698 N N . THR D 2 81 ? 43.09000 -9.41333 -41.54947 1.000 42.71542 109 THR D N 1
ATOM 7699 C CA . THR D 2 81 ? 42.07526 -10.46582 -41.56718 1.000 43.45088 109 THR D CA 1
ATOM 7700 C C . THR D 2 81 ? 42.70983 -11.84637 -41.73371 1.000 48.08396 109 THR D C 1
ATOM 7701 O O . THR D 2 81 ? 42.29595 -12.81243 -41.07843 1.000 48.40178 109 THR D O 1
ATOM 7705 N N . TYR D 2 82 ? 43.72874 -11.95366 -42.59813 1.000 46.50079 110 TYR D N 1
ATOM 7706 C CA . TYR D 2 82 ? 44.41091 -13.23066 -42.78907 1.000 49.70459 110 TYR D CA 1
ATOM 7707 C C . TYR D 2 82 ? 45.11337 -13.67658 -41.50561 1.000 51.19386 110 TYR D C 1
ATOM 7708 O O . TYR D 2 82 ? 44.98046 -14.83428 -41.08132 1.000 47.29174 110 TYR D O 1
ATOM 7717 N N . SER D 2 83 ? 45.83993 -12.76283 -40.86123 1.000 38.71216 111 SER D N 1
ATOM 7718 C CA . SER D 2 83 ? 46.51884 -13.10349 -39.61352 1.000 51.72836 111 SER D CA 1
ATOM 7719 C C . SER D 2 83 ? 45.52909 -13.53838 -38.53323 1.000 46.10641 111 SER D C 1
ATOM 7720 O O . SER D 2 83 ? 45.75535 -14.54121 -37.84541 1.000 53.80321 111 SER D O 1
ATOM 7723 N N . TRP D 2 84 ? 44.41038 -12.82143 -38.39399 1.000 49.71572 112 TRP D N 1
ATOM 7724 C CA . TRP D 2 84 ? 43.49798 -13.05607 -37.27628 1.000 49.82715 112 TRP D CA 1
ATOM 7725 C C . TRP D 2 84 ? 42.51905 -14.19820 -37.52648 1.000 55.11444 112 TRP D C 1
ATOM 7726 O O . TRP D 2 84 ? 42.05724 -14.81855 -36.56408 1.000 55.54951 112 TRP D O 1
ATOM 7737 N N . TYR D 2 85 ? 42.15899 -14.47132 -38.78840 1.000 54.28619 113 TYR D N 1
ATOM 7738 C CA . TYR D 2 85 ? 41.07975 -15.40855 -39.08202 1.000 59.89590 113 TYR D CA 1
ATOM 7739 C C . TYR D 2 85 ? 41.44091 -16.53905 -40.04473 1.000 68.51083 113 TYR D C 1
ATOM 7740 O O . TYR D 2 85 ? 40.60608 -17.43014 -40.23735 1.000 75.88042 113 TYR D O 1
ATOM 7749 N N . CYS D 2 86 ? 42.63872 -16.55280 -40.63712 1.000 67.20455 114 CYS D N 1
ATOM 7750 C CA . CYS D 2 86 ? 43.01698 -17.62533 -41.57935 1.000 66.29837 114 CYS D CA 1
ATOM 7751 C C . CYS D 2 86 ? 44.34770 -18.30190 -41.23306 1.000 68.43226 114 CYS D C 1
ATOM 7752 O O . CYS D 2 86 ? 44.61070 -18.64957 -40.07911 1.000 65.80921 114 CYS D O 1
#

Secondary structure (DSSP, 8-state):
--EEE--TT--EEEEEE-TTT--EEEEETTEEEEE-TT--EEEEEE---EEE-TTS-SSP-TTT-TT-EEE---EEEEEE-SS-EEEEESSGGG-EEEEETTEEEEEEE--SS--GGG--S-SSTTS-EEEEEEE-TTS-EEEEEEE----SSS-TTS-SEEEEESS-SSGGGTT---TTSB---S-HHHH--EEEEEEEETTEEEEEEEEE-TTSTT--EEEEEEEEESSSS--TT-EEEEEEEGGGTB-EEEEEEEE--TT--EEEEEEESSPPP---EEEEEEEEHHHHHHHHHHHHHHHHHSTTB-TTS-B-EEE-TT-S-------TTHHHH-TT--TTS--SEEESSPEEE--SEEEET--EEEEEEEEETTEEEEEEEETTSEEEEEE-STT--S--SEEEESSTTSPPPTT-EE-TTSSEEEEE-SS-EEEEES--GGG--SHHHHHHS--TT-EEEGGGTEEE-GGGS-----EEETT-TT----/--TT---HHHHHHH-/--EEE--TT--EEEEEE-TTT--EEEEETTEEEEE-TT--EEEEEE---EEE-TTS-SSP-TTT-TT-EEE---EEEEEEETTEEEEEESSGGG-EEEEETTEEEEEEE--SS--GGG--S-SSTTS-EEEEEEE-TT--EEEEEEE----SSS-S-S-SEEEEESS-SSGGGTT-EEEEEE---SSHHHH--EEEEEEEETTEEEEEEEEE-TTSTT--EEEEEEEEETT-SS-TT-EEEEEEETTTTB-EEEEEEEE--TT--EEEEEEESS-------EEEEEEEEHHHHHHHHHHHHHHHHHSTTB-TTS-B-EEE-TT-S-------TTHHHH-TT--TTS--SEEESS-EEE--SEEEET--EEEEEEEEETTEEEEEEEETTSEEEEEE-STT--S--SEEEESSTTSPPPS--EE-TTS-EEEEE-SS-EEEEES---TT--SHHHHHHS--TT-EEETTTTEEE-GGG-----EEETT-TT----/--TT---HHHHHHH-

Sequence (1018 aa):
PPTAFTPNGTYLQHLARDPTSGTLYLGATNFLFQLSPGLQLEATVSTGPVLDSRDCLPPVMPDECPQAQPTNNPNQLLLVSPGALVVCGSVHQGVCEQRRLGQLEQLLLRPERPGDTQYVAANDPAVSTVGLVAQGLAGEPLLFVGRGYTSRGVGGGIPPITTRALWPPDPQAAFSYEETAKLAVGRLSEYSHHFVSAFARGASAYFLFLRRDLQAQSRAFRAYVSRVCLRDQHYYSYVELPLACEGGRYGLIQAAAVATVAHGEVLFAAFSSAAPPTSGASALCAFPLDEVDRLANRTRDACYTREGRAEDGTEVAYIEYDVNSDCAQLPVDTLDAYPCGSDHTPSPMASRVPLEATPILEWPGIQLTAVAVTMEDGHTIAFLGDSQGQLHRVYLGPGSDGHPYSTQSIQQGSAVSRDLTFDGTFEHLYVMTQSTLLKVPVASCAQHLDCASCLAHRDPYCGWCVLLGRCSRRSECSRPEQWLWSFQPELGCLCNSNVLSWQTYSWYCPPTAFTPNGTYLQHLARDPTSGTLYLGATNFLFQLSPGLQLEATVSTGPVLDSRDCLPPVMPDECPQAQPTNNPNQLLLVSPGALVVCGSVHQGVCEQRRLGQLEQLLLRPERPGDTQYVAANDPAVSTVGLVAQGLAGEPLLFVGRGYTSRGVGGGIPPITTRALWPPDPQAAFSYEETAKLAVGRLSEYSHHFVSAFARGASAYFLFLRRDLQAQSRAFRAYVSRVCLRDQHYYSYVELPLACEGGRYGLIQAAAVATVAHGEVLFAAFSSAAPPTASGASALCAFPLDEVDRLANRTRDACYTREGRAEDGTEVAYIEYDVNSDCAQLPVDTLDAYPCGSDHTPSPMASRVPLEATPILEWPGIQLTAVAVTMEDGHTIAFLGDSQGQLHRVYLGPGSDGHPYSTQSIQQGSAVSRDLTFDGTFEHLYVMTQSTLLKVPVASCAQHLDCASCLAHRDPYCGWCVLLGRCSRRSECSPEQWLWSFQPELGCLCNSNVLSWQTYSWYC

Organism: Homo sapiens (NCBI:txid9606)

Foldseek 3Di:
DFQKDFDPPKWWDFWEADQVQRWIWTWIKQWIFIAHNSRHTQDIDGDDQDFADLQDAPPDDCVRCVPTDGHIWGWQEWYDDPAWIWTFILGRLGAIFTAGPSGRHHTDAGQHHDDPQRNAEHNDSVAHKEWDWDQAPVRFIKIWIAYWADDPHPDRPHARIFIFGQDDPDSNRGRGADPQLGADFPPRVLQGKGWAYWDDDDQKIKTWIWTFPPVDPVSDIAIWIWIAGRHHSHRQLIEIATAQAPHCCQGAWAFWDWEAVPLFIKIWTKGWNDDDPCQTKIFIWIHGVVNVVVLSLQQQQCLAAPFQAGPVGHRWKFADRPDPFTRDRDDNVCCVVCVNHDPRHGPDMYTPDHRYTYTLDMGTPWAWRAWDWYDAPRWIKIWIWTQQQKIFIFTSDPPGPGHGLDIDHPDGRFTKHNNWDAGNVNQWIWIDTGGMITTGGLDDQQVDQAQQVQLCSADQQWWQLPVVSGTGGCVPNPCVGDTGHSNPVVDGDD/DDPPDPDPVCVVPPD/DFQKDFDPPKWWDFWEADQVARWIWTWIWQWIFIAHNNRHTDDIDGDDQDWADLAAAPPDDCVRCVVTDGHIWTWQEWYDDVQWIWTFILGRLGAIFTAGVPHRVHTDAGQRHDDPQRNAEHNDSVAHKEWDWFAELVGAIKIWIAYWADDDHPDRCHARIFIFHQDDPDRNRGRGGPPQQGADFPPRVLQGKRWAYWDDDDQKIKTWIWGQPCVDPVSDIAIWIWIAGRHDRRLQLIEIATAQAPHCLQGAWAAWDWDAVPLFIKIWTKGHNDDDDCDWFKMFIWIGGVVLVVVLSQVQLQCLAAVFQADPVRHRFKFEDRPDPFTRDRHPNCCCVVCVRHDPPHGPDMYTPDHDYTYTLDMGTRWAWRAWDWDDAPRWIKIWIWTQQQKIFIFTSDPDDPGDGLDIDHRDGRFTKHNNKDAHNVNQWIFIDTGGMTTTHGLDDFQPDQAQQVQLCSAHQQWWALPVVSGIGGCVPNPVGDTGHSNPVVDGDD/DDPVDPDPVCVVVPD

InterPro domains:
  IPR001627 Sema domain [PF01403] (276-458)
  IPR001627 Sema domain [PS51004] (9-479)
  IPR001627 Sema domain [SM00630] (35-463)
  IPR002165 Plexin repeat [PF01437] (481-533)
  IPR002909 IPT domain [PF01833] (1070-1147)
  IPR002909 IPT domain [PF01833] (1162-1248)
  IPR002909 IPT domain [PF01833] (1252-1374)
  IPR002909 IPT domain [SM00429] (1069-1160)
  IPR002909 IPT domain [SM00429] (1161-1249)
  IPR002909 IPT domain [SM00429] (1251-1375)
  IPR008936 Rho GTPase activation protein [G3DSA:1.10.506.10] (1515-1754)
  IPR008936 Rho GTPase activation protein [G3DSA:1.10.506.10] (1906-2135)
  IPR008936 Rho GTPase activation protein [SSF48350] (1601-2102)
  IPR013548 Plexin, cytoplasmic RasGAP domain [PF08337] (1562-2102)
  IPR013783 Immunoglobulin-like fold [G3DSA:2.60.40.10] (492-630)
  IPR013783 Immunoglobulin-like fold [G3DSA:2.60.40.10] (1035-1162)
  IPR013783 Immunoglobulin-like fold [G3DSA:2.60.40.10] (1163-1250)
  IPR013783 Immunoglobulin-like fold [G3DSA:2.60.40.10] (1251-1382)
  IPR014756 Immunoglobulin E-set [SSF81296] (1067-1162)
  IPR014756 Immunoglobulin E-set [SSF81296] (1159-1249)

B-factor: mean 51.95, std 16.7, range [25.81, 142.36]

Radius of gyration: 35.93 Å; Cα contacts (8 Å, |Δi|>4): 2829; chains: 4; bounding box: 73×56×113 Å

GO terms:
  GO:0005886 plasma membrane (C, IDA)
  GO:0017154 semaphorin receptor activity (F, IDA)
  GO:0002116 semaphorin receptor complex (C, IDA)
  GO:0051493 regulation of cytoskeleton organization (P, IDA)
  GO:0071526 semaphorin-plexin signaling pathway (P, IDA)
  GO:0008360 regulation of cell shape (P, IDA)
  GO:0005576 extracellular region (C, EXP)
  GO:0005886 plasma membrane (C, EXP)
  GO:0005515 protein binding (F, IPI)
  GO:0005096 GTPase activator activity (F, TAS)
  GO:0005886 plasma membrane (C, TAS)
  GO:0002116 semaphorin receptor complex (C, TAS)
  GO:0007162 negative regulation of cell adhesion (P, IDA)
  GO:0030215 semaphorin receptor binding (F, TAS)
  GO:0017154 semaphorin receptor activity (F, TAS)

Solvent-accessible surface area: 41779 Å² total; per-residue (Å²): 176,74,62,52,26,89,16,141,80,15,121,0,8,34,14,12,55,7,98,127,68,7,17,0,2,0,0,1,21,19,56,3,12,8,0,19,57,27,7,124,96,89,11,67,14,79,28,17,86,40,74,9,22,79,90,10,92,5,49,20,77,88,114,138,3,113,91,22,124,106,48,86,11,15,5,6,7,10,35,31,3,124,47,0,0,0,7,0,11,6,9,39,4,0,34,5,22,0,19,106,38,48,67,0,104,79,60,60,11,135,13,138,159,16,31,110,48,14,16,0,0,0,6,16,36,30,28,28,4,17,9,12,32,10,107,6,136,89,42,79,25,3,0,2,1,0,8,2,57,6,82,125,24,89,11,26,67,16,12,4,0,1,1,0,24,0,98,22,144,78,65,82,37,0,2,24,35,100,150,65,0,69,3,62,20,44,107,26,58,50,7,2,6,38,5,12,28,19,28,51,40,61,67,16,0,0,0,0,0,3,2,62,23,31,50,29,143,86,95,50,36,92,2,5,1,0,24,0,18,9,87,32,40,47,13,45,9,1,0,0,2,5,7,9,0,65,68,37,187,19,19,19,1,3,0,14,21,57,12,113,176,77,124,20,49,33,1,15,0,0,1,0,50,39,48,9,77,155,139,31,17,0,0,0,0,28,2,43,0,36,78,0,27,127,21,0,53,152,1,29,31,0,0,0,12,67,58,0,37,28,155,115,14,42,9,17,5,23,6,17,10,94,53,143,21,52,3,22,136,63,88,112,97,12,38,123,63,113,61,43,15,33,98,166,18,6,28,7,1,2,2,36,55,40,13,120,16,122,18,58,8,82,22,110,48,46,10,0,2,0,1,4,6,9,70,24,76,67,73,28,0,0,0,0,0,3,11,93,0,45,0,7,24,0,13,38,12,98,92,47,122,5,114,23,46,38,73,53,67,19,58,125,41,8,0,0,1,37,36,16,38,19,20,52,92,102,92,53,0,1,0,1,0,23,30,12,0,16,36,3,46,8,20,53,9,78,144,29,162,78,21,64,32,0,10,67,107,98,19,6,5,3,0,28,0,44,116,46,45,157,7,8,72,110,71,87,3,55,230,168,52,99,33,4,52,0,48,69,95,158,64,43,60,158,92,101,86,37,16,12,21,27,12,10,73,34,18,72,73,174,64,64,57,24,82,17,103,81,15,120,0,7,30,14,12,48,1,94,84,11,8,2,0,0,1,0,0,20,18,61,2,12,0,0,19,47,34,9,126,49,23,0,44,16,76,29,13,91,34,94,12,21,69,96,7,86,12,49,26,90,109,132,122,2,109,90,24,123,108,37,86,12,16,6,6,7,9,38,30,6,109,53,3,0,0,8,0,11,6,10,43,3,0,34,5,23,2,21,31,15,4,11,0,62,38,65,63,16,131,13,127,176,17,32,112,48,14,16,0,0,0,4,16,40,21,27,28,4,16,10,21,33,10,82,1,132,93,43,64,38,10,0,0,1,0,6,1,51,3,92,117,24,95,11,11,73,14,16,2,0,1,6,1,26,2,137,18,145,80,67,79,35,0,2,26,30,104,138,60,4,63,4,57,23,34,102,28,54,58,3,2,3,37,6,11,27,19,26,49,30,69,63,18,0,0,0,0,0,3,0,74,17,20,103,33,188,87,98,50,35,78,1,2,1,0,25,1,23,5,96,11,44,76,7,54,7,0,1,0,2,4,6,4,0,62,44,37,176,20,19,17,2,4,0,15,23,57,20,124,166,78,120,21,42,34,0,17,0,0,1,0,50,38,47,6,67,82,86,96,27,18,0,0,0,0,25,2,56,0,38,75,0,28,116,11,0,55,135,2,36,37,0,0,0,13,84,68,0,99,32,156,117,40,74,89,24,2,25,23,1,2,92,52,155,29,114,22,25,141,47,87,112,92,18,32,121,63,109,64,42,13,19,98,154,13,5,23,8,1,1,1,96,60,38,11,109,12,118,25,68,7,75,6,110,38,50,4,1,2,0,2,4,13,12,105,16,59,57,66,41,0,0,0,0,0,6,8,94,0,30,0,7,25,0,10,39,12,100,90,48,112,6,108,47,50,37,72,49,62,18,60,128,42,10,0,0,0,39,33,18,41,17,21,54,93,104,78,51,0,1,0,0,0,21,28,14,0,16,28,2,45,2,23,51,9,75,125,20,159,72,18,62,37,0,8,66,100,94,20,4,3,5,0,32,1,58,124,71,47,140,0,4,47,129,81,96,2,93,151,70,110,35,11,64,0,46,72,95,161,70,40,62,216,70,115,96,56,10,12,23,5,10,10,64,32,17,70,73

Nearest PDB structures (foldseek):
  7vf3-assembly1_A  TM=1.002E+00  e=0.000E+00  Homo sapiens
  7vf3-assembly2_C  TM=9.940E-01  e=2.195E-99  Homo sapiens
  8b3k-assembly1_A  TM=9.802E-01  e=3.385E-93  Homo sapiens
  8bf4-assembly1_F  TM=9.594E-01  e=1.482E-83  Mus musculus
  5b4w-assembly3_C  TM=9.649E-01  e=1.051E-80  Homo sapiens